Protein AF-0000000076602174 (afdb_homodimer)

Structure (mmCIF, N/CA/C/O backbone):
data_AF-0000000076602174-model_v1
#
loop_
_entity.id
_entity.type
_entity.pdbx_description
1 polymer 'ABC transporter substrate-binding protein'
#
loop_
_atom_site.group_PDB
_atom_site.id
_atom_site.type_symbol
_atom_site.label_atom_id
_atom_site.label_alt_id
_atom_site.label_comp_id
_atom_site.label_asym_id
_atom_site.label_entity_id
_atom_site.label_seq_id
_atom_site.pdbx_PDB_ins_code
_atom_site.Cartn_x
_atom_site.Cartn_y
_atom_site.Cartn_z
_atom_site.occupancy
_atom_site.B_iso_or_equiv
_atom_site.auth_seq_id
_atom_site.auth_comp_id
_atom_site.auth_asym_id
_atom_site.auth_atom_id
_atom_site.pdbx_PDB_model_num
ATOM 1 N N . MET A 1 1 ? -8.43 -45.125 10.539 1 57.28 1 MET A N 1
ATOM 2 C CA . MET A 1 1 ? -8.453 -44.719 9.133 1 57.28 1 MET A CA 1
ATOM 3 C C . MET A 1 1 ? -8.391 -45.969 8.219 1 57.28 1 MET A C 1
ATOM 5 O O . MET A 1 1 ? -9.133 -46.031 7.242 1 57.28 1 MET A O 1
ATOM 9 N N . ASN A 1 2 ? -7.684 -46.906 8.844 1 71.06 2 ASN A N 1
ATOM 10 C CA . ASN A 1 2 ? -7.586 -48.125 8.094 1 71.06 2 ASN A CA 1
ATOM 11 C C . ASN A 1 2 ? -8.93 -48.875 8.031 1 71.06 2 ASN A C 1
ATOM 13 O O . ASN A 1 2 ? -9.305 -49.406 6.988 1 71.06 2 ASN A O 1
ATOM 17 N N . THR A 1 3 ? -9.672 -48.594 9.141 1 83.94 3 THR A N 1
ATOM 18 C CA . THR A 1 3 ? -10.961 -49.281 9.234 1 83.94 3 THR A CA 1
ATOM 19 C C . THR A 1 3 ? -11.945 -48.719 8.211 1 83.94 3 THR A C 1
ATOM 21 O O . THR A 1 3 ? -12.672 -49.469 7.57 1 83.94 3 THR A O 1
ATOM 24 N N . LEU A 1 4 ? -11.945 -47.375 8.047 1 85.62 4 LEU A N 1
ATOM 25 C CA . LEU A 1 4 ? -12.836 -46.75 7.074 1 85.62 4 LEU A CA 1
ATOM 26 C C . LEU A 1 4 ? -12.477 -47.188 5.652 1 85.62 4 LEU A C 1
ATOM 28 O O . LEU A 1 4 ? -13.359 -47.5 4.855 1 85.62 4 LEU A O 1
ATOM 32 N N . ILE A 1 5 ? -11.227 -47.188 5.379 1 83 5 ILE A N 1
ATOM 33 C CA . ILE A 1 5 ? -10.742 -47.562 4.059 1 83 5 ILE A CA 1
ATOM 34 C C . ILE A 1 5 ? -11.172 -49 3.754 1 83 5 ILE A C 1
ATOM 36 O O . ILE A 1 5 ? -11.703 -49.281 2.676 1 83 5 ILE A O 1
ATOM 40 N N . GLN A 1 6 ? -10.984 -49.875 4.668 1 86.56 6 GLN A N 1
ATOM 41 C CA . GLN A 1 6 ? -11.344 -51.281 4.52 1 86.56 6 GLN A CA 1
ATOM 42 C C . GLN A 1 6 ? -12.844 -51.438 4.301 1 86.56 6 GLN A C 1
ATOM 44 O O . GLN A 1 6 ? -13.273 -52.25 3.48 1 86.56 6 GLN A O 1
ATOM 49 N N . PHE A 1 7 ? -13.562 -50.688 5.004 1 90.69 7 PHE A N 1
ATOM 50 C CA . PHE A 1 7 ? -15.016 -50.75 4.852 1 90.69 7 PHE A CA 1
ATOM 51 C C . PHE A 1 7 ? -15.422 -50.344 3.441 1 90.69 7 PHE A C 1
ATOM 53 O O . PHE A 1 7 ? -16.219 -51.031 2.799 1 90.69 7 PHE A O 1
ATOM 60 N N . LEU A 1 8 ? -14.844 -49.156 3.035 1 86.94 8 LEU A N 1
ATOM 61 C CA . LEU A 1 8 ? -15.219 -48.625 1.728 1 86.94 8 LEU A CA 1
ATOM 62 C C . LEU A 1 8 ? -14.812 -49.594 0.616 1 86.94 8 LEU A C 1
ATOM 64 O O . LEU A 1 8 ? -15.539 -49.75 -0.368 1 86.94 8 LEU A O 1
ATOM 68 N N . ILE A 1 9 ? -13.703 -50.25 0.748 1 86.12 9 ILE A N 1
ATOM 69 C CA . ILE A 1 9 ? -13.25 -51.25 -0.203 1 86.12 9 ILE A CA 1
ATOM 70 C C . ILE A 1 9 ? -14.242 -52.406 -0.227 1 86.12 9 ILE A C 1
ATOM 72 O O . ILE A 1 9 ? -14.672 -52.844 -1.298 1 86.12 9 ILE A O 1
ATOM 76 N N . LEU A 1 10 ? -14.625 -52.844 0.903 1 90.12 10 LEU A N 1
ATOM 77 C CA . LEU A 1 10 ? -15.555 -53.969 1.003 1 90.12 10 LEU A CA 1
ATOM 78 C C . LEU A 1 10 ? -16.906 -53.594 0.418 1 90.12 10 LEU A C 1
ATOM 80 O O . LEU A 1 10 ? -17.484 -54.375 -0.364 1 90.12 10 LEU A O 1
ATOM 84 N N . ARG A 1 11 ? -17.359 -52.438 0.819 1 90.62 11 ARG A N 1
ATOM 85 C CA . ARG A 1 11 ? -18.672 -51.969 0.39 1 90.62 11 ARG A CA 1
ATOM 86 C C . ARG A 1 11 ? -18.719 -51.812 -1.125 1 90.62 11 ARG A C 1
ATOM 88 O O . ARG A 1 11 ? -19.781 -52 -1.738 1 90.62 11 ARG A O 1
ATOM 95 N N . SER A 1 12 ? -17.641 -51.438 -1.75 1 87.62 12 SER A N 1
ATOM 96 C CA . SER A 1 12 ? -17.594 -51.156 -3.186 1 87.62 12 SER A CA 1
ATOM 97 C C . SER A 1 12 ? -17.922 -52.406 -3.984 1 87.62 12 SER A C 1
ATOM 99 O O . SER A 1 12 ? -18.344 -52.344 -5.137 1 87.62 12 SER A O 1
ATOM 101 N N . LYS A 1 13 ? -17.75 -53.625 -3.432 1 87.5 13 LYS A N 1
ATOM 102 C CA . LYS A 1 13 ? -18.047 -54.875 -4.102 1 87.5 13 LYS A CA 1
ATOM 103 C C . LYS A 1 13 ? -19.562 -55.094 -4.25 1 87.5 13 LYS A C 1
ATOM 105 O O . LYS A 1 13 ? -20 -55.75 -5.176 1 87.5 13 LYS A O 1
ATOM 110 N N . TRP A 1 14 ? -20.281 -54.5 -3.355 1 88.5 14 TRP A N 1
ATOM 111 C CA . TRP A 1 14 ? -21.734 -54.625 -3.393 1 88.5 14 TRP A CA 1
ATOM 112 C C . TRP A 1 14 ? -22.406 -53.25 -3.451 1 88.5 14 TRP A C 1
ATOM 114 O O . TRP A 1 14 ? -23.391 -53 -2.74 1 88.5 14 TRP A O 1
ATOM 124 N N . ASN A 1 15 ? -21.859 -52.375 -4.207 1 80.44 15 ASN A N 1
ATOM 125 C CA . ASN A 1 15 ? -22.359 -51.031 -4.332 1 80.44 15 ASN A CA 1
ATOM 126 C C . ASN A 1 15 ? -23.812 -51 -4.828 1 80.44 15 ASN A C 1
ATOM 128 O O . ASN A 1 15 ? -24.547 -50.062 -4.547 1 80.44 15 ASN A O 1
ATOM 132 N N . ASN A 1 16 ? -24.219 -52.062 -5.48 1 81.69 16 ASN A N 1
ATOM 133 C CA . ASN A 1 16 ? -25.547 -52.125 -6.082 1 81.69 16 ASN A CA 1
ATOM 134 C C . ASN A 1 16 ? -26.594 -52.625 -5.09 1 81.69 16 ASN A C 1
ATOM 136 O O . ASN A 1 16 ? -27.797 -52.656 -5.391 1 81.69 16 ASN A O 1
ATOM 140 N N . ILE A 1 17 ? -26.188 -53.062 -3.951 1 87.94 17 ILE A N 1
ATOM 141 C CA . ILE A 1 17 ? -27.109 -53.594 -2.947 1 87.94 17 ILE A CA 1
ATOM 142 C C . ILE A 1 17 ? -27.422 -52.5 -1.921 1 87.94 17 ILE A C 1
ATOM 144 O O . ILE A 1 17 ? -26.516 -51.875 -1.395 1 87.94 17 ILE A O 1
ATOM 148 N N . GLU A 1 18 ? -28.656 -52.25 -1.719 1 88.56 18 GLU A N 1
ATOM 149 C CA . GLU A 1 18 ? -29.109 -51.25 -0.769 1 88.56 18 GLU A CA 1
ATOM 150 C C . GLU A 1 18 ? -28.719 -51.625 0.66 1 88.56 18 GLU A C 1
ATOM 152 O O . GLU A 1 18 ? -28.422 -52.781 0.943 1 88.56 18 GLU A O 1
ATOM 157 N N . GLU A 1 19 ? -28.75 -50.625 1.506 1 91.06 19 GLU A N 1
ATOM 158 C CA . GLU A 1 19 ? -28.453 -50.844 2.916 1 91.06 19 GLU A CA 1
ATOM 159 C C . GLU A 1 19 ? -29.5 -51.75 3.566 1 91.06 19 GLU A C 1
ATOM 161 O O . GLU A 1 19 ? -30.641 -51.844 3.082 1 91.06 19 GLU A O 1
ATOM 166 N N . ASN A 1 20 ? -29.156 -52.438 4.59 1 92.31 20 ASN A N 1
ATOM 167 C CA . ASN A 1 20 ? -30 -53.281 5.434 1 92.31 20 ASN A CA 1
ATOM 168 C C . ASN A 1 20 ? -30.484 -54.531 4.691 1 92.31 20 ASN A C 1
ATOM 170 O O . ASN A 1 20 ? -31.578 -55.031 4.977 1 92.31 20 ASN A O 1
ATOM 174 N N . GLN A 1 21 ? -29.797 -54.875 3.664 1 93.12 21 GLN A N 1
ATOM 175 C CA . GLN A 1 21 ? -30.062 -56.125 2.963 1 93.12 21 GLN A CA 1
ATOM 176 C C . GLN A 1 21 ? -28.953 -57.156 3.242 1 93.12 21 GLN A C 1
ATOM 178 O O . GLN A 1 21 ? -27.781 -56.875 3.039 1 93.12 21 GLN A O 1
ATOM 183 N N . PRO A 1 22 ? -29.344 -58.281 3.74 1 93.31 22 PRO A N 1
ATOM 184 C CA . PRO A 1 22 ? -28.328 -59.312 4.023 1 93.31 22 PRO A CA 1
ATOM 185 C C . PRO A 1 22 ? -27.688 -59.875 2.758 1 93.31 22 PRO A C 1
ATOM 187 O O . PRO A 1 22 ? -28.406 -60.156 1.778 1 93.31 22 PRO A O 1
ATOM 190 N N . ILE A 1 23 ? -26.469 -60 2.699 1 93.94 23 ILE A N 1
ATOM 191 C CA . ILE A 1 23 ? -25.719 -60.531 1.571 1 93.94 23 ILE A CA 1
ATOM 192 C C . ILE A 1 23 ? -24.938 -61.781 2.008 1 93.94 23 ILE A C 1
ATOM 194 O O . ILE A 1 23 ? -24.141 -61.719 2.957 1 93.94 23 ILE A O 1
ATOM 198 N N . PRO A 1 24 ? -25.25 -62.906 1.362 1 92.25 24 PRO A N 1
ATOM 199 C CA . PRO A 1 24 ? -24.453 -64.062 1.699 1 92.25 24 PRO A CA 1
ATOM 200 C C . PRO A 1 24 ? -22.984 -63.938 1.3 1 92.25 24 PRO A C 1
ATOM 202 O O . PRO A 1 24 ? -22.688 -63.531 0.177 1 92.25 24 PRO A O 1
ATOM 205 N N . VAL A 1 25 ? -22.078 -64.125 2.248 1 93.44 25 VAL A N 1
ATOM 206 C CA . VAL A 1 25 ? -20.656 -64 1.958 1 93.44 25 VAL A CA 1
ATOM 207 C C . VAL A 1 25 ? -19.844 -64.938 2.873 1 93.44 25 VAL A C 1
ATOM 209 O O . VAL A 1 25 ? -20.297 -65.25 3.961 1 93.44 25 VAL A O 1
ATOM 212 N N . THR A 1 26 ? -18.672 -65.375 2.4 1 90 26 THR A N 1
ATOM 213 C CA . THR A 1 26 ? -17.781 -66.188 3.229 1 90 26 THR A CA 1
ATOM 214 C C . THR A 1 26 ? -16.594 -65.375 3.715 1 90 26 THR A C 1
ATOM 216 O O . THR A 1 26 ? -16.266 -64.312 3.133 1 90 26 THR A O 1
ATOM 219 N N . LEU A 1 27 ? -15.938 -65.75 4.812 1 91.25 27 LEU A N 1
ATOM 220 C CA . LEU A 1 27 ? -14.75 -65.062 5.336 1 91.25 27 LEU A CA 1
ATOM 221 C C . LEU A 1 27 ? -13.625 -65.062 4.305 1 91.25 27 LEU A C 1
ATOM 223 O O . LEU A 1 27 ? -12.875 -64.125 4.203 1 91.25 27 LEU A O 1
ATOM 227 N N . THR A 1 28 ? -13.539 -66.125 3.482 1 90.81 28 THR A N 1
ATOM 228 C CA . THR A 1 28 ? -12.516 -66.25 2.445 1 90.81 28 THR A CA 1
ATOM 229 C C . THR A 1 28 ? -12.75 -65.188 1.357 1 90.81 28 THR A C 1
ATOM 231 O O . THR A 1 28 ? -11.797 -64.562 0.86 1 90.81 28 THR A O 1
ATOM 234 N N . GLU A 1 29 ? -13.953 -65 1.007 1 92.44 29 GLU A N 1
ATOM 235 C CA . GLU A 1 29 ? -14.297 -63.969 0.02 1 92.44 29 GLU A CA 1
ATOM 236 C C . GLU A 1 29 ? -13.922 -62.562 0.516 1 92.44 29 GLU A C 1
ATOM 238 O O . GLU A 1 29 ? -13.375 -61.75 -0.238 1 92.44 29 GLU A O 1
ATOM 243 N N . ILE A 1 30 ? -14.211 -62.281 1.695 1 93.25 30 ILE A N 1
ATOM 244 C CA . ILE A 1 30 ? -13.891 -60.969 2.273 1 93.25 30 ILE A CA 1
ATOM 245 C C . ILE A 1 30 ? -12.375 -60.781 2.342 1 93.25 30 ILE A C 1
ATOM 247 O O . ILE A 1 30 ? -11.867 -59.719 2.061 1 93.25 30 ILE A O 1
ATOM 251 N N . ALA A 1 31 ? -11.664 -61.844 2.729 1 92.62 31 ALA A N 1
ATOM 252 C CA . ALA A 1 31 ? -10.203 -61.812 2.793 1 92.62 31 ALA A CA 1
ATOM 253 C C . ALA A 1 31 ? -9.602 -61.5 1.429 1 92.62 31 ALA A C 1
ATOM 255 O O . ALA A 1 31 ? -8.633 -60.719 1.335 1 92.62 31 ALA A O 1
ATOM 256 N N . GLU A 1 32 ? -10.172 -62.031 0.425 1 91.75 32 GLU A N 1
ATOM 257 C CA . GLU A 1 32 ? -9.719 -61.75 -0.94 1 91.75 32 GLU A CA 1
ATOM 258 C C . GLU A 1 32 ? -9.984 -60.312 -1.343 1 91.75 32 GLU A C 1
ATOM 260 O O . GLU A 1 32 ? -9.141 -59.656 -1.968 1 91.75 32 GLU A O 1
ATOM 265 N N . ILE A 1 33 ? -11.109 -59.812 -0.973 1 89.62 33 ILE A N 1
ATOM 266 C CA . ILE A 1 33 ? -11.484 -58.438 -1.309 1 89.62 33 ILE A CA 1
ATOM 267 C C . ILE A 1 33 ? -10.555 -57.469 -0.599 1 89.62 33 ILE A C 1
ATOM 269 O O . ILE A 1 33 ? -10.094 -56.469 -1.197 1 89.62 33 ILE A O 1
ATOM 273 N N . LEU A 1 34 ? -10.258 -57.719 0.613 1 90.38 34 LEU A N 1
ATOM 274 C CA . LEU A 1 34 ? -9.469 -56.812 1.435 1 90.38 34 LEU A CA 1
ATOM 275 C C . LEU A 1 34 ? -7.984 -57.156 1.362 1 90.38 34 LEU A C 1
ATOM 277 O O . LEU A 1 34 ? -7.152 -56.469 1.97 1 90.38 34 LEU A O 1
ATOM 281 N N . ASN A 1 35 ? -7.668 -58.188 0.674 1 87.88 35 ASN A N 1
ATOM 282 C CA . ASN A 1 35 ? -6.297 -58.656 0.496 1 87.88 35 ASN A CA 1
ATOM 283 C C . ASN A 1 35 ? -5.594 -58.875 1.836 1 87.88 35 ASN A C 1
ATOM 285 O O . ASN A 1 35 ? -4.508 -58.312 2.055 1 87.88 35 ASN A O 1
ATOM 289 N N . CYS A 1 36 ? -6.289 -59.562 2.646 1 88.94 36 CYS A N 1
ATOM 290 C CA . CYS A 1 36 ? -5.707 -59.875 3.951 1 88.94 36 CYS A CA 1
ATOM 291 C C . CYS A 1 36 ? -6.023 -61.281 4.379 1 88.94 36 CYS A C 1
ATOM 293 O O . CYS A 1 36 ? -6.676 -62.031 3.643 1 88.94 36 CYS A O 1
ATOM 295 N N . SER A 1 37 ? -5.465 -61.781 5.551 1 89.88 37 SER A N 1
ATOM 296 C CA . SER A 1 37 ? -5.703 -63.125 6.055 1 89.88 37 SER A CA 1
ATOM 297 C C . SER A 1 37 ? -7.086 -63.25 6.68 1 89.88 37 SER A C 1
ATOM 299 O O . SER A 1 37 ? -7.684 -62.25 7.082 1 89.88 37 SER A O 1
ATOM 301 N N . VAL A 1 38 ? -7.594 -64.438 6.723 1 90.88 38 VAL A N 1
ATOM 302 C CA . VAL A 1 38 ? -8.898 -64.688 7.312 1 90.88 38 VAL A CA 1
ATOM 303 C C . VAL A 1 38 ? -8.898 -64.312 8.781 1 90.88 38 VAL A C 1
ATOM 305 O O . VAL A 1 38 ? -9.898 -63.812 9.297 1 90.88 38 VAL A O 1
ATOM 308 N N . ARG A 1 39 ? -7.754 -64.438 9.383 1 90.94 39 ARG A N 1
ATOM 309 C CA . ARG A 1 39 ? -7.625 -64.062 10.781 1 90.94 39 ARG A CA 1
ATOM 310 C C . ARG A 1 39 ? -7.848 -62.531 10.93 1 90.94 39 ARG A C 1
ATOM 312 O O . ARG A 1 39 ? -8.562 -62.094 11.836 1 90.94 39 ARG A O 1
ATOM 319 N N . ASN A 1 40 ? -7.297 -61.844 10.117 1 91.19 40 ASN A N 1
ATOM 320 C CA . ASN A 1 40 ? -7.414 -60.375 10.156 1 91.19 40 ASN A CA 1
ATOM 321 C C . ASN A 1 40 ? -8.828 -59.938 9.836 1 91.19 40 ASN A C 1
ATOM 323 O O . ASN A 1 40 ? -9.297 -58.906 10.352 1 91.19 40 ASN A O 1
ATOM 327 N N . VAL A 1 41 ? -9.445 -60.688 8.922 1 92.81 41 VAL A N 1
ATOM 328 C CA . VAL A 1 41 ? -10.812 -60.344 8.547 1 92.81 41 VAL A CA 1
ATOM 329 C C . VAL A 1 41 ? -11.703 -60.344 9.781 1 92.81 41 VAL A C 1
ATOM 331 O O . VAL A 1 41 ? -12.555 -59.469 9.945 1 92.81 41 VAL A O 1
ATOM 334 N N . LYS A 1 42 ? -11.516 -61.281 10.656 1 90.62 42 LYS A N 1
ATOM 335 C CA . LYS A 1 42 ? -12.328 -61.375 11.867 1 90.62 42 LYS A CA 1
ATOM 336 C C . LYS A 1 42 ? -12.172 -60.125 12.727 1 90.62 42 LYS A C 1
ATOM 338 O O . LYS A 1 42 ? -13.148 -59.594 13.266 1 90.62 42 LYS A O 1
ATOM 343 N N . TYR A 1 43 ? -10.969 -59.625 12.742 1 91.44 43 TYR A N 1
ATOM 344 C CA . TYR A 1 43 ? -10.711 -58.406 13.5 1 91.44 43 TYR A CA 1
ATOM 345 C C . TYR A 1 43 ? -11.375 -57.219 12.844 1 91.44 43 TYR A C 1
ATOM 347 O O . TYR A 1 43 ? -11.953 -56.375 13.523 1 91.44 43 TYR A O 1
ATOM 355 N N . ILE A 1 44 ? -11.289 -57.125 11.578 1 93 44 ILE A N 1
ATOM 356 C CA . ILE A 1 44 ? -11.852 -56.031 10.812 1 93 44 ILE A CA 1
ATOM 357 C C . ILE A 1 44 ? -13.367 -56 10.961 1 93 44 ILE A C 1
ATOM 359 O O . ILE A 1 44 ? -13.969 -54.938 11.195 1 93 44 ILE A O 1
ATOM 363 N N . LEU A 1 45 ? -14.008 -57.219 10.891 1 93 45 LEU A N 1
ATOM 364 C CA . LEU A 1 45 ? -15.461 -57.312 11.016 1 93 45 LEU A CA 1
ATOM 365 C C . LEU A 1 45 ? -15.914 -56.906 12.414 1 93 45 LEU A C 1
ATOM 367 O O . LEU A 1 45 ? -16.953 -56.281 12.57 1 93 45 LEU A O 1
ATOM 371 N N . LYS A 1 46 ? -15.141 -57.25 13.391 1 92.75 46 LYS A N 1
ATOM 372 C CA . LYS A 1 46 ? -15.461 -56.875 14.758 1 92.75 46 LYS A CA 1
ATOM 373 C C . LYS A 1 46 ? -15.5 -55.344 14.891 1 92.75 46 LYS A C 1
ATOM 375 O O . LYS A 1 46 ? -16.375 -54.812 15.578 1 92.75 46 LYS A O 1
ATOM 380 N N . SER A 1 47 ? -14.547 -54.719 14.273 1 92.44 47 SER A N 1
ATOM 381 C CA . SER A 1 47 ? -14.508 -53.281 14.289 1 92.44 47 SER A CA 1
ATOM 382 C C . SER A 1 47 ? -15.727 -52.656 13.594 1 92.44 47 SER A C 1
ATOM 384 O O . SER A 1 47 ? -16.312 -51.719 14.086 1 92.44 47 SER A O 1
ATOM 386 N N . PHE A 1 48 ? -16.125 -53.219 12.406 1 93.88 48 PHE A N 1
ATOM 387 C CA . PHE A 1 48 ? -17.281 -52.75 11.672 1 93.88 48 PHE A CA 1
ATOM 388 C C . PHE A 1 48 ? -18.547 -52.875 12.516 1 93.88 48 PHE A C 1
ATOM 390 O O . PHE A 1 48 ? -19.375 -51.969 12.539 1 93.88 48 PHE A O 1
ATOM 397 N N . ILE A 1 49 ? -18.594 -53.969 13.281 1 92.94 49 ILE A N 1
ATOM 398 C CA . ILE A 1 49 ? -19.75 -54.281 14.125 1 92.94 49 ILE A CA 1
ATOM 399 C C . ILE A 1 49 ? -19.797 -53.312 15.297 1 92.94 49 ILE A C 1
ATOM 401 O O . ILE A 1 49 ? -20.859 -52.75 15.609 1 92.94 49 ILE A O 1
ATOM 405 N N . SER A 1 50 ? -18.672 -53.094 15.852 1 92.94 50 SER A N 1
ATOM 406 C CA . SER A 1 50 ? -18.578 -52.219 17 1 92.94 50 SER A CA 1
ATOM 407 C C . SER A 1 50 ? -19 -50.781 16.625 1 92.94 50 SER A C 1
ATOM 409 O O . SER A 1 50 ? -19.547 -50.062 17.469 1 92.94 50 SER A O 1
ATOM 411 N N . ASN A 1 51 ? -18.781 -50.375 15.438 1 91.44 51 ASN A N 1
ATOM 412 C CA . ASN A 1 51 ? -19.141 -49.031 14.969 1 91.44 51 ASN A CA 1
ATOM 413 C C . ASN A 1 51 ? -20.562 -49 14.406 1 91.44 51 ASN A C 1
ATOM 415 O O . ASN A 1 51 ? -21.016 -47.969 13.914 1 91.44 51 ASN A O 1
ATOM 419 N N . ASP A 1 52 ? -21.203 -50.156 14.406 1 91.94 52 ASP A N 1
ATOM 420 C CA . ASP A 1 52 ? -22.562 -50.312 13.93 1 91.94 52 ASP A CA 1
ATOM 421 C C . ASP A 1 52 ? -22.656 -50.062 12.43 1 91.94 52 ASP A C 1
ATOM 423 O O . ASP A 1 52 ? -23.641 -49.5 11.945 1 91.94 52 ASP A O 1
ATOM 427 N N . TRP A 1 53 ? -21.609 -50.375 11.703 1 94.38 53 TRP A N 1
ATOM 428 C CA . TRP A 1 53 ? -21.594 -50.188 10.25 1 94.38 53 TRP A CA 1
ATOM 429 C C . TRP A 1 53 ? -22.234 -51.375 9.555 1 94.38 53 TRP A C 1
ATOM 431 O O . TRP A 1 53 ? -22.828 -51.25 8.477 1 94.38 53 TRP A O 1
ATOM 441 N N . ILE A 1 54 ? -22.078 -52.594 10.211 1 94.56 54 ILE A N 1
ATOM 442 C CA . ILE A 1 54 ? -22.594 -53.812 9.609 1 94.56 54 ILE A CA 1
ATOM 443 C C . ILE A 1 54 ? -23.234 -54.688 10.68 1 94.56 54 ILE A C 1
ATOM 445 O O . ILE A 1 54 ? -23.016 -54.469 11.875 1 94.56 54 ILE A O 1
ATOM 449 N N . ILE A 1 55 ? -24.062 -55.625 10.242 1 94.5 55 ILE A N 1
ATOM 450 C CA . ILE A 1 55 ? -24.5 -56.781 11.023 1 94.5 55 ILE A CA 1
ATOM 451 C C . ILE A 1 55 ? -23.922 -58.062 10.414 1 94.5 55 ILE A C 1
ATOM 453 O O . ILE A 1 55 ? -23.984 -58.25 9.195 1 94.5 55 ILE A O 1
ATOM 457 N N . TRP A 1 56 ? -23.234 -58.719 11.203 1 94.38 56 TRP A N 1
ATOM 458 C CA . TRP A 1 56 ? -22.641 -59.969 10.75 1 94.38 56 TRP A CA 1
ATOM 459 C C . TRP A 1 56 ? -23.297 -61.156 11.422 1 94.38 56 TRP A C 1
ATOM 461 O O . TRP A 1 56 ? -23.406 -61.219 12.648 1 94.38 56 TRP A O 1
ATOM 471 N N . ILE A 1 57 ? -23.781 -62.094 10.617 1 92.25 57 ILE A N 1
ATOM 472 C CA . ILE A 1 57 ? -24.359 -63.344 11.109 1 92.25 57 ILE A CA 1
ATOM 473 C C . ILE A 1 57 ? -23.531 -64.5 10.609 1 92.25 57 ILE A C 1
ATOM 475 O O . ILE A 1 57 ? -23.562 -64.875 9.422 1 92.25 57 ILE A O 1
ATOM 479 N N . PRO A 1 58 ? -22.797 -65.188 11.484 1 90.31 58 PRO A N 1
ATOM 480 C CA . PRO A 1 58 ? -21.953 -66.312 11.07 1 90.31 58 PRO A CA 1
ATOM 481 C C . PRO A 1 58 ? -22.781 -67.5 10.562 1 90.31 58 PRO A C 1
ATOM 483 O O . PRO A 1 58 ? -23.859 -67.75 11.086 1 90.31 58 PRO A O 1
ATOM 486 N N . GLY A 1 59 ? -22.469 -68 9.477 1 83.25 59 GLY A N 1
ATOM 487 C CA . GLY A 1 59 ? -23.109 -69.188 8.969 1 83.25 59 GLY A CA 1
ATOM 488 C C . GLY A 1 59 ? -22.844 -70.438 9.828 1 83.25 59 GLY A C 1
ATOM 489 O O . GLY A 1 59 ? -21.797 -70.562 10.461 1 83.25 59 GLY A O 1
ATOM 490 N N . MET A 1 60 ? -24.016 -71.188 10.086 1 76.81 60 MET A N 1
ATOM 491 C CA . MET A 1 60 ? -23.906 -72.375 10.906 1 76.81 60 MET A CA 1
ATOM 492 C C . MET A 1 60 ? -23.672 -73.625 10.039 1 76.81 60 MET A C 1
ATOM 494 O O . MET A 1 60 ? -24.547 -74 9.258 1 76.81 60 MET A O 1
ATOM 498 N N . GLY A 1 61 ? -22.547 -74.375 10.078 1 69.75 61 GLY A N 1
ATOM 499 C CA . GLY A 1 61 ? -22.281 -75.688 9.453 1 69.75 61 GLY A CA 1
ATOM 500 C C . GLY A 1 61 ? -21.812 -75.562 8.016 1 69.75 61 GLY A C 1
ATOM 501 O O . GLY A 1 61 ? -21.812 -74.438 7.445 1 69.75 61 GLY A O 1
ATOM 502 N N . ARG A 1 62 ? -21.375 -76.75 7.352 1 69.56 62 ARG A N 1
ATOM 503 C CA . ARG A 1 62 ? -20.938 -76.875 5.969 1 69.56 62 ARG A CA 1
ATOM 504 C C . ARG A 1 62 ? -22.062 -76.562 4.996 1 69.56 62 ARG A C 1
ATOM 506 O O . ARG A 1 62 ? -23.188 -77.062 5.164 1 69.56 62 ARG A O 1
ATOM 513 N N . GLY A 1 63 ? -22.047 -75.5 4.051 1 74.12 63 GLY A N 1
ATOM 514 C CA . GLY A 1 63 ? -23 -75.188 2.99 1 74.12 63 GLY A CA 1
ATOM 515 C C . GLY A 1 63 ? -23.828 -73.938 3.277 1 74.12 63 GLY A C 1
ATOM 516 O O . GLY A 1 63 ? -24.578 -73.5 2.41 1 74.12 63 GLY A O 1
ATOM 517 N N . ASN A 1 64 ? -23.828 -73.438 4.523 1 80.62 64 ASN A N 1
ATOM 518 C CA . ASN A 1 64 ? -24.594 -72.25 4.852 1 80.62 64 ASN A CA 1
ATOM 519 C C . ASN A 1 64 ? -23.672 -71 4.977 1 80.62 64 ASN A C 1
ATOM 521 O O . ASN A 1 64 ? -22.984 -70.875 5.984 1 80.62 64 ASN A O 1
ATOM 525 N N . PRO A 1 65 ? -23.641 -70.062 4.012 1 87.75 65 PRO A N 1
ATOM 526 C CA . PRO A 1 65 ? -22.734 -68.938 4.062 1 87.75 65 PRO A CA 1
ATOM 527 C C . PRO A 1 65 ? -23.125 -67.938 5.133 1 87.75 65 PRO A C 1
ATOM 529 O O . PRO A 1 65 ? -24.281 -67.875 5.566 1 87.75 65 PRO A O 1
ATOM 532 N N . SER A 1 66 ? -22.062 -67.25 5.719 1 92.25 66 SER A N 1
ATOM 533 C CA . SER A 1 66 ? -22.344 -66.125 6.578 1 92.25 66 SER A CA 1
ATOM 534 C C . SER A 1 66 ? -23.109 -65 5.828 1 92.25 66 SER A C 1
ATOM 536 O O . SER A 1 66 ? -23.219 -65.062 4.602 1 92.25 66 SER A O 1
ATOM 538 N N . LYS A 1 67 ? -23.75 -64.125 6.574 1 94.06 67 LYS A N 1
ATOM 539 C CA . LYS A 1 67 ? -24.469 -63.031 5.98 1 94.06 67 LYS A CA 1
ATOM 540 C C . LYS A 1 67 ? -23.953 -61.688 6.531 1 94.06 67 LYS A C 1
ATOM 542 O O . LYS A 1 67 ? -23.781 -61.531 7.742 1 94.06 67 LYS A O 1
ATOM 547 N N . ILE A 1 68 ? -23.609 -60.781 5.645 1 94.69 68 ILE A N 1
ATOM 548 C CA . ILE A 1 68 ? -23.219 -59.438 6.016 1 94.69 68 ILE A CA 1
ATOM 549 C C . ILE A 1 68 ? -24.312 -58.438 5.617 1 94.69 68 ILE A C 1
ATOM 551 O O . ILE A 1 68 ? -24.891 -58.562 4.527 1 94.69 68 ILE A O 1
ATOM 555 N N . THR A 1 69 ? -24.75 -57.594 6.516 1 94.81 69 THR A N 1
ATOM 556 C CA . THR A 1 69 ? -25.719 -56.531 6.258 1 94.81 69 THR A CA 1
ATOM 557 C C . THR A 1 69 ? -25.094 -55.156 6.535 1 94.81 69 THR A C 1
ATOM 559 O O . THR A 1 69 ? -24.734 -54.844 7.672 1 94.81 69 THR A O 1
ATOM 562 N N . PHE A 1 70 ? -24.969 -54.344 5.512 1 94.94 70 PHE A N 1
ATOM 563 C CA . PHE A 1 70 ? -24.484 -53 5.684 1 94.94 70 PHE A CA 1
ATOM 564 C C . PHE A 1 70 ? -25.594 -52.094 6.238 1 94.94 70 PHE A C 1
ATOM 566 O O . PHE A 1 70 ? -26.641 -51.938 5.625 1 94.94 70 PHE A O 1
ATOM 573 N N . ARG A 1 71 ? -25.359 -51.406 7.328 1 92.75 71 ARG A N 1
ATOM 574 C CA . ARG A 1 71 ? -26.391 -50.688 8.07 1 92.75 71 ARG A CA 1
ATOM 575 C C . ARG A 1 71 ? -26.406 -49.188 7.684 1 92.75 71 ARG A C 1
ATOM 577 O O . ARG A 1 71 ? -27.453 -48.531 7.762 1 92.75 71 ARG A O 1
ATOM 584 N N . GLN A 1 72 ? -25.328 -48.656 7.379 1 89.75 72 GLN A N 1
ATOM 585 C CA . GLN A 1 72 ? -25.188 -47.219 7.133 1 89.75 72 GLN A CA 1
ATOM 586 C C . GLN A 1 72 ? -24.703 -46.938 5.711 1 89.75 72 GLN A C 1
ATOM 588 O O . GLN A 1 72 ? -24.016 -47.781 5.117 1 89.75 72 GLN A O 1
ATOM 593 N N . SER A 1 73 ? -25.094 -45.844 5.191 1 86.62 73 SER A N 1
ATOM 594 C CA . SER A 1 73 ? -24.609 -45.469 3.875 1 86.62 73 SER A CA 1
ATOM 595 C C . SER A 1 73 ? -23.141 -45.031 3.938 1 86.62 73 SER A C 1
ATOM 597 O O . SER A 1 73 ? -22.672 -44.594 4.988 1 86.62 73 SER A O 1
ATOM 599 N N . ASN A 1 74 ? -22.438 -45.219 2.787 1 84.44 74 ASN A N 1
ATOM 600 C CA . ASN A 1 74 ? -21.062 -44.719 2.705 1 84.44 74 ASN A CA 1
ATOM 601 C C . ASN A 1 74 ? -20.969 -43.25 3.096 1 84.44 74 ASN A C 1
ATOM 603 O O . ASN A 1 74 ? -20.047 -42.844 3.805 1 84.44 74 ASN A O 1
ATOM 607 N N . ARG A 1 75 ? -21.938 -42.5 2.641 1 79 75 ARG A N 1
ATOM 608 C CA . ARG A 1 75 ? -21.953 -41.062 2.916 1 79 75 ARG A CA 1
ATOM 609 C C . ARG A 1 75 ? -21.969 -40.781 4.418 1 79 75 ARG A C 1
ATOM 611 O O . ARG A 1 75 ? -21.203 -39.969 4.91 1 79 75 ARG A O 1
ATOM 618 N N . ASP A 1 76 ? -22.859 -41.469 5.078 1 82.62 76 ASP A N 1
ATOM 619 C CA . ASP A 1 76 ? -22.984 -41.25 6.52 1 82.62 76 ASP A CA 1
ATOM 620 C C . ASP A 1 76 ? -21.703 -41.656 7.246 1 82.62 76 ASP A C 1
ATOM 622 O O . ASP A 1 76 ? -21.266 -40.938 8.156 1 82.62 76 ASP A O 1
ATOM 626 N N . ILE A 1 77 ? -21.172 -42.719 6.836 1 84.75 77 ILE A N 1
ATOM 627 C CA . ILE A 1 77 ? -19.953 -43.219 7.473 1 84.75 77 ILE A CA 1
ATOM 628 C C . ILE A 1 77 ? -18.812 -42.25 7.207 1 84.75 77 ILE A C 1
ATOM 630 O O . ILE A 1 77 ? -18.062 -41.875 8.125 1 84.75 77 ILE A O 1
ATOM 634 N N . ILE A 1 78 ? -18.703 -41.812 5.965 1 79.44 78 ILE A N 1
ATOM 635 C CA . ILE A 1 78 ? -17.656 -40.906 5.574 1 79.44 78 ILE A CA 1
ATOM 636 C C . ILE A 1 78 ? -17.797 -39.594 6.355 1 79.44 78 ILE A C 1
ATOM 638 O O . ILE A 1 78 ? -16.812 -39.062 6.902 1 79.44 78 ILE A O 1
ATOM 642 N N . GLU A 1 79 ? -18.953 -39.125 6.43 1 75.56 79 GLU A N 1
ATOM 643 C CA . GLU A 1 79 ? -19.203 -37.875 7.145 1 75.56 79 GLU A CA 1
ATOM 644 C C . GLU A 1 79 ? -18.75 -37.969 8.602 1 75.56 79 GLU A C 1
ATOM 646 O O . GLU A 1 79 ? -18.094 -37.062 9.109 1 75.56 79 GLU A O 1
ATOM 651 N N . GLU A 1 80 ? -19.172 -39 9.242 1 77.5 80 GLU A N 1
ATOM 652 C CA . GLU A 1 80 ? -18.828 -39.188 10.648 1 77.5 80 GLU A CA 1
ATOM 653 C C . GLU A 1 80 ? -17.328 -39.344 10.836 1 77.5 80 GLU A C 1
ATOM 655 O O . GLU A 1 80 ? -16.734 -38.75 11.742 1 77.5 80 GLU A O 1
ATOM 660 N N . GLU A 1 81 ? -16.75 -40.125 10.016 1 77.81 81 GLU A N 1
ATOM 661 C CA . GLU A 1 81 ? -15.328 -40.406 10.156 1 77.81 81 GLU A CA 1
ATOM 662 C C . GLU A 1 81 ? -14.484 -39.219 9.781 1 77.81 81 GLU A C 1
ATOM 664 O O . GLU A 1 81 ? -13.461 -38.938 10.414 1 77.81 81 GLU A O 1
ATOM 669 N N . VAL A 1 82 ? -14.914 -38.531 8.711 1 72.81 82 VAL A N 1
ATOM 670 C CA . VAL A 1 82 ? -14.18 -37.344 8.273 1 72.81 82 VAL A CA 1
ATOM 671 C C . VAL A 1 82 ? -14.227 -36.281 9.359 1 72.81 82 VAL A C 1
ATOM 673 O O . VAL A 1 82 ? -13.234 -35.594 9.617 1 72.81 82 VAL A O 1
ATOM 676 N N . LYS A 1 83 ? -15.344 -36.125 9.93 1 70.12 83 LYS A N 1
ATOM 677 C CA . LYS A 1 83 ? -15.477 -35.188 11.047 1 70.12 83 LYS A CA 1
ATOM 678 C C . LYS A 1 83 ? -14.469 -35.5 12.148 1 70.12 83 LYS A C 1
ATOM 680 O O . LYS A 1 83 ? -13.844 -34.625 12.711 1 70.12 83 LYS A O 1
ATOM 685 N N . LYS A 1 84 ? -14.352 -36.75 12.453 1 73 84 LYS A N 1
ATOM 686 C CA . LYS A 1 84 ? -13.406 -37.188 13.477 1 73 84 LYS A CA 1
ATOM 687 C C . LYS A 1 84 ? -11.969 -36.875 13.062 1 73 84 LYS A C 1
ATOM 689 O O . LYS A 1 84 ? -11.18 -36.406 13.875 1 73 84 LYS A O 1
ATOM 694 N N . ILE A 1 85 ? -11.695 -37.125 11.828 1 71.81 85 ILE A N 1
ATOM 695 C CA . ILE A 1 85 ? -10.352 -36.938 11.289 1 71.81 85 ILE A CA 1
ATOM 696 C C . ILE A 1 85 ? -10.008 -35.438 11.305 1 71.81 85 ILE A C 1
ATOM 698 O O . ILE A 1 85 ? -8.891 -35.062 11.664 1 71.81 85 ILE A O 1
ATOM 702 N N . MET A 1 86 ? -10.875 -34.625 10.875 1 66 86 MET A N 1
ATOM 703 C CA . MET A 1 86 ? -10.664 -33.188 10.82 1 66 86 MET A CA 1
ATOM 704 C C . MET A 1 86 ? -10.438 -32.625 12.211 1 66 86 MET A C 1
ATOM 706 O O . MET A 1 86 ? -9.625 -31.703 12.383 1 66 86 MET A O 1
ATOM 710 N N . LYS A 1 87 ? -11.195 -33.125 13.117 1 64.62 87 LYS A N 1
ATOM 711 C CA . LYS A 1 87 ? -11.039 -32.688 14.5 1 64.62 87 LYS A CA 1
ATOM 712 C C . LYS A 1 87 ? -9.633 -33 15.023 1 64.62 87 LYS A C 1
ATOM 714 O O . LYS A 1 87 ? -9.094 -32.25 15.844 1 64.62 87 LYS A O 1
ATOM 719 N N . GLU A 1 88 ? -9.086 -34.031 14.469 1 64.5 88 GLU A N 1
ATOM 720 C CA . GLU A 1 88 ? -7.762 -34.469 14.914 1 64.5 88 GLU A CA 1
ATOM 721 C C . GLU A 1 88 ? -6.664 -33.844 14.062 1 64.5 88 GLU A C 1
ATOM 723 O O . GLU A 1 88 ? -5.484 -34.156 14.219 1 64.5 88 GLU A O 1
ATOM 728 N N . ASN A 1 89 ? -7.02 -32.938 13.141 1 57.41 89 ASN A N 1
ATOM 729 C CA . ASN A 1 89 ? -6.125 -32.219 12.242 1 57.41 89 ASN A CA 1
ATOM 730 C C . ASN A 1 89 ? -5.281 -33.188 11.406 1 57.41 89 ASN A C 1
ATOM 732 O O . ASN A 1 89 ? -4.086 -32.969 11.219 1 57.41 89 ASN A O 1
ATOM 736 N N . LYS A 1 90 ? -5.789 -34.375 11.117 1 63.62 90 LYS A N 1
ATOM 737 C CA . LYS A 1 90 ? -5.078 -35.406 10.336 1 63.62 90 LYS A CA 1
ATOM 738 C C . LYS A 1 90 ? -5.574 -35.438 8.891 1 63.62 90 LYS A C 1
ATOM 740 O O . LYS A 1 90 ? -5.992 -36.469 8.398 1 63.62 90 LYS A O 1
ATOM 745 N N . ALA A 1 91 ? -5.602 -34.281 8.336 1 60.78 91 ALA A N 1
ATOM 746 C CA . ALA A 1 91 ? -6.113 -34.156 6.977 1 60.78 91 ALA A CA 1
ATOM 747 C C . ALA A 1 91 ? -5.434 -35.125 6.02 1 60.78 91 ALA A C 1
ATOM 749 O O . ALA A 1 91 ? -6.027 -35.531 5.027 1 60.78 91 ALA A O 1
ATOM 750 N N . GLU A 1 92 ? -4.289 -35.625 6.453 1 62.16 92 GLU A N 1
ATOM 751 C CA . GLU A 1 92 ? -3.533 -36.531 5.605 1 62.16 92 GLU A CA 1
ATOM 752 C C . GLU A 1 92 ? -4.293 -37.844 5.395 1 62.16 92 GLU A C 1
ATOM 754 O O . GLU A 1 92 ? -4.199 -38.469 4.328 1 62.16 92 GLU A O 1
ATOM 759 N N . LYS A 1 93 ? -4.996 -38.156 6.363 1 67.62 93 LYS A N 1
ATOM 760 C CA . LYS A 1 93 ? -5.754 -39.406 6.301 1 67.62 93 LYS A CA 1
ATOM 761 C C . LYS A 1 93 ? -6.887 -39.312 5.281 1 67.62 93 LYS A C 1
ATOM 763 O O . LYS A 1 93 ? -7.234 -40.281 4.637 1 67.62 93 LYS A O 1
ATOM 768 N N . LEU A 1 94 ? -7.414 -38.062 5.184 1 69.44 94 LEU A N 1
ATOM 769 C CA . LEU A 1 94 ? -8.508 -37.875 4.234 1 69.44 94 LEU A CA 1
ATOM 770 C C . LEU A 1 94 ? -8 -37.969 2.797 1 69.44 94 LEU A C 1
ATOM 772 O O . LEU A 1 94 ? -8.734 -38.406 1.906 1 69.44 94 LEU A O 1
ATOM 776 N N . MET A 1 95 ? -6.777 -37.719 2.729 1 64.88 95 MET A N 1
ATOM 777 C CA . MET A 1 95 ? -6.172 -37.781 1.4 1 64.88 95 MET A CA 1
ATOM 778 C C . MET A 1 95 ? -6.113 -39.25 0.92 1 64.88 95 MET A C 1
ATOM 780 O O . MET A 1 95 ? -6.367 -39.5 -0.254 1 64.88 95 MET A O 1
ATOM 784 N N . VAL A 1 96 ? -5.82 -40.031 1.819 1 65.5 96 VAL A N 1
ATOM 785 C CA . VAL A 1 96 ? -5.766 -41.469 1.497 1 65.5 96 VAL A CA 1
ATOM 786 C C . VAL A 1 96 ? -7.137 -41.938 1.03 1 65.5 96 VAL A C 1
ATOM 788 O O . VAL A 1 96 ? -7.242 -42.719 0.071 1 65.5 96 VAL A O 1
ATOM 791 N N . LEU A 1 97 ? -8.047 -41.375 1.694 1 72.69 97 LEU A N 1
ATOM 792 C CA . LEU A 1 97 ? -9.414 -41.781 1.343 1 72.69 97 LEU A CA 1
ATOM 793 C C . LEU A 1 97 ? -9.773 -41.281 -0.051 1 72.69 97 LEU A C 1
ATOM 795 O O . LEU A 1 97 ? -10.406 -42 -0.828 1 72.69 97 LEU A O 1
ATOM 799 N N . LEU A 1 98 ? -9.32 -40.125 -0.348 1 71.44 98 LEU A N 1
ATOM 800 C CA . LEU A 1 98 ? -9.656 -39.5 -1.619 1 71.44 98 LEU A CA 1
ATOM 801 C C . LEU A 1 98 ? -9.016 -40.25 -2.783 1 71.44 98 LEU A C 1
ATOM 803 O O . LEU A 1 98 ? -9.539 -40.219 -3.902 1 71.44 98 LEU A O 1
ATOM 807 N N . GLN A 1 99 ? -7.992 -40.938 -2.498 1 65.5 99 GLN A N 1
ATOM 808 C CA . GLN A 1 99 ? -7.254 -41.625 -3.543 1 65.5 99 GLN A CA 1
ATOM 809 C C . GLN A 1 99 ? -7.781 -43.062 -3.729 1 65.5 99 GLN A C 1
ATOM 811 O O . GLN A 1 99 ? -7.348 -43.781 -4.633 1 65.5 99 GLN A O 1
ATOM 816 N N . LEU A 1 100 ? -8.68 -43.375 -2.934 1 71.12 100 LEU A N 1
ATOM 817 C CA . LEU A 1 100 ? -9.234 -44.719 -3.016 1 71.12 100 LEU A CA 1
ATOM 818 C C . LEU A 1 100 ? -10.016 -44.906 -4.312 1 71.12 100 LEU A C 1
ATOM 820 O O . LEU A 1 100 ? -10.961 -44.156 -4.59 1 71.12 100 LEU A O 1
ATOM 824 N N . GLU A 1 101 ? -9.57 -45.75 -5.156 1 68.56 101 GLU A N 1
ATOM 825 C CA . GLU A 1 101 ? -10.203 -46 -6.441 1 68.56 101 GLU A CA 1
ATOM 826 C C . GLU A 1 101 ? -11.641 -46.5 -6.258 1 68.56 101 GLU A C 1
ATOM 828 O O . GLU A 1 101 ? -12.5 -46.219 -7.105 1 68.56 101 GLU A O 1
ATOM 833 N N . GLU A 1 102 ? -11.859 -47.062 -5.094 1 73.44 102 GLU A N 1
ATOM 834 C CA . GLU A 1 102 ? -13.156 -47.656 -4.812 1 73.44 102 GLU A CA 1
ATOM 835 C C . GLU A 1 102 ? -14.188 -46.594 -4.449 1 73.44 102 GLU A C 1
ATOM 837 O O . GLU A 1 102 ? -15.391 -46.875 -4.445 1 73.44 102 GLU A O 1
ATOM 842 N N . LEU A 1 103 ? -13.641 -45.469 -4.188 1 75.56 103 LEU A N 1
ATOM 843 C CA . LEU A 1 103 ? -14.555 -44.406 -3.828 1 75.56 103 LEU A CA 1
ATOM 844 C C . LEU A 1 103 ? -15.344 -43.906 -5.047 1 75.56 103 LEU A C 1
ATOM 846 O O . LEU A 1 103 ? -14.758 -43.656 -6.098 1 75.56 103 LEU A O 1
ATOM 850 N N . GLN A 1 104 ? -16.641 -43.938 -4.84 1 72.38 104 GLN A N 1
ATOM 851 C CA . GLN A 1 104 ? -17.484 -43.406 -5.914 1 72.38 104 GLN A CA 1
ATOM 852 C C . GLN A 1 104 ? -17.297 -41.906 -6.086 1 72.38 104 GLN A C 1
ATOM 854 O O . GLN A 1 104 ? -16.875 -41.219 -5.156 1 72.38 104 GLN A O 1
ATOM 859 N N . GLU A 1 105 ? -17.578 -41.531 -7.258 1 70.12 105 GLU A N 1
ATOM 860 C CA . GLU A 1 105 ? -17.391 -40.125 -7.594 1 70.12 105 GLU A CA 1
ATOM 861 C C . GLU A 1 105 ? -18.156 -39.219 -6.645 1 70.12 105 GLU A C 1
ATOM 863 O O . GLU A 1 105 ? -17.656 -38.156 -6.215 1 70.12 105 GLU A O 1
ATOM 868 N N . LYS A 1 106 ? -19.422 -39.656 -6.328 1 70.81 106 LYS A N 1
ATOM 869 C CA . LYS A 1 106 ? -20.25 -38.875 -5.434 1 70.81 106 LYS A CA 1
ATOM 870 C C . LYS A 1 106 ? -19.625 -38.75 -4.047 1 70.81 106 LYS A C 1
ATOM 872 O O . LYS A 1 106 ? -19.672 -37.719 -3.406 1 70.81 106 LYS A O 1
ATOM 877 N N . GLU A 1 107 ? -19.031 -39.844 -3.615 1 73.19 107 GLU A N 1
ATOM 878 C CA . GLU A 1 107 ? -18.375 -39.875 -2.314 1 73.19 107 GLU A CA 1
ATOM 879 C C . GLU A 1 107 ? -17.094 -39.031 -2.32 1 73.19 107 GLU A C 1
ATOM 881 O O . GLU A 1 107 ? -16.797 -38.344 -1.347 1 73.19 107 GLU A O 1
ATOM 886 N N . ARG A 1 108 ? -16.438 -39.125 -3.398 1 71.44 108 ARG A N 1
ATOM 887 C CA . ARG A 1 108 ? -15.211 -38.344 -3.549 1 71.44 108 ARG A CA 1
ATOM 888 C C . ARG A 1 108 ? -15.508 -36.844 -3.504 1 71.44 108 ARG A C 1
ATOM 890 O O . ARG A 1 108 ? -14.789 -36.094 -2.852 1 71.44 108 ARG A O 1
ATOM 897 N N . LYS A 1 109 ? -16.5 -36.594 -4.188 1 68.62 109 LYS A N 1
ATOM 898 C CA . LYS A 1 109 ? -16.922 -35.188 -4.191 1 68.62 109 LYS A CA 1
ATOM 899 C C . LYS A 1 109 ? -17.297 -34.75 -2.789 1 68.62 109 LYS A C 1
ATOM 901 O O . LYS A 1 109 ? -16.938 -33.625 -2.379 1 68.62 109 LYS A O 1
ATOM 906 N N . TYR A 1 110 ? -18.062 -35.562 -2.139 1 68.19 110 TYR A N 1
ATOM 907 C CA . TYR A 1 110 ? -18.484 -35.219 -0.78 1 68.19 110 TYR A CA 1
ATOM 908 C C . TYR A 1 110 ? -17.281 -35.031 0.137 1 68.19 110 TYR A C 1
ATOM 910 O O . TYR A 1 110 ? -17.234 -34.094 0.932 1 68.19 110 TYR A O 1
ATOM 918 N N . LEU A 1 111 ? -16.359 -35.875 -0.007 1 69.88 111 LEU A N 1
ATOM 919 C CA . LEU A 1 111 ? -15.141 -35.812 0.793 1 69.88 111 LEU A CA 1
ATOM 920 C C . LEU A 1 111 ? -14.359 -34.562 0.498 1 69.88 111 LEU A C 1
ATOM 922 O O . LEU A 1 111 ? -13.844 -33.906 1.415 1 69.88 111 LEU A O 1
ATOM 926 N N . LEU A 1 112 ? -14.305 -34.281 -0.701 1 68.31 112 LEU A N 1
ATOM 927 C CA . LEU A 1 112 ? -13.617 -33.062 -1.118 1 68.31 112 LEU A CA 1
ATOM 928 C C . LEU A 1 112 ? -14.297 -31.844 -0.535 1 68.31 112 LEU A C 1
ATOM 930 O O . LEU A 1 112 ? -13.617 -30.906 -0.094 1 68.31 112 LEU A O 1
ATOM 934 N N . ASP A 1 113 ? -15.523 -31.906 -0.474 1 66 113 ASP A N 1
ATOM 935 C CA . ASP A 1 113 ? -16.297 -30.797 0.075 1 66 113 ASP A CA 1
ATOM 936 C C . ASP A 1 113 ? -16 -30.609 1.563 1 66 113 ASP A C 1
ATOM 938 O O . ASP A 1 113 ? -15.898 -29.484 2.043 1 66 113 ASP A O 1
ATOM 942 N N . ILE A 1 114 ? -15.945 -31.656 2.229 1 64.38 114 ILE A N 1
ATOM 943 C CA . ILE A 1 114 ? -15.664 -31.594 3.66 1 64.38 114 ILE A CA 1
ATOM 944 C C . ILE A 1 114 ? -14.258 -31.062 3.887 1 64.38 114 ILE A C 1
ATOM 946 O O . ILE A 1 114 ? -14.039 -30.234 4.773 1 64.38 114 ILE A O 1
ATOM 950 N N . LEU A 1 115 ? -13.367 -31.578 3.127 1 63 115 LEU A N 1
ATOM 951 C CA . LEU A 1 115 ? -11.961 -31.219 3.252 1 63 115 LEU A CA 1
ATOM 952 C C . LEU A 1 115 ? -11.766 -29.719 3.014 1 63 115 LEU A C 1
ATOM 954 O O . LEU A 1 115 ? -10.969 -29.078 3.703 1 63 115 LEU A O 1
ATOM 958 N N . LEU A 1 116 ? -12.383 -29.344 2.088 1 60.41 116 LEU A N 1
ATOM 959 C CA . LEU A 1 116 ? -12.125 -28 1.606 1 60.41 116 LEU A CA 1
ATOM 960 C C . LEU A 1 116 ? -12.898 -26.969 2.438 1 60.41 116 LEU A C 1
ATOM 962 O O . LEU A 1 116 ? -12.484 -25.812 2.533 1 60.41 116 LEU A O 1
ATOM 966 N N . TYR A 1 117 ? -13.969 -27.359 3.055 1 55.41 117 TYR A N 1
ATOM 967 C CA . TYR A 1 117 ? -14.852 -26.266 3.441 1 55.41 117 TYR A CA 1
ATOM 968 C C . TYR A 1 117 ? -15.219 -26.344 4.918 1 55.41 117 TYR A C 1
ATOM 970 O O . TYR A 1 117 ? -15.594 -25.344 5.531 1 55.41 117 TYR A O 1
ATOM 978 N N . ARG A 1 118 ? -15.43 -27.344 5.637 1 51.28 118 ARG A N 1
ATOM 979 C CA . ARG A 1 118 ? -16.266 -27.438 6.832 1 51.28 118 ARG A CA 1
ATOM 980 C C . ARG A 1 118 ? -15.484 -27.031 8.078 1 51.28 118 ARG A C 1
ATOM 982 O O . ARG A 1 118 ? -15.945 -27.25 9.203 1 51.28 118 ARG A O 1
ATOM 989 N N . GLU A 1 119 ? -14.375 -26.406 8 1 48.94 119 GLU A N 1
ATOM 990 C CA . GLU A 1 119 ? -14.055 -26.234 9.414 1 48.94 119 GLU A CA 1
ATOM 991 C C . GLU A 1 119 ? -14.875 -25.094 10.031 1 48.94 119 GLU A C 1
ATOM 993 O O . GLU A 1 119 ? -14.453 -23.938 10.016 1 48.94 119 GLU A O 1
ATOM 998 N N . LYS A 1 120 ? -16.203 -25.094 9.906 1 44.72 120 LYS A N 1
ATOM 999 C CA . LYS A 1 120 ? -16.875 -24.094 10.734 1 44.72 120 LYS A CA 1
ATOM 1000 C C . LYS A 1 120 ? -16.469 -24.234 12.195 1 44.72 120 LYS A C 1
ATOM 1002 O O . LYS A 1 120 ? -16.906 -25.141 12.898 1 44.72 120 LYS A O 1
ATOM 1007 N N . ASN A 1 121 ? -15.25 -24 12.547 1 41.59 121 ASN A N 1
ATOM 1008 C CA . ASN A 1 121 ? -15.102 -24 14 1 41.59 121 ASN A CA 1
ATOM 1009 C C . ASN A 1 121 ? -15.859 -22.844 14.633 1 41.59 121 ASN A C 1
ATOM 1011 O O . ASN A 1 121 ? -15.695 -21.688 14.219 1 41.59 121 ASN A O 1
ATOM 1015 N N . ASN A 1 122 ? -17.062 -23.031 15.094 1 40.59 122 ASN A N 1
ATOM 1016 C CA . ASN A 1 122 ? -17.859 -22.141 15.93 1 40.59 122 ASN A CA 1
ATOM 1017 C C . ASN A 1 122 ? -16.984 -21.297 16.844 1 40.59 122 ASN A C 1
ATOM 1019 O O . ASN A 1 122 ? -17.484 -20.625 17.75 1 40.59 122 ASN A O 1
ATOM 1023 N N . ASP A 1 123 ? -15.789 -21.547 17.125 1 40.94 123 ASP A N 1
ATOM 1024 C CA . ASP A 1 123 ? -15.141 -20.844 18.219 1 40.94 123 ASP A CA 1
ATOM 1025 C C . ASP A 1 123 ? -14.797 -19.406 17.828 1 40.94 123 ASP A C 1
ATOM 1027 O O . ASP A 1 123 ? -14.375 -19.156 16.688 1 40.94 123 ASP A O 1
ATOM 1031 N N . THR A 1 124 ? -15.312 -18.359 18.516 1 42.53 124 THR A N 1
ATOM 1032 C CA . THR A 1 124 ? -15.18 -16.906 18.609 1 42.53 124 THR A CA 1
ATOM 1033 C C . THR A 1 124 ? -13.828 -16.453 18.047 1 42.53 124 THR A C 1
ATOM 1035 O O . THR A 1 124 ? -13.695 -15.32 17.578 1 42.53 124 THR A O 1
ATOM 1038 N N . TYR A 1 125 ? -12.688 -17.016 18.5 1 47.91 125 TYR A N 1
ATOM 1039 C CA . TYR A 1 125 ? -11.312 -16.609 18.203 1 47.91 125 TYR A CA 1
ATOM 1040 C C . TYR A 1 125 ? -10.75 -17.422 17.047 1 47.91 125 TYR A C 1
ATOM 1042 O O . TYR A 1 125 ? -9.539 -17.672 16.984 1 47.91 125 TYR A O 1
ATOM 1050 N N . SER A 1 126 ? -11.578 -17.922 16.156 1 57.88 126 SER A N 1
ATOM 1051 C CA . SER A 1 126 ? -11.289 -19.062 15.289 1 57.88 126 SER A CA 1
ATOM 1052 C C . SER A 1 126 ? -10.375 -18.656 14.141 1 57.88 126 SER A C 1
ATOM 1054 O O . SER A 1 126 ? -10.492 -17.547 13.609 1 57.88 126 SER A O 1
ATOM 1056 N N . LYS A 1 127 ? -9.211 -19.172 14.055 1 78.75 127 LYS A N 1
ATOM 1057 C CA . LYS A 1 127 ? -8.211 -19.125 12.992 1 78.75 127 LYS A CA 1
ATOM 1058 C C . LYS A 1 127 ? -8.859 -19.281 11.617 1 78.75 127 LYS A C 1
ATOM 1060 O O . LYS A 1 127 ? -9.648 -20.188 11.398 1 78.75 127 LYS A O 1
ATOM 1065 N N . ASP A 1 128 ? -8.844 -18.188 10.867 1 86.19 128 ASP A N 1
ATOM 1066 C CA . ASP A 1 128 ? -9.305 -18.25 9.484 1 86.19 128 ASP A CA 1
ATOM 1067 C C . ASP A 1 128 ? -8.406 -19.141 8.641 1 86.19 128 ASP A C 1
ATOM 1069 O O . ASP A 1 128 ? -7.219 -18.844 8.469 1 86.19 128 ASP A O 1
ATOM 1073 N N . THR A 1 129 ? -8.938 -20.25 8.172 1 86.44 129 THR A N 1
ATOM 1074 C CA . THR A 1 129 ? -8.172 -21.203 7.375 1 86.44 129 THR A CA 1
ATOM 1075 C C . THR A 1 129 ? -8.812 -21.391 6.004 1 86.44 129 THR A C 1
ATOM 1077 O O . THR A 1 129 ? -10.031 -21.516 5.898 1 86.44 129 THR A O 1
ATOM 1080 N N . LEU A 1 130 ? -8.055 -21.344 4.996 1 86.69 130 LEU A N 1
ATOM 1081 C CA . LEU A 1 130 ? -8.5 -21.641 3.641 1 86.69 130 LEU A CA 1
ATOM 1082 C C . LEU A 1 130 ? -7.922 -22.953 3.152 1 86.69 130 LEU A C 1
ATOM 1084 O O . LEU A 1 130 ? -6.707 -23.172 3.211 1 86.69 130 LEU A O 1
ATOM 1088 N N . HIS A 1 131 ? -8.734 -23.875 2.729 1 82.69 131 HIS A N 1
ATOM 1089 C CA . HIS A 1 131 ? -8.336 -25.172 2.168 1 82.69 131 HIS A CA 1
ATOM 1090 C C . HIS A 1 131 ? -8.438 -25.156 0.646 1 82.69 131 HIS A C 1
ATOM 1092 O O . HIS A 1 131 ? -9.484 -24.828 0.091 1 82.69 131 HIS A O 1
ATOM 1098 N N . LEU A 1 132 ? -7.316 -25.484 0.041 1 83.44 132 LEU A N 1
ATOM 1099 C CA . LEU A 1 132 ? -7.293 -25.516 -1.417 1 83.44 132 LEU A CA 1
ATOM 1100 C C . LEU A 1 132 ? -6.742 -26.844 -1.917 1 83.44 132 LEU A C 1
ATOM 1102 O O . LEU A 1 132 ? -5.625 -27.234 -1.566 1 83.44 132 LEU A O 1
ATOM 1106 N N . PRO A 1 133 ? -7.465 -27.547 -2.75 1 79.38 133 PRO A N 1
ATOM 1107 C CA . PRO A 1 133 ? -6.938 -28.766 -3.346 1 79.38 133 PRO A CA 1
ATOM 1108 C C . PRO A 1 133 ? -5.988 -28.5 -4.512 1 79.38 133 PRO A C 1
ATOM 1110 O O . PRO A 1 133 ? -6.211 -27.562 -5.289 1 79.38 133 PRO A O 1
ATOM 1113 N N . VAL A 1 134 ? -4.938 -29.312 -4.555 1 81.69 134 VAL A N 1
ATOM 1114 C CA . VAL A 1 134 ? -4.016 -29.266 -5.684 1 81.69 134 VAL A CA 1
ATOM 1115 C C . VAL A 1 134 ? -3.822 -30.656 -6.258 1 81.69 134 VAL A C 1
ATOM 1117 O O . VAL A 1 134 ? -3.879 -31.656 -5.527 1 81.69 134 VAL A O 1
ATOM 1120 N N . TYR A 1 135 ? -3.566 -30.719 -7.547 1 76.44 135 TYR A N 1
ATOM 1121 C CA . TYR A 1 135 ? -3.619 -32.031 -8.211 1 76.44 135 TYR A CA 1
ATOM 1122 C C . TYR A 1 135 ? -2.24 -32.656 -8.25 1 76.44 135 TYR A C 1
ATOM 1124 O O . TYR A 1 135 ? -2.102 -33.812 -8.664 1 76.44 135 TYR A O 1
ATOM 1132 N N . ARG A 1 136 ? -1.191 -31.984 -7.941 1 78.44 136 ARG A N 1
ATOM 1133 C CA . ARG A 1 136 ? 0.143 -32.562 -8 1 78.44 136 ARG A CA 1
ATOM 1134 C C . ARG A 1 136 ? 0.966 -32.188 -6.777 1 78.44 136 ARG A C 1
ATOM 1136 O O . ARG A 1 136 ? 0.701 -31.156 -6.145 1 78.44 136 ARG A O 1
ATOM 1143 N N . GLN A 1 137 ? 1.952 -32.969 -6.57 1 83.69 137 GLN A N 1
ATOM 1144 C CA . GLN A 1 137 ? 2.865 -32.719 -5.461 1 83.69 137 GLN A CA 1
ATOM 1145 C C . GLN A 1 137 ? 3.688 -31.469 -5.699 1 83.69 137 GLN A C 1
ATOM 1147 O O . GLN A 1 137 ? 4.059 -31.172 -6.836 1 83.69 137 GLN A O 1
ATOM 1152 N N . ILE A 1 138 ? 3.922 -30.781 -4.578 1 87.69 138 ILE A N 1
ATOM 1153 C CA . ILE A 1 138 ? 4.789 -29.609 -4.578 1 87.69 138 ILE A CA 1
ATOM 1154 C C . ILE A 1 138 ? 6.184 -30 -4.09 1 87.69 138 ILE A C 1
ATOM 1156 O O . ILE A 1 138 ? 6.352 -30.406 -2.936 1 87.69 138 ILE A O 1
ATOM 1160 N N . HIS A 1 139 ? 7.164 -29.938 -4.922 1 81.38 139 HIS A N 1
ATOM 1161 C CA . HIS A 1 139 ? 8.438 -30.578 -4.621 1 81.38 139 HIS A CA 1
ATOM 1162 C C . HIS A 1 139 ? 9.414 -29.594 -3.982 1 81.38 139 HIS A C 1
ATOM 1164 O O . HIS A 1 139 ? 10.078 -29.922 -2.996 1 81.38 139 HIS A O 1
ATOM 1170 N N . GLN A 1 140 ? 9.688 -28.5 -4.594 1 85.56 140 GLN A N 1
ATOM 1171 C CA . GLN A 1 140 ? 10.727 -27.594 -4.133 1 85.56 140 GLN A CA 1
ATOM 1172 C C . GLN A 1 140 ? 10.195 -26.172 -3.982 1 85.56 140 GLN A C 1
ATOM 1174 O O . GLN A 1 140 ? 9.383 -25.719 -4.793 1 85.56 140 GLN A O 1
ATOM 1179 N N . LEU A 1 141 ? 10.695 -25.594 -2.828 1 92.44 141 LEU A N 1
ATOM 1180 C CA . LEU A 1 141 ? 10.242 -24.234 -2.59 1 92.44 141 LEU A CA 1
ATOM 1181 C C . LEU A 1 141 ? 11.422 -23.297 -2.369 1 92.44 141 LEU A C 1
ATOM 1183 O O . LEU A 1 141 ? 11.336 -22.344 -1.579 1 92.44 141 LEU A O 1
ATOM 1187 N N . SER A 1 142 ? 12.562 -23.609 -2.994 1 90.62 142 SER A N 1
ATOM 1188 C CA . SER A 1 142 ? 13.695 -22.688 -3.049 1 90.62 142 SER A CA 1
ATOM 1189 C C . SER A 1 142 ? 13.586 -21.75 -4.238 1 90.62 142 SER A C 1
ATOM 1191 O O . SER A 1 142 ? 13.445 -22.188 -5.383 1 90.62 142 SER A O 1
ATOM 1193 N N . PRO A 1 143 ? 13.703 -20.516 -3.994 1 92.06 143 PRO A N 1
ATOM 1194 C CA . PRO A 1 143 ? 13.477 -19.531 -5.07 1 92.06 143 PRO A CA 1
ATOM 1195 C C . PRO A 1 143 ? 14.344 -19.797 -6.297 1 92.06 143 PRO A C 1
ATOM 1197 O O . PRO A 1 143 ? 13.898 -19.609 -7.43 1 92.06 143 PRO A O 1
ATOM 1200 N N . SER A 1 144 ? 15.562 -20.281 -6.141 1 88.69 144 SER A N 1
ATOM 1201 C CA . SER A 1 144 ? 16.516 -20.406 -7.242 1 88.69 144 SER A CA 1
ATOM 1202 C C . SER A 1 144 ? 16.281 -21.688 -8.023 1 88.69 144 SER A C 1
ATOM 1204 O O . SER A 1 144 ? 16.938 -21.938 -9.039 1 88.69 144 SER A O 1
ATOM 1206 N N . LEU A 1 145 ? 15.281 -22.484 -7.617 1 86.06 145 LEU A N 1
ATOM 1207 C CA . LEU A 1 145 ? 15.141 -23.797 -8.242 1 86.06 145 LEU A CA 1
ATOM 1208 C C . LEU A 1 145 ? 13.742 -23.969 -8.836 1 86.06 145 LEU A C 1
ATOM 1210 O O . LEU A 1 145 ? 13.5 -24.906 -9.586 1 86.06 145 LEU A O 1
ATOM 1214 N N . VAL A 1 146 ? 12.898 -23.062 -8.516 1 85.12 146 VAL A N 1
ATOM 1215 C CA . VAL A 1 146 ? 11.5 -23.266 -8.883 1 85.12 146 VAL A CA 1
ATOM 1216 C C . VAL A 1 146 ? 11.234 -22.672 -10.266 1 85.12 146 VAL A C 1
ATOM 1218 O O . VAL A 1 146 ? 11.734 -21.609 -10.602 1 85.12 146 VAL A O 1
ATOM 1221 N N . THR A 1 147 ? 10.398 -23.469 -11.008 1 82.62 147 THR A N 1
ATOM 1222 C CA . THR A 1 147 ? 10.07 -23 -12.352 1 82.62 147 THR A CA 1
ATOM 1223 C C . THR A 1 147 ? 8.594 -23.203 -12.656 1 82.62 147 THR A C 1
ATOM 1225 O O . THR A 1 147 ? 8.086 -22.688 -13.656 1 82.62 147 THR A O 1
ATOM 1228 N N . ARG A 1 148 ? 7.895 -23.906 -11.836 1 87.12 148 ARG A N 1
ATOM 1229 C CA . ARG A 1 148 ? 6.496 -24.203 -12.133 1 87.12 148 ARG A CA 1
ATOM 1230 C C . ARG A 1 148 ? 5.566 -23.219 -11.43 1 87.12 148 ARG A C 1
ATOM 1232 O O . ARG A 1 148 ? 5.902 -22.688 -10.367 1 87.12 148 ARG A O 1
ATOM 1239 N N . ARG A 1 149 ? 4.422 -23.078 -11.914 1 89 149 ARG A N 1
ATOM 1240 C CA . ARG A 1 149 ? 3.498 -22 -11.562 1 89 149 ARG A CA 1
ATOM 1241 C C . ARG A 1 149 ? 3.115 -22.062 -10.086 1 89 149 ARG A C 1
ATOM 1243 O O . ARG A 1 149 ? 3.115 -21.047 -9.391 1 89 149 ARG A O 1
ATOM 1250 N N . THR A 1 150 ? 2.732 -23.219 -9.602 1 91.12 150 THR A N 1
ATOM 1251 C CA . THR A 1 150 ? 2.285 -23.359 -8.219 1 91.12 150 THR A CA 1
ATOM 1252 C C . THR A 1 150 ? 3.408 -23 -7.25 1 91.12 150 THR A C 1
ATOM 1254 O O . THR A 1 150 ? 3.193 -22.25 -6.289 1 91.12 150 THR A O 1
ATOM 1257 N N . GLU A 1 151 ? 4.602 -23.578 -7.57 1 93.56 151 GLU A N 1
ATOM 1258 C CA . GLU A 1 151 ? 5.746 -23.266 -6.719 1 93.56 151 GLU A CA 1
ATOM 1259 C C . GLU A 1 151 ? 6.098 -21.781 -6.777 1 93.56 151 GLU A C 1
ATOM 1261 O O . GLU A 1 151 ? 6.426 -21.188 -5.754 1 93.56 151 GLU A O 1
ATOM 1266 N N . LEU A 1 152 ? 6.031 -21.219 -7.93 1 93.31 152 LEU A N 1
ATOM 1267 C CA . LEU A 1 152 ? 6.332 -19.797 -8.086 1 93.31 152 LEU A CA 1
ATOM 1268 C C . LEU A 1 152 ? 5.34 -18.938 -7.297 1 93.31 152 LEU A C 1
ATOM 1270 O O . LEU A 1 152 ? 5.727 -17.953 -6.672 1 93.31 152 LEU A O 1
ATOM 1274 N N . HIS A 1 153 ? 4.09 -19.328 -7.309 1 94.06 153 HIS A N 1
ATOM 1275 C CA . HIS A 1 153 ? 3.064 -18.672 -6.512 1 94.06 153 HIS A CA 1
ATOM 1276 C C . HIS A 1 153 ? 3.4 -18.719 -5.023 1 94.06 153 HIS A C 1
ATOM 1278 O O . HIS A 1 153 ? 3.299 -17.719 -4.324 1 94.06 153 HIS A O 1
ATOM 1284 N N . LEU A 1 154 ? 3.801 -19.859 -4.594 1 96.25 154 LEU A N 1
ATOM 1285 C CA . LEU A 1 154 ? 4.121 -20.031 -3.184 1 96.25 154 LEU A CA 1
ATOM 1286 C C . LEU A 1 154 ? 5.352 -19.203 -2.799 1 96.25 154 LEU A C 1
ATOM 1288 O O . LEU A 1 154 ? 5.398 -18.625 -1.714 1 96.25 154 LEU A O 1
ATOM 1292 N N . ILE A 1 155 ? 6.32 -19.188 -3.689 1 95.38 155 ILE A N 1
ATOM 1293 C CA . ILE A 1 155 ? 7.535 -18.422 -3.443 1 95.38 155 ILE A CA 1
ATOM 1294 C C . ILE A 1 155 ? 7.184 -16.953 -3.195 1 95.38 155 ILE A C 1
ATOM 1296 O O . ILE A 1 155 ? 7.754 -16.312 -2.312 1 95.38 155 ILE A O 1
ATOM 1300 N N . ARG A 1 156 ? 6.242 -16.438 -3.846 1 93.56 156 ARG A N 1
ATOM 1301 C CA . ARG A 1 156 ? 5.824 -15.039 -3.729 1 93.56 156 ARG A CA 1
ATOM 13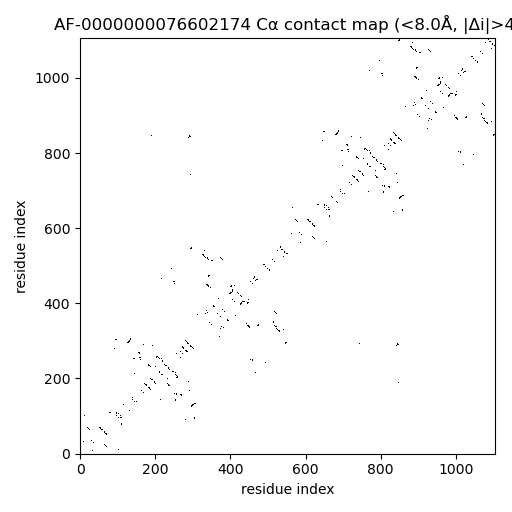02 C C . ARG A 1 156 ? 5.246 -14.758 -2.346 1 93.56 156 ARG A C 1
ATOM 1304 O O . ARG A 1 156 ? 5.215 -13.602 -1.905 1 93.56 156 ARG A O 1
ATOM 1311 N N . HIS A 1 157 ? 4.738 -15.727 -1.704 1 96.06 157 HIS A N 1
ATOM 1312 C CA . HIS A 1 157 ? 4.129 -15.547 -0.391 1 96.06 157 HIS A CA 1
ATOM 1313 C C . HIS A 1 157 ? 5.109 -15.898 0.724 1 96.06 157 HIS A C 1
ATOM 1315 O O . HIS A 1 157 ? 4.949 -15.445 1.861 1 96.06 157 HIS A O 1
ATOM 1321 N N . LEU A 1 158 ? 6.133 -16.703 0.35 1 96.81 158 LEU A N 1
ATOM 1322 C CA . LEU A 1 158 ? 7.105 -17.156 1.341 1 96.81 158 LEU A CA 1
ATOM 1323 C C . LEU A 1 158 ? 8.273 -16.172 1.434 1 96.81 158 LEU A C 1
ATOM 1325 O O . LEU A 1 158 ? 8.891 -16.047 2.492 1 96.81 158 LEU A O 1
ATOM 1329 N N . TYR A 1 159 ? 8.609 -15.586 0.323 1 96.12 159 TYR A N 1
ATOM 1330 C CA . TYR A 1 159 ? 9.781 -14.727 0.242 1 96.12 159 TYR A CA 1
ATOM 1331 C C . TYR A 1 159 ? 9.406 -13.344 -0.29 1 96.12 159 TYR A C 1
ATOM 1333 O O . TYR A 1 159 ? 8.266 -13.109 -0.684 1 96.12 159 TYR A O 1
ATOM 1341 N N . SER A 1 160 ? 10.328 -12.414 -0.177 1 96.44 160 SER A N 1
ATOM 1342 C CA . SER A 1 160 ? 10.227 -11.094 -0.779 1 96.44 160 SER A CA 1
ATOM 1343 C C . SER A 1 160 ? 11.453 -10.773 -1.631 1 96.44 160 SER A C 1
ATOM 1345 O O . SER A 1 160 ? 12.547 -11.266 -1.354 1 96.44 160 SER A O 1
ATOM 1347 N N . THR A 1 161 ? 11.211 -10.023 -2.625 1 96.81 161 THR A N 1
ATOM 1348 C CA . THR A 1 161 ? 12.297 -9.586 -3.498 1 96.81 161 THR A CA 1
ATOM 1349 C C . THR A 1 161 ? 12.766 -8.18 -3.123 1 96.81 161 THR A C 1
ATOM 1351 O O . THR A 1 161 ? 12.148 -7.52 -2.287 1 96.81 161 THR A O 1
ATOM 1354 N N . LEU A 1 162 ? 13.906 -7.832 -3.684 1 96.81 162 LEU A N 1
ATOM 1355 C CA . LEU A 1 162 ? 14.422 -6.488 -3.436 1 96.81 162 LEU A CA 1
ATOM 1356 C C . LEU A 1 162 ? 13.422 -5.43 -3.896 1 96.81 162 LEU A C 1
ATOM 1358 O O . LEU A 1 162 ? 13.07 -4.527 -3.135 1 96.81 162 LEU A O 1
ATOM 1362 N N . ILE A 1 163 ? 12.969 -5.641 -5.109 1 94.5 163 ILE A N 1
ATOM 1363 C CA . ILE A 1 163 ? 11.922 -4.789 -5.668 1 94.5 163 ILE A CA 1
ATOM 1364 C C . ILE A 1 163 ? 10.617 -5.578 -5.77 1 94.5 163 ILE A C 1
ATOM 1366 O O . ILE A 1 163 ? 10.602 -6.691 -6.297 1 94.5 163 ILE A O 1
ATOM 1370 N N . GLY A 1 164 ? 9.57 -4.988 -5.164 1 88.94 164 GLY A N 1
ATOM 1371 C CA . GLY A 1 164 ? 8.281 -5.656 -5.223 1 88.94 164 GLY A CA 1
ATOM 1372 C C . GLY A 1 164 ? 7.574 -5.477 -6.555 1 88.94 164 GLY A C 1
ATOM 1373 O O . GLY A 1 164 ? 7.922 -4.582 -7.332 1 88.94 164 GLY A O 1
ATOM 1374 N N . ILE A 1 165 ? 6.574 -6.391 -6.855 1 75.75 165 ILE A N 1
ATOM 1375 C CA . ILE A 1 165 ? 5.789 -6.301 -8.078 1 75.75 165 ILE A CA 1
ATOM 1376 C C . ILE A 1 165 ? 5.051 -4.965 -8.125 1 75.75 165 ILE A C 1
ATOM 1378 O O . ILE A 1 165 ? 4.977 -4.324 -9.18 1 75.75 165 ILE A O 1
ATOM 1382 N N . ASP A 1 166 ? 4.395 -4.551 -7.02 1 68.56 166 ASP A N 1
ATOM 1383 C CA . ASP A 1 166 ? 3.781 -3.23 -6.949 1 68.56 166 ASP A CA 1
ATOM 1384 C C . ASP A 1 166 ? 4.715 -2.227 -6.273 1 68.56 166 ASP A C 1
ATOM 1386 O O . ASP A 1 166 ? 4.254 -1.259 -5.664 1 68.56 166 ASP A O 1
ATOM 1390 N N . SER A 1 167 ? 6.027 -2.281 -6.508 1 57.88 167 SER A N 1
ATOM 1391 C CA . SER A 1 167 ? 7.137 -1.449 -6.055 1 57.88 167 SER A CA 1
ATOM 1392 C C . SER A 1 167 ? 7.102 -1.257 -4.543 1 57.88 167 SER A C 1
ATOM 1394 O O . SER A 1 167 ? 8.141 -1.344 -3.879 1 57.88 167 SER A O 1
ATOM 1396 N N . GLU A 1 168 ? 5.891 -1.133 -4.008 1 65.75 168 GLU A N 1
ATOM 1397 C CA . GLU A 1 168 ? 5.859 -0.75 -2.6 1 65.75 168 GLU A CA 1
ATOM 1398 C C . GLU A 1 168 ? 6.055 -1.962 -1.692 1 65.75 168 GLU A C 1
ATOM 1400 O O . GLU A 1 168 ? 6.379 -1.815 -0.513 1 65.75 168 GLU A O 1
ATOM 1405 N N . ARG A 1 169 ? 6.152 -3.088 -2.172 1 78 169 ARG A N 1
ATOM 1406 C CA . ARG A 1 169 ? 6.129 -4.258 -1.299 1 78 169 ARG A CA 1
ATOM 1407 C C . ARG A 1 169 ? 7.492 -4.938 -1.257 1 78 169 ARG A C 1
ATOM 1409 O O . ARG A 1 169 ? 7.66 -5.965 -0.596 1 78 169 ARG A O 1
ATOM 1416 N N . GLY A 1 170 ? 8.375 -4.418 -1.788 1 94 170 GLY A N 1
ATOM 1417 C CA . GLY A 1 170 ? 9.695 -5.027 -1.794 1 94 170 GLY A CA 1
ATOM 1418 C C . GLY A 1 170 ? 10.539 -4.641 -0.59 1 94 170 GLY A C 1
ATOM 1419 O O . GLY A 1 170 ? 10.109 -3.84 0.243 1 94 170 GLY A O 1
ATOM 1420 N N . ILE A 1 171 ? 11.633 -5.258 -0.454 1 96.69 171 ILE A N 1
ATOM 1421 C CA . ILE A 1 171 ? 12.562 -5.035 0.65 1 96.69 171 ILE A CA 1
ATOM 1422 C C . ILE A 1 171 ? 13.18 -3.645 0.537 1 96.69 171 ILE A C 1
ATOM 1424 O O . ILE A 1 171 ? 13.438 -2.988 1.549 1 96.69 171 ILE A O 1
ATOM 1428 N N . ALA A 1 172 ? 13.398 -3.234 -0.691 1 96.06 172 ALA A N 1
ATOM 1429 C CA . ALA A 1 172 ? 13.891 -1.875 -0.907 1 96.06 172 ALA A CA 1
ATOM 1430 C C . ALA A 1 172 ? 12.742 -0.866 -0.864 1 96.06 172 ALA A C 1
ATOM 1432 O O . ALA A 1 172 ? 11.727 -1.044 -1.536 1 96.06 172 ALA A O 1
ATOM 1433 N N . GLU A 1 173 ? 12.867 0.121 -0.132 1 93.12 173 GLU A N 1
ATOM 1434 C CA . GLU A 1 173 ? 11.82 1.138 -0.054 1 93.12 173 GLU A CA 1
ATOM 1435 C C . GLU A 1 173 ? 12.133 2.324 -0.961 1 93.12 173 GLU A C 1
ATOM 1437 O O . GLU A 1 173 ? 11.25 3.123 -1.275 1 93.12 173 GLU A O 1
ATOM 1442 N N . HIS A 1 174 ? 13.422 2.461 -1.302 1 93.38 174 HIS A N 1
ATOM 1443 C CA . HIS A 1 174 ? 13.867 3.541 -2.176 1 93.38 174 HIS A CA 1
ATOM 1444 C C . HIS A 1 174 ? 15.148 3.168 -2.91 1 93.38 174 HIS A C 1
ATOM 1446 O O . HIS A 1 174 ? 15.961 2.395 -2.396 1 93.38 174 HIS A O 1
ATOM 1452 N N . TRP A 1 175 ? 15.297 3.711 -4.129 1 94.25 175 TRP A N 1
ATOM 1453 C CA . TRP A 1 175 ? 16.547 3.51 -4.844 1 94.25 175 TRP A CA 1
ATOM 1454 C C . TRP A 1 175 ? 16.844 4.68 -5.777 1 94.25 175 TRP A C 1
ATOM 1456 O O . TRP A 1 175 ? 15.914 5.336 -6.266 1 94.25 175 TRP A O 1
ATOM 1466 N N . ARG A 1 176 ? 18.078 4.98 -5.895 1 94 176 ARG A N 1
ATOM 1467 C CA . ARG A 1 176 ? 18.594 5.992 -6.82 1 94 176 ARG A CA 1
ATOM 1468 C C . ARG A 1 176 ? 19.344 5.344 -7.977 1 94 176 ARG A C 1
ATOM 1470 O O . ARG A 1 176 ? 20.109 4.398 -7.773 1 94 176 ARG A O 1
ATOM 1477 N N . ILE A 1 177 ? 19 5.852 -9.156 1 94.88 177 ILE A N 1
ATOM 1478 C CA . ILE A 1 177 ? 19.641 5.34 -10.367 1 94.88 177 ILE A CA 1
ATOM 1479 C C . ILE A 1 177 ? 20.484 6.434 -11 1 94.88 177 ILE A C 1
ATOM 1481 O O . ILE A 1 177 ? 20.031 7.562 -11.195 1 94.88 177 ILE A O 1
ATOM 1485 N N . GLU A 1 178 ? 21.672 6.137 -11.25 1 94.12 178 GLU A N 1
ATOM 1486 C CA . GLU A 1 178 ? 22.516 7.086 -11.984 1 94.12 178 GLU A CA 1
ATOM 1487 C C . GLU A 1 178 ? 22.062 7.215 -13.438 1 94.12 178 GLU A C 1
ATOM 1489 O O . GLU A 1 178 ? 21.391 6.324 -13.961 1 94.12 178 GLU A O 1
ATOM 1494 N N . SER A 1 179 ? 22.438 8.258 -14.148 1 90.19 179 SER A N 1
ATOM 1495 C CA . SER A 1 179 ? 21.906 8.633 -15.461 1 90.19 179 SER A CA 1
ATOM 1496 C C . SER A 1 179 ? 22.266 7.582 -16.516 1 90.19 179 SER A C 1
ATOM 1498 O O . SER A 1 179 ? 21.531 7.402 -17.484 1 90.19 179 SER A O 1
ATOM 1500 N N . ASP A 1 180 ? 23.328 6.902 -16.297 1 91.62 180 ASP A N 1
ATOM 1501 C CA . ASP A 1 180 ? 23.734 5.938 -17.297 1 91.62 180 ASP A CA 1
ATOM 1502 C C . ASP A 1 180 ? 23.172 4.551 -17 1 91.62 180 ASP A C 1
ATOM 1504 O O . ASP A 1 180 ? 23.453 3.594 -17.734 1 91.62 180 ASP A O 1
ATOM 1508 N N . TYR A 1 181 ? 22.344 4.375 -15.883 1 94.88 181 TYR A N 1
ATOM 1509 C CA . TYR A 1 181 ? 21.656 3.137 -15.531 1 94.88 181 TYR A CA 1
ATOM 1510 C C . TYR A 1 181 ? 22.656 2 -15.328 1 94.88 181 TYR A C 1
ATOM 1512 O O . TYR A 1 181 ? 22.406 0.862 -15.727 1 94.88 181 TYR A O 1
ATOM 1520 N N . LYS A 1 182 ? 23.859 2.246 -14.789 1 96.62 182 LYS A N 1
ATOM 1521 C CA . LYS A 1 182 ? 24.891 1.26 -14.469 1 96.62 182 LYS A CA 1
ATOM 1522 C C . LYS A 1 182 ? 25.047 1.095 -12.961 1 96.62 182 LYS A C 1
ATOM 1524 O O . LYS A 1 182 ? 25.641 0.125 -12.492 1 96.62 182 LYS A O 1
ATOM 1529 N N . ARG A 1 183 ? 24.547 2.1 -12.328 1 97.44 183 ARG A N 1
ATOM 1530 C CA . ARG A 1 183 ? 24.734 2.094 -10.883 1 97.44 183 ARG A CA 1
ATOM 1531 C C . ARG A 1 183 ? 23.422 2.316 -10.156 1 97.44 183 ARG A C 1
ATOM 1533 O O . ARG A 1 183 ? 22.719 3.291 -10.422 1 97.44 183 ARG A O 1
ATOM 1540 N N . PHE A 1 184 ? 23.094 1.446 -9.211 1 97.56 184 PHE A N 1
ATOM 1541 C CA . PHE A 1 184 ? 21.844 1.47 -8.445 1 97.56 184 PHE A CA 1
ATOM 1542 C C . PHE A 1 184 ? 22.141 1.481 -6.949 1 97.56 184 PHE A C 1
ATOM 1544 O O . PHE A 1 184 ? 22.828 0.599 -6.438 1 97.56 184 PHE A O 1
ATOM 1551 N N . THR A 1 185 ? 21.688 2.502 -6.242 1 96.56 185 THR A N 1
ATOM 1552 C CA . THR A 1 185 ? 21.797 2.566 -4.789 1 96.56 185 THR A CA 1
ATOM 1553 C C . THR A 1 185 ? 20.438 2.287 -4.133 1 96.56 185 THR A C 1
ATOM 1555 O O . THR A 1 185 ? 19.484 3.033 -4.332 1 96.56 185 THR A O 1
ATOM 1558 N N . PHE A 1 186 ? 20.422 1.222 -3.346 1 96.44 186 PHE A N 1
ATOM 1559 C CA . PHE A 1 186 ? 19.172 0.802 -2.732 1 96.44 186 PHE A CA 1
ATOM 1560 C C . PHE A 1 186 ? 19.172 1.109 -1.239 1 96.44 186 PHE A C 1
ATOM 1562 O O . PHE A 1 186 ? 20.188 0.934 -0.563 1 96.44 186 PHE A O 1
ATOM 1569 N N . VAL A 1 187 ? 18.078 1.634 -0.772 1 95.12 187 VAL A N 1
ATOM 1570 C CA . VAL A 1 187 ? 17.797 1.767 0.654 1 95.12 187 VAL A CA 1
ATOM 1571 C C . VAL A 1 187 ? 16.781 0.715 1.083 1 95.12 187 VAL A C 1
ATOM 1573 O O . VAL A 1 187 ? 15.648 0.694 0.582 1 95.12 187 VAL A O 1
ATOM 1576 N N . LEU A 1 188 ? 17.219 -0.142 2.01 1 96.25 188 LEU A N 1
ATOM 1577 C CA . LEU A 1 188 ? 16.359 -1.231 2.467 1 96.25 188 LEU A CA 1
ATOM 1578 C C . LEU A 1 188 ? 15.477 -0.779 3.623 1 96.25 188 LEU A C 1
ATOM 1580 O O . LEU A 1 188 ? 15.859 0.104 4.395 1 96.25 188 LEU A O 1
ATOM 1584 N N . ARG A 1 189 ? 14.289 -1.357 3.666 1 95.06 189 ARG A N 1
ATOM 1585 C CA . ARG A 1 189 ? 13.422 -1.146 4.82 1 95.06 189 ARG A CA 1
ATOM 1586 C C . ARG A 1 189 ? 14.109 -1.592 6.109 1 95.06 189 ARG A C 1
ATOM 1588 O O . ARG A 1 189 ? 14.781 -2.627 6.137 1 95.06 189 ARG A O 1
ATOM 1595 N N . LYS A 1 190 ? 13.891 -0.847 7.129 1 93.19 190 LYS A N 1
ATOM 1596 C CA . LYS A 1 190 ? 14.445 -1.201 8.43 1 93.19 190 LYS A CA 1
ATOM 1597 C C . LYS A 1 190 ? 13.547 -2.199 9.164 1 93.19 190 LYS A C 1
ATOM 1599 O O . LYS A 1 190 ? 12.328 -2.141 9.039 1 93.19 190 LYS A O 1
ATOM 1604 N N . GLY A 1 191 ? 14.172 -3.146 9.867 1 93.62 191 GLY A N 1
ATOM 1605 C CA . GLY A 1 191 ? 13.445 -4.027 10.773 1 93.62 191 GLY A CA 1
ATOM 1606 C C . GLY A 1 191 ? 12.766 -5.18 10.055 1 93.62 191 GLY A C 1
ATOM 1607 O O . GLY A 1 191 ? 11.859 -5.812 10.602 1 93.62 191 GLY A O 1
ATOM 1608 N N . VAL A 1 192 ? 13.109 -5.43 8.812 1 96.44 192 VAL A N 1
ATOM 1609 C CA . VAL A 1 192 ? 12.555 -6.574 8.102 1 96.44 192 VAL A CA 1
ATOM 1610 C C . VAL A 1 192 ? 13.047 -7.871 8.75 1 96.44 192 VAL A C 1
ATOM 1612 O O . VAL A 1 192 ? 14.25 -8.07 8.93 1 96.44 192 VAL A O 1
ATOM 1615 N N . LYS A 1 193 ? 12.094 -8.734 9.125 1 97.06 193 LYS A N 1
ATOM 1616 C CA . LYS A 1 193 ? 12.445 -9.984 9.797 1 97.06 193 LYS A CA 1
ATOM 1617 C C . LYS A 1 193 ? 12.258 -11.18 8.867 1 97.06 193 LYS A C 1
ATOM 1619 O O . LYS A 1 193 ? 11.32 -11.219 8.07 1 97.06 193 LYS A O 1
ATOM 1624 N N . PHE A 1 194 ? 13.195 -12.141 8.984 1 96.94 194 PHE A N 1
ATOM 1625 C CA . PHE A 1 194 ? 12.969 -13.469 8.422 1 96.94 194 PHE A CA 1
ATOM 1626 C C . PHE A 1 194 ? 11.984 -14.258 9.281 1 96.94 194 PHE A C 1
ATOM 1628 O O . PHE A 1 194 ? 11.695 -13.875 10.414 1 96.94 194 PHE A O 1
ATOM 1635 N N . HIS A 1 195 ? 11.484 -15.328 8.742 1 96.62 195 HIS A N 1
ATOM 1636 C CA . HIS A 1 195 ? 10.484 -16.141 9.438 1 96.62 195 HIS A CA 1
ATOM 1637 C C . HIS A 1 195 ? 11.047 -16.703 10.742 1 96.62 195 HIS A C 1
ATOM 1639 O O . HIS A 1 195 ? 10.289 -17.125 11.617 1 96.62 195 HIS A O 1
ATOM 1645 N N . ASP A 1 196 ? 12.352 -16.719 10.953 1 94.12 196 ASP A N 1
ATOM 1646 C CA . ASP A 1 196 ? 12.953 -17.141 12.211 1 94.12 196 ASP A CA 1
ATOM 1647 C C . ASP A 1 196 ? 13.219 -15.953 13.133 1 94.12 196 ASP A C 1
ATOM 1649 O O . ASP A 1 196 ? 13.922 -16.078 14.133 1 94.12 196 ASP A O 1
ATOM 1653 N N . ASP A 1 197 ? 12.867 -14.734 12.711 1 94.62 197 ASP A N 1
ATOM 1654 C CA . ASP A 1 197 ? 12.867 -13.492 13.477 1 94.62 197 ASP A CA 1
ATOM 1655 C C . ASP A 1 197 ? 14.234 -12.828 13.445 1 94.62 197 ASP A C 1
ATOM 1657 O O . ASP A 1 197 ? 14.438 -11.781 14.07 1 94.62 197 ASP A O 1
ATOM 1661 N N . SER A 1 198 ? 15.164 -13.438 12.719 1 95 198 SER A N 1
ATOM 1662 C CA . SER A 1 198 ? 16.406 -12.695 12.484 1 95 198 SER A CA 1
ATOM 1663 C C . SER A 1 198 ? 16.156 -11.508 11.562 1 95 198 SER A C 1
ATOM 1665 O O . SER A 1 198 ? 15.211 -11.5 10.781 1 95 198 SER A O 1
ATOM 1667 N N . THR A 1 199 ? 17.016 -10.508 11.68 1 95.75 199 THR A N 1
ATOM 1668 C CA . THR A 1 199 ? 16.828 -9.273 10.93 1 95.75 199 THR A CA 1
ATOM 1669 C C . THR A 1 199 ? 17.578 -9.328 9.594 1 95.75 199 THR A C 1
ATOM 1671 O O . THR A 1 199 ? 18.734 -9.734 9.539 1 95.75 199 THR A O 1
ATOM 1674 N N . LEU A 1 200 ? 16.891 -9.016 8.547 1 96.75 200 LEU A N 1
ATOM 1675 C CA . LEU A 1 200 ? 17.469 -8.961 7.215 1 96.75 200 LEU A CA 1
ATOM 1676 C C . LEU A 1 200 ? 18.453 -7.797 7.086 1 96.75 200 LEU A C 1
ATOM 1678 O O . LEU A 1 200 ? 18.156 -6.691 7.555 1 96.75 200 LEU A O 1
ATOM 1682 N N . THR A 1 201 ? 19.578 -7.961 6.473 1 96.44 201 THR A N 1
ATOM 1683 C CA . THR A 1 201 ? 20.562 -6.922 6.188 1 96.44 201 THR A CA 1
ATOM 1684 C C . THR A 1 201 ? 20.922 -6.918 4.711 1 96.44 201 THR A C 1
ATOM 1686 O O . THR A 1 201 ? 20.516 -7.809 3.961 1 96.44 201 THR A O 1
ATOM 1689 N N . ALA A 1 202 ? 21.734 -5.926 4.371 1 97 202 ALA A N 1
ATOM 1690 C CA . ALA A 1 202 ? 22.203 -5.805 2.992 1 97 202 ALA A CA 1
ATOM 1691 C C . ALA A 1 202 ? 23.031 -7.023 2.588 1 97 202 ALA A C 1
ATOM 1693 O O . ALA A 1 202 ? 23.047 -7.402 1.414 1 97 202 ALA A O 1
ATOM 1694 N N . GLU A 1 203 ? 23.609 -7.68 3.506 1 97.12 203 GLU A N 1
ATOM 1695 C CA . GLU A 1 203 ? 24.406 -8.875 3.217 1 97.12 203 GLU A CA 1
ATOM 1696 C C . GLU A 1 203 ? 23.516 -10.008 2.691 1 97.12 203 GLU A C 1
ATOM 1698 O O . GLU A 1 203 ? 23.953 -10.789 1.839 1 97.12 203 GLU A O 1
ATOM 1703 N N . ASP A 1 204 ? 22.359 -10.164 3.223 1 97 204 ASP A N 1
ATOM 1704 C CA . ASP A 1 204 ? 21.422 -11.188 2.742 1 97 204 ASP A CA 1
ATOM 1705 C C . ASP A 1 204 ? 21.062 -10.945 1.28 1 97 204 ASP A C 1
ATOM 1707 O O . ASP A 1 204 ? 20.906 -11.898 0.511 1 97 204 ASP A O 1
ATOM 1711 N N . VAL A 1 205 ? 20.922 -9.664 0.941 1 97.75 205 VAL A N 1
ATOM 1712 C CA . VAL A 1 205 ? 20.609 -9.305 -0.438 1 97.75 205 VAL A CA 1
ATOM 1713 C C . VAL A 1 205 ? 21.766 -9.688 -1.348 1 97.75 205 VAL A C 1
ATOM 1715 O O . VAL A 1 205 ? 21.578 -10.352 -2.365 1 97.75 205 VAL A O 1
ATOM 1718 N N . ARG A 1 206 ? 22.953 -9.266 -0.973 1 97.81 206 ARG A N 1
ATOM 1719 C CA . ARG A 1 206 ? 24.141 -9.594 -1.748 1 97.81 206 ARG A CA 1
ATOM 1720 C C . ARG A 1 206 ? 24.297 -11.102 -1.923 1 97.81 206 ARG A C 1
ATOM 1722 O O . ARG A 1 206 ? 24.5 -11.586 -3.037 1 97.81 206 ARG A O 1
ATOM 1729 N N . TYR A 1 207 ? 24.156 -11.828 -0.857 1 95.69 207 TYR A N 1
ATOM 1730 C CA . TYR A 1 207 ? 24.281 -13.281 -0.88 1 95.69 207 TYR A CA 1
ATOM 1731 C C . TYR A 1 207 ? 23.266 -13.898 -1.834 1 95.69 207 TYR A C 1
ATOM 1733 O O . TYR A 1 207 ? 23.609 -14.75 -2.66 1 95.69 207 TYR A O 1
ATOM 1741 N N . SER A 1 208 ? 22.031 -13.5 -1.707 1 95.75 208 SER A N 1
ATOM 1742 C CA . SER A 1 208 ? 20.938 -14.062 -2.502 1 95.75 208 SER A CA 1
ATOM 1743 C C . SER A 1 208 ? 21.172 -13.844 -3.992 1 95.75 208 SER A C 1
ATOM 1745 O O . SER A 1 208 ? 20.969 -14.75 -4.801 1 95.75 208 SER A O 1
ATOM 1747 N N . LEU A 1 209 ? 21.609 -12.664 -4.359 1 96.81 209 LEU A N 1
ATOM 1748 C CA . LEU A 1 209 ? 21.828 -12.352 -5.766 1 96.81 209 LEU A CA 1
ATOM 1749 C C . LEU A 1 209 ? 23.031 -13.109 -6.305 1 96.81 209 LEU A C 1
ATOM 1751 O O . LEU A 1 209 ? 22.984 -13.68 -7.398 1 96.81 209 LEU A O 1
ATOM 1755 N N . LEU A 1 210 ? 24.062 -13.203 -5.594 1 95 210 LEU A N 1
ATOM 1756 C CA . LEU A 1 210 ? 25.281 -13.859 -6.059 1 95 210 LEU A CA 1
ATOM 1757 C C . LEU A 1 210 ? 25.062 -15.367 -6.164 1 95 210 LEU A C 1
ATOM 1759 O O . LEU A 1 210 ? 25.688 -16.031 -6.996 1 95 210 LEU A O 1
ATOM 1763 N N . LYS A 1 211 ? 24.234 -15.891 -5.387 1 92.81 211 LYS A N 1
ATOM 1764 C CA . LYS A 1 211 ? 23.922 -17.312 -5.43 1 92.81 211 LYS A CA 1
ATOM 1765 C C . LYS A 1 211 ? 23.328 -17.719 -6.777 1 92.81 211 LYS A C 1
ATOM 1767 O O . LYS A 1 211 ? 23.422 -18.875 -7.188 1 92.81 211 LYS A O 1
ATOM 1772 N N . LEU A 1 212 ? 22.734 -16.812 -7.402 1 95.38 212 LEU A N 1
ATOM 1773 C CA . LEU A 1 212 ? 22.062 -17.094 -8.664 1 95.38 212 LEU A CA 1
ATOM 1774 C C . LEU A 1 212 ? 23.078 -17.422 -9.758 1 95.38 212 LEU A C 1
ATOM 1776 O O . LEU A 1 212 ? 22.719 -18 -10.789 1 95.38 212 LEU A O 1
ATOM 1780 N N . LYS A 1 213 ? 24.328 -17.047 -9.648 1 94.19 213 LYS A N 1
ATOM 1781 C CA . LYS A 1 213 ? 25.359 -17.219 -10.664 1 94.19 213 LYS A CA 1
ATOM 1782 C C . LYS A 1 213 ? 25.5 -18.688 -11.062 1 94.19 213 LYS A C 1
ATOM 1784 O O . LYS A 1 213 ? 25.844 -19 -12.203 1 94.19 213 LYS A O 1
ATOM 1789 N N . ASN A 1 214 ? 25.109 -19.562 -10.211 1 88.94 214 ASN A N 1
ATOM 1790 C CA . ASN A 1 214 ? 25.297 -20.984 -10.461 1 88.94 214 ASN A CA 1
ATOM 1791 C C . ASN A 1 214 ? 23.969 -21.688 -10.688 1 88.94 214 ASN A C 1
ATOM 1793 O O . ASN A 1 214 ? 23.844 -22.891 -10.461 1 88.94 214 ASN A O 1
ATOM 1797 N N . THR A 1 215 ? 23.031 -20.984 -11.039 1 93.06 215 THR A N 1
ATOM 1798 C CA . THR A 1 215 ? 21.703 -21.562 -11.25 1 93.06 215 THR A CA 1
ATOM 1799 C C . THR A 1 215 ? 21.25 -21.344 -12.688 1 93.06 215 THR A C 1
ATOM 1801 O O . THR A 1 215 ? 21.969 -20.766 -13.5 1 93.06 215 THR A O 1
ATOM 1804 N N . ASN A 1 216 ? 20.047 -21.828 -12.992 1 92.25 216 ASN A N 1
ATOM 1805 C CA . ASN A 1 216 ? 19.469 -21.656 -14.312 1 92.25 216 ASN A CA 1
ATOM 1806 C C . ASN A 1 216 ? 19.094 -20.203 -14.578 1 92.25 216 ASN A C 1
ATOM 1808 O O . ASN A 1 216 ? 18.828 -19.828 -15.719 1 92.25 216 ASN A O 1
ATOM 1812 N N . PHE A 1 217 ? 19.172 -19.375 -13.531 1 94.69 217 PHE A N 1
ATOM 1813 C CA . PHE A 1 217 ? 18.766 -17.984 -13.625 1 94.69 217 PHE A CA 1
ATOM 1814 C C . PHE A 1 217 ? 19.969 -17.047 -13.609 1 94.69 217 PHE A C 1
ATOM 1816 O O . PHE A 1 217 ? 19.859 -15.875 -13.266 1 94.69 217 PHE A O 1
ATOM 1823 N N . SER A 1 218 ? 21.141 -17.531 -13.969 1 96.06 218 SER A N 1
ATOM 1824 C CA . SER A 1 218 ? 22.375 -16.781 -13.859 1 96.06 218 SER A CA 1
ATOM 1825 C C . SER A 1 218 ? 22.312 -15.5 -14.688 1 96.06 218 SER A C 1
ATOM 1827 O O . SER A 1 218 ? 22.953 -14.5 -14.344 1 96.06 218 SER A O 1
ATOM 1829 N N . TRP A 1 2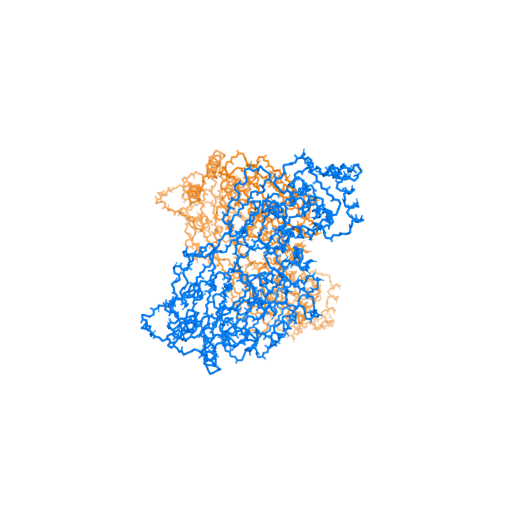19 ? 21.516 -15.484 -15.734 1 94.88 219 TRP A N 1
ATOM 1830 C CA . TRP A 1 219 ? 21.422 -14.336 -16.625 1 94.88 219 TRP A CA 1
ATOM 1831 C C . TRP A 1 219 ? 20.969 -13.086 -15.883 1 94.88 219 TRP A C 1
ATOM 1833 O O . TRP A 1 219 ? 21.312 -11.969 -16.266 1 94.88 219 TRP A O 1
ATOM 1843 N N . VAL A 1 220 ? 20.219 -13.195 -14.797 1 95.81 220 VAL A N 1
ATOM 1844 C CA . VAL A 1 220 ? 19.688 -12.086 -14.008 1 95.81 220 VAL A CA 1
ATOM 1845 C C . VAL A 1 220 ? 20.828 -11.305 -13.375 1 95.81 220 VAL A C 1
ATOM 1847 O O . VAL A 1 220 ? 20.734 -10.094 -13.188 1 95.81 220 VAL A O 1
ATOM 1850 N N . VAL A 1 221 ? 21.953 -12.008 -13.109 1 96.94 221 VAL A N 1
ATOM 1851 C CA . VAL A 1 221 ? 23.016 -11.375 -12.344 1 96.94 221 VAL A CA 1
ATOM 1852 C C . VAL A 1 221 ? 24.297 -11.312 -13.18 1 96.94 221 VAL A C 1
ATOM 1854 O O . VAL A 1 221 ? 25.328 -10.805 -12.719 1 96.94 221 VAL A O 1
ATOM 1857 N N . ASP A 1 222 ? 24.266 -11.812 -14.367 1 95 222 ASP A N 1
ATOM 1858 C CA . ASP A 1 222 ? 25.453 -11.852 -15.219 1 95 222 ASP A CA 1
ATOM 1859 C C . ASP A 1 222 ? 26 -10.453 -15.469 1 95 222 ASP A C 1
ATOM 1861 O O . ASP A 1 222 ? 27.203 -10.266 -15.633 1 95 222 ASP A O 1
ATOM 1865 N N . GLU A 1 223 ? 25.109 -9.484 -15.453 1 94.69 223 GLU A N 1
ATOM 1866 C CA . GLU A 1 223 ? 25.516 -8.117 -15.758 1 94.69 223 GLU A CA 1
ATOM 1867 C C . GLU A 1 223 ? 26.094 -7.422 -14.531 1 94.69 223 GLU A C 1
ATOM 1869 O O . GLU A 1 223 ? 26.625 -6.316 -14.625 1 94.69 223 GLU A O 1
ATOM 1874 N N . ILE A 1 224 ? 26.047 -7.984 -13.352 1 98 224 ILE A N 1
ATOM 1875 C CA . ILE A 1 224 ? 26.469 -7.336 -12.117 1 98 224 ILE A CA 1
ATOM 1876 C C . ILE A 1 224 ? 27.984 -7.379 -12 1 98 224 ILE A C 1
ATOM 1878 O O . ILE A 1 224 ? 28.578 -8.461 -11.961 1 98 224 ILE A O 1
ATOM 1882 N N . LYS A 1 225 ? 28.547 -6.223 -11.984 1 98.06 225 LYS A N 1
ATOM 1883 C CA . LYS A 1 225 ? 29.984 -6.074 -11.797 1 98.06 225 LYS A CA 1
ATOM 1884 C C . LYS A 1 225 ? 30.359 -6.207 -10.32 1 98.06 225 LYS A C 1
ATOM 1886 O O . LYS A 1 225 ? 31.312 -6.918 -9.977 1 98.06 225 LYS A O 1
ATOM 1891 N N . SER A 1 226 ? 29.578 -5.52 -9.469 1 98.19 226 SER A N 1
ATOM 1892 C CA . SER A 1 226 ? 29.875 -5.57 -8.031 1 98.19 226 SER A CA 1
ATOM 1893 C C . SER A 1 226 ? 28.641 -5.191 -7.215 1 98.19 226 SER A C 1
ATOM 1895 O O . SER A 1 226 ? 27.719 -4.535 -7.723 1 98.19 226 SER A O 1
ATOM 1897 N N . ILE A 1 227 ? 28.609 -5.691 -6.016 1 98.38 227 ILE A N 1
ATOM 1898 C CA . ILE A 1 227 ? 27.625 -5.309 -4.996 1 98.38 227 ILE A CA 1
ATOM 1899 C C . ILE A 1 227 ? 28.359 -4.82 -3.746 1 98.38 227 ILE A C 1
ATOM 1901 O O . ILE A 1 227 ? 29.031 -5.602 -3.068 1 98.38 227 ILE A O 1
ATOM 1905 N N . GLU A 1 228 ? 28.219 -3.561 -3.48 1 97.94 228 GLU A N 1
ATOM 1906 C CA . GLU A 1 228 ? 28.891 -2.955 -2.334 1 97.94 228 GLU A CA 1
ATOM 1907 C C . GLU A 1 228 ? 27.906 -2.658 -1.209 1 97.94 228 GLU A C 1
ATOM 1909 O O . GLU A 1 228 ? 26.875 -2.027 -1.435 1 97.94 228 GLU A O 1
ATOM 1914 N N . ILE A 1 229 ? 28.219 -3.109 -0.026 1 96.62 229 ILE A N 1
ATOM 1915 C CA . ILE A 1 229 ? 27.406 -2.832 1.152 1 96.62 229 ILE A CA 1
ATOM 1916 C C . ILE A 1 229 ? 27.906 -1.562 1.837 1 96.62 229 ILE A C 1
ATOM 1918 O O . ILE A 1 229 ? 29.047 -1.499 2.287 1 96.62 229 ILE A O 1
ATOM 1922 N N . LEU A 1 230 ? 27.109 -0.594 1.877 1 92.62 230 LEU A N 1
ATOM 1923 C CA . LEU A 1 230 ? 27.469 0.66 2.531 1 92.62 230 LEU A CA 1
ATOM 1924 C C . LEU A 1 230 ? 27.078 0.635 4.004 1 92.62 230 LEU A C 1
ATOM 1926 O O . LEU A 1 230 ? 27.781 1.183 4.852 1 92.62 230 LEU A O 1
ATOM 1930 N N . HIS A 1 231 ? 25.859 0.081 4.215 1 88.94 231 HIS A N 1
ATOM 1931 C CA . HIS A 1 231 ? 25.219 -0.064 5.516 1 88.94 231 HIS A CA 1
ATOM 1932 C C . HIS A 1 231 ? 24.328 -1.302 5.559 1 88.94 231 HIS A C 1
ATOM 1934 O O . HIS A 1 231 ? 24.062 -1.917 4.523 1 88.94 231 HIS A O 1
ATOM 1940 N N . ASP A 1 232 ? 23.922 -1.679 6.809 1 92.31 232 ASP A N 1
ATOM 1941 C CA . ASP A 1 232 ? 23.047 -2.832 6.949 1 92.31 232 ASP A CA 1
ATOM 1942 C C . ASP A 1 232 ? 21.781 -2.66 6.113 1 92.31 232 ASP A C 1
ATOM 1944 O O . ASP A 1 232 ? 21.156 -3.645 5.707 1 92.31 232 ASP A O 1
ATOM 1948 N N . THR A 1 233 ? 21.406 -1.415 5.84 1 93.62 233 THR A N 1
ATOM 1949 C CA . THR A 1 233 ? 20.172 -1.18 5.109 1 93.62 233 THR A CA 1
ATOM 1950 C C . THR A 1 233 ? 20.438 -0.399 3.826 1 93.62 233 THR A C 1
ATOM 1952 O O . THR A 1 233 ? 19.547 0.268 3.299 1 93.62 233 THR A O 1
ATOM 1955 N N . LYS A 1 234 ? 21.672 -0.402 3.338 1 94.12 234 LYS A N 1
ATOM 1956 C CA . LYS A 1 234 ? 22.016 0.316 2.113 1 94.12 234 LYS A CA 1
ATOM 1957 C C . LYS A 1 234 ? 23.047 -0.446 1.305 1 94.12 234 LYS A C 1
ATOM 1959 O O . LYS A 1 234 ? 24.047 -0.913 1.855 1 94.12 234 LYS A O 1
ATOM 1964 N N . LEU A 1 235 ? 22.828 -0.594 0.052 1 97.12 235 LEU A N 1
ATOM 1965 C CA . LEU A 1 235 ? 23.797 -1.257 -0.809 1 97.12 235 LEU A CA 1
ATOM 1966 C C . LEU A 1 235 ? 23.797 -0.646 -2.207 1 97.12 235 LEU A C 1
ATOM 1968 O O . LEU A 1 235 ? 22.844 0.034 -2.588 1 97.12 235 LEU A O 1
ATOM 1972 N N . VAL A 1 236 ? 24.891 -0.814 -2.93 1 97.75 236 VAL A N 1
ATOM 1973 C CA . VAL A 1 236 ? 25.062 -0.322 -4.293 1 97.75 236 VAL A CA 1
ATOM 1974 C C . VAL A 1 236 ? 25.344 -1.492 -5.234 1 97.75 236 VAL A C 1
ATOM 1976 O O . VAL A 1 236 ? 26.203 -2.334 -4.953 1 97.75 236 VAL A O 1
ATOM 1979 N N . ILE A 1 237 ? 24.594 -1.627 -6.273 1 98.44 237 ILE A N 1
ATOM 1980 C CA . ILE A 1 237 ? 24.859 -2.596 -7.332 1 98.44 237 ILE A CA 1
ATOM 1981 C C . ILE A 1 237 ? 25.406 -1.878 -8.562 1 98.44 237 ILE A C 1
ATOM 1983 O O . ILE A 1 237 ? 24.766 -0.952 -9.078 1 98.44 237 ILE A O 1
ATOM 1987 N N . GLN A 1 238 ? 26.547 -2.279 -8.961 1 98.5 238 GLN A N 1
ATOM 1988 C CA . GLN A 1 238 ? 27.188 -1.748 -10.156 1 98.5 238 GLN A CA 1
ATOM 1989 C C . GLN A 1 238 ? 27.156 -2.764 -11.297 1 98.5 238 GLN A C 1
ATOM 1991 O O . GLN A 1 238 ? 27.5 -3.932 -11.102 1 98.5 238 GLN A O 1
ATOM 1996 N N . LEU A 1 239 ? 26.703 -2.35 -12.477 1 98.25 239 LEU A N 1
ATOM 1997 C CA . LEU A 1 239 ? 26.641 -3.215 -13.648 1 98.25 239 LEU A CA 1
ATOM 1998 C C . LEU A 1 239 ? 27.812 -2.955 -14.586 1 98.25 239 LEU A C 1
ATOM 2000 O O . LEU A 1 239 ? 28.453 -1.9 -14.516 1 98.25 239 LEU A O 1
ATOM 2004 N N . PHE A 1 240 ? 28.141 -3.91 -15.5 1 97.31 240 PHE A N 1
ATOM 2005 C CA . PHE A 1 240 ? 29.172 -3.779 -16.516 1 97.31 240 PHE A CA 1
ATOM 2006 C C . PHE A 1 240 ? 28.766 -2.799 -17.594 1 97.31 240 PHE A C 1
ATOM 2008 O O . PHE A 1 240 ? 29.594 -2.105 -18.172 1 97.31 240 PHE A O 1
ATOM 2015 N N . ARG A 1 241 ? 27.469 -2.732 -17.859 1 96.5 241 ARG A N 1
ATOM 2016 C CA . ARG A 1 241 ? 26.891 -1.884 -18.906 1 96.5 241 ARG A CA 1
ATOM 2017 C C . ARG A 1 241 ? 25.484 -1.425 -18.531 1 96.5 241 ARG A C 1
ATOM 2019 O O . ARG A 1 241 ? 24.906 -1.924 -17.578 1 96.5 241 ARG A O 1
ATOM 2026 N N . SER A 1 242 ? 25 -0.432 -19.328 1 97.12 242 SER A N 1
ATOM 2027 C CA . SER A 1 242 ? 23.656 0.086 -19.078 1 97.12 242 SER A CA 1
ATOM 2028 C C . SER A 1 242 ? 22.609 -1.003 -19.266 1 97.12 242 SER A C 1
ATOM 2030 O O . SER A 1 242 ? 22.672 -1.785 -20.203 1 97.12 242 SER A O 1
ATOM 2032 N N . ASN A 1 243 ? 21.719 -1.158 -18.328 1 97.19 243 ASN A N 1
ATOM 2033 C CA . ASN A 1 243 ? 20.594 -2.086 -18.406 1 97.19 243 ASN A CA 1
ATOM 2034 C C . ASN A 1 243 ? 19.312 -1.442 -17.891 1 97.19 243 ASN A C 1
ATOM 2036 O O . ASN A 1 243 ? 19.078 -1.375 -16.688 1 97.19 243 ASN A O 1
ATOM 2040 N N . TYR A 1 244 ? 18.438 -1.08 -18.797 1 96.62 244 TYR A N 1
ATOM 2041 C CA . TYR A 1 244 ? 17.203 -0.362 -18.469 1 96.62 244 TYR A CA 1
ATOM 2042 C C . TYR A 1 244 ? 16.125 -1.324 -18 1 96.62 244 TYR A C 1
ATOM 2044 O O . TYR A 1 244 ? 15.078 -0.897 -17.5 1 96.62 244 TYR A O 1
ATOM 2052 N N . SER A 1 245 ? 16.406 -2.682 -18 1 95.38 245 SER A N 1
ATOM 2053 C CA . SER A 1 245 ? 15.445 -3.693 -17.562 1 95.38 245 SER A CA 1
ATOM 2054 C C . SER A 1 245 ? 15.844 -4.281 -16.219 1 95.38 245 SER A C 1
ATOM 2056 O O . SER A 1 245 ? 15.133 -5.125 -15.664 1 95.38 245 SER A O 1
ATOM 2058 N N . PHE A 1 246 ? 16.922 -3.795 -15.633 1 96.38 246 PHE A N 1
ATOM 2059 C CA . PHE A 1 246 ? 17.531 -4.449 -14.477 1 96.38 246 PHE A CA 1
ATOM 2060 C C . PHE A 1 246 ? 16.578 -4.473 -13.305 1 96.38 246 PHE A C 1
ATOM 2062 O O . PHE A 1 246 ? 16.422 -5.5 -12.633 1 96.38 246 PHE A O 1
ATOM 2069 N N . LEU A 1 247 ? 15.875 -3.352 -13.031 1 94.38 247 LEU A N 1
ATOM 2070 C CA . LEU A 1 247 ? 14.953 -3.275 -11.906 1 94.38 247 LEU A CA 1
ATOM 2071 C C . LEU A 1 247 ? 13.836 -4.309 -12.047 1 94.38 247 LEU A C 1
ATOM 2073 O O . LEU A 1 247 ? 13.43 -4.93 -11.062 1 94.38 247 LEU A O 1
ATOM 2077 N N . SER A 1 248 ? 13.352 -4.465 -13.266 1 93.31 248 SER A N 1
ATOM 2078 C CA . SER A 1 248 ? 12.289 -5.441 -13.484 1 93.31 248 SER A CA 1
ATOM 2079 C C . SER A 1 248 ? 12.781 -6.863 -13.227 1 93.31 248 SER A C 1
ATOM 2081 O O . SER A 1 248 ? 12.016 -7.711 -12.758 1 93.31 248 SER A O 1
ATOM 2083 N N . TRP A 1 249 ? 14.055 -7.152 -13.508 1 95.31 249 TRP A N 1
ATOM 2084 C CA . TRP A 1 249 ? 14.633 -8.469 -13.258 1 95.31 249 TRP A CA 1
ATOM 2085 C C . TRP A 1 249 ? 14.656 -8.773 -11.766 1 95.31 249 TRP A C 1
ATOM 2087 O O . TRP A 1 249 ? 14.492 -9.922 -11.359 1 95.31 249 TRP A O 1
ATOM 2097 N N . LEU A 1 250 ? 14.781 -7.723 -10.984 1 95.56 250 LEU A N 1
ATOM 2098 C CA . LEU A 1 250 ? 14.891 -7.891 -9.539 1 95.56 250 LEU A CA 1
ATOM 2099 C C . LEU A 1 250 ? 13.531 -8.18 -8.914 1 95.56 250 LEU A C 1
ATOM 2101 O O . LEU A 1 250 ? 13.43 -8.398 -7.707 1 95.56 250 LEU A O 1
ATOM 2105 N N . THR A 1 251 ? 12.461 -8.203 -9.688 1 94.44 251 THR A N 1
ATOM 2106 C CA . THR A 1 251 ? 11.125 -8.555 -9.203 1 94.44 251 THR A CA 1
ATOM 2107 C C . THR A 1 251 ? 10.844 -10.039 -9.406 1 94.44 251 THR A C 1
ATOM 2109 O O . THR A 1 251 ? 9.852 -10.562 -8.898 1 94.44 251 THR A O 1
ATOM 2112 N N . LEU A 1 252 ? 11.703 -10.719 -10.117 1 94.25 252 LEU A N 1
ATOM 2113 C CA . LEU A 1 252 ? 11.5 -12.133 -10.422 1 94.25 252 LEU A CA 1
ATOM 2114 C C . LEU A 1 252 ? 11.578 -12.977 -9.156 1 94.25 252 LEU A C 1
ATOM 2116 O O . LEU A 1 252 ? 12.422 -12.734 -8.289 1 94.25 252 LEU A O 1
ATOM 2120 N N . PRO A 1 253 ? 10.781 -14.023 -9.047 1 93.62 253 PRO A N 1
ATOM 2121 C CA . PRO A 1 253 ? 10.781 -14.875 -7.855 1 93.62 253 PRO A CA 1
ATOM 2122 C C . PRO A 1 253 ? 12.156 -15.469 -7.555 1 93.62 253 PRO A C 1
ATOM 2124 O O . PRO A 1 253 ? 12.508 -15.648 -6.387 1 93.62 253 PRO A O 1
ATOM 2127 N N . CYS A 1 254 ? 12.938 -15.766 -8.586 1 94.56 254 CYS A N 1
ATOM 2128 C CA . CYS A 1 254 ? 14.25 -16.375 -8.367 1 94.56 254 CYS A CA 1
ATOM 2129 C C . CYS A 1 254 ? 15.18 -15.414 -7.633 1 94.56 254 CYS A C 1
ATOM 2131 O O . CYS A 1 254 ? 16.203 -15.828 -7.082 1 94.56 254 CYS A O 1
ATOM 2133 N N . THR A 1 255 ? 14.828 -14.117 -7.59 1 95.88 255 THR A N 1
ATOM 2134 C CA . THR A 1 255 ? 15.664 -13.125 -6.93 1 95.88 255 THR A CA 1
ATOM 2135 C C . THR A 1 255 ? 15.195 -12.891 -5.496 1 95.88 255 THR A C 1
ATOM 2137 O O . THR A 1 255 ? 15.625 -11.938 -4.844 1 95.88 255 THR A O 1
ATOM 2140 N N . SER A 1 256 ? 14.305 -13.734 -4.996 1 96.19 256 SER A N 1
ATOM 2141 C CA . SER A 1 256 ? 13.852 -13.633 -3.613 1 96.19 256 SER A CA 1
ATOM 2142 C C . SER A 1 256 ? 15.023 -13.648 -2.639 1 96.19 256 SER A C 1
ATOM 2144 O O . SER A 1 256 ? 15.992 -14.383 -2.844 1 96.19 256 SER A O 1
ATOM 2146 N N . ILE A 1 257 ? 14.938 -12.891 -1.593 1 96.75 257 ILE A N 1
ATOM 2147 C CA . ILE A 1 257 ? 16.031 -12.75 -0.644 1 96.75 257 ILE A CA 1
ATOM 2148 C C . ILE A 1 257 ? 15.961 -13.859 0.401 1 96.75 257 ILE A C 1
ATOM 2150 O O . ILE A 1 257 ? 14.922 -14.055 1.033 1 96.75 257 ILE A O 1
ATOM 2154 N N . ILE A 1 258 ? 17.016 -14.586 0.511 1 95.06 258 ILE A N 1
ATOM 2155 C CA . ILE A 1 258 ? 17.156 -15.641 1.514 1 95.06 258 ILE A CA 1
ATOM 2156 C C . ILE A 1 258 ? 18.203 -15.234 2.537 1 95.06 258 ILE A C 1
ATOM 2158 O O . ILE A 1 258 ? 19.047 -14.367 2.268 1 95.06 258 ILE A O 1
ATOM 2162 N N . ALA A 1 259 ? 18.125 -15.836 3.66 1 93.75 259 ALA A N 1
ATOM 2163 C CA . ALA A 1 259 ? 19.094 -15.539 4.715 1 93.75 259 ALA A CA 1
ATOM 2164 C C . ALA A 1 259 ? 20.484 -16.094 4.371 1 93.75 259 ALA A C 1
ATOM 2166 O O . ALA A 1 259 ? 20.594 -17.25 3.959 1 93.75 259 ALA A O 1
ATOM 2167 N N . ALA A 1 260 ? 21.453 -15.336 4.5 1 90.19 260 ALA A N 1
ATOM 2168 C CA . ALA A 1 260 ? 22.812 -15.727 4.156 1 90.19 260 ALA A CA 1
ATOM 2169 C C . ALA A 1 260 ? 23.297 -16.875 5.039 1 90.19 260 ALA A C 1
ATOM 2171 O O . ALA A 1 260 ? 24.094 -17.703 4.605 1 90.19 260 ALA A O 1
ATOM 2172 N N . ASN A 1 261 ? 22.812 -16.984 6.246 1 79.75 261 ASN A N 1
ATOM 2173 C CA . ASN A 1 261 ? 23.297 -17.984 7.191 1 79.75 261 ASN A CA 1
ATOM 2174 C C . ASN A 1 261 ? 22.562 -19.297 7.055 1 79.75 261 ASN A C 1
ATOM 2176 O O . ASN A 1 261 ? 22.906 -20.281 7.711 1 79.75 261 ASN A O 1
ATOM 2180 N N . TYR A 1 262 ? 21.391 -19.375 6.34 1 64.75 262 TYR A N 1
ATOM 2181 C CA . TYR A 1 262 ? 20.609 -20.594 6.344 1 64.75 262 TYR A CA 1
ATOM 2182 C C . TYR A 1 262 ? 20.422 -21.141 4.93 1 64.75 262 TYR A C 1
ATOM 2184 O O . TYR A 1 262 ? 19.812 -20.484 4.082 1 64.75 262 TYR A O 1
ATOM 2192 N N . THR A 1 263 ? 21.125 -22.219 4.637 1 62.91 263 THR A N 1
ATOM 2193 C CA . THR A 1 263 ? 21.047 -22.625 3.244 1 62.91 263 THR A CA 1
ATOM 2194 C C . THR A 1 263 ? 19.922 -23.641 3.053 1 62.91 263 THR A C 1
ATOM 2196 O O . THR A 1 263 ? 19.281 -23.688 1.996 1 62.91 263 THR A O 1
ATOM 2199 N N . ASP A 1 264 ? 19.547 -24.422 4.113 1 65.94 264 ASP A N 1
ATOM 2200 C CA . ASP A 1 264 ? 18.719 -25.562 3.727 1 65.94 264 ASP A CA 1
ATOM 2201 C C . ASP A 1 264 ? 17.281 -25.406 4.25 1 65.94 264 ASP A C 1
ATOM 2203 O O . ASP A 1 264 ? 16.484 -26.344 4.191 1 65.94 264 ASP A O 1
ATOM 2207 N N . ARG A 1 265 ? 16.984 -24.234 4.773 1 80.5 265 ARG A N 1
ATOM 2208 C CA . ARG A 1 265 ? 15.648 -24.062 5.312 1 80.5 265 ARG A CA 1
ATOM 2209 C C . ARG A 1 265 ? 14.844 -23.078 4.465 1 80.5 265 ARG A C 1
ATOM 2211 O O . ARG A 1 265 ? 15.406 -22.156 3.863 1 80.5 265 ARG A O 1
ATOM 2218 N N . ILE A 1 266 ? 13.578 -23.375 4.398 1 91.25 266 ILE A N 1
ATOM 2219 C CA . ILE A 1 266 ? 12.664 -22.469 3.711 1 91.25 266 ILE A CA 1
ATOM 2220 C C . ILE A 1 266 ? 12.266 -21.328 4.652 1 91.25 266 ILE A C 1
ATOM 2222 O O . ILE A 1 266 ? 11.242 -21.422 5.336 1 91.25 266 ILE A O 1
ATOM 2226 N N . ILE A 1 267 ? 13.156 -20.391 4.781 1 94.06 267 ILE A N 1
ATOM 2227 C CA . ILE A 1 267 ? 12.961 -19.219 5.625 1 94.06 267 ILE A CA 1
ATOM 2228 C C . ILE A 1 267 ? 13.016 -17.953 4.773 1 94.06 267 ILE A C 1
ATOM 2230 O O . ILE A 1 267 ? 14.07 -17.609 4.23 1 94.06 267 ILE A O 1
ATOM 2234 N N . GLY A 1 268 ? 11.945 -17.344 4.598 1 96.31 268 GLY A N 1
ATOM 2235 C CA . GLY A 1 268 ? 11.852 -16.109 3.834 1 96.31 268 GLY A CA 1
ATOM 2236 C C . GLY A 1 268 ? 11.367 -14.938 4.66 1 96.31 268 GLY A C 1
ATOM 2237 O O . GLY A 1 268 ? 11.508 -14.93 5.883 1 96.31 268 GLY A O 1
ATOM 2238 N N . THR A 1 269 ? 11.016 -13.898 3.99 1 97.06 269 THR A N 1
ATOM 2239 C CA . THR A 1 269 ? 10.516 -12.68 4.621 1 97.06 269 THR A CA 1
ATOM 2240 C C . THR A 1 269 ? 9.094 -12.383 4.164 1 97.06 269 THR A C 1
ATOM 2242 O O . THR A 1 269 ? 8.617 -11.25 4.301 1 97.06 269 THR A O 1
ATOM 2245 N N . GLY A 1 270 ? 8.438 -13.328 3.541 1 96.56 270 GLY A N 1
ATOM 2246 C CA . GLY A 1 270 ? 7.109 -13.109 2.994 1 96.56 270 GLY A CA 1
ATOM 2247 C C . GLY A 1 270 ? 6.023 -13.086 4.055 1 96.56 270 GLY A C 1
ATOM 2248 O O . GLY A 1 270 ? 6.305 -13.258 5.242 1 96.56 270 GLY A O 1
ATOM 2249 N N . PRO A 1 271 ? 4.828 -12.789 3.674 1 96.94 271 PRO A N 1
ATOM 2250 C CA . PRO A 1 271 ? 3.699 -12.656 4.602 1 96.94 271 PRO A CA 1
ATOM 2251 C C . PRO A 1 271 ? 3.311 -13.984 5.25 1 96.94 271 PRO A C 1
ATOM 2253 O O . PRO A 1 271 ? 2.639 -14 6.285 1 96.94 271 PRO A O 1
ATOM 2256 N N . TYR A 1 272 ? 3.67 -15.109 4.621 1 97.88 272 TYR A N 1
ATOM 2257 C CA . TYR A 1 272 ? 3.424 -16.438 5.176 1 97.88 272 TYR A CA 1
ATOM 2258 C C . TYR A 1 272 ? 4.73 -17.188 5.387 1 97.88 272 TYR A C 1
ATOM 2260 O O . TYR A 1 272 ? 5.719 -16.938 4.688 1 97.88 272 TYR A O 1
ATOM 2268 N N . TYR A 1 273 ? 4.773 -18.031 6.348 1 97.44 273 TYR A N 1
ATOM 2269 C CA . TYR A 1 273 ? 5.883 -18.969 6.492 1 97.44 273 TYR A CA 1
ATOM 2270 C C . TYR A 1 273 ? 5.406 -20.406 6.352 1 97.44 273 TYR A C 1
ATOM 2272 O O . TYR A 1 273 ? 4.215 -20.688 6.512 1 97.44 273 TYR A O 1
ATOM 2280 N N . LEU A 1 274 ? 6.297 -21.297 5.965 1 96.25 274 LEU A N 1
ATOM 2281 C CA . LEU A 1 274 ? 6 -22.719 5.742 1 96.25 274 LEU A CA 1
ATOM 2282 C C . LEU A 1 274 ? 5.941 -23.469 7.062 1 96.25 274 LEU A C 1
ATOM 2284 O O . LEU A 1 274 ? 6.957 -23.609 7.746 1 96.25 274 LEU A O 1
ATOM 2288 N N . SER A 1 275 ? 4.77 -23.906 7.387 1 94.44 275 SER A N 1
ATOM 2289 C CA . SER A 1 275 ? 4.598 -24.641 8.633 1 94.44 275 SER A CA 1
ATOM 2290 C C . SER A 1 275 ? 4.75 -26.156 8.422 1 94.44 275 SER A C 1
ATOM 2292 O O . SER A 1 275 ? 5.301 -26.859 9.266 1 94.44 275 SER A O 1
ATOM 2294 N N . LYS A 1 276 ? 4.25 -26.625 7.293 1 91.06 276 LYS A N 1
ATOM 2295 C CA . LYS A 1 276 ? 4.305 -28.031 6.953 1 91.06 276 LYS A CA 1
ATOM 2296 C C . LYS A 1 276 ? 4.457 -28.234 5.445 1 91.06 276 LYS A C 1
ATOM 2298 O O . LYS A 1 276 ? 3.855 -27.5 4.656 1 91.06 276 LYS A O 1
ATOM 2303 N N . HIS A 1 277 ? 5.273 -29.172 5.055 1 91.75 277 HIS A N 1
ATOM 2304 C CA . HIS A 1 277 ? 5.496 -29.516 3.656 1 91.75 277 HIS A CA 1
ATOM 2305 C C . HIS A 1 277 ? 5.852 -30.984 3.506 1 91.75 277 HIS A C 1
ATOM 2307 O O . HIS A 1 277 ? 6.965 -31.406 3.84 1 91.75 277 HIS A O 1
ATOM 2313 N N . ASN A 1 278 ? 4.918 -31.75 3.059 1 87.75 278 ASN A N 1
ATOM 2314 C CA . ASN A 1 278 ? 5.176 -33.156 2.746 1 87.75 278 ASN A CA 1
ATOM 2315 C C . ASN A 1 278 ? 4.457 -33.594 1.474 1 87.75 278 ASN A C 1
ATOM 2317 O O . ASN A 1 278 ? 4.008 -32.75 0.692 1 87.75 278 ASN A O 1
ATOM 2321 N N . GLU A 1 279 ? 4.422 -34.812 1.213 1 82.88 279 GLU A N 1
ATOM 2322 C CA . GLU A 1 279 ? 3.916 -35.344 -0.056 1 82.88 279 GLU A CA 1
ATOM 2323 C C . GLU A 1 279 ? 2.412 -35.125 -0.18 1 82.88 279 GLU A C 1
ATOM 2325 O O . GLU A 1 279 ? 1.866 -35.125 -1.285 1 82.88 279 GLU A O 1
ATOM 2330 N N . SER A 1 280 ? 1.751 -34.812 0.923 1 76.31 280 SER A N 1
ATOM 2331 C CA . SER A 1 280 ? 0.293 -34.812 0.872 1 76.31 280 SER A CA 1
ATOM 2332 C C . SER A 1 280 ? -0.269 -33.406 1.173 1 76.31 280 SER A C 1
ATOM 2334 O O . SER A 1 280 ? -1.438 -33.125 0.895 1 76.31 280 SER A O 1
ATOM 2336 N N . ILE A 1 281 ? 0.577 -32.594 1.826 1 83.25 281 ILE A N 1
ATOM 2337 C CA . ILE A 1 281 ? -0.016 -31.328 2.271 1 83.25 281 ILE A CA 1
ATOM 2338 C C . ILE A 1 281 ? 1.067 -30.25 2.383 1 83.25 281 ILE A C 1
ATOM 2340 O O . ILE A 1 281 ? 2.221 -30.562 2.697 1 83.25 281 ILE A O 1
ATOM 2344 N N . VAL A 1 282 ? 0.755 -29.047 2.029 1 91.19 282 VAL A N 1
ATOM 2345 C CA . VAL A 1 282 ? 1.545 -27.844 2.291 1 91.19 282 VAL A CA 1
ATOM 2346 C C . VAL A 1 282 ? 0.732 -26.875 3.131 1 91.19 282 VAL A C 1
ATOM 2348 O O . VAL A 1 282 ? -0.404 -26.531 2.783 1 91.19 282 VAL A O 1
ATOM 2351 N N . ILE A 1 283 ? 1.237 -26.453 4.273 1 92.69 283 ILE A N 1
ATOM 2352 C CA . ILE A 1 283 ? 0.533 -25.516 5.145 1 92.69 283 ILE A CA 1
ATOM 2353 C C . ILE A 1 283 ? 1.33 -24.219 5.266 1 92.69 283 ILE A C 1
ATOM 2355 O O . ILE A 1 283 ? 2.502 -24.234 5.652 1 92.69 283 ILE A O 1
ATOM 2359 N N . LEU A 1 284 ? 0.748 -23.156 4.91 1 96.62 284 LEU A N 1
ATOM 2360 C CA . LEU A 1 284 ? 1.275 -21.812 5.109 1 96.62 284 LEU A CA 1
ATOM 2361 C C . LEU A 1 284 ? 0.575 -21.109 6.273 1 96.62 284 LEU A C 1
ATOM 2363 O O . LEU A 1 284 ? -0.65 -21.188 6.391 1 96.62 284 LEU A O 1
ATOM 2367 N N . LYS A 1 285 ? 1.315 -20.469 7.094 1 97.19 285 LYS A N 1
ATOM 2368 C CA . LYS A 1 285 ? 0.759 -19.703 8.203 1 97.19 285 LYS A CA 1
ATOM 2369 C C . LYS A 1 285 ? 1.148 -18.234 8.102 1 97.19 285 LYS A C 1
ATOM 2371 O O . LYS A 1 285 ? 2.275 -17.906 7.727 1 97.19 285 LYS A O 1
ATOM 2376 N N . ALA A 1 286 ? 0.204 -17.375 8.461 1 97.44 286 ALA A N 1
ATOM 2377 C CA . ALA A 1 286 ? 0.463 -15.938 8.422 1 97.44 286 ALA A CA 1
ATOM 2378 C C . ALA A 1 286 ? 1.611 -15.562 9.352 1 97.44 286 ALA A C 1
ATOM 2380 O O . ALA A 1 286 ? 1.684 -16.047 10.484 1 97.44 286 ALA A O 1
ATOM 2381 N N . PHE A 1 287 ? 2.512 -14.75 8.883 1 97.44 287 PHE A N 1
ATOM 2382 C CA . PHE A 1 287 ? 3.67 -14.312 9.648 1 97.44 287 PHE A CA 1
ATOM 2383 C C . PHE A 1 287 ? 3.35 -13.039 10.43 1 97.44 287 PHE A C 1
ATOM 2385 O O . PHE A 1 287 ? 3.227 -11.961 9.844 1 97.44 287 PHE A O 1
ATOM 2392 N N . SER A 1 288 ? 3.305 -13.078 11.68 1 95.5 288 SER A N 1
ATOM 2393 C CA . SER A 1 288 ? 2.869 -11.961 12.516 1 95.5 288 SER A CA 1
ATOM 2394 C C . SER A 1 288 ? 3.854 -10.797 12.453 1 95.5 288 SER A C 1
ATOM 2396 O O . SER A 1 288 ? 3.461 -9.641 12.578 1 95.5 288 SER A O 1
ATOM 2398 N N . ASN A 1 289 ? 5.105 -11.094 12.227 1 95.5 289 ASN A N 1
ATOM 2399 C CA . ASN A 1 289 ? 6.133 -10.055 12.195 1 95.5 289 ASN A CA 1
ATOM 2400 C C . ASN A 1 289 ? 6.477 -9.648 10.766 1 95.5 289 ASN A C 1
ATOM 2402 O O . ASN A 1 289 ? 7.582 -9.172 10.5 1 95.5 289 ASN A O 1
ATOM 2406 N N . TYR A 1 290 ? 5.57 -9.984 9.859 1 96.06 290 TYR A N 1
ATOM 2407 C CA . TYR A 1 290 ? 5.75 -9.539 8.477 1 96.06 290 TYR A CA 1
ATOM 2408 C C . TYR A 1 290 ? 5.977 -8.039 8.414 1 96.06 290 TYR A C 1
ATOM 2410 O O . TYR A 1 290 ? 5.34 -7.273 9.141 1 96.06 290 TYR A O 1
ATOM 2418 N N . PHE A 1 291 ? 6.84 -7.578 7.57 1 95.56 291 PHE A N 1
ATOM 2419 C CA . PHE A 1 291 ? 7.215 -6.172 7.562 1 95.56 291 PHE A CA 1
ATOM 2420 C C . PHE A 1 291 ? 6.129 -5.324 6.91 1 95.56 291 PHE A C 1
ATOM 2422 O O . PHE A 1 291 ? 6.145 -4.098 7.016 1 95.56 291 PHE A O 1
ATOM 2429 N N . GLY A 1 292 ? 5.199 -5.879 6.191 1 93.5 292 GLY A N 1
ATOM 2430 C CA . GLY A 1 292 ? 4.035 -5.203 5.645 1 93.5 292 GLY A CA 1
ATOM 2431 C C . GLY A 1 292 ? 2.756 -5.512 6.406 1 93.5 292 GLY A C 1
ATOM 2432 O O . GLY A 1 292 ? 2.793 -5.785 7.605 1 93.5 292 GLY A O 1
ATOM 2433 N N . TYR A 1 293 ? 1.617 -5.379 5.77 1 93.19 293 TYR A N 1
ATOM 2434 C CA . TYR A 1 293 ? 0.341 -5.707 6.395 1 93.19 293 TYR A CA 1
ATOM 2435 C C . TYR A 1 293 ? 0.176 -7.215 6.547 1 93.19 293 TYR A C 1
ATOM 2437 O O . TYR A 1 293 ? 0.199 -7.949 5.555 1 93.19 293 TYR A O 1
ATOM 2445 N N . ARG A 1 294 ? 0.033 -7.684 7.703 1 94.44 294 ARG A N 1
ATOM 2446 C CA . ARG A 1 294 ? -0.173 -9.102 7.973 1 94.44 294 ARG A CA 1
ATOM 2447 C C . ARG A 1 294 ? -1.422 -9.617 7.266 1 94.44 294 ARG A C 1
ATOM 2449 O O . ARG A 1 294 ? -2.473 -8.977 7.305 1 94.44 294 ARG A O 1
ATOM 2456 N N . PRO A 1 295 ? -1.312 -10.781 6.625 1 94.75 295 PRO A N 1
ATOM 2457 C CA . PRO A 1 295 ? -2.52 -11.344 6.012 1 94.75 295 PRO A CA 1
ATOM 2458 C C . PRO A 1 295 ? -3.621 -11.617 7.031 1 94.75 295 PRO A C 1
ATOM 2460 O O . PRO A 1 295 ? -3.336 -12.039 8.156 1 94.75 295 PRO A O 1
ATOM 2463 N N . SER A 1 296 ? -4.84 -11.438 6.57 1 92.12 296 SER A N 1
ATOM 2464 C CA . SER A 1 296 ? -5.992 -11.703 7.422 1 92.12 296 SER A CA 1
ATOM 2465 C C . SER A 1 296 ? -6.23 -13.203 7.582 1 92.12 296 SER A C 1
ATOM 2467 O O . SER A 1 296 ? -6.625 -13.664 8.656 1 92.12 296 SER A O 1
ATOM 2469 N N . THR A 1 297 ? -6.078 -13.945 6.508 1 93.19 297 THR A N 1
ATOM 2470 C CA . THR A 1 297 ? -6.211 -15.398 6.566 1 93.19 297 THR A CA 1
ATOM 2471 C C . THR A 1 297 ? -5.035 -16.016 7.316 1 93.19 297 THR A C 1
ATOM 2473 O O . THR A 1 297 ? -3.885 -15.883 6.895 1 93.19 297 THR A O 1
ATOM 2476 N N . ASP A 1 298 ? -5.312 -16.766 8.359 1 94.38 298 ASP A N 1
ATOM 2477 C CA . ASP A 1 298 ? -4.277 -17.234 9.273 1 94.38 298 ASP A CA 1
ATOM 2478 C C . ASP A 1 298 ? -3.516 -18.422 8.68 1 94.38 298 ASP A C 1
ATOM 2480 O O . ASP A 1 298 ? -2.314 -18.578 8.914 1 94.38 298 ASP A O 1
ATOM 2484 N N . GLU A 1 299 ? -4.266 -19.234 7.988 1 93.19 299 GLU A N 1
ATOM 2485 C CA . GLU A 1 299 ? -3.652 -20.469 7.492 1 93.19 299 GLU A CA 1
ATOM 2486 C C . GLU A 1 299 ? -4.195 -20.844 6.113 1 93.19 299 GLU A C 1
ATOM 2488 O O . GLU A 1 299 ? -5.395 -20.719 5.859 1 93.19 299 GLU A O 1
ATOM 2493 N N . ILE A 1 300 ? -3.318 -21.219 5.254 1 93.12 300 ILE A N 1
ATOM 2494 C CA . ILE A 1 300 ? -3.658 -21.781 3.951 1 93.12 300 ILE A CA 1
ATOM 2495 C C . ILE A 1 300 ? -3.184 -23.234 3.875 1 93.12 300 ILE A C 1
ATOM 2497 O O . ILE A 1 300 ? -2.006 -23.516 4.105 1 93.12 300 ILE A O 1
ATOM 2501 N N . LYS A 1 301 ? -4.035 -24.094 3.555 1 87.75 301 LYS A N 1
ATOM 2502 C CA . LYS A 1 301 ? -3.709 -25.516 3.418 1 87.75 301 LYS A CA 1
ATOM 2503 C C . LYS A 1 301 ? -3.912 -25.984 1.982 1 87.75 301 LYS A C 1
ATOM 2505 O O . LYS A 1 301 ? -5.031 -25.953 1.464 1 87.75 301 LYS A O 1
ATOM 2510 N N . LEU A 1 302 ? -2.832 -26.328 1.358 1 89 302 LEU A N 1
ATOM 2511 C CA . LEU A 1 302 ? -2.891 -26.969 0.051 1 89 302 LEU A CA 1
ATOM 2512 C C . LEU A 1 302 ? -2.869 -28.484 0.19 1 89 302 LEU A C 1
ATOM 2514 O O . LEU A 1 302 ? -1.861 -29.062 0.609 1 89 302 LEU A O 1
ATOM 2518 N N . ILE A 1 303 ? -3.93 -29.094 -0.171 1 80.88 303 ILE A N 1
ATOM 2519 C CA . ILE A 1 303 ? -4.082 -30.531 -0.04 1 80.88 303 ILE A CA 1
ATOM 2520 C C . ILE A 1 303 ? -3.91 -31.188 -1.405 1 80.88 303 ILE A C 1
ATOM 2522 O O . ILE A 1 303 ? -4.617 -30.859 -2.359 1 80.88 303 ILE A O 1
ATOM 2526 N N . ILE A 1 304 ? -2.932 -32.094 -1.508 1 79.12 304 ILE A N 1
ATOM 2527 C CA . ILE A 1 304 ? -2.633 -32.75 -2.775 1 79.12 304 ILE A CA 1
ATOM 2528 C C . ILE A 1 304 ? -3.648 -33.844 -3.029 1 79.12 304 ILE A C 1
ATOM 2530 O O . ILE A 1 304 ? -3.701 -34.844 -2.285 1 79.12 304 ILE A O 1
ATOM 2534 N N . VAL A 1 305 ? -4.438 -33.531 -4.047 1 71.94 305 VAL A N 1
ATOM 2535 C CA . VAL A 1 305 ? -5.465 -34.5 -4.465 1 71.94 305 VAL A CA 1
ATOM 2536 C C . VAL A 1 305 ? -5.32 -34.781 -5.957 1 71.94 305 VAL A C 1
ATOM 2538 O O . VAL A 1 305 ? -6.012 -34.188 -6.785 1 71.94 305 VAL A O 1
ATOM 2541 N N . PRO A 1 306 ? -4.543 -35.719 -6.367 1 66.88 306 PRO A N 1
ATOM 2542 C CA . PRO A 1 306 ? -4.211 -35.969 -7.773 1 66.88 306 PRO A CA 1
ATOM 2543 C C . PRO A 1 306 ? -5.449 -36.188 -8.641 1 66.88 306 PRO A C 1
ATOM 2545 O O . PRO A 1 306 ? -5.449 -35.875 -9.82 1 66.88 306 PRO A O 1
ATOM 2548 N N . VAL A 1 307 ? -6.555 -36.719 -8.008 1 61.62 307 VAL A N 1
ATOM 2549 C CA . VAL A 1 307 ? -7.715 -37.125 -8.797 1 61.62 307 VAL A CA 1
ATOM 2550 C C . VAL A 1 307 ? -8.539 -35.906 -9.172 1 61.62 307 VAL A C 1
ATOM 2552 O O . VAL A 1 307 ? -9.375 -35.938 -10.078 1 61.62 307 VAL A O 1
ATOM 2555 N N . ILE A 1 308 ? -8.211 -34.688 -8.547 1 61.84 308 ILE A N 1
ATOM 2556 C CA . ILE A 1 308 ? -9.086 -33.531 -8.648 1 61.84 308 ILE A CA 1
ATOM 2557 C C . ILE A 1 308 ? -8.992 -32.938 -10.047 1 61.84 308 ILE A C 1
ATOM 2559 O O . ILE A 1 308 ? -9.938 -32.281 -10.516 1 61.84 308 ILE A O 1
ATOM 2563 N N . TYR A 1 309 ? -7.949 -33.094 -10.719 1 57.28 309 TYR A N 1
ATOM 2564 C CA . TYR A 1 309 ? -7.832 -32.469 -12.023 1 57.28 309 TYR A CA 1
ATOM 2565 C C . TYR A 1 309 ? -9 -32.844 -12.93 1 57.28 309 TYR A C 1
ATOM 2567 O O . TYR A 1 309 ? -9.57 -32 -13.617 1 57.28 309 TYR A O 1
ATOM 2575 N N . LYS A 1 310 ? -9.312 -34.062 -12.875 1 54.19 310 LYS A N 1
ATOM 2576 C CA . LYS A 1 310 ? -10.398 -34.562 -13.703 1 54.19 310 LYS A CA 1
ATOM 2577 C C . LYS A 1 310 ? -11.742 -34 -13.234 1 54.19 310 LYS A C 1
ATOM 2579 O O . LYS A 1 310 ? -12.625 -33.75 -14.055 1 54.19 310 LYS A O 1
ATOM 2584 N N . GLN A 1 311 ? -11.859 -33.75 -11.961 1 51.28 311 GLN A N 1
ATOM 2585 C CA . GLN A 1 311 ? -13.141 -33.344 -11.391 1 51.28 311 GLN A CA 1
ATOM 2586 C C . GLN A 1 311 ? -13.375 -31.844 -11.555 1 51.28 311 GLN A C 1
ATOM 2588 O O . GLN A 1 311 ? -14.516 -31.406 -11.719 1 51.28 311 GLN A O 1
ATOM 2593 N N . TYR A 1 312 ? -12.375 -30.984 -11.297 1 51.88 312 TYR A N 1
ATOM 2594 C CA . TYR A 1 312 ? -12.531 -29.531 -11.367 1 51.88 312 TYR A CA 1
ATOM 2595 C C . TYR A 1 312 ? -12.992 -29.094 -12.75 1 51.88 312 TYR A C 1
ATOM 2597 O O . TYR A 1 312 ? -13.766 -28.141 -12.883 1 51.88 312 TYR A O 1
ATOM 2605 N N . PHE A 1 313 ? -12.477 -29.688 -13.781 1 44.69 313 PHE A N 1
ATOM 2606 C CA . PHE A 1 313 ? -12.805 -29.188 -15.117 1 44.69 313 PHE A CA 1
ATOM 2607 C C . PHE A 1 313 ? -14.008 -29.938 -15.688 1 44.69 313 PHE A C 1
ATOM 2609 O O . PHE A 1 313 ? -14.547 -29.547 -16.719 1 44.69 313 PHE A O 1
ATOM 2616 N N . ASP A 1 314 ? -14.352 -30.922 -14.953 1 41.97 314 ASP A N 1
ATOM 2617 C CA . ASP A 1 314 ? -15.578 -31.516 -15.453 1 41.97 314 ASP A CA 1
ATOM 2618 C C . ASP A 1 314 ? -16.797 -30.719 -15 1 41.97 314 ASP A C 1
ATOM 2620 O O . ASP A 1 314 ? -16.922 -30.359 -13.828 1 41.97 314 ASP A O 1
ATOM 2624 N N . GLY A 1 315 ? -17.062 -29.594 -15.602 1 41.25 315 GLY A N 1
ATOM 2625 C CA . GLY A 1 315 ? -18.234 -28.75 -15.633 1 41.25 315 GLY A CA 1
ATOM 2626 C C . GLY A 1 315 ? -19.375 -29.266 -14.766 1 41.25 315 GLY A C 1
ATOM 2627 O O . GLY A 1 315 ? -20.5 -28.781 -14.852 1 41.25 315 GLY A O 1
ATOM 2628 N N . GLN A 1 316 ? -19.281 -30.344 -14.273 1 38.38 316 GLN A N 1
ATOM 2629 C CA . GLN A 1 316 ? -20.531 -30.812 -13.695 1 38.38 316 GLN A CA 1
ATOM 2630 C C . GLN A 1 316 ? -20.844 -30.094 -12.391 1 38.38 316 GLN A C 1
ATOM 2632 O O . GLN A 1 316 ? -20.062 -30.156 -11.438 1 38.38 316 GLN A O 1
ATOM 2637 N N . GLU A 1 317 ? -21.438 -28.938 -12.586 1 40.62 317 GLU A N 1
ATOM 2638 C CA . GLU A 1 317 ? -22.141 -28.297 -11.484 1 40.62 317 GLU A CA 1
ATOM 2639 C C . GLU A 1 317 ? -22.797 -29.328 -10.562 1 40.62 317 GLU A C 1
ATOM 2641 O O . GLU A 1 317 ? -23.641 -30.109 -10.992 1 40.62 317 GLU A O 1
ATOM 2646 N N . VAL A 1 318 ? -22.109 -29.906 -9.719 1 36.97 318 VAL A N 1
ATOM 2647 C CA . VAL A 1 318 ? -22.969 -30.594 -8.766 1 36.97 318 VAL A CA 1
ATOM 2648 C C . VAL A 1 318 ? -24 -29.625 -8.188 1 36.97 318 VAL A C 1
ATOM 2650 O O . VAL A 1 318 ? -23.641 -28.688 -7.48 1 36.97 318 VAL A O 1
ATOM 2653 N N . GLN A 1 319 ? -25.109 -29.359 -8.844 1 35.78 319 GLN A N 1
ATOM 2654 C CA . GLN A 1 319 ? -26.297 -28.797 -8.234 1 35.78 319 GLN A CA 1
ATOM 2655 C C . GLN A 1 319 ? -26.609 -29.453 -6.898 1 35.78 319 GLN A C 1
ATOM 2657 O O . GLN A 1 319 ? -27.25 -30.5 -6.852 1 35.78 319 GLN A O 1
ATOM 2662 N N . ASN A 1 320 ? -25.672 -29.578 -6.07 1 35.12 320 ASN A N 1
ATOM 2663 C CA . ASN A 1 320 ? -26.156 -30.141 -4.82 1 35.12 320 ASN A CA 1
ATOM 2664 C C . ASN A 1 320 ? -27.141 -29.203 -4.125 1 35.12 320 ASN A C 1
ATOM 2666 O O . ASN A 1 320 ? -26.812 -28.047 -3.861 1 35.12 320 ASN A O 1
ATOM 2670 N N . ASN A 1 321 ? -28.406 -29.438 -4.223 1 35.5 321 ASN A N 1
ATOM 2671 C CA . ASN A 1 321 ? -29.578 -28.938 -3.502 1 35.5 321 ASN A CA 1
ATOM 2672 C C . ASN A 1 321 ? -29.344 -28.969 -1.992 1 35.5 321 ASN A C 1
ATOM 2674 O O . ASN A 1 321 ? -30.297 -28.781 -1.219 1 35.5 321 ASN A O 1
ATOM 2678 N N . ASN A 1 322 ? -28.359 -29.703 -1.507 1 37.41 322 ASN A N 1
ATOM 2679 C CA . ASN A 1 322 ? -28.406 -29.828 -0.054 1 37.41 322 ASN A CA 1
ATOM 2680 C C . ASN A 1 322 ? -27.844 -28.594 0.635 1 37.41 322 ASN A C 1
ATOM 2682 O O . ASN A 1 322 ? -26.812 -28.047 0.208 1 37.41 322 ASN A O 1
ATOM 2686 N N . SER A 1 323 ? -28.531 -28.016 1.59 1 41.53 323 SER A N 1
ATOM 2687 C CA . SER A 1 323 ? -28.484 -26.844 2.463 1 41.53 323 SER A CA 1
ATOM 2688 C C . SER A 1 323 ? -27.109 -26.688 3.09 1 41.53 323 SER A C 1
ATOM 2690 O O . SER A 1 323 ? -26.75 -25.609 3.561 1 41.53 323 SER A O 1
ATOM 2692 N N . ASP A 1 324 ? -26.328 -27.828 3.34 1 41.22 324 ASP A N 1
ATOM 2693 C CA . ASP A 1 324 ? -25.141 -27.734 4.195 1 41.22 324 ASP A CA 1
ATOM 2694 C C . ASP A 1 324 ? -23.875 -27.5 3.365 1 41.22 324 ASP A C 1
ATOM 2696 O O . ASP A 1 324 ? -22.766 -27.578 3.889 1 41.22 324 ASP A O 1
ATOM 2700 N N . VAL A 1 325 ? -23.938 -27.5 2.084 1 47.06 325 VAL A N 1
ATOM 2701 C CA . VAL A 1 325 ? -22.75 -27.344 1.234 1 47.06 325 VAL A CA 1
ATOM 2702 C C . VAL A 1 325 ? -22.359 -25.875 1.155 1 47.06 325 VAL A C 1
ATOM 2704 O O . VAL A 1 325 ? -23.203 -25.016 0.899 1 47.06 325 VAL A O 1
ATOM 2707 N N . ILE A 1 326 ? -21.188 -25.531 1.656 1 56.03 326 ILE A N 1
ATOM 2708 C CA . ILE A 1 326 ? -20.656 -24.172 1.58 1 56.03 326 ILE A CA 1
ATOM 2709 C C . ILE A 1 326 ? -20.75 -23.656 0.145 1 56.03 326 ILE A C 1
ATOM 2711 O O . ILE A 1 326 ? -20.297 -24.312 -0.79 1 56.03 326 ILE A O 1
ATOM 2715 N N . GLU A 1 327 ? -21.516 -22.719 -0.027 1 67.56 327 GLU A N 1
ATOM 2716 C CA . GLU A 1 327 ? -21.641 -22.031 -1.308 1 67.56 327 GLU A CA 1
ATOM 2717 C C . GLU A 1 327 ? -20.281 -21.516 -1.779 1 67.56 327 GLU A C 1
ATOM 2719 O O . GLU A 1 327 ? -19.484 -21.016 -0.977 1 67.56 327 GLU A O 1
ATOM 2724 N N . LYS A 1 328 ? -19.859 -21.969 -2.982 1 78.62 328 LYS A N 1
ATOM 2725 C CA . LYS A 1 328 ? -18.594 -21.516 -3.564 1 78.62 328 LYS A CA 1
ATOM 2726 C C . LYS A 1 328 ? -18.828 -20.453 -4.633 1 78.62 328 LYS 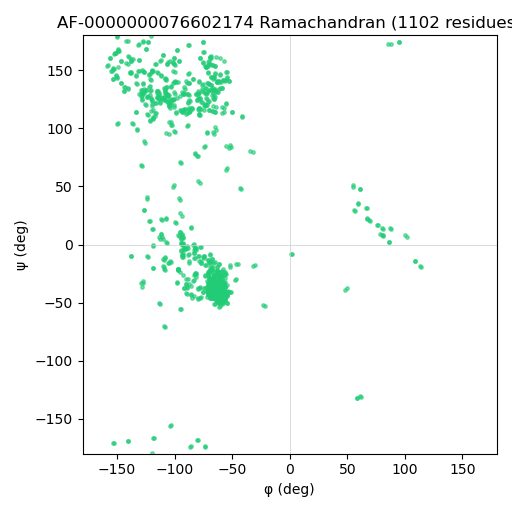A C 1
ATOM 2728 O O . LYS A 1 328 ? -19.922 -20.359 -5.191 1 78.62 328 LYS A O 1
ATOM 2733 N N . GLN A 1 329 ? -17.828 -19.688 -4.621 1 86.12 329 GLN A N 1
ATOM 2734 C CA . GLN A 1 329 ? -17.75 -18.719 -5.719 1 86.12 329 GLN A CA 1
ATOM 2735 C C . GLN A 1 329 ? -16.547 -19 -6.609 1 86.12 329 GLN A C 1
ATOM 2737 O O . GLN A 1 329 ? -15.562 -19.594 -6.164 1 86.12 329 GLN A O 1
ATOM 2742 N N . VAL A 1 330 ? -16.703 -18.688 -7.898 1 86.75 330 VAL A N 1
ATOM 2743 C CA . VAL A 1 330 ? -15.664 -18.953 -8.883 1 86.75 330 VAL A CA 1
ATOM 2744 C C . VAL A 1 330 ? -14.992 -17.656 -9.305 1 86.75 330 VAL A C 1
ATOM 2746 O O . VAL A 1 330 ? -15.672 -16.656 -9.586 1 86.75 330 VAL A O 1
ATOM 2749 N N . VAL A 1 331 ? -13.727 -17.703 -9.211 1 90.38 331 VAL A N 1
ATOM 2750 C CA . VAL A 1 331 ? -12.914 -16.625 -9.781 1 90.38 331 VAL A CA 1
ATOM 2751 C C . VAL A 1 331 ? -12.094 -17.172 -10.953 1 90.38 331 VAL A C 1
ATOM 2753 O O . VAL A 1 331 ? -11.484 -18.234 -10.852 1 90.38 331 VAL A O 1
ATOM 2756 N N . SER A 1 332 ? -12.141 -16.469 -12.086 1 91.5 332 SER A N 1
ATOM 2757 C CA . SER A 1 332 ? -11.422 -16.984 -13.25 1 91.5 332 SER A CA 1
ATOM 2758 C C . SER A 1 332 ? -10.773 -15.852 -14.047 1 91.5 332 SER A C 1
ATOM 2760 O O . SER A 1 332 ? -11.141 -14.68 -13.875 1 91.5 332 SER A O 1
ATOM 2762 N N . GLN A 1 333 ? -9.797 -16.203 -14.734 1 92.62 333 GLN A N 1
ATOM 2763 C CA . GLN A 1 333 ? -9.133 -15.297 -15.656 1 92.62 333 GLN A CA 1
ATOM 2764 C C . GLN A 1 333 ? -8.453 -16.062 -16.781 1 92.62 333 GLN A C 1
ATOM 2766 O O . GLN A 1 333 ? -8.07 -17.219 -16.609 1 92.62 333 GLN A O 1
ATOM 2771 N N . ILE A 1 334 ? -8.344 -15.438 -17.891 1 92.62 334 ILE A N 1
ATOM 2772 C CA . ILE A 1 334 ? -7.609 -16.031 -19 1 92.62 334 ILE A CA 1
ATOM 2773 C C . ILE A 1 334 ? -6.109 -15.867 -18.797 1 92.62 334 ILE A C 1
ATOM 2775 O O . ILE A 1 334 ? -5.641 -14.773 -18.469 1 92.62 334 ILE A O 1
ATOM 2779 N N . ASP A 1 335 ? -5.402 -16.906 -18.938 1 91.62 335 ASP A N 1
ATOM 2780 C CA . ASP A 1 335 ? -3.955 -16.875 -18.781 1 91.62 335 ASP A CA 1
ATOM 2781 C C . ASP A 1 335 ? -3.305 -15.914 -19.766 1 91.62 335 ASP A C 1
ATOM 2783 O O . ASP A 1 335 ? -3.697 -15.859 -20.938 1 91.62 335 ASP A O 1
ATOM 2787 N N . VAL A 1 336 ? -2.34 -15.227 -19.266 1 91.56 336 VAL A N 1
ATOM 2788 C CA . VAL A 1 336 ? -1.565 -14.359 -20.141 1 91.56 336 VAL A CA 1
ATOM 2789 C C . VAL A 1 336 ? -0.673 -15.203 -21.062 1 91.56 336 VAL A C 1
ATOM 2791 O O . VAL A 1 336 ? -0.412 -14.828 -22.203 1 91.56 336 VAL A O 1
ATOM 2794 N N . GLY A 1 337 ? -0.16 -16.297 -20.516 1 94 337 GLY A N 1
ATOM 2795 C CA . GLY A 1 337 ? 0.626 -17.234 -21.297 1 94 337 GLY A CA 1
ATOM 2796 C C . GLY A 1 337 ? -0.223 -18.188 -22.125 1 94 337 GLY A C 1
ATOM 2797 O O . GLY A 1 337 ? -1.385 -17.891 -22.406 1 94 337 GLY A O 1
ATOM 2798 N N . CYS A 1 338 ? 0.396 -19.25 -22.688 1 95.12 338 CYS A N 1
ATOM 2799 C CA . CYS A 1 338 ? -0.35 -20.156 -23.547 1 95.12 338 CYS A CA 1
ATOM 2800 C C . CYS A 1 338 ? 0.312 -21.531 -23.594 1 95.12 338 CYS A C 1
ATOM 2802 O O . CYS A 1 338 ? 1.427 -21.703 -23.094 1 95.12 338 CYS A O 1
ATOM 2804 N N . LYS A 1 339 ? -0.494 -22.438 -24 1 96.31 339 LYS A N 1
ATOM 2805 C CA . LYS A 1 339 ? 0.053 -23.719 -24.453 1 96.31 339 LYS A CA 1
ATOM 2806 C C . LYS A 1 339 ? 0.758 -23.562 -25.797 1 96.31 339 LYS A C 1
ATOM 2808 O O . LYS A 1 339 ? 0.273 -22.844 -26.672 1 96.31 339 LYS A O 1
ATOM 2813 N N . TYR A 1 340 ? 1.924 -24.234 -25.922 1 97.06 340 TYR A N 1
ATOM 2814 C CA . TYR A 1 340 ? 2.65 -24.078 -27.188 1 97.06 340 TYR A CA 1
ATOM 2815 C C . TYR A 1 340 ? 3.48 -25.328 -27.484 1 97.06 340 TYR A C 1
ATOM 2817 O O . TYR A 1 340 ? 3.662 -26.172 -26.609 1 97.06 340 TYR A O 1
ATOM 2825 N N . ILE A 1 341 ? 3.906 -25.438 -28.703 1 97.75 341 ILE A N 1
ATOM 2826 C CA . ILE A 1 341 ? 4.871 -26.469 -29.062 1 97.75 341 ILE A CA 1
ATOM 2827 C C . ILE A 1 341 ? 6.145 -25.812 -29.594 1 97.75 341 ILE A C 1
ATOM 2829 O O . ILE A 1 341 ? 6.102 -24.719 -30.156 1 97.75 341 ILE A O 1
ATOM 2833 N N . LEU A 1 342 ? 7.211 -26.469 -29.375 1 97.31 342 LEU A N 1
ATOM 2834 C CA . LEU A 1 342 ? 8.516 -26.125 -29.938 1 97.31 342 LEU A CA 1
ATOM 2835 C C . LEU A 1 342 ? 9.008 -27.203 -30.875 1 97.31 342 LEU A C 1
ATOM 2837 O O . LEU A 1 342 ? 8.906 -28.406 -30.562 1 97.31 342 LEU A O 1
ATOM 2841 N N . LEU A 1 343 ? 9.453 -26.781 -32.031 1 97.56 343 LEU A N 1
ATOM 2842 C CA . LEU A 1 343 ? 9.977 -27.734 -33 1 97.56 343 LEU A CA 1
ATOM 2843 C C . LEU A 1 343 ? 11.492 -27.609 -33.125 1 97.56 343 LEU A C 1
ATOM 2845 O O . LEU A 1 343 ? 12.016 -26.516 -33.281 1 97.56 343 LEU A O 1
ATOM 2849 N N . HIS A 1 344 ? 12.133 -28.766 -33.062 1 95.5 344 HIS A N 1
ATOM 2850 C CA . HIS A 1 344 ? 13.586 -28.844 -33.031 1 95.5 344 HIS A CA 1
ATOM 2851 C C . HIS A 1 344 ? 14.188 -28.516 -34.375 1 95.5 344 HIS A C 1
ATOM 2853 O O . HIS A 1 344 ? 13.867 -29.156 -35.375 1 95.5 344 HIS A O 1
ATOM 2859 N N . THR A 1 345 ? 15.133 -27.641 -34.406 1 94.38 345 THR A N 1
ATOM 2860 C CA . THR A 1 345 ? 15.648 -27.141 -35.688 1 94.38 345 THR A CA 1
ATOM 2861 C C . THR A 1 345 ? 16.672 -28.094 -36.281 1 94.38 345 THR A C 1
ATOM 2863 O O . THR A 1 345 ? 16.938 -28.078 -37.469 1 94.38 345 THR A O 1
ATOM 2866 N N . ALA A 1 346 ? 17.328 -28.875 -35.438 1 91.31 346 ALA A N 1
ATOM 2867 C CA . ALA A 1 346 ? 18.312 -29.828 -35.969 1 91.31 346 ALA A CA 1
ATOM 2868 C C . ALA A 1 346 ? 17.641 -31.078 -36.469 1 91.31 346 ALA A C 1
ATOM 2870 O O . ALA A 1 346 ? 18.141 -31.734 -37.406 1 91.31 346 ALA A O 1
ATOM 2871 N N . ALA A 1 347 ? 16.484 -31.406 -35.969 1 91.25 347 ALA A N 1
ATOM 2872 C CA . ALA A 1 347 ? 15.781 -32.625 -36.312 1 91.25 347 ALA A CA 1
ATOM 2873 C C . ALA A 1 347 ? 14.859 -32.438 -37.5 1 91.25 347 ALA A C 1
ATOM 2875 O O . ALA A 1 347 ? 14.578 -33.375 -38.25 1 91.25 347 ALA A O 1
ATOM 2876 N N . LEU A 1 348 ? 14.359 -31.234 -37.656 1 95.06 348 LEU A N 1
ATOM 2877 C CA . LEU A 1 348 ? 13.398 -30.922 -38.688 1 95.06 348 LEU A CA 1
ATOM 2878 C C . LEU A 1 348 ? 13.852 -29.719 -39.5 1 95.06 348 LEU A C 1
ATOM 2880 O O . LEU A 1 348 ? 14.266 -28.703 -38.938 1 95.06 348 LEU A O 1
ATOM 2884 N N . SER A 1 349 ? 13.781 -29.844 -40.844 1 94.5 349 SER A N 1
ATOM 2885 C CA . SER A 1 349 ? 14.039 -28.688 -41.688 1 94.5 349 SER A CA 1
ATOM 2886 C C . SER A 1 349 ? 12.938 -27.641 -41.531 1 94.5 349 SER A C 1
ATOM 2888 O O . SER A 1 349 ? 11.859 -27.938 -41 1 94.5 349 SER A O 1
ATOM 2890 N N . LYS A 1 350 ? 13.234 -26.438 -41.906 1 94.19 350 LYS A N 1
ATOM 2891 C CA . LYS A 1 350 ? 12.242 -25.375 -41.812 1 94.19 350 LYS A CA 1
ATOM 2892 C C . LYS A 1 350 ? 10.977 -25.75 -42.594 1 94.19 350 LYS A C 1
ATOM 2894 O O . LYS A 1 350 ? 9.859 -25.5 -42.125 1 94.19 350 LYS A O 1
ATOM 2899 N N . GLU A 1 351 ? 11.117 -26.359 -43.75 1 94.38 351 GLU A N 1
ATOM 2900 C CA . GLU A 1 351 ? 9.984 -26.766 -44.562 1 94.38 351 GLU A CA 1
ATOM 2901 C C . GLU A 1 351 ? 9.141 -27.828 -43.875 1 94.38 351 GLU A C 1
ATOM 2903 O O . GLU A 1 351 ? 7.91 -27.781 -43.938 1 94.38 351 GLU A O 1
ATOM 2908 N N . GLU A 1 352 ? 9.836 -28.734 -43.25 1 96.06 352 GLU A N 1
ATOM 2909 C CA . GLU A 1 352 ? 9.125 -29.766 -42.5 1 96.06 352 GLU A CA 1
ATOM 2910 C C . GLU A 1 352 ? 8.344 -29.188 -41.344 1 96.06 352 GLU A C 1
ATOM 2912 O O . GLU A 1 352 ? 7.199 -29.562 -41.094 1 96.06 352 GLU A O 1
ATOM 2917 N N . ARG A 1 353 ? 8.977 -28.266 -40.594 1 96.25 353 ARG A N 1
ATOM 2918 C CA . ARG A 1 353 ? 8.312 -27.625 -39.469 1 96.25 353 ARG A CA 1
ATOM 2919 C C . ARG A 1 353 ? 7.066 -26.875 -39.906 1 96.25 353 ARG A C 1
ATOM 2921 O O . ARG A 1 353 ? 5.988 -27.062 -39.344 1 96.25 353 ARG A O 1
ATOM 2928 N N . LEU A 1 354 ? 7.199 -26.094 -40.938 1 94.19 354 LEU A N 1
ATOM 2929 C CA . LEU A 1 354 ? 6.082 -25.281 -41.438 1 94.19 354 LEU A CA 1
ATOM 2930 C C . LEU A 1 354 ? 4.961 -26.188 -41.938 1 94.19 354 LEU A C 1
ATOM 2932 O O . LEU A 1 354 ? 3.781 -25.859 -41.781 1 94.19 354 LEU A O 1
ATOM 2936 N N . SER A 1 355 ? 5.332 -27.312 -42.562 1 95.19 355 SER A N 1
ATOM 2937 C CA . SER A 1 355 ? 4.336 -28.25 -43.031 1 95.19 355 SER A CA 1
ATOM 2938 C C . SER A 1 355 ? 3.564 -28.891 -41.906 1 95.19 355 SER A C 1
ATOM 2940 O O . SER A 1 355 ? 2.348 -29.078 -41.969 1 95.19 355 SER A O 1
ATOM 2942 N N . LEU A 1 356 ? 4.293 -29.281 -40.906 1 95.88 356 LEU A N 1
ATOM 2943 C CA . LEU A 1 356 ? 3.635 -29.844 -39.719 1 95.88 356 LEU A CA 1
ATOM 2944 C C . LEU A 1 356 ? 2.668 -28.828 -39.094 1 95.88 356 LEU A C 1
ATOM 2946 O O . LEU A 1 356 ? 1.555 -29.188 -38.719 1 95.88 356 LEU A O 1
ATOM 2950 N N . ILE A 1 357 ? 3.064 -27.562 -39 1 95.12 357 ILE A N 1
ATOM 2951 C CA . ILE A 1 357 ? 2.283 -26.484 -38.406 1 95.12 357 ILE A CA 1
ATOM 2952 C C . ILE A 1 357 ? 1.004 -26.266 -39.188 1 95.12 357 ILE A C 1
ATOM 2954 O O . ILE A 1 357 ? -0.064 -26.031 -38.625 1 95.12 357 ILE A O 1
ATOM 2958 N N . GLN A 1 358 ? 1.094 -26.344 -40.438 1 93.12 358 GLN A N 1
ATOM 2959 C CA . GLN A 1 358 ? -0.037 -26.125 -41.312 1 93.12 358 GLN A CA 1
ATOM 2960 C C . GLN A 1 358 ? -1.146 -27.141 -41.062 1 93.12 358 GLN A C 1
ATOM 2962 O O . GLN A 1 358 ? -2.32 -26.859 -41.312 1 93.12 358 GLN A O 1
ATOM 2967 N N . LYS A 1 359 ? -0.774 -28.297 -40.594 1 94.44 359 LYS A N 1
ATOM 2968 C CA . LYS A 1 359 ? -1.744 -29.375 -40.375 1 94.44 359 LYS A CA 1
ATOM 2969 C C . LYS A 1 359 ? -2.486 -29.203 -39.062 1 94.44 359 LYS A C 1
ATOM 2971 O O . LYS A 1 359 ? -3.424 -29.938 -38.781 1 94.44 359 LYS A O 1
ATOM 2976 N N . ILE A 1 360 ? -2.121 -28.234 -38.281 1 94.81 360 ILE A N 1
ATOM 2977 C CA . ILE A 1 360 ? -2.729 -28.031 -36.969 1 94.81 360 ILE A CA 1
ATOM 2978 C C . ILE A 1 360 ? -3.85 -27 -37.094 1 94.81 360 ILE A C 1
ATOM 2980 O O . ILE A 1 360 ? -3.594 -25.812 -37.375 1 94.81 360 ILE A O 1
ATOM 2984 N N . ASN A 1 361 ? -5.094 -27.375 -36.844 1 95.25 361 ASN A N 1
ATOM 2985 C CA . ASN A 1 361 ? -6.242 -26.484 -36.75 1 95.25 361 ASN A CA 1
ATOM 2986 C C . ASN A 1 361 ? -6.609 -26.172 -35.312 1 95.25 361 ASN A C 1
ATOM 2988 O O . ASN A 1 361 ? -7.422 -26.891 -34.719 1 95.25 361 ASN A O 1
ATOM 2992 N N . ILE A 1 362 ? -6.145 -25.094 -34.875 1 95.75 362 ILE A N 1
ATOM 2993 C CA . ILE A 1 362 ? -6.219 -24.781 -33.438 1 95.75 362 ILE A CA 1
ATOM 2994 C C . ILE A 1 362 ? -7.672 -24.531 -33.031 1 95.75 362 ILE A C 1
ATOM 2996 O O . ILE A 1 362 ? -8.133 -25.047 -32.031 1 95.75 362 ILE A O 1
ATOM 3000 N N . PRO A 1 363 ? -8.461 -23.719 -33.812 1 96.38 363 PRO A N 1
ATOM 3001 C CA . PRO A 1 363 ? -9.875 -23.578 -33.469 1 96.38 363 PRO A CA 1
ATOM 3002 C C . PRO A 1 363 ? -10.594 -24.906 -33.344 1 96.38 363 PRO A C 1
ATOM 3004 O O . PRO A 1 363 ? -11.406 -25.094 -32.438 1 96.38 363 PRO A O 1
ATOM 3007 N N . GLN A 1 364 ? -10.32 -25.797 -34.188 1 96.69 364 GLN A N 1
ATOM 3008 C CA . GLN A 1 364 ? -10.922 -27.125 -34.125 1 96.69 364 GLN A CA 1
ATOM 3009 C C . GLN A 1 364 ? -10.453 -27.891 -32.875 1 96.69 364 GLN A C 1
ATOM 3011 O O . GLN A 1 364 ? -11.219 -28.641 -32.281 1 96.69 364 GLN A O 1
ATOM 3016 N N . MET A 1 365 ? -9.203 -27.766 -32.594 1 96.69 365 MET A N 1
ATOM 3017 C CA . MET A 1 365 ? -8.656 -28.391 -31.375 1 96.69 365 MET A CA 1
ATOM 3018 C C . MET A 1 365 ? -9.438 -27.938 -30.141 1 96.69 365 MET A C 1
ATOM 3020 O O . MET A 1 365 ? -9.859 -28.766 -29.344 1 96.69 365 MET A O 1
ATOM 3024 N N . ILE A 1 366 ? -9.617 -26.609 -29.984 1 96.44 366 ILE A N 1
ATOM 3025 C CA . ILE A 1 366 ? -10.32 -26.047 -28.844 1 96.44 366 ILE A CA 1
ATOM 3026 C C . ILE A 1 366 ? -11.766 -26.547 -28.812 1 96.44 366 ILE A C 1
ATOM 3028 O O . ILE A 1 366 ? -12.273 -26.953 -27.766 1 96.44 366 ILE A O 1
ATOM 3032 N N . ALA A 1 367 ? -12.414 -26.594 -29.969 1 95.69 367 ALA A N 1
ATOM 3033 C CA . ALA A 1 367 ? -13.805 -27.031 -30.078 1 95.69 367 ALA A CA 1
ATOM 3034 C C . ALA A 1 367 ? -13.945 -28.516 -29.734 1 95.69 367 ALA A C 1
ATOM 3036 O O . ALA A 1 367 ? -14.953 -28.922 -29.156 1 95.69 367 ALA A O 1
ATOM 3037 N N . SER A 1 368 ? -12.992 -29.297 -30.109 1 95.19 368 SER A N 1
ATOM 3038 C CA . SER A 1 368 ? -13.047 -30.75 -29.922 1 95.19 368 SER A CA 1
ATOM 3039 C C . SER A 1 368 ? -12.727 -31.125 -28.484 1 95.19 368 SER A C 1
ATOM 3041 O O . SER A 1 368 ? -13.383 -32 -27.906 1 95.19 368 SER A O 1
ATOM 3043 N N . LEU A 1 369 ? -11.688 -30.516 -27.969 1 93.62 369 LEU A N 1
ATOM 3044 C CA . LEU A 1 369 ? -11.211 -30.922 -26.656 1 93.62 369 LEU A CA 1
ATOM 3045 C C . LEU A 1 369 ? -11.961 -30.188 -25.547 1 93.62 369 LEU A C 1
ATOM 3047 O O . LEU A 1 369 ? -12.18 -30.734 -24.469 1 93.62 369 LEU A O 1
ATOM 3051 N N . LYS A 1 370 ? -12.367 -28.859 -25.719 1 91.5 370 LYS A N 1
ATOM 3052 C CA . LYS A 1 370 ? -13.164 -28.031 -24.812 1 91.5 370 LYS A CA 1
ATOM 3053 C C . LYS A 1 370 ? -12.469 -27.859 -23.469 1 91.5 370 LYS A C 1
ATOM 3055 O O . LYS A 1 370 ? -11.328 -27.406 -23.406 1 91.5 370 LYS A O 1
ATOM 3060 N N . GLU A 1 371 ? -13.195 -28.094 -22.312 1 87.31 371 GLU A N 1
ATOM 3061 C CA . GLU A 1 371 ? -12.664 -27.891 -20.969 1 87.31 371 GLU A CA 1
ATOM 3062 C C . GLU A 1 371 ? -12.203 -26.453 -20.766 1 87.31 371 GLU A C 1
ATOM 3064 O O . GLU A 1 371 ? -12.945 -25.5 -21.047 1 87.31 371 GLU A O 1
ATOM 3069 N N . ASN A 1 372 ? -11.016 -26.188 -20.234 1 88.25 372 ASN A N 1
ATOM 3070 C CA . ASN A 1 372 ? -10.633 -24.828 -19.891 1 88.25 372 ASN A CA 1
ATOM 3071 C C . ASN A 1 372 ? -9.859 -24.156 -21.031 1 88.25 372 ASN A C 1
ATOM 3073 O O . ASN A 1 372 ? -9.266 -23.094 -20.844 1 88.25 372 ASN A O 1
ATOM 3077 N N . ARG A 1 373 ? -9.828 -24.891 -22.219 1 94.12 373 ARG A N 1
ATOM 3078 C CA . ARG A 1 373 ? -9.242 -24.281 -23.406 1 94.12 373 ARG A CA 1
ATOM 3079 C C . ARG A 1 373 ? -10.125 -23.156 -23.938 1 94.12 373 ARG A C 1
ATOM 3081 O O . ARG A 1 373 ? -11.258 -23.406 -24.359 1 94.12 373 ARG A O 1
ATOM 3088 N N . GLN A 1 374 ? -9.656 -21.906 -23.938 1 91.88 374 GLN A N 1
ATOM 3089 C CA . GLN A 1 374 ? -10.586 -20.797 -24.078 1 91.88 374 GLN A CA 1
ATOM 3090 C C . GLN A 1 374 ? -10.367 -20.062 -25.391 1 91.88 374 GLN A C 1
ATOM 3092 O O . GLN A 1 374 ? -11.328 -19.766 -26.109 1 91.88 374 GLN A O 1
ATOM 3097 N N . GLU A 1 375 ? -9.102 -19.703 -25.672 1 94.19 375 GLU A N 1
ATOM 3098 C CA . GLU A 1 375 ? -8.867 -18.828 -26.812 1 94.19 375 GLU A CA 1
ATOM 3099 C C . GLU A 1 375 ? -7.652 -19.281 -27.609 1 94.19 375 GLU A C 1
ATOM 3101 O O . GLU A 1 375 ? -6.672 -19.781 -27.047 1 94.19 375 GLU A O 1
ATOM 3106 N N . VAL A 1 376 ? -7.762 -19.031 -28.938 1 95.56 376 VAL A N 1
ATOM 3107 C CA . VAL A 1 376 ? -6.625 -19.281 -29.812 1 95.56 376 VAL A CA 1
ATOM 3108 C C . VAL A 1 376 ? -5.484 -18.328 -29.469 1 95.56 376 VAL A C 1
ATOM 3110 O O . VAL A 1 376 ? -5.707 -17.125 -29.266 1 95.56 376 VAL A O 1
ATOM 3113 N N . ALA A 1 377 ? -4.316 -18.875 -29.359 1 95.44 377 ALA A N 1
ATOM 3114 C CA . ALA A 1 377 ? -3.131 -18.062 -29.109 1 95.44 377 ALA A CA 1
ATOM 3115 C C . ALA A 1 377 ? -2.312 -17.891 -30.391 1 95.44 377 ALA A C 1
ATOM 3117 O O . ALA A 1 377 ? -1.936 -18.891 -31.031 1 95.44 377 ALA A O 1
ATOM 3118 N N . THR A 1 378 ? -2.061 -16.641 -30.766 1 93.38 378 THR A N 1
ATOM 3119 C CA . THR A 1 378 ? -1.216 -16.391 -31.938 1 93.38 378 THR A CA 1
ATOM 3120 C C . THR A 1 378 ? 0.183 -15.961 -31.5 1 93.38 378 THR A C 1
ATOM 3122 O O . THR A 1 378 ? 1.11 -15.938 -32.312 1 93.38 378 THR A O 1
ATOM 3125 N N . THR A 1 379 ? 0.253 -15.609 -30.266 1 94.94 379 THR A N 1
ATOM 3126 C CA . THR A 1 379 ? 1.525 -15.234 -29.656 1 94.94 379 THR A CA 1
ATOM 3127 C C . THR A 1 379 ? 1.726 -15.961 -28.328 1 94.94 379 THR A C 1
ATOM 3129 O O . THR A 1 379 ? 0.769 -16.484 -27.75 1 94.94 379 THR A O 1
ATOM 3132 N N . LEU A 1 380 ? 2.953 -16.031 -27.953 1 95.38 380 LEU A N 1
ATOM 3133 C CA . LEU A 1 380 ? 3.301 -16.719 -26.719 1 95.38 380 LEU A CA 1
ATOM 3134 C C . LEU A 1 380 ? 2.621 -16.062 -25.516 1 95.38 380 LEU A C 1
ATOM 3136 O O . LEU A 1 380 ? 2.176 -16.75 -24.594 1 95.38 380 LEU A O 1
ATOM 3140 N N . LEU A 1 381 ? 2.613 -14.727 -25.484 1 94.62 381 LEU A N 1
ATOM 3141 C CA . LEU A 1 381 ? 1.998 -13.945 -24.422 1 94.62 381 LEU A CA 1
ATOM 3142 C C . LEU A 1 381 ? 0.941 -13 -24.984 1 94.62 381 LEU A C 1
ATOM 3144 O O . LEU A 1 381 ? 1.128 -12.422 -26.062 1 94.62 381 LEU A O 1
ATOM 3148 N N . ARG A 1 382 ? -0.099 -12.828 -24.094 1 89 382 ARG A N 1
ATOM 3149 C CA . ARG A 1 382 ? -1.1 -11.828 -24.453 1 89 382 ARG A CA 1
ATOM 3150 C C . ARG A 1 382 ? -0.506 -10.422 -24.422 1 89 382 ARG A C 1
ATOM 3152 O O . ARG A 1 382 ? 0.204 -10.055 -23.484 1 89 382 ARG A O 1
ATOM 3159 N N . GLY A 1 383 ? -0.677 -9.672 -25.453 1 82.69 383 GLY A N 1
ATOM 3160 C CA . GLY A 1 383 ? -0.142 -8.32 -25.469 1 82.69 383 GLY A CA 1
ATOM 3161 C C . GLY A 1 383 ? 0.969 -8.117 -26.484 1 82.69 383 GLY A C 1
ATOM 3162 O O . GLY A 1 383 ? 1.339 -6.984 -26.797 1 82.69 383 GLY A O 1
ATOM 3163 N N . ILE A 1 384 ? 1.546 -9.297 -26.906 1 88.25 384 ILE A N 1
ATOM 3164 C CA . ILE A 1 384 ? 2.535 -9.164 -27.969 1 88.25 384 ILE A CA 1
ATOM 3165 C C . ILE A 1 384 ? 1.828 -8.938 -29.297 1 88.25 384 ILE A C 1
ATOM 3167 O O . ILE A 1 384 ? 0.835 -9.602 -29.609 1 88.25 384 ILE A O 1
ATOM 3171 N N . ASN A 1 385 ? 2.297 -8.008 -30 1 77.56 385 ASN A N 1
ATOM 3172 C CA . ASN A 1 385 ? 1.755 -7.766 -31.328 1 77.56 385 ASN A CA 1
ATOM 3173 C C . ASN A 1 385 ? 2.465 -8.602 -32.375 1 77.56 385 ASN A C 1
ATOM 3175 O O . ASN A 1 385 ? 3.697 -8.633 -32.438 1 77.56 385 ASN A O 1
ATOM 3179 N N . HIS A 1 386 ? 1.691 -9.492 -33 1 77.94 386 HIS A N 1
ATOM 3180 C CA . HIS A 1 386 ? 2.256 -10.281 -34.094 1 77.94 386 HIS A CA 1
ATOM 3181 C C . HIS A 1 386 ? 1.319 -10.305 -35.281 1 77.94 386 HIS A C 1
ATOM 3183 O O . HIS A 1 386 ? 0.13 -10.594 -35.156 1 77.94 386 HIS A O 1
ATOM 3189 N N . SER A 1 387 ? 1.777 -9.688 -36.375 1 66.31 387 SER A N 1
ATOM 3190 C CA . SER A 1 387 ? 1.026 -9.797 -37.625 1 66.31 387 SER A CA 1
ATOM 3191 C C . SER A 1 387 ? 1.465 -11.016 -38.438 1 66.31 387 SER A C 1
ATOM 3193 O O . SER A 1 387 ? 2.641 -11.148 -38.781 1 66.31 387 SER A O 1
ATOM 3195 N N . LEU A 1 388 ? 0.662 -12.078 -38.375 1 61.56 388 LEU A N 1
ATOM 3196 C CA . LEU A 1 388 ? 0.988 -13.266 -39.156 1 61.56 388 LEU A CA 1
ATOM 3197 C C . LEU A 1 388 ? 1.098 -12.938 -40.625 1 61.56 388 LEU A C 1
ATOM 3199 O O . LEU A 1 388 ? 0.249 -12.234 -41.188 1 61.56 388 LEU A O 1
ATOM 3203 N N . THR A 1 389 ? 2.316 -13.078 -41.156 1 59.66 389 THR A N 1
ATOM 3204 C CA . THR A 1 389 ? 2.475 -12.938 -42.594 1 59.66 389 THR A CA 1
ATOM 3205 C C . THR A 1 389 ? 1.939 -14.172 -43.312 1 59.66 389 THR A C 1
ATOM 3207 O O . THR A 1 389 ? 2.025 -15.289 -42.812 1 59.66 389 THR A O 1
ATOM 3210 N N . ASP A 1 390 ? 1.144 -13.992 -44.312 1 60.59 390 ASP A N 1
ATOM 3211 C CA . ASP A 1 390 ? 0.686 -15.062 -45.219 1 60.59 390 ASP A CA 1
ATOM 3212 C C . ASP A 1 390 ? 1.864 -15.859 -45.75 1 60.59 390 ASP A C 1
ATOM 3214 O O . ASP A 1 390 ? 2.689 -15.32 -46.5 1 60.59 390 ASP A O 1
ATOM 3218 N N . GLN A 1 391 ? 2.338 -16.797 -45.062 1 62.84 391 GLN A N 1
ATOM 3219 C CA . GLN A 1 391 ? 3.455 -17.578 -45.562 1 62.84 391 GLN A CA 1
ATOM 3220 C C . GLN A 1 391 ? 2.961 -18.781 -46.375 1 62.84 391 GLN A C 1
ATOM 3222 O O . GLN A 1 391 ? 1.943 -19.391 -46.031 1 62.84 391 GLN A O 1
ATOM 3227 N N . ALA A 1 392 ? 3.477 -18.953 -47.531 1 67.19 392 ALA A N 1
ATOM 3228 C CA . ALA A 1 392 ? 3.262 -20.156 -48.312 1 67.19 392 ALA A CA 1
ATOM 3229 C C . ALA A 1 392 ? 3.744 -21.406 -47.562 1 67.19 392 ALA A C 1
ATOM 3231 O O . ALA A 1 392 ? 4.809 -21.375 -46.938 1 67.19 392 ALA A O 1
ATOM 3232 N N . PHE A 1 393 ? 2.859 -22.375 -47.25 1 71.88 393 PHE A N 1
ATOM 3233 C CA . PHE A 1 393 ? 3.246 -23.594 -46.562 1 71.88 393 PHE A CA 1
ATOM 3234 C C . PHE A 1 393 ? 3.695 -24.656 -47.562 1 71.88 393 PHE A C 1
ATOM 3236 O O . PHE A 1 393 ? 2.951 -25.016 -48.469 1 71.88 393 PHE A O 1
ATOM 3243 N N . PRO A 1 394 ? 5.004 -24.984 -47.344 1 78.44 394 PRO A N 1
ATOM 3244 C CA . PRO A 1 394 ? 5.445 -26.094 -48.188 1 78.44 394 PRO A CA 1
ATOM 3245 C C . PRO A 1 394 ? 4.723 -27.406 -47.875 1 78.44 394 PRO A C 1
ATOM 3247 O O . PRO A 1 394 ? 4.18 -27.547 -46.75 1 78.44 394 PRO A O 1
ATOM 3250 N N . ASN A 1 395 ? 4.516 -28.219 -48.812 1 84.94 395 ASN A N 1
ATOM 3251 C CA . ASN A 1 395 ? 4 -29.562 -48.562 1 84.94 395 ASN A CA 1
ATOM 3252 C C . ASN A 1 395 ? 5.129 -30.578 -48.469 1 84.94 395 ASN A C 1
ATOM 3254 O O . ASN A 1 395 ? 5.312 -31.406 -49.375 1 84.94 395 ASN A O 1
ATOM 3258 N N . CYS A 1 396 ? 5.934 -30.531 -47.344 1 93.19 396 CYS A N 1
ATOM 3259 C CA . CYS A 1 396 ? 7.098 -31.375 -47.062 1 93.19 396 CYS A CA 1
ATOM 3260 C C . CYS A 1 396 ? 6.992 -32 -45.688 1 93.19 396 CYS A C 1
ATOM 3262 O O . CYS A 1 396 ? 7.828 -31.75 -44.812 1 93.19 396 CYS A O 1
ATOM 3264 N N . LEU A 1 397 ? 6.035 -32.906 -45.562 1 95.69 397 LEU A N 1
ATOM 3265 C CA . LEU A 1 397 ? 5.84 -33.562 -44.281 1 95.69 397 LEU A CA 1
ATOM 3266 C C . LEU A 1 397 ? 6.918 -34.625 -44.031 1 95.69 397 LEU A C 1
ATOM 3268 O O . LEU A 1 397 ? 7.305 -35.344 -44.969 1 95.69 397 LEU A O 1
ATOM 3272 N N . PRO A 1 398 ? 7.445 -34.719 -42.875 1 96.31 398 PRO A N 1
ATOM 3273 C CA . PRO A 1 398 ? 8.375 -35.781 -42.562 1 96.31 398 PRO A CA 1
ATOM 3274 C C . PRO A 1 398 ? 7.684 -37.156 -42.469 1 96.31 398 PRO A C 1
ATOM 3276 O O . PRO A 1 398 ? 6.469 -37.219 -42.281 1 96.31 398 PRO A O 1
ATOM 3279 N N . SER A 1 399 ? 8.461 -38.188 -42.656 1 95.88 399 SER A N 1
ATOM 3280 C CA . SER A 1 399 ? 7.906 -39.531 -42.594 1 95.88 399 SER A CA 1
ATOM 3281 C C . SER A 1 399 ? 7.543 -39.906 -41.156 1 95.88 399 SER A C 1
ATOM 3283 O O . SER A 1 399 ? 6.543 -40.562 -40.906 1 95.88 399 SER A O 1
ATOM 3285 N N . THR A 1 400 ? 8.406 -39.5 -40.25 1 96.88 400 THR A N 1
ATOM 3286 C CA . THR A 1 400 ? 8.188 -39.75 -38.844 1 96.88 400 THR A CA 1
ATOM 3287 C C . THR A 1 400 ? 8.445 -38.5 -38 1 96.88 400 THR A C 1
ATOM 3289 O O . THR A 1 400 ? 9.289 -37.656 -38.375 1 96.88 400 THR A O 1
ATOM 3292 N N . VAL A 1 401 ? 7.699 -38.344 -36.969 1 97.5 401 VAL A N 1
ATOM 3293 C CA . VAL A 1 401 ? 7.914 -37.219 -36.062 1 97.5 401 VAL A CA 1
ATOM 3294 C C . VAL A 1 401 ? 7.703 -37.719 -34.625 1 97.5 401 VAL A C 1
ATOM 3296 O O . VAL A 1 401 ? 6.797 -38.5 -34.344 1 97.5 401 VAL A O 1
ATOM 3299 N N . SER A 1 402 ? 8.602 -37.375 -33.688 1 97.62 402 SER A N 1
ATOM 3300 C CA . SER A 1 402 ? 8.438 -37.656 -32.25 1 97.62 402 SER A CA 1
ATOM 3301 C C . SER A 1 402 ? 7.938 -36.406 -31.516 1 97.62 402 SER A C 1
ATOM 3303 O O . SER A 1 402 ? 8.32 -35.281 -31.828 1 97.62 402 SER A O 1
ATOM 3305 N N . ILE A 1 403 ? 7.023 -36.625 -30.578 1 97.69 403 ILE A N 1
ATOM 3306 C CA . ILE A 1 403 ? 6.508 -35.531 -29.734 1 97.69 403 ILE A CA 1
ATOM 3307 C C . ILE A 1 403 ? 6.5 -35.969 -28.281 1 97.69 403 ILE A C 1
ATOM 3309 O O . ILE A 1 403 ? 6.211 -37.156 -27.969 1 97.69 403 ILE A O 1
ATOM 3313 N N . ARG A 1 404 ? 6.887 -35.094 -27.375 1 96 404 ARG A N 1
ATOM 3314 C CA . ARG A 1 404 ? 6.855 -35.406 -25.938 1 96 404 ARG A CA 1
ATOM 3315 C C . ARG A 1 404 ? 6.191 -34.312 -25.141 1 96 404 ARG A C 1
ATOM 3317 O O . ARG A 1 404 ? 6.246 -33.125 -25.547 1 96 404 ARG A O 1
ATOM 3324 N N . THR A 1 405 ? 5.559 -34.594 -24.078 1 96.56 405 THR A N 1
ATOM 3325 C CA . THR A 1 405 ? 4.984 -33.719 -23.094 1 96.56 405 THR A CA 1
ATOM 3326 C C . THR A 1 405 ? 4.984 -34.344 -21.703 1 96.56 405 THR A C 1
ATOM 3328 O O . THR A 1 405 ? 5.594 -35.406 -21.5 1 96.56 405 THR A O 1
ATOM 3331 N N . TYR A 1 406 ? 4.531 -33.656 -20.719 1 91.88 406 TYR A N 1
ATOM 3332 C CA . TYR A 1 406 ? 4.551 -34.188 -19.359 1 91.88 406 TYR A CA 1
ATOM 3333 C C . TYR A 1 406 ? 3.139 -34.5 -18.875 1 91.88 406 TYR A C 1
ATOM 3335 O O . TYR A 1 406 ? 2.16 -33.969 -19.438 1 91.88 406 TYR A O 1
ATOM 3343 N N . LYS A 1 407 ? 3.088 -35.281 -17.844 1 85.81 407 LYS A N 1
ATOM 3344 C CA . LYS A 1 407 ? 1.822 -35.75 -17.297 1 85.81 407 LYS A CA 1
ATOM 3345 C C . LYS A 1 407 ? 1.061 -34.594 -16.625 1 85.81 407 LYS A C 1
ATOM 3347 O O . LYS A 1 407 ? 1.653 -33.781 -15.914 1 85.81 407 LYS A O 1
ATOM 3352 N N . GLY A 1 408 ? -0.24 -34.594 -16.875 1 79.94 408 GLY A N 1
ATOM 3353 C CA . GLY A 1 408 ? -1.097 -33.625 -16.219 1 79.94 408 GLY A CA 1
ATOM 3354 C C . GLY A 1 408 ? -1.343 -32.375 -17.047 1 79.94 408 GLY A C 1
ATOM 3355 O O . GLY A 1 408 ? -0.972 -32.344 -18.234 1 79.94 408 GLY A O 1
ATOM 3356 N N . ALA A 1 409 ? -2.166 -31.547 -16.594 1 81.56 409 ALA A N 1
ATOM 3357 C CA . ALA A 1 409 ? -2.451 -30.234 -17.188 1 81.56 409 ALA A CA 1
ATOM 3358 C C . ALA A 1 409 ? -3.133 -30.375 -18.547 1 81.56 409 ALA A C 1
ATOM 3360 O O . ALA A 1 409 ? -2.93 -29.547 -19.438 1 81.56 409 ALA A O 1
ATOM 3361 N N . GLY A 1 410 ? -3.738 -31.484 -18.75 1 86.06 410 GLY A N 1
ATOM 3362 C CA . GLY A 1 410 ? -4.441 -31.703 -20 1 86.06 410 GLY A CA 1
ATOM 3363 C C . GLY A 1 410 ? -3.521 -32.062 -21.141 1 86.06 410 GLY A C 1
ATOM 3364 O O . GLY A 1 410 ? -3.969 -32.219 -22.281 1 86.06 410 GLY A O 1
ATOM 3365 N N . ASN A 1 411 ? -2.277 -32.312 -20.859 1 92.94 411 ASN A N 1
ATOM 3366 C CA . ASN A 1 411 ? -1.277 -32.531 -21.906 1 92.94 411 ASN A CA 1
ATOM 3367 C C . ASN A 1 411 ? -1.534 -33.812 -22.656 1 92.94 411 ASN A C 1
ATOM 3369 O O . ASN A 1 411 ? -1.245 -33.906 -23.859 1 92.94 411 ASN A O 1
ATOM 3373 N N . GLU A 1 412 ? -2.117 -34.781 -21.969 1 92.81 412 GLU A N 1
ATOM 3374 C CA . GLU A 1 412 ? -2.418 -36.062 -22.609 1 92.81 412 GLU A CA 1
ATOM 3375 C C . GLU A 1 412 ? -3.379 -35.875 -23.781 1 92.81 412 GLU A C 1
ATOM 3377 O O . GLU A 1 412 ? -3.129 -36.375 -24.891 1 92.81 412 GLU A O 1
ATOM 3382 N N . LYS A 1 413 ? -4.391 -35.125 -23.5 1 93.94 413 LYS A N 1
ATOM 3383 C CA . LYS A 1 413 ? -5.387 -34.875 -24.547 1 93.94 413 LYS A CA 1
ATOM 3384 C C . LYS A 1 413 ? -4.824 -34 -25.656 1 93.94 413 LYS A C 1
ATOM 3386 O O . LYS A 1 413 ? -5.109 -34.219 -26.828 1 93.94 413 LYS A O 1
ATOM 3391 N N . ASP A 1 414 ? -4.078 -33.031 -25.281 1 96.69 414 ASP A N 1
ATOM 3392 C CA . ASP A 1 414 ? -3.482 -32.125 -26.266 1 96.69 414 ASP A CA 1
ATOM 3393 C C . ASP A 1 414 ? -2.559 -32.906 -27.219 1 96.69 414 ASP A C 1
ATOM 3395 O O . ASP A 1 414 ? -2.66 -32.75 -28.438 1 96.69 414 ASP A O 1
ATOM 3399 N N . MET A 1 415 ? -1.666 -33.625 -26.641 1 97.81 415 MET A N 1
ATOM 3400 C CA . MET A 1 415 ? -0.733 -34.375 -27.453 1 97.81 415 MET A CA 1
ATOM 3401 C C . MET A 1 415 ? -1.475 -35.406 -28.328 1 97.81 415 MET A C 1
ATOM 3403 O O . MET A 1 415 ? -1.135 -35.594 -29.5 1 97.81 415 MET A O 1
ATOM 3407 N N . GLY A 1 416 ? -2.465 -36.094 -27.734 1 97.44 416 GLY A N 1
ATOM 3408 C CA . GLY A 1 416 ? -3.262 -37.031 -28.516 1 97.44 416 GLY A CA 1
ATOM 3409 C C . GLY A 1 416 ? -3.895 -36.406 -29.75 1 97.44 416 GLY A C 1
ATOM 3410 O O . GLY A 1 416 ? -3.891 -37 -30.812 1 97.44 416 GLY A O 1
ATOM 3411 N N . TRP A 1 417 ? -4.426 -35.25 -29.578 1 97.75 417 TRP A N 1
ATOM 3412 C CA . TRP A 1 417 ? -5.059 -34.562 -30.688 1 97.75 417 TRP A CA 1
ATOM 3413 C C . TRP A 1 417 ? -4.043 -34.219 -31.781 1 97.75 417 TRP A C 1
ATOM 3415 O O . TRP A 1 417 ? -4.312 -34.406 -32.969 1 97.75 417 TRP A O 1
ATOM 3425 N N . LEU A 1 418 ? -2.887 -33.719 -31.469 1 98.06 418 LEU A N 1
ATOM 3426 C CA . LEU A 1 418 ? -1.835 -33.375 -32.406 1 98.06 418 LEU A CA 1
ATOM 3427 C C . LEU A 1 418 ? -1.366 -34.625 -33.188 1 98.06 418 LEU A C 1
ATOM 3429 O O . LEU A 1 418 ? -1.185 -34.562 -34.406 1 98.06 418 LEU A O 1
ATOM 3433 N N . CYS A 1 419 ? -1.154 -35.688 -32.406 1 97.88 419 CYS A N 1
ATOM 3434 C CA . CYS A 1 419 ? -0.737 -36.969 -33.031 1 97.88 419 CYS A CA 1
ATOM 3435 C C . CYS A 1 419 ? -1.747 -37.406 -34.094 1 97.88 419 CYS A C 1
ATOM 3437 O O . CYS A 1 419 ? -1.37 -37.781 -35.188 1 97.88 419 CYS A O 1
ATOM 3439 N N . LYS A 1 420 ? -2.973 -37.344 -33.719 1 97.31 420 LYS A N 1
ATOM 3440 C CA . LYS A 1 420 ? -4.031 -37.75 -34.625 1 97.31 420 LYS A CA 1
ATOM 3441 C C . LYS A 1 420 ? -4.023 -36.906 -35.875 1 97.31 420 LYS A C 1
ATOM 3443 O O . LYS A 1 420 ? -4.176 -37.438 -37 1 97.31 420 LYS A O 1
ATOM 3448 N N . GLN A 1 421 ? -3.898 -35.656 -35.781 1 96.06 421 GLN A N 1
ATOM 3449 C CA . GLN A 1 421 ? -3.871 -34.75 -36.906 1 96.06 421 GLN A CA 1
ATOM 3450 C C . GLN A 1 421 ? -2.727 -35.094 -37.875 1 96.06 421 GLN A C 1
ATOM 3452 O O . GLN A 1 421 ? -2.908 -35.125 -39.094 1 96.06 421 GLN A O 1
ATOM 3457 N N . TRP A 1 422 ? -1.537 -35.312 -37.344 1 97.38 422 TRP A N 1
ATOM 3458 C CA . TRP A 1 422 ? -0.365 -35.625 -38.156 1 97.38 422 TRP A CA 1
ATOM 3459 C C . TRP A 1 422 ? -0.465 -37 -38.75 1 97.38 422 TRP A C 1
ATOM 3461 O O . TRP A 1 422 ? -0.092 -37.219 -39.906 1 97.38 422 TRP A O 1
ATOM 3471 N N . GLU A 1 423 ? -1.035 -37.938 -38.031 1 97.56 423 GLU A N 1
ATOM 3472 C CA . GLU A 1 423 ? -1.218 -39.281 -38.562 1 97.56 423 GLU A CA 1
ATOM 3473 C C . GLU A 1 423 ? -2.205 -39.281 -39.719 1 97.56 423 GLU A C 1
ATOM 3475 O O . GLU A 1 423 ? -1.998 -40 -40.688 1 97.56 423 GLU A O 1
ATOM 3480 N N . GLU A 1 424 ? -3.211 -38.562 -39.562 1 96.06 424 GLU A N 1
ATOM 3481 C CA . GLU A 1 424 ? -4.203 -38.438 -40.625 1 96.06 424 GLU A CA 1
ATOM 3482 C C . GLU A 1 424 ? -3.592 -37.844 -41.906 1 96.06 424 GLU A C 1
ATOM 3484 O O . GLU A 1 424 ? -4.105 -38.062 -43 1 96.06 424 GLU A O 1
ATOM 3489 N N . SER A 1 425 ? -2.547 -37.156 -41.719 1 94.5 425 SER A N 1
ATOM 3490 C CA . SER A 1 425 ? -1.867 -36.531 -42.875 1 94.5 425 SER A CA 1
ATOM 3491 C C . SER A 1 425 ? -0.762 -37.438 -43.406 1 94.5 425 SER A C 1
ATOM 3493 O O . SER A 1 425 ? 0.017 -37.031 -44.281 1 94.5 425 SER A O 1
ATOM 3495 N N . GLY A 1 426 ? -0.57 -38.625 -42.781 1 94.81 426 GLY A N 1
ATOM 3496 C CA . GLY A 1 426 ? 0.366 -39.594 -43.312 1 94.81 426 GLY A CA 1
ATOM 3497 C C . GLY A 1 426 ? 1.69 -39.625 -42.562 1 94.81 426 GLY A C 1
ATOM 3498 O O . GLY A 1 426 ? 2.654 -40.219 -43.031 1 94.81 426 GLY A O 1
ATOM 3499 N N . VAL A 1 427 ? 1.814 -38.938 -41.531 1 97.12 427 VAL A N 1
ATOM 3500 C CA . VAL A 1 427 ? 3.041 -38.906 -40.75 1 97.12 427 VAL A CA 1
ATOM 3501 C C . VAL A 1 427 ? 2.982 -39.938 -39.625 1 97.12 427 VAL A C 1
ATOM 3503 O O . VAL A 1 427 ? 1.972 -40.062 -38.938 1 97.12 427 VAL A O 1
ATOM 3506 N N . ARG A 1 428 ? 4.004 -40.75 -39.469 1 97.56 428 ARG A N 1
ATOM 3507 C CA . ARG A 1 428 ? 4.105 -41.625 -38.312 1 97.56 428 ARG A CA 1
ATOM 3508 C C . ARG A 1 428 ? 4.547 -40.875 -37.062 1 97.56 428 ARG A C 1
ATOM 3510 O O . ARG A 1 428 ? 5.617 -40.25 -37.062 1 97.56 428 ARG A O 1
ATOM 3517 N N . VAL A 1 429 ? 3.746 -40.938 -36.031 1 97.88 429 VAL A N 1
ATOM 3518 C CA . VAL A 1 429 ? 4.023 -40.094 -34.875 1 97.88 429 VAL A CA 1
ATOM 3519 C C . VAL A 1 429 ? 4.367 -40.969 -33.688 1 97.88 429 VAL A C 1
ATOM 3521 O O . VAL A 1 429 ? 3.676 -41.938 -33.406 1 97.88 429 VAL A O 1
ATOM 3524 N N . ASN A 1 430 ? 5.398 -40.719 -32.969 1 97.06 430 ASN A N 1
ATOM 3525 C CA . ASN A 1 430 ? 5.797 -41.344 -31.703 1 97.06 430 ASN A CA 1
ATOM 3526 C C . ASN A 1 430 ? 5.59 -40.406 -30.531 1 97.06 430 ASN A C 1
ATOM 3528 O O . ASN A 1 430 ? 6.445 -39.531 -30.25 1 97.06 430 ASN A O 1
ATOM 3532 N N . GLY A 1 431 ? 4.465 -40.562 -29.875 1 96.75 431 GLY A N 1
ATOM 3533 C CA . GLY A 1 431 ? 4.152 -39.719 -28.719 1 96.75 431 GLY A CA 1
ATOM 3534 C C . GLY A 1 431 ? 4.609 -40.312 -27.406 1 96.75 431 GLY A C 1
ATOM 3535 O O . GLY A 1 431 ? 4.438 -41.5 -27.156 1 96.75 431 GLY A O 1
ATOM 3536 N N . THR A 1 432 ? 5.242 -39.469 -26.531 1 96.5 432 THR A N 1
ATOM 3537 C CA . THR A 1 432 ? 5.727 -39.938 -25.25 1 96.5 432 THR A CA 1
ATOM 3538 C C . THR A 1 432 ? 5.258 -39 -24.125 1 96.5 432 THR A C 1
ATOM 3540 O O . THR A 1 432 ? 5.359 -37.781 -24.234 1 96.5 432 THR A O 1
ATOM 3543 N N . LEU A 1 433 ? 4.707 -39.594 -23.141 1 95.12 433 LEU A N 1
ATOM 3544 C CA . LEU A 1 433 ? 4.336 -38.906 -21.906 1 95.12 433 LEU A CA 1
ATOM 3545 C C . LEU A 1 433 ? 5.367 -39.156 -20.812 1 95.12 433 LEU A C 1
ATOM 3547 O O . LEU A 1 433 ? 5.699 -40.312 -20.516 1 95.12 433 LEU A O 1
ATOM 3551 N N . VAL A 1 434 ? 5.902 -38.062 -20.25 1 94.25 434 VAL A N 1
ATOM 3552 C CA . VAL A 1 434 ? 6.965 -38.219 -19.266 1 94.25 434 VAL A CA 1
ATOM 3553 C C . VAL A 1 434 ? 6.656 -37.375 -18.031 1 94.25 434 VAL A C 1
ATOM 3555 O O . VAL A 1 434 ? 5.664 -36.625 -18 1 94.25 434 VAL A O 1
ATOM 3558 N N . ASP A 1 435 ? 7.484 -37.562 -16.969 1 89.06 435 ASP A N 1
ATOM 3559 C CA . ASP A 1 435 ? 7.461 -36.625 -15.844 1 89.06 435 ASP A CA 1
ATOM 3560 C C . ASP A 1 435 ? 8.078 -35.281 -16.234 1 89.06 435 ASP A C 1
ATOM 3562 O O . ASP A 1 435 ? 8.961 -35.219 -17.094 1 89.06 435 ASP A O 1
ATOM 3566 N N . TYR A 1 436 ? 7.637 -34.312 -15.555 1 87.31 436 TYR A N 1
ATOM 3567 C CA . TYR A 1 436 ? 8.07 -32.969 -15.914 1 87.31 436 TYR A CA 1
ATOM 3568 C C . TYR A 1 436 ? 9.594 -32.844 -15.906 1 87.31 436 TYR A C 1
ATOM 3570 O O . TYR A 1 436 ? 10.18 -32.188 -16.766 1 87.31 436 TYR A O 1
ATOM 3578 N N . SER A 1 437 ? 10.266 -33.5 -15 1 84.06 437 SER A N 1
ATOM 3579 C CA . SER A 1 437 ? 11.711 -33.406 -14.859 1 84.06 437 SER A CA 1
ATOM 3580 C C . SER A 1 437 ? 12.43 -34.031 -16.047 1 84.06 437 SER A C 1
ATOM 3582 O O . SER A 1 437 ? 13.609 -33.781 -16.281 1 84.06 437 SER A O 1
ATOM 3584 N N . GLN A 1 438 ? 11.672 -34.75 -16.844 1 88.38 438 GLN A N 1
ATOM 3585 C CA . GLN A 1 438 ? 12.258 -35.469 -17.969 1 88.38 438 GLN A CA 1
ATOM 3586 C C . GLN A 1 438 ? 11.797 -34.875 -19.297 1 88.38 438 GLN A C 1
ATOM 3588 O O . GLN A 1 438 ? 12.062 -35.438 -20.359 1 88.38 438 GLN A O 1
ATOM 3593 N N . LEU A 1 439 ? 11.117 -33.875 -19.219 1 89.75 439 LEU A N 1
ATOM 3594 C CA . LEU A 1 439 ? 10.461 -33.344 -20.406 1 89.75 439 LEU A CA 1
ATOM 3595 C C . LEU A 1 439 ? 11.492 -32.938 -21.469 1 89.75 439 LEU A C 1
ATOM 3597 O O . LEU A 1 439 ? 11.305 -33.219 -22.656 1 89.75 439 LEU A O 1
ATOM 3601 N N . TYR A 1 440 ? 12.602 -32.375 -21.062 1 86.44 440 TYR A N 1
ATOM 3602 C CA . TYR A 1 440 ? 13.562 -31.812 -22 1 86.44 440 TYR A CA 1
ATOM 3603 C C . TYR A 1 440 ? 14.758 -32.75 -22.172 1 86.44 440 TYR A C 1
ATOM 3605 O O . TYR A 1 440 ? 15.664 -32.781 -21.344 1 86.44 440 TYR A O 1
ATOM 3613 N N . ASP A 1 441 ? 14.797 -33.469 -23.266 1 83.75 441 ASP A N 1
ATOM 3614 C CA . ASP A 1 441 ? 15.828 -34.5 -23.5 1 83.75 441 ASP A CA 1
ATOM 3615 C C . ASP A 1 441 ? 16.781 -34.062 -24.594 1 83.75 441 ASP A C 1
ATOM 3617 O O . ASP A 1 441 ? 17.828 -34.688 -24.812 1 83.75 441 ASP A O 1
ATOM 3621 N N . GLY A 1 442 ? 16.5 -33.062 -25.328 1 83.81 442 GLY A N 1
ATOM 3622 C CA . GLY A 1 442 ? 17.375 -32.531 -26.359 1 83.81 442 GLY A CA 1
ATOM 3623 C C . GLY A 1 442 ? 17.328 -33.312 -27.656 1 83.81 442 GLY A C 1
ATOM 3624 O O . GLY A 1 442 ? 18 -33 -28.625 1 83.81 442 GLY A O 1
ATOM 3625 N N . LYS A 1 443 ? 16.406 -34.281 -27.797 1 87.75 443 LYS A N 1
ATOM 3626 C CA . LYS A 1 443 ? 16.391 -35.156 -28.938 1 87.75 443 LYS A CA 1
ATOM 3627 C C . LYS A 1 443 ? 15.031 -35.188 -29.625 1 87.75 443 LYS A C 1
ATOM 3629 O O . LYS A 1 443 ? 14.945 -35.312 -30.844 1 87.75 443 LYS A O 1
ATOM 3634 N N . THR A 1 444 ? 14.047 -35.031 -28.922 1 92.81 444 THR A N 1
ATOM 3635 C CA . THR A 1 444 ? 12.688 -35.125 -29.438 1 92.81 444 THR A CA 1
ATOM 3636 C C . THR A 1 444 ? 12.406 -34 -30.438 1 92.81 444 THR A C 1
ATOM 3638 O O . THR A 1 444 ? 12.82 -32.875 -30.219 1 92.81 444 THR A O 1
ATOM 3641 N N . ASP A 1 445 ? 11.648 -34.344 -31.469 1 96.44 445 ASP A N 1
ATOM 3642 C CA . ASP A 1 445 ? 11.391 -33.406 -32.562 1 96.44 445 ASP A CA 1
ATOM 3643 C C . ASP A 1 445 ? 10.5 -32.25 -32.094 1 96.44 445 ASP A C 1
ATOM 3645 O O . ASP A 1 445 ? 10.719 -31.109 -32.469 1 96.44 445 ASP A O 1
ATOM 3649 N N . VAL A 1 446 ? 9.469 -32.625 -31.359 1 97.38 446 VAL A N 1
ATOM 3650 C CA . VAL A 1 446 ? 8.477 -31.625 -30.938 1 97.38 446 VAL A CA 1
ATOM 3651 C C . VAL A 1 446 ? 8.25 -31.734 -29.438 1 97.38 446 VAL A C 1
ATOM 3653 O O . VAL A 1 446 ? 8.086 -32.844 -28.906 1 97.38 446 VAL A O 1
ATOM 3656 N N . ILE A 1 447 ? 8.273 -30.609 -28.781 1 96.94 447 ILE A N 1
ATOM 3657 C CA . ILE A 1 447 ? 7.965 -30.547 -27.359 1 96.94 447 ILE A CA 1
ATOM 3658 C C . ILE A 1 447 ? 6.672 -29.766 -27.141 1 96.94 447 ILE A C 1
ATOM 3660 O O . ILE A 1 447 ? 6.512 -28.656 -27.672 1 96.94 447 ILE A O 1
ATOM 3664 N N . LEU A 1 448 ? 5.695 -30.375 -26.453 1 97.62 448 LEU A N 1
ATOM 3665 C CA . LEU A 1 448 ? 4.453 -29.703 -26.062 1 97.62 448 LEU A CA 1
ATOM 3666 C C . LEU A 1 448 ? 4.504 -29.281 -24.609 1 97.62 448 LEU A C 1
ATOM 3668 O O . LEU A 1 448 ? 4.711 -30.094 -23.719 1 97.62 448 LEU A O 1
ATOM 3672 N N . THR A 1 449 ? 4.391 -28 -24.328 1 95.31 449 THR A N 1
ATOM 3673 C CA . THR A 1 449 ? 4.465 -27.453 -22.984 1 95.31 449 THR A CA 1
ATOM 3674 C C . THR A 1 449 ? 3.689 -26.156 -22.875 1 95.31 449 THR A C 1
ATOM 3676 O O . THR A 1 449 ? 2.807 -25.875 -23.688 1 95.31 449 THR A O 1
ATOM 3679 N N . GLU A 1 450 ? 3.84 -25.469 -21.75 1 93.69 450 GLU A N 1
ATOM 3680 C CA . GLU A 1 450 ? 3.104 -24.234 -21.516 1 93.69 450 GLU A CA 1
ATOM 3681 C C . GLU A 1 450 ? 4 -23.172 -20.875 1 93.69 450 GLU A C 1
ATOM 3683 O O . GLU A 1 450 ? 5.082 -23.484 -20.375 1 93.69 450 GLU A O 1
ATOM 3688 N N . ILE A 1 451 ? 3.592 -21.938 -21.031 1 92.38 451 ILE A N 1
ATOM 3689 C CA . ILE A 1 451 ? 4.254 -20.812 -20.359 1 92.38 451 ILE A CA 1
ATOM 3690 C C . ILE A 1 451 ? 3.236 -20.016 -19.562 1 92.38 451 ILE A C 1
ATOM 3692 O O . ILE A 1 451 ? 2.1 -19.828 -20 1 92.38 451 ILE A O 1
ATOM 3696 N N . SER A 1 452 ? 3.664 -19.75 -18.344 1 84.38 452 SER A N 1
ATOM 3697 C CA . SER A 1 452 ? 2.855 -18.859 -17.516 1 84.38 452 SER A CA 1
ATOM 3698 C C . SER A 1 452 ? 3.434 -17.438 -17.5 1 84.38 452 SER A C 1
ATOM 3700 O O . SER A 1 452 ? 4.652 -17.266 -17.5 1 84.38 452 SER A O 1
ATOM 3702 N N . GLY A 1 453 ? 2.555 -16.547 -17.547 1 78.69 453 GLY A N 1
ATOM 3703 C CA . GLY A 1 453 ? 3.023 -15.172 -17.484 1 78.69 453 GLY A CA 1
ATOM 3704 C C . GLY A 1 453 ? 3.498 -14.773 -16.094 1 78.69 453 GLY A C 1
ATOM 3705 O O . GLY A 1 453 ? 2.922 -15.188 -15.094 1 78.69 453 GLY A O 1
ATOM 3706 N N . GLU A 1 454 ? 4.586 -14.141 -16.047 1 77.44 454 GLU A N 1
ATOM 3707 C CA . GLU A 1 454 ? 4.965 -13.398 -14.836 1 77.44 454 GLU A CA 1
ATOM 3708 C C . GLU A 1 454 ? 4.145 -12.125 -14.695 1 77.44 454 GLU A C 1
ATOM 3710 O O . GLU A 1 454 ? 3.141 -11.945 -15.391 1 77.44 454 GLU A O 1
ATOM 3715 N N . ASP A 1 455 ? 4.516 -11.359 -13.727 1 78.75 455 ASP A N 1
ATOM 3716 C CA . ASP A 1 455 ? 3.791 -10.109 -13.508 1 78.75 455 ASP A CA 1
ATOM 3717 C C . ASP A 1 455 ? 4.086 -9.102 -14.625 1 78.75 455 ASP A C 1
ATOM 3719 O O . ASP A 1 455 ? 3.254 -8.25 -14.93 1 78.75 455 ASP A O 1
ATOM 3723 N N . SER A 1 456 ? 5.223 -9.312 -15.25 1 86.75 456 SER A N 1
ATOM 3724 C CA . SER A 1 456 ? 5.598 -8.461 -16.375 1 86.75 456 SER A CA 1
ATOM 3725 C C . SER A 1 456 ? 5.805 -9.281 -17.641 1 86.75 456 SER A C 1
ATOM 3727 O O . SER A 1 456 ? 6.438 -10.336 -17.609 1 86.75 456 SER A O 1
ATOM 3729 N N . LEU A 1 457 ? 5.262 -8.75 -18.75 1 90.12 457 LEU A N 1
ATOM 3730 C CA . LEU A 1 457 ? 5.461 -9.406 -20.047 1 90.12 457 LEU A CA 1
ATOM 3731 C C . LEU A 1 457 ? 6.941 -9.43 -20.422 1 90.12 457 LEU A C 1
ATOM 3733 O O . LEU A 1 457 ? 7.445 -10.438 -20.906 1 90.12 457 LEU A O 1
ATOM 3737 N N . GLU A 1 458 ? 7.543 -8.367 -20.109 1 91.56 458 GLU A N 1
ATOM 3738 C CA . GLU A 1 458 ? 8.961 -8.25 -20.453 1 91.56 458 GLU A CA 1
ATOM 3739 C C . GLU A 1 458 ? 9.797 -9.289 -19.719 1 91.56 458 GLU A C 1
ATOM 3741 O O . GLU A 1 458 ? 10.578 -10.008 -20.328 1 91.56 458 GLU A O 1
ATOM 3746 N N . THR A 1 459 ? 9.578 -9.375 -18.406 1 91.62 459 THR A N 1
ATOM 3747 C CA . THR A 1 459 ? 10.359 -10.32 -17.609 1 91.62 459 THR A CA 1
ATOM 3748 C C . THR A 1 459 ? 10.023 -11.758 -18 1 91.62 459 THR A C 1
ATOM 3750 O O . THR A 1 459 ? 10.891 -12.633 -17.969 1 91.62 459 THR A O 1
ATOM 3753 N N . THR A 1 460 ? 8.805 -11.984 -18.391 1 93.06 460 THR A N 1
ATOM 3754 C CA . THR A 1 460 ? 8.414 -13.312 -18.844 1 93.06 460 THR A CA 1
ATOM 3755 C C . THR A 1 460 ? 9.195 -13.703 -20.109 1 93.06 460 THR A C 1
ATOM 3757 O O . THR A 1 460 ? 9.727 -14.805 -20.188 1 93.06 460 THR A O 1
ATOM 3760 N N . LEU A 1 461 ? 9.32 -12.789 -21.062 1 94.06 461 LEU A N 1
ATOM 3761 C CA . LEU A 1 461 ? 10.023 -13.07 -22.297 1 94.06 461 LEU A CA 1
ATOM 3762 C C . LEU A 1 461 ? 11.516 -13.25 -22.062 1 94.06 461 LEU A C 1
ATOM 3764 O O . LEU A 1 461 ? 12.148 -14.133 -22.641 1 94.06 461 LEU A O 1
ATOM 3768 N N . PHE A 1 462 ? 12.078 -12.414 -21.188 1 94.19 462 PHE A N 1
ATOM 3769 C CA . PHE A 1 462 ? 13.484 -12.586 -20.844 1 94.19 462 PHE A CA 1
ATOM 3770 C C . PHE A 1 462 ? 13.734 -13.969 -20.266 1 94.19 462 PHE A C 1
ATOM 3772 O O . PHE A 1 462 ? 14.68 -14.656 -20.656 1 94.19 462 PHE A O 1
ATOM 3779 N N . SER A 1 463 ? 12.883 -14.352 -19.359 1 93 463 SER A N 1
ATOM 3780 C CA . SER A 1 463 ? 13.023 -15.664 -18.734 1 93 463 SER A CA 1
ATOM 3781 C C . SER A 1 463 ? 12.891 -16.781 -19.766 1 93 463 SER A C 1
ATOM 3783 O O . SER A 1 463 ? 13.672 -17.734 -19.75 1 93 463 SER A O 1
ATOM 3785 N N . PHE A 1 464 ? 11.961 -16.625 -20.672 1 94.12 464 PHE A N 1
ATOM 3786 C CA . PHE A 1 464 ? 11.727 -17.609 -21.719 1 94.12 464 PHE A CA 1
ATOM 3787 C C . PHE A 1 464 ? 12.945 -17.75 -22.609 1 94.12 464 PHE A C 1
ATOM 3789 O O . PHE A 1 464 ? 13.305 -18.844 -23.031 1 94.12 464 PHE A O 1
ATOM 3796 N N . ILE A 1 465 ? 13.625 -16.688 -22.859 1 94.06 465 ILE A N 1
ATOM 3797 C CA . ILE A 1 465 ? 14.711 -16.656 -23.828 1 94.06 465 ILE A CA 1
ATOM 3798 C C . ILE A 1 465 ? 16.031 -17.016 -23.156 1 94.06 465 ILE A C 1
ATOM 3800 O O . ILE A 1 465 ? 16.844 -17.75 -23.719 1 94.06 465 ILE A O 1
ATOM 3804 N N . LEU A 1 466 ? 16.172 -16.562 -21.891 1 93.56 466 LEU A N 1
ATOM 3805 C CA . LEU A 1 466 ? 17.531 -16.531 -21.375 1 93.56 466 LEU A CA 1
ATOM 3806 C C . LEU A 1 466 ? 17.734 -17.609 -20.312 1 93.56 466 LEU A C 1
ATOM 3808 O O . LEU A 1 466 ? 18.875 -17.969 -20 1 93.56 466 LEU A O 1
ATOM 3812 N N . ASN A 1 467 ? 16.703 -18.109 -19.703 1 93.31 467 ASN A N 1
ATOM 3813 C CA . ASN A 1 467 ? 16.891 -19.156 -18.703 1 93.31 467 ASN A CA 1
ATOM 3814 C C . ASN A 1 467 ? 17.656 -20.359 -19.297 1 93.31 467 ASN A C 1
ATOM 3816 O O . ASN A 1 467 ? 17.375 -20.781 -20.406 1 93.31 467 ASN A O 1
ATOM 3820 N N . LYS A 1 468 ? 18.516 -20.906 -18.5 1 90.25 468 LYS A N 1
ATOM 3821 C CA . LYS A 1 468 ? 19.312 -22.031 -18.984 1 90.25 468 LYS A CA 1
ATOM 3822 C C . LYS A 1 468 ? 18.469 -23.281 -19.141 1 90.25 468 LYS A C 1
ATOM 3824 O O . LYS A 1 468 ? 18.797 -24.156 -19.953 1 90.25 468 LYS A O 1
ATOM 3829 N N . ASP A 1 469 ? 17.406 -23.328 -18.406 1 86.5 469 ASP A N 1
ATOM 3830 C CA . ASP A 1 469 ? 16.547 -24.5 -18.484 1 86.5 469 ASP A CA 1
ATOM 3831 C C . ASP A 1 469 ? 15.375 -24.266 -19.453 1 86.5 469 ASP A C 1
ATOM 3833 O O . ASP A 1 469 ? 14.453 -25.078 -19.516 1 86.5 469 ASP A O 1
ATOM 3837 N N . SER A 1 470 ? 15.398 -23.188 -20.141 1 89.62 470 SER A N 1
ATOM 3838 C CA . SER A 1 470 ? 14.383 -22.938 -21.172 1 89.62 470 SER A CA 1
ATOM 3839 C C . SER A 1 470 ? 14.43 -24 -22.266 1 89.62 470 SER A C 1
ATOM 3841 O O . SER A 1 470 ? 15.516 -24.422 -22.672 1 89.62 470 SER A O 1
ATOM 3843 N N . PRO A 1 471 ? 13.25 -24.391 -22.688 1 88.81 471 PRO A N 1
ATOM 3844 C CA . PRO A 1 471 ? 13.242 -25.375 -23.797 1 88.81 471 PRO A CA 1
ATOM 3845 C C . PRO A 1 471 ? 13.867 -24.812 -25.078 1 88.81 471 PRO A C 1
ATOM 3847 O O . PRO A 1 471 ? 14.289 -25.594 -25.938 1 88.81 471 PRO A O 1
ATOM 3850 N N . LEU A 1 472 ? 13.969 -23.562 -25.219 1 91.5 472 LEU A N 1
ATOM 3851 C CA . LEU A 1 472 ? 14.57 -22.953 -26.406 1 91.5 472 LEU A CA 1
ATOM 3852 C C . LEU A 1 472 ? 16.031 -23.359 -26.547 1 91.5 472 LEU A C 1
ATOM 3854 O O . LEU A 1 472 ? 16.547 -23.453 -27.656 1 91.5 472 LEU A O 1
ATOM 3858 N N . GLN A 1 473 ? 16.656 -23.562 -25.406 1 91.25 473 GLN A N 1
ATOM 3859 C CA . GLN A 1 473 ? 18.062 -23.938 -25.406 1 91.25 473 GLN A CA 1
ATOM 3860 C C . GLN A 1 473 ? 18.281 -25.281 -26.078 1 91.25 473 GLN A C 1
ATOM 3862 O O . GLN A 1 473 ? 19.375 -25.578 -26.562 1 91.25 473 GLN A O 1
ATOM 3867 N N . LEU A 1 474 ? 17.266 -26.047 -26.125 1 89.69 474 LEU A N 1
ATOM 3868 C CA . LEU A 1 474 ? 17.391 -27.406 -26.609 1 89.69 474 LEU A CA 1
ATOM 3869 C C . LEU A 1 474 ? 16.984 -27.5 -28.078 1 89.69 474 LEU A C 1
ATOM 3871 O O . LEU A 1 474 ? 17.422 -28.422 -28.797 1 89.69 474 LEU A O 1
ATOM 3875 N N . VAL A 1 475 ? 16.219 -26.578 -28.562 1 94.06 475 VAL A N 1
ATOM 3876 C CA . VAL A 1 475 ? 15.648 -26.75 -29.906 1 94.06 475 VAL A CA 1
ATOM 3877 C C . VAL A 1 475 ? 16.375 -25.859 -30.891 1 94.06 475 VAL A C 1
ATOM 3879 O O . VAL A 1 475 ? 16.266 -26.047 -32.125 1 94.06 475 VAL A O 1
ATOM 3882 N N . LEU A 1 476 ? 17.109 -24.906 -30.438 1 95.06 476 LEU A N 1
ATOM 3883 C CA . LEU A 1 476 ? 17.828 -24 -31.312 1 95.06 476 LEU A CA 1
ATOM 3884 C C . LEU A 1 476 ? 19.297 -24.391 -31.422 1 95.06 476 LEU A C 1
ATOM 3886 O O . LEU A 1 476 ? 19.859 -24.984 -30.484 1 95.06 476 LEU A O 1
ATOM 3890 N N . SER A 1 477 ? 19.922 -23.984 -32.531 1 93.19 477 SER A N 1
ATOM 3891 C CA . SER A 1 477 ? 21.359 -24.188 -32.688 1 93.19 477 SER A CA 1
ATOM 3892 C C . SER A 1 477 ? 22.141 -23.219 -31.797 1 93.19 477 SER A C 1
ATOM 3894 O O . SER A 1 477 ? 21.656 -22.141 -31.469 1 93.19 477 SER A O 1
ATOM 3896 N N . PRO A 1 478 ? 23.344 -23.641 -31.438 1 93.19 478 PRO A N 1
ATOM 3897 C CA . PRO A 1 478 ? 24.188 -22.734 -30.656 1 93.19 478 PRO A CA 1
ATOM 3898 C C . PRO A 1 478 ? 24.422 -21.391 -31.344 1 93.19 478 PRO A C 1
ATOM 3900 O O . PRO A 1 478 ? 24.469 -20.359 -30.672 1 93.19 478 PRO A O 1
ATOM 3903 N N . LYS A 1 479 ? 24.547 -21.469 -32.594 1 95.88 479 LYS A N 1
ATOM 3904 C CA . LYS A 1 479 ? 24.75 -20.234 -33.375 1 95.88 479 LYS A CA 1
ATOM 3905 C C . LYS A 1 479 ? 23.547 -19.312 -33.25 1 95.88 479 LYS A C 1
ATOM 3907 O O . LYS A 1 479 ? 23.688 -18.109 -33 1 95.88 479 LYS A O 1
ATOM 3912 N N . ARG A 1 480 ? 22.359 -19.844 -33.438 1 95.69 480 ARG A N 1
ATOM 3913 C CA . ARG A 1 480 ? 21.156 -19.047 -33.344 1 95.69 480 ARG A CA 1
ATOM 3914 C C . ARG A 1 480 ? 20.938 -18.5 -31.938 1 95.69 480 ARG A C 1
ATOM 3916 O O . ARG A 1 480 ? 20.516 -17.359 -31.766 1 95.69 480 ARG A O 1
ATOM 3923 N N . LEU A 1 481 ? 21.281 -19.312 -30.984 1 95.69 481 LEU A N 1
ATOM 3924 C CA . LEU A 1 481 ? 21.188 -18.875 -29.594 1 95.69 481 LEU A CA 1
ATOM 3925 C C . LEU A 1 481 ? 22.109 -17.703 -29.312 1 95.69 481 LEU A C 1
ATOM 3927 O O . LEU A 1 481 ? 21.734 -16.75 -28.625 1 95.69 481 LEU A O 1
ATOM 3931 N N . LYS A 1 482 ? 23.297 -17.781 -29.812 1 96.19 482 LYS A N 1
ATOM 3932 C CA . LYS A 1 482 ? 24.25 -16.688 -29.641 1 96.19 482 LYS A CA 1
ATOM 3933 C C . LYS A 1 482 ? 23.719 -15.398 -30.281 1 96.19 482 LYS A C 1
ATOM 3935 O O . LYS A 1 482 ? 23.859 -14.32 -29.703 1 96.19 482 LYS A O 1
ATOM 3940 N N . GLU A 1 483 ? 23.125 -15.539 -31.422 1 96.75 483 GLU A N 1
ATOM 3941 C CA . GLU A 1 483 ? 22.531 -14.391 -32.094 1 96.75 483 GLU A CA 1
ATOM 3942 C C . GLU A 1 483 ? 21.438 -13.742 -31.25 1 96.75 483 GLU A C 1
ATOM 3944 O O . GLU A 1 483 ? 21.391 -12.516 -31.125 1 96.75 483 GLU A O 1
ATOM 3949 N N . ILE A 1 484 ? 20.641 -14.562 -30.734 1 96.5 484 ILE A N 1
ATOM 3950 C CA . ILE A 1 484 ? 19.531 -14.078 -29.906 1 96.5 484 ILE A CA 1
ATOM 3951 C C . ILE A 1 484 ? 20.078 -13.375 -28.672 1 96.5 484 ILE A C 1
ATOM 3953 O O . ILE A 1 484 ? 19.594 -12.305 -28.297 1 96.5 484 ILE A O 1
ATOM 3957 N N . ARG A 1 485 ? 21.062 -13.898 -28.062 1 95 485 ARG A N 1
ATOM 3958 C CA . ARG A 1 485 ? 21.672 -13.297 -26.875 1 95 485 ARG A CA 1
ATOM 3959 C C . ARG A 1 485 ? 22.25 -11.93 -27.203 1 95 485 ARG A C 1
ATOM 3961 O O . ARG A 1 485 ? 22.172 -11.008 -26.375 1 95 485 ARG A O 1
ATOM 3968 N N . GLU A 1 486 ? 22.828 -11.852 -28.328 1 96.12 486 GLU A N 1
ATOM 3969 C CA . GLU A 1 486 ? 23.375 -10.57 -28.75 1 96.12 486 GLU A CA 1
ATOM 3970 C C . GLU A 1 486 ? 22.281 -9.531 -28.938 1 96.12 486 GLU A C 1
ATOM 3972 O O . GLU A 1 486 ? 22.438 -8.375 -28.531 1 96.12 486 GLU A O 1
ATOM 3977 N N . ILE A 1 487 ? 21.25 -9.969 -29.531 1 96.62 487 ILE A N 1
ATOM 3978 C CA . ILE A 1 487 ? 20.109 -9.078 -29.719 1 96.62 487 ILE A CA 1
ATOM 3979 C C . ILE A 1 487 ? 19.594 -8.609 -28.375 1 96.62 487 ILE A C 1
ATOM 3981 O O . ILE A 1 487 ? 19.375 -7.41 -28.156 1 96.62 487 ILE A O 1
ATOM 3985 N N . VAL A 1 488 ? 19.438 -9.516 -27.438 1 95.69 488 VAL A N 1
ATOM 3986 C CA . VAL A 1 488 ? 18.938 -9.203 -26.109 1 95.69 488 VAL A CA 1
ATOM 3987 C C . VAL A 1 488 ? 19.891 -8.258 -25.391 1 95.69 488 VAL A C 1
ATOM 3989 O O . VAL A 1 488 ? 19.469 -7.324 -24.703 1 95.69 488 VAL A O 1
ATOM 3992 N N . GLY A 1 489 ? 21.188 -8.484 -25.562 1 95.62 489 GLY A N 1
ATOM 3993 C CA . GLY A 1 489 ? 22.188 -7.602 -25 1 95.62 489 GLY A CA 1
ATOM 3994 C C . GLY A 1 489 ? 22.047 -6.16 -25.453 1 95.62 489 GLY A C 1
ATOM 3995 O O . GLY A 1 489 ? 22.281 -5.23 -24.672 1 95.62 489 GLY A O 1
ATOM 3996 N N . ASN A 1 490 ? 21.609 -6.004 -26.641 1 96.75 490 ASN A N 1
ATOM 3997 C CA . ASN A 1 490 ? 21.375 -4.668 -27.188 1 96.75 490 ASN A CA 1
ATOM 3998 C C . ASN A 1 490 ? 20.047 -4.098 -26.703 1 96.75 490 ASN A C 1
ATOM 4000 O O . ASN A 1 490 ? 19.953 -2.9 -26.422 1 96.75 490 ASN A O 1
ATOM 4004 N N . VAL A 1 491 ? 19.078 -4.902 -26.594 1 96.81 491 VAL A N 1
ATOM 4005 C CA . VAL A 1 491 ? 17.734 -4.504 -26.234 1 96.81 491 VAL A CA 1
ATOM 4006 C C . VAL A 1 491 ? 17.734 -3.891 -24.828 1 96.81 491 VAL A C 1
ATOM 4008 O O . VAL A 1 491 ? 17.094 -2.857 -24.594 1 96.81 491 VAL A O 1
ATOM 4011 N N . ILE A 1 492 ? 18.469 -4.41 -23.875 1 96.81 492 ILE A N 1
ATOM 4012 C CA . ILE A 1 492 ? 18.422 -3.967 -22.5 1 96.81 492 ILE A CA 1
ATOM 4013 C C . ILE A 1 492 ? 19.047 -2.584 -22.375 1 96.81 492 ILE A C 1
ATOM 4015 O O . ILE A 1 492 ? 18.906 -1.919 -21.344 1 96.81 492 ILE A O 1
ATOM 4019 N N . GLN A 1 493 ? 19.766 -2.119 -23.406 1 97 493 GLN A N 1
ATOM 4020 C CA . GLN A 1 493 ? 20.438 -0.825 -23.391 1 97 493 GLN A CA 1
ATOM 4021 C C . GLN A 1 493 ? 19.562 0.258 -24.016 1 97 493 GLN A C 1
ATOM 4023 O O . GLN A 1 493 ? 19.953 1.421 -24.094 1 97 493 GLN A O 1
ATOM 4028 N N . ILE A 1 494 ? 18.344 -0.117 -24.359 1 96.69 494 ILE A N 1
ATOM 4029 C CA . ILE A 1 494 ? 17.406 0.846 -24.938 1 96.69 494 ILE A CA 1
ATOM 4030 C C . ILE A 1 494 ? 16.641 1.532 -23.812 1 96.69 494 ILE A C 1
ATOM 4032 O O . ILE A 1 494 ? 15.914 0.876 -23.062 1 96.69 494 ILE A O 1
ATOM 4036 N N . ASN A 1 495 ? 16.688 2.805 -23.719 1 94.75 495 ASN A N 1
ATOM 4037 C CA . ASN A 1 495 ? 16.062 3.58 -22.641 1 94.75 495 ASN A CA 1
ATOM 4038 C C . ASN A 1 495 ? 14.547 3.65 -22.797 1 94.75 495 ASN A C 1
ATOM 4040 O O . ASN A 1 495 ? 13.812 3.52 -21.828 1 94.75 495 ASN A O 1
ATOM 4044 N N . ASP A 1 496 ? 14.109 3.75 -24.031 1 95.44 496 ASP A N 1
ATOM 4045 C CA . ASP A 1 496 ? 12.672 3.852 -24.297 1 95.44 496 ASP A CA 1
ATOM 4046 C C . ASP A 1 496 ? 11.977 2.51 -24.078 1 95.44 496 ASP A C 1
ATOM 4048 O O . ASP A 1 496 ? 12.273 1.53 -24.766 1 95.44 496 ASP A O 1
ATOM 4052 N N . GLN A 1 497 ? 11.094 2.471 -23.203 1 93.31 497 GLN A N 1
ATOM 4053 C CA . GLN A 1 497 ? 10.438 1.229 -22.797 1 93.31 497 GLN A CA 1
ATOM 4054 C C . GLN A 1 497 ? 9.656 0.611 -23.953 1 93.31 497 GLN A C 1
ATOM 4056 O O . GLN A 1 497 ? 9.688 -0.605 -24.141 1 93.31 497 GLN A O 1
ATOM 4061 N N . GLU A 1 498 ? 8.914 1.421 -24.672 1 93.56 498 GLU A N 1
ATOM 4062 C CA . GLU A 1 498 ? 8.117 0.921 -25.797 1 93.56 498 GLU A CA 1
ATOM 4063 C C . GLU A 1 498 ? 9.008 0.336 -26.875 1 93.56 498 GLU A C 1
ATOM 4065 O O . GLU A 1 498 ? 8.711 -0.729 -27.422 1 93.56 498 GLU A O 1
ATOM 4070 N N . LYS A 1 499 ? 10.078 1.015 -27.188 1 95.75 499 LYS A N 1
ATOM 4071 C CA . LYS A 1 499 ? 11.023 0.525 -28.188 1 95.75 499 LYS A CA 1
ATOM 4072 C C . LYS A 1 499 ? 11.703 -0.761 -27.719 1 95.75 499 LYS A C 1
ATOM 4074 O O . LYS A 1 499 ? 11.914 -1.678 -28.516 1 95.75 499 LYS A O 1
ATOM 4079 N N . ARG A 1 500 ? 12.062 -0.818 -26.453 1 95.06 500 ARG A N 1
ATOM 4080 C CA . ARG A 1 500 ? 12.664 -2.018 -25.875 1 95.06 500 ARG A CA 1
ATOM 4081 C C . ARG A 1 500 ? 11.734 -3.219 -26.031 1 95.06 500 ARG A C 1
ATOM 4083 O O . ARG A 1 500 ? 12.164 -4.297 -26.453 1 95.06 500 ARG A O 1
ATOM 4090 N N . TRP A 1 501 ? 10.5 -3.004 -25.75 1 94.25 501 TRP A N 1
ATOM 4091 C CA . TRP A 1 501 ? 9.5 -4.055 -25.859 1 94.25 501 TRP A CA 1
ATOM 4092 C C . TRP A 1 501 ? 9.32 -4.488 -27.312 1 94.25 501 TRP A C 1
ATOM 4094 O O . TRP A 1 501 ? 9.227 -5.684 -27.609 1 94.25 501 TRP A O 1
ATOM 4104 N N . GLU A 1 502 ? 9.328 -3.557 -28.188 1 93.75 502 GLU A N 1
ATOM 4105 C CA . GLU A 1 502 ? 9.188 -3.854 -29.609 1 93.75 502 GLU A CA 1
ATOM 4106 C C . GLU A 1 502 ? 10.344 -4.711 -30.109 1 93.75 502 GLU A C 1
ATOM 4108 O O . GLU A 1 502 ? 10.125 -5.707 -30.812 1 93.75 502 GLU A O 1
ATOM 4113 N N . GLU A 1 503 ? 11.516 -4.367 -29.797 1 94.69 503 GLU A N 1
ATOM 4114 C CA . GLU A 1 503 ? 12.695 -5.109 -30.234 1 94.69 503 GLU A CA 1
ATOM 4115 C C . GLU A 1 503 ? 12.727 -6.512 -29.641 1 94.69 503 GLU A C 1
ATOM 4117 O O . GLU A 1 503 ? 13.094 -7.473 -30.312 1 94.69 503 GLU A O 1
ATOM 4122 N N . LEU A 1 504 ? 12.375 -6.566 -28.422 1 94.5 504 LEU A N 1
ATOM 4123 C CA . LEU A 1 504 ? 12.312 -7.875 -27.781 1 94.5 504 LEU A CA 1
ATOM 4124 C C . LEU A 1 504 ? 11.25 -8.75 -28.422 1 94.5 504 LEU A C 1
ATOM 4126 O O . LEU A 1 504 ? 11.461 -9.945 -28.641 1 94.5 504 LEU A O 1
ATOM 4130 N N . SER A 1 505 ? 10.148 -8.188 -28.75 1 94.19 505 SER A N 1
ATOM 4131 C CA . SER A 1 505 ? 9.039 -8.898 -29.375 1 94.19 505 SER A CA 1
ATOM 4132 C C . SER A 1 505 ? 9.438 -9.43 -30.75 1 94.19 505 SER A C 1
ATOM 4134 O O . SER A 1 505 ? 8.93 -10.453 -31.203 1 94.19 505 SER A O 1
ATOM 4136 N N . HIS A 1 506 ? 10.359 -8.781 -31.406 1 93.94 506 HIS A N 1
ATOM 4137 C CA . HIS A 1 506 ? 10.836 -9.242 -32.719 1 93.94 506 HIS A CA 1
ATOM 4138 C C . HIS A 1 506 ? 11.516 -10.602 -32.594 1 93.94 506 HIS A C 1
ATOM 4140 O O . HIS A 1 506 ? 11.422 -11.422 -33.5 1 93.94 506 HIS A O 1
ATOM 4146 N N . VAL A 1 507 ? 12.195 -10.773 -31.5 1 94.25 507 VAL A N 1
ATOM 4147 C CA . VAL A 1 507 ? 12.828 -12.078 -31.281 1 94.25 507 VAL A CA 1
ATOM 4148 C C . VAL A 1 507 ? 11.758 -13.164 -31.234 1 94.25 507 VAL A C 1
ATOM 4150 O O . VAL A 1 507 ? 11.891 -14.203 -31.875 1 94.25 507 VAL A O 1
ATOM 4153 N N . HIS A 1 508 ? 10.727 -12.875 -30.484 1 95.12 508 HIS A N 1
ATOM 4154 C CA . HIS A 1 508 ? 9.57 -13.758 -30.375 1 95.12 508 HIS A CA 1
ATOM 4155 C C . HIS A 1 508 ? 8.945 -14.008 -31.75 1 95.12 508 HIS A C 1
ATOM 4157 O O . HIS A 1 508 ? 8.719 -15.164 -32.125 1 95.12 508 HIS A O 1
ATOM 4163 N N . ASN A 1 509 ? 8.742 -13.008 -32.469 1 94.81 509 ASN A N 1
ATOM 4164 C CA . ASN A 1 509 ? 8.094 -13.109 -33.781 1 94.81 509 ASN A CA 1
ATOM 4165 C C . ASN A 1 509 ? 8.945 -13.906 -34.75 1 94.81 509 ASN A C 1
ATOM 4167 O O . ASN A 1 509 ? 8.422 -14.672 -35.562 1 94.81 509 ASN A O 1
ATOM 4171 N N . ASP A 1 510 ? 10.203 -13.703 -34.688 1 94.31 510 ASP A N 1
ATOM 4172 C CA . ASP A 1 510 ? 11.125 -14.438 -35.562 1 94.31 510 ASP A CA 1
ATOM 4173 C C . ASP A 1 510 ? 11.031 -15.945 -35.312 1 94.31 510 ASP A C 1
ATOM 4175 O O . ASP A 1 510 ? 11.07 -16.734 -36.25 1 94.31 510 ASP A O 1
ATOM 4179 N N . LEU A 1 511 ? 10.945 -16.281 -34.094 1 95.69 511 LEU A N 1
ATOM 4180 C CA . LEU A 1 511 ? 10.867 -17.688 -33.719 1 95.69 511 LEU A CA 1
ATOM 4181 C C . LEU A 1 511 ? 9.586 -18.312 -34.281 1 95.69 511 LEU A C 1
ATOM 4183 O O . LEU A 1 511 ? 9.586 -19.484 -34.656 1 95.69 511 LEU A O 1
ATOM 4187 N N . ILE A 1 512 ? 8.531 -17.594 -34.281 1 95.06 512 ILE A N 1
ATOM 4188 C CA . ILE A 1 512 ? 7.273 -18.062 -34.875 1 95.06 512 ILE A CA 1
ATOM 4189 C C . ILE A 1 512 ? 7.426 -18.219 -36.375 1 95.06 512 ILE A C 1
ATOM 4191 O O . ILE A 1 512 ? 7.059 -19.25 -36.938 1 95.06 512 ILE A O 1
ATOM 4195 N N . GLU A 1 513 ? 8.023 -17.266 -37 1 92.44 513 GLU A N 1
ATOM 4196 C CA . GLU A 1 513 ? 8.203 -17.281 -38.469 1 92.44 513 GLU A CA 1
ATOM 4197 C C . GLU A 1 513 ? 9.125 -18.406 -38.906 1 92.44 513 GLU A C 1
ATOM 4199 O O . GLU A 1 513 ? 8.953 -18.984 -39.969 1 92.44 513 GLU A O 1
ATOM 4204 N N . GLU A 1 514 ? 10.039 -18.688 -38.031 1 92.69 514 GLU A N 1
ATOM 4205 C CA . GLU A 1 514 ? 10.992 -19.75 -38.281 1 92.69 514 GLU A CA 1
ATOM 4206 C C . GLU A 1 514 ? 10.344 -21.125 -38.125 1 92.69 514 GLU A C 1
ATOM 4208 O O . GLU A 1 514 ? 10.93 -22.141 -38.469 1 92.69 514 GLU A O 1
ATOM 4213 N N . GLY A 1 515 ? 9.133 -21.156 -37.562 1 93.94 515 GLY A N 1
ATOM 4214 C CA . GLY A 1 515 ? 8.445 -22.406 -37.281 1 93.94 515 GLY A CA 1
ATOM 4215 C C . GLY A 1 515 ? 8.992 -23.141 -36.062 1 93.94 515 GLY A C 1
ATOM 4216 O O . GLY A 1 515 ? 8.883 -24.359 -35.969 1 93.94 515 GLY A O 1
ATOM 4217 N N . VAL A 1 516 ? 9.703 -22.469 -35.281 1 96.38 516 VAL A N 1
ATOM 4218 C CA . VAL A 1 516 ? 10.289 -23.062 -34.094 1 96.38 516 VAL A CA 1
ATOM 4219 C C . VAL A 1 516 ? 9.289 -23.016 -32.938 1 96.38 516 VAL A C 1
ATOM 4221 O O . VAL A 1 516 ? 9.148 -23.984 -32.188 1 96.38 516 VAL A O 1
ATOM 4224 N N . LEU A 1 517 ? 8.586 -21.891 -32.781 1 96.94 517 LEU A N 1
ATOM 4225 C CA . LEU A 1 517 ? 7.621 -21.625 -31.719 1 96.94 517 LEU A CA 1
ATOM 4226 C C . LEU A 1 517 ? 6.207 -21.547 -32.281 1 96.94 517 LEU A C 1
ATOM 4228 O O . LEU A 1 517 ? 5.945 -20.75 -33.188 1 96.94 517 LEU A O 1
ATOM 4232 N N . VAL A 1 518 ? 5.316 -22.344 -31.688 1 96.62 518 VAL A N 1
ATOM 4233 C CA . VAL A 1 518 ? 3.939 -22.344 -32.156 1 96.62 518 VAL A CA 1
ATOM 4234 C C . VAL A 1 518 ? 2.977 -22.234 -30.984 1 96.62 518 VAL A C 1
ATOM 4236 O O . VAL A 1 518 ? 2.605 -23.25 -30.391 1 96.62 518 VAL A O 1
ATOM 4239 N N . PRO A 1 519 ? 2.486 -21.031 -30.719 1 96.75 519 PRO A N 1
ATOM 4240 C CA . PRO A 1 519 ? 1.412 -20.922 -29.734 1 96.75 519 PRO A CA 1
ATOM 4241 C C . PRO A 1 519 ? 0.139 -21.656 -30.156 1 96.75 519 PRO A C 1
ATOM 4243 O O . PRO A 1 519 ? -0.214 -21.641 -31.344 1 96.75 519 PRO A O 1
ATOM 4246 N N . LEU A 1 520 ? -0.483 -22.266 -29.266 1 97.25 520 LEU A N 1
ATOM 4247 C CA . LEU A 1 520 ? -1.682 -23.031 -29.594 1 97.25 520 LEU A CA 1
ATOM 4248 C C . LEU A 1 520 ? -2.93 -22.344 -29.047 1 97.25 520 LEU A C 1
ATOM 4250 O O . LEU A 1 520 ? -3.703 -21.766 -29.797 1 97.25 520 LEU A O 1
ATOM 4254 N N . PHE A 1 521 ? -3.094 -22.344 -27.734 1 96.81 521 PHE A N 1
ATOM 4255 C CA . PHE A 1 521 ? -4.289 -21.75 -27.141 1 96.81 521 PHE A CA 1
ATOM 4256 C C . PHE A 1 521 ? -3.998 -21.25 -25.734 1 96.81 521 PHE A C 1
ATOM 4258 O O . PHE A 1 521 ? -2.957 -21.562 -25.156 1 96.81 521 PHE A O 1
ATOM 4265 N N . ARG A 1 522 ? -4.875 -20.406 -25.188 1 95.19 522 ARG A N 1
ATOM 4266 C CA . ARG A 1 522 ? -4.832 -19.922 -23.812 1 95.19 522 ARG A CA 1
ATOM 4267 C C . ARG A 1 522 ? -5.945 -20.547 -22.984 1 95.19 522 ARG A C 1
ATOM 4269 O O . ARG A 1 522 ? -7.066 -20.719 -23.469 1 95.19 522 ARG A O 1
ATOM 4276 N N . TRP A 1 523 ? -5.555 -20.781 -21.797 1 90.81 523 TRP A N 1
ATOM 4277 C CA . TRP A 1 523 ? -6.523 -21.453 -20.922 1 90.81 523 TRP A CA 1
ATOM 4278 C C . TRP A 1 523 ? -7.188 -20.469 -19.984 1 90.81 523 TRP A C 1
ATOM 4280 O O . TRP A 1 523 ? -6.621 -19.406 -19.672 1 90.81 523 TRP A O 1
ATOM 4290 N N . ASN A 1 524 ? -8.375 -20.859 -19.531 1 90.94 524 ASN A N 1
ATOM 4291 C CA . ASN A 1 524 ? -9.062 -20.172 -18.453 1 90.94 524 ASN A CA 1
ATOM 4292 C C . ASN A 1 524 ? -8.641 -20.719 -17.078 1 90.94 524 ASN A C 1
ATOM 4294 O O . ASN A 1 524 ? -8.836 -21.906 -16.797 1 90.94 524 ASN A O 1
ATOM 4298 N N . GLN A 1 525 ? -7.984 -19.922 -16.297 1 88.81 525 GLN A N 1
ATOM 4299 C CA . GLN A 1 525 ? -7.625 -20.281 -14.938 1 88.81 525 GLN A CA 1
ATOM 4300 C C . GLN A 1 525 ? -8.812 -20.125 -13.992 1 88.81 525 GLN A C 1
ATOM 4302 O O . GLN A 1 525 ? -9.438 -19.062 -13.953 1 88.81 525 GLN A O 1
ATOM 4307 N N . ILE A 1 526 ? -9.133 -21.141 -13.289 1 86.25 526 ILE A N 1
ATOM 4308 C CA . ILE A 1 526 ? -10.336 -21.156 -12.461 1 86.25 526 ILE A CA 1
ATOM 4309 C C . ILE A 1 526 ? -9.969 -21.578 -11.039 1 86.25 526 ILE A C 1
ATOM 4311 O O . ILE A 1 526 ? -9.258 -22.562 -10.836 1 86.25 526 ILE A O 1
ATOM 4315 N N . VAL A 1 527 ? -10.414 -20.812 -10.102 1 85.94 527 VAL A N 1
ATOM 4316 C CA . VAL A 1 527 ? -10.273 -21.156 -8.695 1 85.94 527 VAL A CA 1
ATOM 4317 C C . VAL A 1 527 ? -11.633 -21.078 -8 1 85.94 527 VAL A C 1
ATOM 4319 O O . VAL A 1 527 ? -12.367 -20.094 -8.164 1 85.94 527 VAL A O 1
ATOM 4322 N N . LYS A 1 528 ? -11.945 -22.078 -7.301 1 82.25 528 LYS A N 1
ATOM 4323 C CA . LYS A 1 528 ? -13.164 -22.094 -6.492 1 82.25 528 LYS A CA 1
ATOM 4324 C C . LYS A 1 528 ? -12.859 -21.812 -5.027 1 82.25 528 LYS A C 1
ATOM 4326 O O . LYS A 1 528 ? -11.945 -22.406 -4.453 1 82.25 528 LYS A O 1
ATOM 4331 N N . VAL A 1 529 ? -13.562 -20.938 -4.457 1 83.94 529 VAL A N 1
ATOM 4332 C CA . VAL A 1 529 ? -13.305 -20.516 -3.084 1 83.94 529 VAL A CA 1
ATOM 4333 C C . VAL A 1 529 ? -14.633 -20.344 -2.344 1 83.94 529 VAL A C 1
ATOM 4335 O O . VAL A 1 529 ? -15.641 -19.969 -2.945 1 83.94 529 VAL A O 1
ATOM 4338 N N . PRO A 1 530 ? -14.648 -20.625 -1.024 1 80.88 530 PRO A N 1
ATOM 4339 C CA . PRO A 1 530 ? -15.875 -20.391 -0.25 1 80.88 530 PRO A CA 1
ATOM 4340 C C . PRO A 1 530 ? -16.391 -18.953 -0.374 1 80.88 530 PRO A C 1
ATOM 4342 O O . PRO A 1 530 ? -15.586 -18.016 -0.429 1 80.88 530 PRO A O 1
ATOM 4345 N N . THR A 1 531 ? -17.719 -18.75 -0.308 1 86.19 531 THR A N 1
ATOM 4346 C CA . THR A 1 531 ? -18.359 -17.453 -0.512 1 86.19 531 THR A CA 1
ATOM 4347 C C . THR A 1 531 ? -18.047 -16.516 0.65 1 86.19 531 THR A C 1
ATOM 4349 O O . THR A 1 531 ? -18.234 -15.297 0.54 1 86.19 531 THR A O 1
ATOM 4352 N N . SER A 1 532 ? -17.562 -17.062 1.74 1 85.38 532 SER A N 1
ATOM 4353 C CA . SER A 1 532 ? -17.25 -16.234 2.904 1 85.38 532 SER A CA 1
ATOM 4354 C C . SER A 1 532 ? -15.992 -15.414 2.674 1 85.38 532 SER A C 1
ATOM 4356 O O . SER A 1 532 ? -15.719 -14.461 3.414 1 85.38 532 SER A O 1
ATOM 4358 N N . PHE A 1 533 ? -15.242 -15.828 1.698 1 89.06 533 PHE A N 1
ATOM 4359 C CA . PHE A 1 533 ? -14.016 -15.094 1.43 1 89.06 533 PHE A CA 1
ATOM 4360 C C . PHE A 1 533 ? -14.273 -13.938 0.469 1 89.06 533 PHE A C 1
ATOM 4362 O O . PHE A 1 533 ? -15.047 -14.07 -0.478 1 89.06 533 PHE A O 1
ATOM 4369 N N . ALA A 1 534 ? -13.602 -12.844 0.833 1 91.75 534 ALA A N 1
ATOM 4370 C CA . ALA A 1 534 ? -13.719 -11.641 0.015 1 91.75 534 ALA A CA 1
ATOM 4371 C C . ALA A 1 534 ? -12.344 -11.172 -0.462 1 91.75 534 ALA A C 1
ATOM 4373 O O . ALA A 1 534 ? -11.32 -11.766 -0.115 1 91.75 534 ALA A O 1
ATOM 4374 N N . LYS A 1 535 ? -12.328 -10.094 -1.363 1 91.56 535 LYS A N 1
ATOM 4375 C CA . LYS A 1 535 ? -11.133 -9.531 -1.979 1 91.56 535 LYS A CA 1
ATOM 4376 C C . LYS A 1 535 ? -10.414 -10.578 -2.834 1 91.56 535 LYS A C 1
ATOM 4378 O O . LYS A 1 535 ? -9.203 -10.773 -2.697 1 91.56 535 LYS A O 1
ATOM 4383 N N . LEU A 1 536 ? -11.258 -11.195 -3.619 1 92.25 536 LEU A N 1
ATOM 4384 C CA . LEU A 1 536 ? -10.75 -12.266 -4.469 1 92.25 536 LEU A CA 1
ATOM 4385 C C . LEU A 1 536 ? -10.086 -11.695 -5.719 1 92.25 536 LEU A C 1
ATOM 4387 O O . LEU A 1 536 ? -10.641 -10.812 -6.371 1 92.25 536 LEU A O 1
ATOM 4391 N N . SER A 1 537 ? -8.891 -12.07 -5.891 1 91.56 537 SER A N 1
ATOM 4392 C CA . SER A 1 537 ? -8.172 -11.75 -7.117 1 91.56 537 SER A CA 1
ATOM 4393 C C . SER A 1 537 ? -7.137 -12.828 -7.445 1 91.56 537 SER A C 1
ATOM 4395 O O . SER A 1 537 ? -6.543 -13.422 -6.543 1 91.56 537 SER A O 1
ATOM 4397 N N . LEU A 1 538 ? -7.02 -13.055 -8.703 1 92.62 538 LEU A N 1
ATOM 4398 C CA . LEU A 1 538 ? -6.004 -14.008 -9.141 1 92.62 538 LEU A CA 1
ATOM 4399 C C . LEU A 1 538 ? -4.73 -13.297 -9.578 1 92.62 538 LEU A C 1
ATOM 4401 O O . LEU A 1 538 ? -4.797 -12.234 -10.203 1 92.62 538 LEU A O 1
ATOM 4405 N N . ASN A 1 539 ? -3.617 -13.828 -9.242 1 90.94 539 ASN A N 1
ATOM 4406 C CA . ASN A 1 539 ? -2.352 -13.297 -9.734 1 90.94 539 ASN A CA 1
ATOM 4407 C C . ASN A 1 539 ? -1.983 -13.898 -11.086 1 90.94 539 ASN A C 1
ATOM 4409 O O . ASN A 1 539 ? -2.781 -14.617 -11.688 1 90.94 539 ASN A O 1
ATOM 4413 N N . SER A 1 540 ? -0.798 -13.57 -11.555 1 87.94 540 SER A N 1
ATOM 4414 C CA . SER A 1 540 ? -0.389 -13.953 -12.898 1 87.94 540 SER A CA 1
ATOM 4415 C C . SER A 1 540 ? -0.22 -15.469 -13.016 1 87.94 540 SER A C 1
ATOM 4417 O O . SER A 1 540 ? -0.273 -16.016 -14.117 1 87.94 540 SER A O 1
ATOM 4419 N N . TYR A 1 541 ? -0.062 -16.172 -11.938 1 90.12 541 TYR A N 1
ATOM 4420 C CA . TYR A 1 541 ? 0.111 -17.625 -11.938 1 90.12 541 TYR A CA 1
ATOM 4421 C C . TYR A 1 541 ? -1.234 -18.328 -11.844 1 90.12 541 TYR A C 1
ATOM 4423 O O . TYR A 1 541 ? -1.293 -19.562 -11.82 1 90.12 541 TYR A O 1
ATOM 4431 N N . GLY A 1 542 ? -2.332 -17.547 -11.711 1 90.75 542 GLY A N 1
ATOM 4432 C CA . GLY A 1 542 ? -3.67 -18.109 -11.672 1 90.75 542 GLY A CA 1
ATOM 4433 C C . GLY A 1 542 ? -4.105 -18.516 -10.281 1 90.75 542 GLY A C 1
ATOM 4434 O O . GLY A 1 542 ? -5.043 -19.312 -10.117 1 90.75 542 GLY A O 1
ATOM 4435 N N . TRP A 1 543 ? -3.402 -18.078 -9.32 1 92.38 543 TRP A N 1
ATOM 4436 C CA . TRP A 1 543 ? -3.729 -18.375 -7.93 1 92.38 543 TRP A CA 1
ATOM 4437 C C . TRP A 1 543 ? -4.301 -17.156 -7.223 1 92.38 543 TRP A C 1
ATOM 4439 O O . TRP A 1 543 ? -4.012 -16.016 -7.605 1 92.38 543 TRP A O 1
ATOM 4449 N N . LEU A 1 544 ? -5.055 -17.484 -6.215 1 93.69 544 LEU A N 1
ATOM 4450 C CA . LEU A 1 544 ? -5.539 -16.406 -5.352 1 93.69 544 LEU A CA 1
ATOM 4451 C C . LEU A 1 544 ? -4.379 -15.703 -4.66 1 93.69 544 LEU A C 1
ATOM 4453 O O . LEU A 1 544 ? -3.42 -16.359 -4.23 1 93.69 544 LEU A O 1
ATOM 4457 N N . ASN A 1 545 ? -4.504 -14.391 -4.59 1 93.75 545 ASN A N 1
ATOM 4458 C CA . ASN A 1 545 ? -3.553 -13.68 -3.742 1 93.75 545 ASN A CA 1
ATOM 4459 C C . ASN A 1 545 ? -3.83 -13.93 -2.262 1 93.75 545 ASN A C 1
ATOM 4461 O O . ASN A 1 545 ? -4.648 -13.234 -1.655 1 93.75 545 ASN A O 1
ATOM 4465 N N . PHE A 1 546 ? -3.135 -14.852 -1.715 1 95.38 546 PHE A N 1
ATOM 4466 C CA . PHE A 1 546 ? -3.418 -15.328 -0.367 1 95.38 546 PHE A CA 1
ATOM 4467 C C . PHE A 1 546 ? -3.354 -14.188 0.639 1 95.38 546 PHE A C 1
ATOM 4469 O O . PHE A 1 546 ? -4.129 -14.148 1.596 1 95.38 546 PHE A O 1
ATOM 4476 N N . SER A 1 547 ? -2.455 -13.281 0.394 1 93.12 547 SER A N 1
ATOM 4477 C CA . SER A 1 547 ? -2.182 -12.25 1.382 1 93.12 547 SER A CA 1
ATOM 4478 C C . SER A 1 547 ? -3.299 -11.211 1.415 1 93.12 547 SER A C 1
ATOM 4480 O O . SER A 1 547 ? -3.377 -10.406 2.346 1 93.12 547 SER A O 1
ATOM 4482 N N . GLU A 1 548 ? -4.207 -11.211 0.503 1 92 548 GLU A N 1
ATOM 4483 C CA . GLU A 1 548 ? -5.25 -10.195 0.419 1 92 548 GLU A CA 1
ATOM 4484 C C . GLU A 1 548 ? -6.609 -10.758 0.815 1 92 548 GLU A C 1
ATOM 4486 O O . GLU A 1 548 ? -7.559 -10.008 1.061 1 92 548 GLU A O 1
ATOM 4491 N N . LEU A 1 549 ? -6.707 -12.062 0.955 1 93.25 549 LEU A N 1
ATOM 4492 C CA . LEU A 1 549 ? -7.973 -12.734 1.227 1 93.25 549 LEU A CA 1
ATOM 4493 C C . LEU A 1 549 ? -8.484 -12.383 2.619 1 93.25 549 LEU A C 1
ATOM 4495 O O . LEU A 1 549 ? -7.711 -12.32 3.576 1 93.25 549 LEU A O 1
ATOM 4499 N N . VAL A 1 550 ? -9.719 -12.062 2.619 1 92.44 550 VAL A N 1
ATOM 4500 C CA . VAL A 1 550 ? -10.359 -11.734 3.891 1 92.44 550 VAL A CA 1
ATOM 4501 C C . VAL A 1 550 ? -11.578 -12.633 4.098 1 92.44 550 VAL A C 1
ATOM 4503 O O . VAL A 1 550 ? -12.398 -12.789 3.193 1 92.44 550 VAL A O 1
ATOM 4506 N N . ASN A 1 551 ? -11.695 -13.297 5.18 1 88.56 551 ASN A N 1
ATOM 4507 C CA . ASN A 1 551 ? -12.891 -14.062 5.543 1 88.56 551 ASN A CA 1
ATOM 4508 C C . ASN A 1 551 ? -13.93 -13.18 6.23 1 88.56 551 ASN A C 1
ATOM 4510 O O . ASN A 1 551 ? -13.672 -12.633 7.309 1 88.56 551 ASN A O 1
ATOM 4514 N N . GLU A 1 552 ? -15.062 -13.023 5.664 1 85.06 552 GLU A N 1
ATOM 4515 C CA . GLU A 1 552 ? -16.094 -12.117 6.164 1 85.06 552 GLU A CA 1
ATOM 4516 C C . GLU A 1 552 ? -16.922 -12.781 7.273 1 85.06 552 GLU A C 1
ATOM 4518 O O . GLU A 1 552 ? -17.75 -12.125 7.91 1 85.06 552 GLU A O 1
ATOM 4523 N N . MET A 1 553 ? -16.766 -14.062 7.445 1 74.62 553 MET A N 1
ATOM 4524 C CA . MET A 1 553 ? -17.562 -14.75 8.461 1 74.62 553 MET A CA 1
ATOM 4525 C C . MET A 1 553 ? -16.906 -14.641 9.836 1 74.62 553 MET A C 1
ATOM 4527 O O . MET A 1 553 ? -15.688 -14.539 9.938 1 74.62 553 MET A O 1
ATOM 4531 N N . MET B 1 1 ? 25.062 25.953 30.141 1 56.91 1 MET B N 1
ATOM 4532 C CA . MET B 1 1 ? 24.172 26.625 29.219 1 56.91 1 MET B CA 1
ATOM 4533 C C . MET B 1 1 ? 23.938 28.078 29.641 1 56.91 1 MET B C 1
ATOM 4535 O O . MET B 1 1 ? 23.984 28.984 28.797 1 56.91 1 MET B O 1
ATOM 4539 N N . ASN B 1 2 ? 24.031 28.125 30.969 1 70.62 2 ASN B N 1
ATOM 4540 C CA . ASN B 1 2 ? 23.891 29.469 31.516 1 70.62 2 ASN B CA 1
ATOM 4541 C C . ASN B 1 2 ? 25.094 30.344 31.172 1 70.62 2 ASN B C 1
ATOM 4543 O O . ASN B 1 2 ? 24.938 31.516 30.828 1 70.62 2 ASN B O 1
ATOM 4547 N N . THR B 1 3 ? 26.203 29.594 31.047 1 83.75 3 THR B N 1
ATOM 4548 C CA . THR B 1 3 ? 27.438 30.312 30.781 1 83.75 3 THR B CA 1
ATOM 4549 C C . THR B 1 3 ? 27.453 30.875 29.375 1 83.75 3 THR B C 1
ATOM 4551 O O . THR B 1 3 ? 27.859 32.031 29.156 1 83.75 3 THR B O 1
ATOM 4554 N N . LEU B 1 4 ? 26.984 30.062 28.391 1 85.44 4 LEU B N 1
ATOM 4555 C CA . LEU B 1 4 ? 26.922 30.531 27.016 1 85.44 4 LEU B CA 1
ATOM 4556 C C . LEU B 1 4 ? 25.969 31.688 26.859 1 85.44 4 LEU B C 1
ATOM 4558 O O . LEU B 1 4 ? 26.281 32.688 26.188 1 85.44 4 LEU B O 1
ATOM 4562 N N . ILE B 1 5 ? 24.844 31.578 27.484 1 82.62 5 ILE B N 1
ATOM 4563 C CA . ILE B 1 5 ? 23.828 32.625 27.422 1 82.62 5 ILE B CA 1
ATOM 4564 C C . ILE B 1 5 ? 24.406 33.906 27.984 1 82.62 5 ILE B C 1
ATOM 4566 O O . ILE B 1 5 ? 24.281 34.969 27.375 1 82.62 5 ILE B O 1
ATOM 4570 N N . GLN B 1 6 ? 25.031 33.844 29.094 1 86.31 6 GLN B N 1
ATOM 4571 C CA . GLN B 1 6 ? 25.625 35 29.766 1 86.31 6 GLN B CA 1
ATOM 4572 C C . GLN B 1 6 ? 26.703 35.625 28.891 1 86.31 6 GLN B C 1
ATOM 4574 O O . GLN B 1 6 ? 26.812 36.844 28.812 1 86.31 6 GLN B O 1
ATOM 4579 N N . PHE B 1 7 ? 27.438 34.812 28.281 1 90.62 7 PHE B N 1
ATOM 4580 C CA . PHE B 1 7 ? 28.484 35.312 27.391 1 90.62 7 PHE B CA 1
ATOM 4581 C C . PHE B 1 7 ? 27.875 36.125 26.25 1 90.62 7 PHE B C 1
ATOM 4583 O O . PHE B 1 7 ? 28.328 37.219 25.938 1 90.62 7 PHE B O 1
ATOM 4590 N N . LEU B 1 8 ? 26.859 35.438 25.625 1 86.62 8 LEU B N 1
ATOM 4591 C CA . LEU B 1 8 ? 26.25 36.062 24.453 1 86.62 8 LEU B CA 1
ATOM 4592 C C . LEU B 1 8 ? 25.578 37.375 24.828 1 86.62 8 LEU B C 1
ATOM 4594 O O . LEU B 1 8 ? 25.625 38.344 24.062 1 86.62 8 LEU B O 1
ATOM 4598 N N . ILE B 1 9 ? 24.984 37.469 25.969 1 85.88 9 ILE B N 1
ATOM 4599 C CA . ILE B 1 9 ? 24.391 38.688 26.484 1 85.88 9 ILE B CA 1
ATOM 4600 C C . ILE B 1 9 ? 25.484 39.75 26.656 1 85.88 9 ILE B C 1
ATOM 4602 O O . ILE B 1 9 ? 25.328 40.875 26.219 1 85.88 9 ILE B O 1
ATOM 4606 N N . LEU B 1 10 ? 26.547 39.375 27.25 1 89.88 10 LEU B N 1
ATOM 4607 C CA . LEU B 1 10 ? 27.656 40.312 27.5 1 89.88 10 LEU B CA 1
ATOM 4608 C C . LEU B 1 10 ? 28.25 40.781 26.188 1 89.88 10 LEU B C 1
ATOM 4610 O O . LEU B 1 10 ? 28.469 42 26.016 1 89.88 10 LEU B O 1
ATOM 4614 N N . ARG B 1 11 ? 28.469 39.812 25.328 1 90.44 11 ARG B N 1
ATOM 4615 C CA . ARG B 1 11 ? 29.094 40.125 24.047 1 90.44 11 ARG B CA 1
ATOM 4616 C C . ARG B 1 11 ? 28.234 41.062 23.219 1 90.44 11 ARG B C 1
ATOM 4618 O O . ARG B 1 11 ? 28.75 41.875 22.453 1 90.44 11 ARG B O 1
ATOM 4625 N N . SER B 1 12 ? 26.922 40.969 23.328 1 87.5 12 SER B N 1
ATOM 4626 C CA . SER B 1 12 ? 26 41.75 22.531 1 87.5 12 SER B CA 1
ATOM 4627 C C . SER B 1 12 ? 26.156 43.25 22.812 1 87.5 12 SER B C 1
ATOM 4629 O O . SER B 1 12 ? 25.812 44.094 21.984 1 87.5 12 SER B O 1
ATOM 4631 N N . LYS B 1 13 ? 26.688 43.656 23.969 1 87.38 13 LYS B N 1
ATOM 4632 C CA . LYS B 1 13 ? 26.906 45.031 24.328 1 87.38 13 LYS B CA 1
ATOM 4633 C C . LYS B 1 13 ? 28.031 45.656 23.516 1 87.38 13 LYS B C 1
ATOM 4635 O O . LYS B 1 13 ? 28.047 46.875 23.281 1 87.38 13 LYS B O 1
ATOM 4640 N N . TRP B 1 14 ? 28.938 44.844 23.078 1 88.19 14 TRP B N 1
ATOM 4641 C CA . TRP B 1 14 ? 30.078 45.312 22.297 1 88.19 14 TRP B CA 1
ATOM 4642 C C . TRP B 1 14 ? 30.156 44.594 20.953 1 88.19 14 TRP B C 1
ATOM 4644 O O . TRP B 1 14 ? 31.25 44.188 20.531 1 88.19 14 TRP B O 1
ATOM 4654 N N . ASN B 1 15 ? 29.031 44.375 20.359 1 80.38 15 ASN B N 1
ATOM 4655 C CA . ASN B 1 15 ? 28.953 43.656 19.078 1 80.38 15 ASN B CA 1
ATOM 4656 C C . ASN B 1 15 ? 29.781 44.344 18 1 80.38 15 ASN B C 1
ATOM 4658 O O . ASN B 1 15 ? 30.234 43.688 17.062 1 80.38 15 ASN B O 1
ATOM 4662 N N . ASN B 1 16 ? 30.062 45.625 18.188 1 81.69 16 ASN B N 1
ATOM 4663 C CA . ASN B 1 16 ? 30.766 46.406 17.172 1 81.69 16 ASN B CA 1
ATOM 4664 C C . ASN B 1 16 ? 32.281 46.312 17.344 1 81.69 16 ASN B C 1
ATOM 4666 O O . ASN B 1 16 ? 33.031 46.844 16.516 1 81.69 16 ASN B O 1
ATOM 4670 N N . ILE B 1 17 ? 32.719 45.75 18.406 1 87.81 17 ILE B N 1
ATOM 4671 C CA . ILE B 1 17 ? 34.156 45.625 18.672 1 87.81 17 ILE B CA 1
ATOM 4672 C C . ILE B 1 17 ? 34.656 44.281 18.219 1 87.81 17 ILE B C 1
ATOM 4674 O O . ILE B 1 17 ? 34.094 43.25 18.547 1 87.81 17 ILE B O 1
ATOM 4678 N N . GLU B 1 18 ? 35.688 44.281 17.422 1 88.5 18 GLU B N 1
ATOM 4679 C CA . GLU B 1 18 ? 36.25 43.031 16.922 1 88.5 18 GLU B CA 1
ATOM 4680 C C . GLU B 1 18 ? 36.906 42.219 18.047 1 88.5 18 GLU B C 1
ATOM 4682 O O . GLU B 1 18 ? 37.156 42.75 19.125 1 88.5 18 GLU B O 1
ATOM 4687 N N . GLU B 1 19 ? 37.094 40.969 17.75 1 91 19 GLU B N 1
ATOM 4688 C CA . GLU B 1 19 ? 37.75 40.094 18.719 1 91 19 GLU B CA 1
ATOM 4689 C C . GLU B 1 19 ? 39.188 40.5 18.984 1 91 19 GLU B C 1
ATOM 4691 O O . GLU B 1 19 ? 39.781 41.188 18.156 1 91 19 GLU B O 1
ATOM 4696 N N . ASN B 1 20 ? 39.688 40.188 20.125 1 92.19 20 ASN B N 1
ATOM 4697 C CA . ASN B 1 20 ? 41.062 40.406 20.562 1 92.19 20 ASN B CA 1
ATOM 4698 C C . ASN B 1 20 ? 41.375 41.875 20.766 1 92.19 20 ASN B C 1
ATOM 4700 O O . ASN B 1 20 ? 42.531 42.312 20.609 1 92.19 20 ASN B O 1
ATOM 4704 N N . GLN B 1 21 ? 40.375 42.656 20.938 1 93 21 GLN B N 1
ATOM 4705 C CA . GLN B 1 21 ? 40.531 44.062 21.312 1 93 21 GLN B CA 1
ATOM 4706 C C . GLN B 1 21 ? 40.156 44.281 22.766 1 93 21 GLN B C 1
ATOM 4708 O O . GLN B 1 21 ? 39.031 43.938 23.188 1 93 21 GLN B O 1
ATOM 4713 N N . PRO B 1 22 ? 41.031 44.812 23.547 1 93.31 22 PRO B N 1
ATOM 4714 C CA . PRO B 1 22 ? 40.719 45.062 24.953 1 93.31 22 PRO B CA 1
ATOM 4715 C C . PRO B 1 22 ? 39.688 46.188 25.125 1 93.31 22 PRO B C 1
ATOM 4717 O O . PRO B 1 22 ? 39.75 47.188 24.438 1 93.31 22 PRO B O 1
ATOM 4720 N N . ILE B 1 23 ? 38.75 45.969 25.906 1 93.88 23 ILE B N 1
ATOM 4721 C CA . ILE B 1 23 ? 37.688 46.938 26.203 1 93.88 23 ILE B CA 1
ATOM 4722 C C . ILE B 1 23 ? 37.688 47.281 27.688 1 93.88 23 ILE B C 1
ATOM 4724 O O . ILE B 1 23 ? 37.625 46.375 28.547 1 93.88 23 ILE B O 1
ATOM 4728 N N . PRO B 1 24 ? 37.875 48.594 27.969 1 92.25 24 PRO B N 1
ATOM 4729 C CA . PRO B 1 24 ? 37.812 48.969 29.391 1 92.25 24 PRO B CA 1
ATOM 4730 C C . PRO B 1 24 ? 36.406 48.75 29.969 1 92.25 24 PRO B C 1
ATOM 4732 O O . PRO B 1 24 ? 35.406 49.188 29.359 1 92.25 24 PRO B O 1
ATOM 4735 N N . VAL B 1 25 ? 36.312 48.031 31.062 1 93.38 25 VAL B N 1
ATOM 4736 C CA . VAL B 1 25 ? 35 47.781 31.672 1 93.38 25 VAL B CA 1
ATOM 4737 C C . VAL B 1 25 ? 35.156 47.562 33.188 1 93.38 25 VAL B C 1
ATOM 4739 O O . VAL B 1 25 ? 36.25 47.188 33.656 1 93.38 25 VAL B O 1
ATOM 4742 N N . THR B 1 26 ? 34.125 47.906 33.969 1 89.75 26 THR B N 1
ATOM 4743 C CA . THR B 1 26 ? 34.156 47.688 35.406 1 89.75 26 THR B CA 1
ATOM 4744 C C . THR B 1 26 ? 33.281 46.469 35.781 1 89.75 26 THR B C 1
ATOM 4746 O O . THR B 1 26 ? 32.406 46.094 35 1 89.75 26 THR B O 1
ATOM 4749 N N . LEU B 1 27 ? 33.5 45.844 36.906 1 91.12 27 LEU B N 1
ATOM 4750 C CA . LEU B 1 27 ? 32.688 44.719 37.406 1 91.12 27 LEU B CA 1
ATOM 4751 C C . LEU B 1 27 ? 31.25 45.156 37.594 1 91.12 27 LEU B C 1
ATOM 4753 O O . LEU B 1 27 ? 30.328 44.344 37.344 1 91.12 27 LEU B O 1
ATOM 4757 N N . THR B 1 28 ? 31.016 46.406 37.969 1 90.81 28 THR B N 1
ATOM 4758 C CA . THR B 1 28 ? 29.672 46.938 38.156 1 90.81 28 THR B CA 1
ATOM 4759 C C . THR B 1 28 ? 28.922 47.031 36.844 1 90.81 28 THR B C 1
ATOM 4761 O O . THR B 1 28 ? 27.734 46.719 36.75 1 90.81 28 THR B O 1
ATOM 4764 N N . GLU B 1 29 ? 29.594 47.438 35.844 1 92.38 29 GLU B N 1
ATOM 4765 C CA . GLU B 1 29 ? 29 47.5 34.5 1 92.38 29 GLU B CA 1
ATOM 4766 C C . GLU B 1 29 ? 28.594 46.094 34 1 92.38 29 GLU B C 1
ATOM 4768 O O . GLU B 1 29 ? 27.516 45.938 33.438 1 92.38 29 GLU B O 1
ATOM 4773 N N . ILE B 1 30 ? 29.406 45.156 34.188 1 93.19 30 ILE B N 1
ATOM 4774 C CA . ILE B 1 30 ? 29.109 43.781 33.75 1 93.19 30 ILE B CA 1
ATOM 4775 C C . ILE B 1 30 ? 27.922 43.25 34.562 1 93.19 30 ILE B C 1
ATOM 4777 O O . ILE B 1 30 ? 27.062 42.562 34 1 93.19 30 ILE B O 1
ATOM 4781 N N . ALA B 1 31 ? 27.922 43.531 35.844 1 92.56 31 ALA B N 1
ATOM 4782 C CA . ALA B 1 31 ? 26.812 43.094 36.719 1 92.56 31 ALA B CA 1
ATOM 4783 C C . ALA B 1 31 ? 25.484 43.656 36.219 1 92.56 31 ALA B C 1
ATOM 4785 O O . ALA B 1 31 ? 24.469 42.969 36.25 1 92.56 31 ALA B O 1
ATOM 4786 N N . GLU B 1 32 ? 25.5 44.844 35.781 1 91.56 32 GLU B N 1
ATOM 4787 C CA . GLU B 1 32 ? 24.297 45.5 35.25 1 91.56 32 GLU B CA 1
ATOM 4788 C C . GLU B 1 32 ? 23.859 44.844 33.969 1 91.56 32 GLU B C 1
ATOM 4790 O O . GLU B 1 32 ? 22.656 44.625 33.75 1 91.56 32 GLU B O 1
ATOM 4795 N N . ILE B 1 33 ? 24.781 44.531 33.125 1 89.44 33 ILE B N 1
ATOM 4796 C CA . ILE B 1 33 ? 24.484 43.906 31.844 1 89.44 33 ILE B CA 1
ATOM 4797 C C . ILE B 1 33 ? 23.875 42.531 32.062 1 89.44 33 ILE B C 1
ATOM 4799 O O . ILE B 1 33 ? 22.906 42.156 31.391 1 89.44 33 ILE B O 1
ATOM 4803 N N . LEU B 1 34 ? 24.422 41.781 32.969 1 90.25 34 LEU B N 1
ATOM 4804 C CA . LEU B 1 34 ? 24.016 40.406 33.188 1 90.25 34 LEU B CA 1
ATOM 4805 C C . LEU B 1 34 ? 22.938 40.312 34.25 1 90.25 34 LEU B C 1
ATOM 4807 O O . LEU B 1 34 ? 22.453 39.25 34.562 1 90.25 34 LEU B O 1
ATOM 4811 N N . ASN B 1 35 ? 22.609 41.438 34.844 1 87.69 35 ASN B N 1
ATOM 4812 C CA . ASN B 1 35 ? 21.594 41.531 35.875 1 87.69 35 ASN B CA 1
ATOM 4813 C C . ASN B 1 35 ? 21.875 40.562 37.031 1 87.69 35 ASN B C 1
ATOM 4815 O O . ASN B 1 35 ? 21 39.781 37.406 1 87.69 35 ASN B O 1
ATOM 4819 N N . CYS B 1 36 ? 23.062 40.688 37.469 1 88.69 36 CYS B N 1
ATOM 4820 C CA . CYS B 1 36 ? 23.438 39.844 38.594 1 88.69 36 CYS B CA 1
ATOM 4821 C C . CYS B 1 36 ? 24.344 40.594 39.562 1 88.69 36 CYS B C 1
ATOM 4823 O O . CYS B 1 36 ? 24.641 41.781 39.344 1 88.69 36 CYS B O 1
ATOM 4825 N N . SER B 1 37 ? 24.734 40 40.75 1 89.62 37 SER B N 1
ATOM 4826 C CA . SER B 1 37 ? 25.594 40.625 41.719 1 89.62 37 SER B CA 1
ATOM 4827 C C . SER B 1 37 ? 27.047 40.625 41.281 1 89.62 37 SER B C 1
ATOM 4829 O O . SER B 1 37 ? 27.438 39.812 40.438 1 89.62 37 SER B O 1
ATOM 4831 N N . VAL B 1 38 ? 27.797 41.531 41.812 1 90.69 38 VAL B N 1
ATOM 4832 C CA . VAL B 1 38 ? 29.219 41.656 41.5 1 90.69 38 VAL B CA 1
ATOM 4833 C C . VAL B 1 38 ? 29.938 40.375 41.906 1 90.69 38 VAL B C 1
ATOM 4835 O O . VAL B 1 38 ? 30.859 39.938 41.188 1 90.69 38 VAL B O 1
ATOM 4838 N N . ARG B 1 39 ? 29.453 39.75 42.938 1 90.75 39 ARG B N 1
ATOM 4839 C CA . ARG B 1 39 ? 30.031 38.5 43.375 1 90.75 39 ARG B CA 1
ATOM 4840 C C . ARG B 1 39 ? 29.859 37.406 42.312 1 90.75 39 ARG B C 1
ATOM 4842 O O . ARG B 1 39 ? 30.797 36.688 42 1 90.75 39 ARG B O 1
ATOM 4849 N N . ASN B 1 40 ? 28.766 37.344 41.781 1 90.81 40 ASN B N 1
ATOM 4850 C CA . ASN B 1 40 ? 28.453 36.375 40.75 1 90.81 40 ASN B CA 1
ATOM 4851 C C . ASN B 1 40 ? 29.234 36.625 39.469 1 90.81 40 ASN B C 1
ATOM 4853 O O . ASN B 1 40 ? 29.594 35.688 38.75 1 90.81 40 ASN B O 1
ATOM 4857 N N . VAL B 1 41 ? 29.406 37.938 39.219 1 92.69 41 VAL B N 1
ATOM 4858 C CA . VAL B 1 41 ? 30.141 38.312 38 1 92.69 41 VAL B CA 1
ATOM 4859 C C . VAL B 1 41 ? 31.531 37.656 38.031 1 92.69 41 VAL B C 1
ATOM 4861 O O . VAL B 1 41 ? 32.031 37.188 37.031 1 92.69 41 VAL B O 1
ATOM 4864 N N . LYS B 1 42 ? 32.156 37.656 39.156 1 90.38 42 LYS B N 1
ATOM 4865 C CA . LYS B 1 42 ? 33.5 37.094 39.281 1 90.38 42 LYS B CA 1
ATOM 4866 C C . LYS B 1 42 ? 33.5 35.594 38.938 1 90.38 42 LYS B C 1
ATOM 4868 O O . LYS B 1 42 ? 34.406 35.125 38.25 1 90.38 42 LYS B O 1
ATOM 4873 N N . TYR B 1 43 ? 32.438 34.969 39.312 1 91.31 43 TYR B N 1
ATOM 4874 C CA . TYR B 1 43 ? 32.344 33.562 39 1 91.31 43 TYR B CA 1
ATOM 4875 C C . TYR B 1 43 ? 32.125 33.344 37.5 1 91.31 43 TYR B C 1
ATOM 4877 O O . TYR B 1 43 ? 32.719 32.438 36.906 1 91.31 43 TYR B O 1
ATOM 4885 N N . ILE B 1 44 ? 31.312 34.125 36.938 1 92.88 44 ILE B N 1
ATOM 4886 C CA . ILE B 1 44 ? 30.984 34.031 35.5 1 92.88 44 ILE B CA 1
ATOM 4887 C C . ILE B 1 44 ? 32.219 34.312 34.688 1 92.88 44 ILE B C 1
ATOM 4889 O O . ILE B 1 44 ? 32.5 33.562 33.719 1 92.88 44 ILE B O 1
ATOM 4893 N N . LEU B 1 45 ? 33.031 35.344 35.062 1 92.94 45 LEU B N 1
ATOM 4894 C CA . LEU B 1 45 ? 34.219 35.688 34.344 1 92.94 45 LEU B CA 1
ATOM 4895 C C . LEU B 1 45 ? 35.25 34.562 34.438 1 92.94 45 LEU B C 1
ATOM 4897 O O . LEU B 1 45 ? 35.969 34.281 33.469 1 92.94 45 LEU B O 1
ATOM 4901 N N . LYS B 1 46 ? 35.312 33.938 35.562 1 92.62 46 LYS B N 1
ATOM 4902 C CA . LYS B 1 46 ? 36.219 32.812 35.719 1 92.62 46 LYS B CA 1
ATOM 4903 C C . LYS B 1 46 ? 35.906 31.688 34.75 1 92.62 46 LYS B C 1
ATOM 4905 O O . LYS B 1 46 ? 36.812 31.062 34.188 1 92.62 46 LYS B O 1
ATOM 4910 N N . SER B 1 47 ? 34.625 31.453 34.625 1 92.44 47 SER B N 1
ATOM 4911 C CA . SER B 1 47 ? 34.188 30.438 33.688 1 92.44 47 SER B CA 1
ATOM 4912 C C . SER B 1 47 ? 34.562 30.812 32.25 1 92.44 47 SER B C 1
ATOM 4914 O O . SER B 1 47 ? 35.031 29.969 31.469 1 92.44 47 SER B O 1
ATOM 4916 N N . PHE B 1 48 ? 34.344 32.094 31.844 1 93.75 48 PHE B N 1
ATOM 4917 C CA . PHE B 1 48 ? 34.688 32.594 30.516 1 93.75 48 PHE B CA 1
ATOM 4918 C C . PHE B 1 48 ? 36.188 32.406 30.25 1 93.75 48 PHE B C 1
ATOM 4920 O O . PHE B 1 48 ? 36.594 31.969 29.156 1 93.75 48 PHE B O 1
ATOM 4927 N N . ILE B 1 49 ? 36.969 32.625 31.281 1 92.81 49 ILE B N 1
ATOM 4928 C CA . ILE B 1 49 ? 38.438 32.562 31.188 1 92.81 49 ILE B CA 1
ATOM 4929 C C . ILE B 1 49 ? 38.844 31.094 31.031 1 92.81 49 ILE B C 1
ATOM 4931 O O . ILE B 1 49 ? 39.688 30.75 30.188 1 92.81 49 ILE B O 1
ATOM 4935 N N . SER B 1 50 ? 38.25 30.297 31.828 1 92.81 50 SER B N 1
ATOM 4936 C CA . SER B 1 50 ? 38.562 28.875 31.812 1 92.81 50 SER B CA 1
ATOM 4937 C C . SER B 1 50 ? 38.281 28.266 30.438 1 92.81 50 SER B C 1
ATOM 4939 O O . SER B 1 50 ? 38.969 27.344 30 1 92.81 50 SER B O 1
ATOM 4941 N N . ASN B 1 51 ? 37.312 28.75 29.75 1 91.38 51 ASN B N 1
ATOM 4942 C CA . ASN B 1 51 ? 36.906 28.25 28.422 1 91.38 51 ASN B CA 1
ATOM 4943 C C . ASN B 1 51 ? 37.688 28.953 27.312 1 91.38 51 ASN B C 1
ATOM 4945 O O . ASN B 1 51 ? 37.438 28.703 26.125 1 91.38 51 ASN B O 1
ATOM 4949 N N . ASP B 1 52 ? 38.5 29.891 27.703 1 91.75 52 ASP B N 1
ATOM 4950 C CA . ASP B 1 52 ? 39.344 30.672 26.797 1 91.75 52 ASP B CA 1
ATOM 4951 C C . ASP B 1 52 ? 38.469 31.562 25.891 1 91.75 52 ASP B C 1
ATOM 4953 O O . ASP B 1 52 ? 38.812 31.75 24.719 1 91.75 52 ASP B O 1
ATOM 4957 N N . TRP B 1 53 ? 37.344 32 26.391 1 94.25 53 TRP B N 1
ATOM 4958 C CA . TRP B 1 53 ? 36.438 32.875 25.625 1 94.25 53 TRP B CA 1
ATOM 4959 C C . TRP B 1 53 ? 36.875 34.344 25.719 1 94.25 53 TRP B C 1
ATOM 4961 O O . TRP B 1 53 ? 36.688 35.125 24.797 1 94.25 53 TRP B O 1
ATOM 4971 N N . ILE B 1 54 ? 37.5 34.656 26.922 1 94.5 54 ILE B N 1
ATOM 4972 C CA . ILE B 1 54 ? 37.906 36.031 27.156 1 94.5 54 ILE B CA 1
ATOM 4973 C C . ILE B 1 54 ? 39.25 36.062 27.859 1 94.5 54 ILE B C 1
ATOM 4975 O O . ILE B 1 54 ? 39.719 35.062 28.391 1 94.5 54 ILE B O 1
ATOM 4979 N N . ILE B 1 55 ? 39.906 37.219 27.812 1 94.38 55 ILE B N 1
ATOM 4980 C CA . ILE B 1 55 ? 41.031 37.594 28.688 1 94.38 55 ILE B CA 1
ATOM 4981 C C . ILE B 1 55 ? 40.594 38.75 29.609 1 94.38 55 ILE B C 1
ATOM 4983 O O . ILE B 1 55 ? 40 39.719 29.156 1 94.38 55 ILE B O 1
ATOM 4987 N N . TRP B 1 56 ? 40.719 38.469 30.812 1 94.19 56 TRP B N 1
ATOM 4988 C CA . TRP B 1 56 ? 40.375 39.5 31.797 1 94.19 56 TRP B CA 1
ATOM 4989 C C . TRP B 1 56 ? 41.594 40.031 32.5 1 94.19 56 TRP B C 1
ATOM 4991 O O . TRP B 1 56 ? 42.406 39.25 33.062 1 94.19 56 TRP B O 1
ATOM 5001 N N . ILE B 1 57 ? 41.781 41.312 32.5 1 92.12 57 ILE B N 1
ATOM 5002 C CA . ILE B 1 57 ? 42.875 41.969 33.219 1 92.12 57 ILE B CA 1
ATOM 5003 C C . ILE B 1 57 ? 42.312 42.906 34.25 1 92.12 57 ILE B C 1
ATOM 5005 O O . ILE B 1 57 ? 41.75 43.969 33.938 1 92.12 57 ILE B O 1
ATOM 5009 N N . PRO B 1 58 ? 42.406 42.594 35.531 1 90.12 58 PRO B N 1
ATOM 5010 C CA . PRO B 1 58 ? 41.844 43.438 36.594 1 90.12 58 PRO B CA 1
ATOM 5011 C C . PRO B 1 58 ? 42.531 44.812 36.656 1 90.12 58 PRO B C 1
ATOM 5013 O O . PRO B 1 58 ? 43.75 44.906 36.469 1 90.12 58 PRO B O 1
ATOM 5016 N N . GLY B 1 59 ? 41.844 45.812 36.719 1 83.12 59 GLY B N 1
ATOM 5017 C CA . GLY B 1 59 ? 42.375 47.156 36.906 1 83.12 59 GLY B CA 1
ATOM 5018 C C . GLY B 1 59 ? 43 47.312 38.281 1 83.12 59 GLY B C 1
ATOM 5019 O O . GLY B 1 59 ? 42.594 46.719 39.25 1 83.12 59 GLY B O 1
ATOM 5020 N N . MET B 1 60 ? 44.281 47.969 38.25 1 76.75 60 MET B N 1
ATOM 5021 C CA . MET B 1 60 ? 45 48.188 39.5 1 76.75 60 MET B CA 1
ATOM 5022 C C . MET B 1 60 ? 44.688 49.594 40.062 1 76.75 60 MET B C 1
ATOM 5024 O O . MET B 1 60 ? 45.031 50.594 39.438 1 76.75 60 MET B O 1
ATOM 5028 N N . GLY B 1 61 ? 44.031 49.781 41.25 1 69.88 61 GLY B N 1
ATOM 5029 C CA . GLY B 1 61 ? 43.875 51.031 41.969 1 69.88 61 GLY B CA 1
ATOM 5030 C C . GLY B 1 61 ? 42.656 51.812 41.531 1 69.88 61 GLY B C 1
ATOM 5031 O O . GLY B 1 61 ? 42.031 51.469 40.5 1 69.88 61 GLY B O 1
ATOM 5032 N N . ARG B 1 62 ? 42.281 52.969 42.25 1 69.38 62 ARG B N 1
ATOM 5033 C CA . ARG B 1 62 ? 41.188 53.875 41.969 1 69.38 62 ARG B CA 1
ATOM 5034 C C . ARG B 1 62 ? 41.438 54.625 40.656 1 69.38 62 ARG B C 1
ATOM 5036 O O . ARG B 1 62 ? 42.531 55.125 40.438 1 69.38 62 ARG B O 1
ATOM 5043 N N . GLY B 1 63 ? 40.562 54.531 39.531 1 74.12 63 GLY B N 1
ATOM 5044 C CA . GLY B 1 63 ? 40.625 55.281 38.281 1 74.12 63 GLY B CA 1
ATOM 5045 C C . GLY B 1 63 ? 41.062 54.469 37.094 1 74.12 63 GLY B C 1
ATOM 5046 O O . GLY B 1 63 ? 41.031 54.938 35.969 1 74.12 63 GLY B O 1
ATOM 5047 N N . ASN B 1 64 ? 41.625 53.25 37.312 1 80.5 64 ASN B N 1
ATOM 5048 C CA . ASN B 1 64 ? 42.031 52.406 36.219 1 80.5 64 ASN B CA 1
ATOM 5049 C C . ASN B 1 64 ? 41.062 51.25 36 1 80.5 64 ASN B C 1
ATOM 5051 O O . ASN B 1 64 ? 41.062 50.281 36.75 1 80.5 64 ASN B O 1
ATOM 5055 N N . PRO B 1 65 ? 40.219 51.281 34.969 1 87.5 65 PRO B N 1
ATOM 5056 C CA . PRO B 1 65 ? 39.219 50.219 34.75 1 87.5 65 PRO B CA 1
ATOM 5057 C C . PRO B 1 65 ? 39.812 48.906 34.312 1 87.5 65 PRO B C 1
ATOM 5059 O O . PRO B 1 65 ? 40.969 48.875 33.812 1 87.5 65 PRO B O 1
ATOM 5062 N N . SER B 1 66 ? 39.188 47.781 34.719 1 92.19 66 SER B N 1
ATOM 5063 C CA . SER B 1 66 ? 39.531 46.469 34.188 1 92.19 66 SER B CA 1
ATOM 5064 C C . SER B 1 66 ? 39.375 46.438 32.688 1 92.19 66 SER B C 1
ATOM 5066 O O . SER B 1 66 ? 38.781 47.312 32.094 1 92.19 66 SER B O 1
ATOM 5068 N N . LYS B 1 67 ? 40.062 45.5 32.062 1 94 67 LYS B N 1
ATOM 5069 C CA . LYS B 1 67 ? 39.938 45.312 30.609 1 94 67 LYS B CA 1
ATOM 5070 C C . LYS B 1 67 ? 39.469 43.875 30.266 1 94 67 LYS B C 1
ATOM 5072 O O . LYS B 1 67 ? 40 42.906 30.828 1 94 67 LYS B O 1
ATOM 5077 N N . ILE B 1 68 ? 38.438 43.781 29.453 1 94.62 68 ILE B N 1
ATOM 5078 C CA . ILE B 1 68 ? 37.969 42.5 28.938 1 94.62 68 ILE B CA 1
ATOM 5079 C C . ILE B 1 68 ? 38.312 42.375 27.453 1 94.62 68 ILE B C 1
ATOM 5081 O O . ILE B 1 68 ? 38.156 43.344 26.703 1 94.62 68 ILE B O 1
ATOM 5085 N N . THR B 1 69 ? 38.875 41.281 27.031 1 94.69 69 THR B N 1
ATOM 5086 C CA . THR B 1 69 ? 39.188 40.969 25.641 1 94.69 69 THR B CA 1
ATOM 5087 C C . THR B 1 69 ? 38.469 39.688 25.203 1 94.69 69 THR B C 1
ATOM 5089 O O . THR B 1 69 ? 38.75 38.625 25.734 1 94.69 69 THR B O 1
ATOM 5092 N N . PHE B 1 70 ? 37.562 39.812 24.266 1 94.81 70 PHE B N 1
ATOM 5093 C CA . PHE B 1 70 ? 36.875 38.656 23.719 1 94.81 70 PHE B CA 1
ATOM 5094 C C . PHE B 1 70 ? 37.781 37.938 22.719 1 94.81 70 PHE B C 1
ATOM 5096 O O . PHE B 1 70 ? 38.188 38.531 21.719 1 94.81 70 PHE B O 1
ATOM 5103 N N . ARG B 1 71 ? 38.031 36.656 22.875 1 92.62 71 ARG B N 1
ATOM 5104 C CA . ARG B 1 71 ? 39.031 35.906 22.125 1 92.62 71 ARG B CA 1
ATOM 5105 C C . ARG B 1 71 ? 38.406 35.156 20.953 1 92.62 71 ARG B C 1
ATOM 5107 O O . ARG B 1 71 ? 39.062 34.938 19.938 1 92.62 71 ARG B O 1
ATOM 5114 N N . GLN B 1 72 ? 37.25 34.719 21.094 1 89.56 72 GLN B N 1
ATOM 5115 C CA . GLN B 1 72 ? 36.594 33.875 20.094 1 89.56 72 GLN B CA 1
ATOM 5116 C C . GLN B 1 72 ? 35.312 34.562 19.562 1 89.56 72 GLN B C 1
ATOM 5118 O O . GLN B 1 72 ? 34.688 35.344 20.266 1 89.56 72 GLN B O 1
ATOM 5123 N N . SER B 1 73 ? 35.031 34.25 18.344 1 86.38 73 SER B N 1
ATOM 5124 C CA . SER B 1 73 ? 33.781 34.781 17.781 1 86.38 73 SER B CA 1
ATOM 5125 C C . SER B 1 73 ? 32.562 34.062 18.375 1 86.38 73 SER B C 1
ATOM 5127 O O . SER B 1 73 ? 32.656 32.938 18.844 1 86.38 73 SER B O 1
ATOM 5129 N N . ASN B 1 74 ? 31.406 34.812 18.406 1 84.38 74 ASN B N 1
ATOM 5130 C CA . ASN B 1 74 ? 30.156 34.188 18.828 1 84.38 74 ASN B CA 1
ATOM 5131 C C . ASN B 1 74 ? 29.891 32.906 18.078 1 84.38 74 ASN B C 1
ATOM 5133 O O . ASN B 1 74 ? 29.469 31.906 18.672 1 84.38 74 ASN B O 1
ATOM 5137 N N . ARG B 1 75 ? 30.172 32.938 16.797 1 78.81 75 ARG B N 1
ATOM 5138 C CA . ARG B 1 75 ? 29.922 31.766 15.945 1 78.81 75 ARG B CA 1
ATOM 5139 C C . ARG B 1 75 ? 30.703 30.562 16.438 1 78.81 75 ARG B C 1
ATOM 5141 O O . ARG B 1 75 ? 30.156 29.469 16.562 1 78.81 75 ARG B O 1
ATOM 5148 N N . ASP B 1 76 ? 31.969 30.781 16.672 1 82.56 76 ASP B N 1
ATOM 5149 C CA . ASP B 1 76 ? 32.844 29.688 17.109 1 82.56 76 ASP B CA 1
ATOM 5150 C C . ASP B 1 76 ? 32.375 29.125 18.453 1 82.56 76 ASP B C 1
ATOM 5152 O O . ASP B 1 76 ? 32.344 27.922 18.656 1 82.56 76 ASP B O 1
ATOM 5156 N N . ILE B 1 77 ? 32.031 30 19.281 1 84.75 77 ILE B N 1
ATOM 5157 C CA . ILE B 1 77 ? 31.594 29.609 20.625 1 84.75 77 ILE B CA 1
ATOM 5158 C C . ILE B 1 77 ? 30.281 28.844 20.531 1 84.75 77 ILE B C 1
ATOM 5160 O O . ILE B 1 77 ? 30.125 27.781 21.141 1 84.75 77 ILE B O 1
ATOM 5164 N N . ILE B 1 78 ? 29.375 29.391 19.75 1 79.25 78 ILE B N 1
ATOM 5165 C CA . ILE B 1 78 ? 28.062 28.75 19.578 1 79.25 78 ILE B CA 1
ATOM 5166 C C . ILE B 1 78 ? 28.25 27.359 18.969 1 79.25 78 ILE B C 1
ATOM 5168 O O . ILE B 1 78 ? 27.656 26.391 19.438 1 79.25 78 ILE B O 1
ATOM 5172 N N . GLU B 1 79 ? 29.047 27.281 18.016 1 75.25 79 GLU B N 1
ATOM 5173 C CA . GLU B 1 79 ? 29.281 26 17.359 1 75.25 79 GLU B CA 1
ATOM 5174 C C . GLU B 1 79 ? 29.797 24.953 18.344 1 75.25 79 GLU B C 1
ATOM 5176 O O . GLU B 1 79 ? 29.297 23.828 18.359 1 75.25 79 GLU B O 1
ATOM 5181 N N . GLU B 1 80 ? 30.781 25.312 19.047 1 77.19 80 GLU B N 1
ATOM 5182 C CA . GLU B 1 80 ? 31.375 24.375 20.016 1 77.19 80 GLU B CA 1
ATOM 5183 C C . GLU B 1 80 ? 30.359 23.984 21.094 1 77.19 80 GLU B C 1
ATOM 5185 O O . GLU B 1 80 ? 30.25 22.812 21.453 1 77.19 80 GLU B O 1
ATOM 5190 N N . GLU B 1 81 ? 29.688 24.953 21.578 1 77.5 81 GLU B N 1
ATOM 5191 C CA . GLU B 1 81 ? 28.75 24.703 22.672 1 77.5 81 GLU B CA 1
ATOM 5192 C C . GLU B 1 81 ? 27.531 23.922 22.203 1 77.5 81 GLU B C 1
ATOM 5194 O O . GLU B 1 81 ? 27.031 23.047 22.906 1 77.5 81 GLU B O 1
ATOM 5199 N N . VAL B 1 82 ? 27.062 24.312 21.031 1 72.38 82 VAL B N 1
ATOM 5200 C CA . VAL B 1 82 ? 25.891 23.641 20.469 1 72.38 82 VAL B CA 1
ATOM 5201 C C . VAL B 1 82 ? 26.234 22.172 20.219 1 72.38 82 VAL B C 1
ATOM 5203 O O . VAL B 1 82 ? 25.406 21.281 20.453 1 72.38 82 VAL B O 1
ATOM 5206 N N . LYS B 1 83 ? 27.375 21.953 19.703 1 69.88 83 LYS B N 1
ATOM 5207 C CA . LYS B 1 83 ? 27.828 20.578 19.5 1 69.88 83 LYS B CA 1
ATOM 5208 C C . LYS B 1 83 ? 27.781 19.781 20.812 1 69.88 83 LYS B C 1
ATOM 5210 O O . LYS B 1 83 ? 27.344 18.625 20.828 1 69.88 83 LYS B O 1
ATOM 5215 N N . LYS B 1 84 ? 28.234 20.391 21.859 1 72.88 84 LYS B N 1
ATOM 5216 C CA . LYS B 1 84 ? 28.203 19.75 23.172 1 72.88 84 LYS B CA 1
ATOM 5217 C C . LYS B 1 84 ? 26.781 19.469 23.625 1 72.88 84 LYS B C 1
ATOM 5219 O O . LYS B 1 84 ? 26.484 18.375 24.141 1 72.88 84 LYS B O 1
ATOM 5224 N N . ILE B 1 85 ? 25.938 20.422 23.375 1 71.81 85 ILE B N 1
ATOM 5225 C CA . ILE B 1 85 ? 24.547 20.328 23.797 1 71.81 85 ILE B CA 1
ATOM 5226 C C . ILE B 1 85 ? 23.844 19.219 23.016 1 71.81 85 ILE B C 1
ATOM 5228 O O . ILE B 1 85 ? 23.078 18.438 23.578 1 71.81 85 ILE B O 1
ATOM 5232 N N . MET B 1 86 ? 24.031 19.172 21.766 1 65.81 86 MET B N 1
ATOM 5233 C CA . MET B 1 86 ? 23.391 18.172 20.891 1 65.81 86 MET B CA 1
ATOM 5234 C C . MET B 1 86 ? 23.844 16.766 21.281 1 65.81 86 MET B C 1
ATOM 5236 O O . MET B 1 86 ? 23.047 15.828 21.234 1 65.81 86 MET B O 1
ATOM 5240 N N . LYS B 1 87 ? 25.094 16.672 21.578 1 64.62 87 LYS B N 1
ATOM 5241 C CA . LYS B 1 87 ? 25.625 15.383 22 1 64.62 87 LYS B CA 1
ATOM 5242 C C . LYS B 1 87 ? 24.922 14.891 23.266 1 64.62 87 LYS B C 1
ATOM 5244 O O . LYS B 1 87 ? 24.75 13.68 23.469 1 64.62 87 LYS B O 1
ATOM 5249 N N . GLU B 1 88 ? 24.5 15.844 24.062 1 64.75 88 GLU B N 1
ATOM 5250 C CA . GLU B 1 88 ? 23.875 15.492 25.328 1 64.75 88 GLU B CA 1
ATOM 5251 C C . GLU B 1 88 ? 22.359 15.391 25.172 1 64.75 88 GLU B C 1
ATOM 5253 O O . GLU B 1 88 ? 21.641 15.203 26.156 1 64.75 88 GLU B O 1
ATOM 5258 N N . ASN B 1 89 ? 21.844 15.5 23.953 1 57.59 89 ASN B N 1
ATOM 5259 C CA . ASN B 1 89 ? 20.422 15.422 23.594 1 57.59 89 ASN B CA 1
ATOM 5260 C C . ASN B 1 89 ? 19.594 16.438 24.375 1 57.59 89 ASN B C 1
ATOM 5262 O O . ASN B 1 89 ? 18.516 16.125 24.859 1 57.59 89 ASN B O 1
ATOM 5266 N N . LYS B 1 90 ? 20.188 17.578 24.75 1 63.78 90 LYS B N 1
ATOM 5267 C CA . LYS B 1 90 ? 19.5 18.625 25.5 1 63.78 90 LYS B CA 1
ATOM 5268 C C . LYS B 1 90 ? 19.062 19.766 24.578 1 63.78 90 LYS B C 1
ATOM 5270 O O . LYS B 1 90 ? 19.422 20.922 24.812 1 63.78 90 LYS B O 1
ATOM 5275 N N . ALA B 1 91 ? 18.406 19.391 23.562 1 60.75 91 ALA B N 1
ATOM 5276 C CA . ALA B 1 91 ? 17.969 20.344 22.547 1 60.75 91 ALA B CA 1
ATOM 5277 C C . ALA B 1 91 ? 17.219 21.5 23.188 1 60.75 91 ALA B C 1
ATOM 5279 O O . ALA B 1 91 ? 17.234 22.625 22.672 1 60.75 91 ALA B O 1
ATOM 5280 N N . GLU B 1 92 ? 16.75 21.281 24.406 1 62.19 92 GLU B N 1
ATOM 5281 C CA . GLU B 1 92 ? 15.977 22.312 25.094 1 62.19 92 GLU B CA 1
ATOM 5282 C C . GLU B 1 92 ? 16.844 23.531 25.391 1 62.19 92 GLU B C 1
ATOM 5284 O O . GLU B 1 92 ? 16.359 24.672 25.375 1 62.19 92 GLU B O 1
ATOM 5289 N N . LYS B 1 93 ? 18.016 23.219 25.578 1 67.56 93 LYS B N 1
ATOM 5290 C CA . LYS B 1 93 ? 18.953 24.297 25.922 1 67.56 93 LYS B CA 1
ATOM 5291 C C . LYS B 1 93 ? 19.203 25.188 24.719 1 67.56 93 LYS B C 1
ATOM 5293 O O . LYS B 1 93 ? 19.406 26.406 24.859 1 67.56 93 LYS B O 1
ATOM 5298 N N . LEU B 1 94 ? 19.188 24.547 23.547 1 69 94 LEU B N 1
ATOM 5299 C CA . LEU B 1 94 ? 19.406 25.312 22.328 1 69 94 LEU B CA 1
ATOM 5300 C C . LEU B 1 94 ? 18.234 26.25 22.047 1 69 94 LEU B C 1
ATOM 5302 O O . LEU B 1 94 ? 18.422 27.344 21.484 1 69 94 LEU B O 1
ATOM 5306 N N . MET B 1 95 ? 17.172 25.812 22.562 1 64.75 95 MET B N 1
ATOM 5307 C CA . MET B 1 95 ? 15.977 26.625 22.375 1 64.75 95 MET B CA 1
ATOM 5308 C C . MET B 1 95 ? 16.078 27.938 23.141 1 64.75 95 MET B C 1
ATOM 5310 O O . MET B 1 95 ? 15.695 28.984 22.656 1 64.75 95 MET B O 1
ATOM 5314 N N . VAL B 1 96 ? 16.625 27.797 24.266 1 65.5 96 VAL B N 1
ATOM 5315 C CA . VAL B 1 96 ? 16.812 28.969 25.109 1 65.5 96 VAL B CA 1
ATOM 5316 C C . VAL B 1 96 ? 17.734 29.969 24.391 1 65.5 96 VAL B C 1
ATOM 5318 O O . VAL B 1 96 ? 17.484 31.172 24.406 1 65.5 96 VAL B O 1
ATOM 5321 N N . LEU B 1 97 ? 18.656 29.344 23.781 1 72.62 97 LEU B N 1
ATOM 5322 C CA . LEU B 1 97 ? 19.609 30.188 23.078 1 72.62 97 LEU B CA 1
ATOM 5323 C C . LEU B 1 97 ? 18.953 30.891 21.891 1 72.62 97 LEU B C 1
ATOM 5325 O O . LEU B 1 97 ? 19.203 32.062 21.641 1 72.62 97 LEU B O 1
ATOM 5329 N N . LEU B 1 98 ? 18.094 30.188 21.266 1 71.38 98 LEU B N 1
ATOM 5330 C CA . LEU B 1 98 ? 17.453 30.703 20.062 1 71.38 98 LEU B CA 1
ATOM 5331 C C . LEU B 1 98 ? 16.5 31.844 20.406 1 71.38 98 LEU B C 1
ATOM 5333 O O . LEU B 1 98 ? 16.25 32.719 19.578 1 71.38 98 LEU B O 1
ATOM 5337 N N . GLN B 1 99 ? 16.078 31.875 21.609 1 65.25 99 GLN B N 1
ATOM 5338 C CA . GLN B 1 99 ? 15.109 32.875 22.031 1 65.25 99 GLN B CA 1
ATOM 5339 C C . GLN B 1 99 ? 15.82 34.125 22.578 1 65.25 99 GLN B C 1
ATOM 5341 O O . GLN B 1 99 ? 15.172 35.125 22.906 1 65.25 99 GLN B O 1
ATOM 5346 N N . LEU B 1 100 ? 17.062 34.031 22.641 1 71.06 100 LEU B N 1
ATOM 5347 C CA . LEU B 1 100 ? 17.828 35.156 23.172 1 71.06 100 LEU B CA 1
ATOM 5348 C C . LEU B 1 100 ? 17.734 36.344 22.25 1 71.06 100 LEU B C 1
ATOM 5350 O O . LEU B 1 100 ? 18.078 36.281 21.078 1 71.06 100 LEU B O 1
ATOM 5354 N N . GLU B 1 101 ? 17.141 37.375 22.688 1 68.06 101 GLU B N 1
ATOM 5355 C CA . GLU B 1 101 ? 16.969 38.625 21.906 1 68.06 101 GLU B CA 1
ATOM 5356 C C . GLU B 1 101 ? 18.328 39.188 21.469 1 68.06 101 GLU B C 1
ATOM 5358 O O . GLU B 1 101 ? 18.422 39.781 20.406 1 68.06 101 GLU B O 1
ATOM 5363 N N . GLU B 1 102 ? 19.312 38.844 22.266 1 73.25 102 GLU B N 1
ATOM 5364 C CA . GLU B 1 102 ? 20.656 39.375 22.031 1 73.25 102 GLU B CA 1
ATOM 5365 C C . GLU B 1 102 ? 21.344 38.656 20.875 1 73.25 102 GLU B C 1
ATOM 5367 O O . GLU B 1 102 ? 22.344 39.156 20.344 1 73.25 102 GLU B O 1
ATOM 5372 N N . LEU B 1 103 ? 20.734 37.562 20.562 1 75.12 103 LEU B N 1
ATOM 5373 C CA . LEU B 1 103 ? 21.328 36.812 19.453 1 75.12 103 LEU B CA 1
ATOM 5374 C C . LEU B 1 103 ? 21.094 37.531 18.125 1 75.12 103 LEU B C 1
ATOM 5376 O O . LEU B 1 103 ? 19.969 37.906 17.812 1 75.12 103 LEU B O 1
ATOM 5380 N N . GLN B 1 104 ? 22.219 37.75 17.469 1 72 104 GLN B N 1
ATOM 5381 C CA . GLN B 1 104 ? 22.094 38.344 16.156 1 72 104 GLN B CA 1
ATOM 5382 C C . GLN B 1 104 ? 21.422 37.375 15.164 1 72 104 GLN B C 1
ATOM 5384 O O . GLN B 1 104 ? 21.453 36.156 15.367 1 72 104 GLN B O 1
ATOM 5389 N N . GLU B 1 105 ? 20.844 37.969 14.219 1 69.94 105 GLU B N 1
ATOM 5390 C CA . GLU B 1 105 ? 20.109 37.188 13.234 1 69.94 105 GLU B CA 1
ATOM 5391 C C . GLU B 1 105 ? 21 36.125 12.594 1 69.94 105 GLU B C 1
ATOM 5393 O O . GLU B 1 105 ? 20.562 35 12.391 1 69.94 105 GLU B O 1
ATOM 5398 N N . LYS B 1 106 ? 22.281 36.562 12.312 1 70.88 106 LYS B N 1
ATOM 5399 C CA . LYS B 1 106 ? 23.203 35.625 11.688 1 70.88 106 LYS B CA 1
ATOM 5400 C C . LYS B 1 106 ? 23.5 34.438 12.617 1 70.88 106 LYS B C 1
ATOM 5402 O O . LYS B 1 106 ? 23.609 33.312 12.164 1 70.88 106 LYS B O 1
ATOM 5407 N N . GLU B 1 107 ? 23.594 34.719 13.883 1 72.94 107 GLU B N 1
ATOM 5408 C CA . GLU B 1 107 ? 23.859 33.688 14.875 1 72.94 107 GLU B CA 1
ATOM 5409 C C . GLU B 1 107 ? 22.641 32.781 15.055 1 72.94 107 GLU B C 1
ATOM 5411 O O . GLU B 1 107 ? 22.781 31.578 15.195 1 72.94 107 GLU B O 1
ATOM 5416 N N . ARG B 1 108 ? 21.531 33.406 15.023 1 71.19 108 ARG B N 1
ATOM 5417 C CA . ARG B 1 108 ? 20.281 32.656 15.148 1 71.19 108 ARG B CA 1
ATOM 5418 C C . ARG B 1 108 ? 20.125 31.688 13.984 1 71.19 108 ARG B C 1
ATOM 5420 O O . ARG B 1 108 ? 19.734 30.531 14.188 1 71.19 108 ARG B O 1
ATOM 5427 N N . LYS B 1 109 ? 20.391 32.25 12.93 1 68.38 109 LYS B N 1
ATOM 5428 C CA . LYS B 1 109 ? 20.328 31.406 11.742 1 68.38 109 LYS B CA 1
ATOM 5429 C C . LYS B 1 109 ? 21.297 30.234 11.836 1 68.38 109 LYS B C 1
ATOM 5431 O O . LYS B 1 109 ? 20.953 29.109 11.484 1 68.38 109 LYS B O 1
ATOM 5436 N N . TYR B 1 110 ? 22.5 30.547 12.219 1 68.12 110 TYR B N 1
ATOM 5437 C CA . TYR B 1 110 ? 23.516 29.516 12.359 1 68.12 110 TYR B CA 1
ATOM 5438 C C . TYR B 1 110 ? 23.078 28.453 13.359 1 68.12 110 TYR B C 1
ATOM 5440 O O . TYR B 1 110 ? 23.25 27.25 13.102 1 68.12 110 TYR B O 1
ATOM 5448 N N . LEU B 1 111 ? 22.516 28.875 14.406 1 69.75 111 LEU B N 1
ATOM 5449 C CA . LEU B 1 111 ? 22.031 27.969 15.438 1 69.75 111 LEU B CA 1
ATOM 5450 C C . LEU B 1 111 ? 20.922 27.078 14.898 1 69.75 111 LEU B C 1
ATOM 5452 O O . LEU B 1 111 ? 20.875 25.891 15.18 1 69.75 111 LEU B O 1
ATOM 5456 N N . LEU B 1 112 ? 20.109 27.703 14.211 1 68.12 112 LEU B N 1
ATOM 5457 C CA . LEU B 1 112 ? 19 26.969 13.602 1 68.12 112 LEU B CA 1
ATOM 5458 C C . LEU B 1 112 ? 19.531 25.906 12.633 1 68.12 112 LEU B C 1
ATOM 5460 O O . LEU B 1 112 ? 19 24.797 12.594 1 68.12 112 LEU B O 1
ATOM 5464 N N . ASP B 1 113 ? 20.531 26.25 11.992 1 65.44 113 ASP B N 1
ATOM 5465 C CA . ASP B 1 113 ? 21.141 25.328 11.039 1 65.44 113 ASP B CA 1
ATOM 5466 C C . ASP B 1 113 ? 21.734 24.109 11.758 1 65.44 113 ASP B C 1
ATOM 5468 O O . ASP B 1 113 ? 21.625 22.984 11.273 1 65.44 113 ASP B O 1
ATOM 5472 N N . ILE B 1 114 ? 22.375 24.375 12.797 1 64.38 114 ILE B N 1
ATOM 5473 C CA . ILE B 1 114 ? 22.984 23.281 13.562 1 64.38 114 ILE B CA 1
ATOM 5474 C C . ILE B 1 114 ? 21.891 22.375 14.117 1 64.38 114 ILE B C 1
ATOM 5476 O O . ILE B 1 114 ? 22 21.156 14.086 1 64.38 114 ILE B O 1
ATOM 5480 N N . LEU B 1 115 ? 20.891 23.031 14.656 1 62.78 115 LEU B N 1
ATOM 5481 C CA . LEU B 1 115 ? 19.781 22.312 15.273 1 62.78 115 LEU B CA 1
ATOM 5482 C C . LEU B 1 115 ? 19.094 21.391 14.273 1 62.78 115 LEU B C 1
ATOM 5484 O O . LEU B 1 115 ? 18.719 20.266 14.609 1 62.78 115 LEU B O 1
ATOM 5488 N N . LEU B 1 116 ? 18.922 21.922 13.234 1 60 116 LEU B N 1
ATOM 5489 C CA . LEU B 1 116 ? 18.094 21.25 12.242 1 60 116 LEU B CA 1
ATOM 5490 C C . LEU B 1 116 ? 18.906 20.188 11.484 1 60 116 LEU B C 1
ATOM 5492 O O . LEU B 1 116 ? 18.328 19.219 10.984 1 60 116 LEU B O 1
ATOM 5496 N N . TYR B 1 117 ? 20.219 20.312 11.406 1 54.97 117 TYR B N 1
ATOM 5497 C CA . TYR B 1 117 ? 20.859 19.547 10.336 1 54.97 117 TYR B CA 1
ATOM 5498 C C . TYR B 1 117 ? 22.016 18.719 10.875 1 54.97 117 TYR B C 1
ATOM 5500 O O . TYR B 1 117 ? 22.406 17.719 10.258 1 54.97 117 TYR B O 1
ATOM 5508 N N . ARG B 1 118 ? 22.797 18.969 11.789 1 51.25 118 ARG B N 1
ATOM 5509 C CA . ARG B 1 118 ? 24.156 18.469 11.938 1 51.25 118 ARG B CA 1
ATOM 5510 C C . ARG B 1 118 ? 24.156 17.109 12.641 1 51.25 118 ARG B C 1
ATOM 5512 O O . ARG B 1 118 ? 25.219 16.609 13.023 1 51.25 118 ARG B O 1
ATOM 5519 N N . GLU B 1 119 ? 23.094 16.453 12.766 1 48.94 119 GLU B N 1
ATOM 5520 C CA . GLU B 1 119 ? 23.609 15.281 13.469 1 48.94 119 GLU B CA 1
ATOM 5521 C C . GLU B 1 119 ? 24.281 14.312 12.5 1 48.94 119 GLU B C 1
ATOM 5523 O O . GLU B 1 119 ? 23.641 13.406 11.969 1 48.94 119 GLU B O 1
ATOM 5528 N N . LYS B 1 120 ? 25.281 14.727 11.664 1 44.94 120 LYS B N 1
ATOM 5529 C CA . LYS B 1 120 ? 26 13.664 10.977 1 44.94 120 LYS B CA 1
ATOM 5530 C C . LYS B 1 120 ? 26.578 12.656 11.969 1 44.94 120 LYS B C 1
ATOM 5532 O O . LYS B 1 120 ? 27.578 12.922 12.633 1 44.94 120 LYS B O 1
ATOM 5537 N N . ASN B 1 121 ? 25.797 11.953 12.695 1 42.03 121 ASN B N 1
ATOM 5538 C CA . ASN B 1 121 ? 26.531 10.938 13.445 1 42.03 121 ASN B CA 1
ATOM 5539 C C . ASN B 1 121 ? 27.125 9.891 12.516 1 42.03 121 ASN B C 1
ATOM 5541 O O . ASN B 1 121 ? 26.438 9.336 11.656 1 42.03 121 ASN B O 1
ATOM 5545 N N . ASN B 1 122 ? 28.375 10.008 12.148 1 40.81 122 ASN B N 1
ATOM 5546 C CA . ASN B 1 122 ? 29.219 9.039 11.461 1 40.81 122 ASN B CA 1
ATOM 5547 C C . ASN B 1 122 ? 28.844 7.605 11.828 1 40.81 122 ASN B C 1
ATOM 5549 O O . ASN B 1 122 ? 29.562 6.668 11.484 1 40.81 122 ASN B O 1
ATOM 5553 N N . ASP B 1 123 ? 28.188 7.289 12.828 1 41.09 123 ASP B N 1
ATOM 5554 C CA . ASP B 1 123 ? 28.125 5.887 13.242 1 41.09 123 ASP B CA 1
ATOM 5555 C C . ASP B 1 123 ? 27.219 5.082 12.305 1 41.09 123 ASP B C 1
ATOM 5557 O O . ASP B 1 123 ? 26.156 5.555 11.891 1 41.09 123 ASP B O 1
ATOM 5561 N N . THR B 1 124 ? 27.719 4.02 11.633 1 42.72 124 THR B N 1
ATOM 5562 C CA . THR B 1 124 ? 27.25 2.926 10.781 1 42.72 124 THR B CA 1
ATOM 5563 C C . THR B 1 124 ? 25.766 2.641 11.031 1 42.72 124 THR B C 1
ATOM 5565 O O . THR B 1 124 ? 25.062 2.145 10.148 1 42.72 124 THR B O 1
ATOM 5568 N N . TYR B 1 125 ? 25.328 2.428 12.289 1 47.78 125 TYR B N 1
ATOM 5569 C CA . TYR B 1 125 ? 24 2.016 12.703 1 47.78 125 TYR B CA 1
ATOM 5570 C C . TYR B 1 125 ? 23.125 3.223 13.047 1 47.78 125 TYR B C 1
ATOM 5572 O O . TYR B 1 125 ? 22.234 3.135 13.891 1 47.78 125 TYR B O 1
ATOM 5580 N N . SER B 1 126 ? 23.422 4.367 12.492 1 57.81 126 SER B N 1
ATOM 5581 C CA . SER B 1 126 ? 23.016 5.664 13.016 1 57.81 126 SER B CA 1
ATOM 5582 C C . SER B 1 126 ? 21.531 5.93 12.758 1 57.81 126 SER B C 1
ATOM 5584 O O . SER B 1 126 ? 21 5.574 11.695 1 57.81 126 SER B O 1
ATOM 5586 N N . LYS B 1 127 ? 20.734 6.043 13.75 1 78.62 127 LYS B N 1
ATOM 5587 C CA . LYS B 1 127 ? 19.344 6.473 13.828 1 78.62 127 LYS B CA 1
ATOM 5588 C C . LYS B 1 127 ? 19.094 7.676 12.922 1 78.62 127 LYS B C 1
ATOM 5590 O O . LYS B 1 127 ? 19.812 8.664 12.977 1 78.62 127 LYS B O 1
ATOM 5595 N N . ASP B 1 128 ? 18.344 7.426 11.859 1 85.69 128 ASP B N 1
ATOM 5596 C CA . ASP B 1 128 ? 17.906 8.531 11 1 85.69 128 ASP B CA 1
ATOM 5597 C C . ASP B 1 128 ? 16.969 9.469 11.742 1 85.69 128 ASP B C 1
ATOM 5599 O O . ASP B 1 128 ? 15.875 9.062 12.156 1 85.69 128 ASP B O 1
ATOM 5603 N N . THR B 1 129 ? 17.406 10.695 11.969 1 86.19 129 THR B N 1
ATOM 5604 C CA . THR B 1 129 ? 16.609 11.68 12.688 1 86.19 129 THR B CA 1
ATOM 5605 C C . THR B 1 129 ? 16.359 12.914 11.828 1 86.19 129 THR B C 1
ATOM 5607 O O . THR B 1 129 ? 17.266 13.398 11.141 1 86.19 129 THR B O 1
ATOM 5610 N N . LEU B 1 130 ? 15.172 13.352 11.766 1 86.38 130 LEU B N 1
ATOM 5611 C CA . LEU B 1 130 ? 14.805 14.594 11.094 1 86.38 130 LEU B CA 1
ATOM 5612 C C . LEU B 1 130 ? 14.43 15.672 12.102 1 86.38 130 LEU B C 1
ATOM 5614 O O . LEU B 1 130 ? 13.586 15.445 12.977 1 86.38 130 LEU B O 1
ATOM 5618 N N . HIS B 1 131 ? 15.047 16.812 12.062 1 82.38 131 HIS B N 1
ATOM 5619 C CA . HIS B 1 131 ? 14.766 17.953 12.914 1 82.38 131 HIS B CA 1
ATOM 5620 C C . HIS B 1 131 ? 13.953 19.016 12.156 1 82.38 131 HIS B C 1
ATOM 5622 O O . HIS B 1 131 ? 14.344 19.438 11.07 1 82.38 131 HIS B O 1
ATOM 5628 N N . LEU B 1 132 ? 12.828 19.344 12.758 1 83.19 132 LEU B N 1
ATOM 5629 C CA . LEU B 1 132 ? 11.969 20.344 12.133 1 83.19 132 LEU B CA 1
ATOM 5630 C C . LEU B 1 132 ? 11.609 21.438 13.125 1 83.19 132 LEU B C 1
ATOM 5632 O O . LEU B 1 132 ? 11.07 21.172 14.195 1 83.19 132 LEU B O 1
ATOM 5636 N N . PRO B 1 133 ? 11.875 22.672 12.797 1 79.19 133 PRO B N 1
ATOM 5637 C CA . PRO B 1 133 ? 11.453 23.781 13.656 1 79.19 133 PRO B CA 1
ATOM 5638 C C . PRO B 1 133 ? 9.977 24.125 13.5 1 79.19 133 PRO B C 1
ATOM 5640 O O . PRO B 1 133 ? 9.438 24.062 12.391 1 79.19 133 PRO B O 1
ATOM 5643 N N . VAL B 1 134 ? 9.352 24.422 14.648 1 81.44 134 VAL B N 1
ATOM 5644 C CA . VAL B 1 134 ? 7.977 24.891 14.633 1 81.44 134 VAL B CA 1
ATOM 5645 C C . VAL B 1 134 ? 7.867 26.188 15.43 1 81.44 134 VAL B C 1
ATOM 5647 O O . VAL B 1 134 ? 8.609 26.406 16.391 1 81.44 134 VAL B O 1
ATOM 5650 N N . TYR B 1 135 ? 6.945 27.031 15.031 1 76.12 135 TYR B N 1
ATOM 5651 C CA . TYR B 1 135 ? 6.945 28.391 15.578 1 76.12 135 TYR B CA 1
ATOM 5652 C C . TYR B 1 135 ? 6.035 28.484 16.797 1 76.12 135 TYR B C 1
ATOM 5654 O O . TYR B 1 135 ? 5.996 29.531 17.469 1 76.12 135 TYR B O 1
ATOM 5662 N N . ARG B 1 136 ? 5.246 27.516 17.094 1 78.31 136 ARG B N 1
ATOM 5663 C CA . ARG B 1 136 ? 4.344 27.594 18.234 1 78.31 136 ARG B CA 1
ATOM 5664 C C . ARG B 1 136 ? 4.324 26.266 19 1 78.31 136 ARG B C 1
ATOM 5666 O O . ARG B 1 136 ? 4.625 25.219 18.453 1 78.31 136 ARG B O 1
ATOM 5673 N N . GLN B 1 137 ? 3.889 26.422 20.219 1 83.81 137 GLN B N 1
ATOM 5674 C CA . GLN B 1 137 ? 3.77 25.266 21.078 1 83.81 137 GLN B CA 1
ATOM 5675 C C . GLN B 1 137 ? 2.66 24.328 20.594 1 83.81 137 GLN B C 1
ATOM 5677 O O . GLN B 1 137 ? 1.631 24.781 20.094 1 83.81 137 GLN B O 1
ATOM 5682 N N . ILE B 1 138 ? 2.961 23.047 20.781 1 87.75 138 ILE B N 1
ATOM 5683 C CA . ILE B 1 138 ? 1.98 22 20.484 1 87.75 138 ILE B CA 1
ATOM 5684 C C . ILE B 1 138 ? 1.302 21.562 21.781 1 87.75 138 ILE B C 1
ATOM 5686 O O . ILE B 1 138 ? 1.954 21.031 22.688 1 87.75 138 ILE B O 1
ATOM 5690 N N . HIS B 1 139 ? 0.036 21.797 21.938 1 81.31 139 HIS B N 1
ATOM 5691 C CA . HIS B 1 139 ? -0.597 21.703 23.25 1 81.31 139 HIS B CA 1
ATOM 5692 C C . HIS B 1 139 ? -1.235 20.328 23.438 1 81.31 139 HIS B C 1
ATOM 5694 O O . HIS B 1 139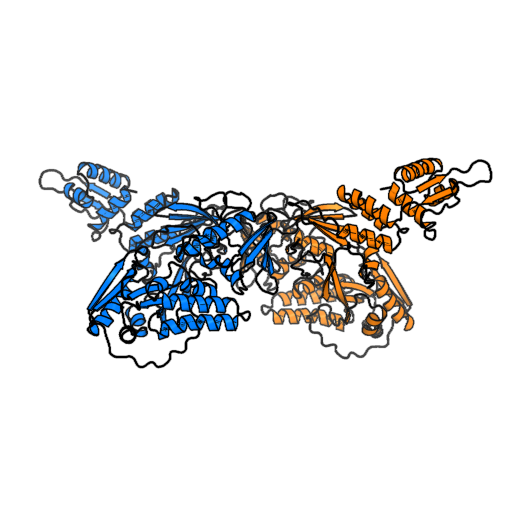 ? -1.077 19.703 24.484 1 81.31 139 HIS B O 1
ATOM 5700 N N . GLN B 1 140 ? -2.092 19.922 22.578 1 85.56 140 GLN B N 1
ATOM 5701 C CA . GLN B 1 140 ? -2.869 18.703 22.781 1 85.56 140 GLN B CA 1
ATOM 5702 C C . GLN B 1 140 ? -2.756 17.766 21.594 1 85.56 140 GLN B C 1
ATOM 5704 O O . GLN B 1 140 ? -2.73 18.219 20.438 1 85.56 140 GLN B O 1
ATOM 5709 N N . LEU B 1 141 ? -2.617 16.453 22.016 1 92.5 141 LEU B N 1
ATOM 5710 C CA . LEU B 1 141 ? -2.496 15.477 20.938 1 92.5 141 LEU B CA 1
ATOM 5711 C C . LEU B 1 141 ? -3.525 14.359 21.094 1 92.5 141 LEU B C 1
ATOM 5713 O O . LEU B 1 141 ? -3.252 13.203 20.766 1 92.5 141 LEU B O 1
ATOM 5717 N N . SER B 1 142 ? -4.668 14.703 21.688 1 90.69 142 SER B N 1
ATOM 5718 C CA . SER B 1 142 ? -5.812 13.797 21.703 1 90.69 142 SER B CA 1
ATOM 5719 C C . SER B 1 142 ? -6.68 13.984 20.469 1 90.69 142 SER B C 1
ATOM 5721 O O . SER B 1 142 ? -7.113 15.102 20.172 1 90.69 142 SER B O 1
ATOM 5723 N N . PRO B 1 143 ? -6.973 12.922 19.812 1 92.06 143 PRO B N 1
ATOM 5724 C CA . PRO B 1 143 ? -7.684 13.047 18.547 1 92.06 143 PRO B CA 1
ATOM 5725 C C . PRO B 1 143 ? -9 13.812 18.672 1 92.06 143 PRO B C 1
ATOM 5727 O O . PRO B 1 143 ? -9.367 14.57 17.766 1 92.06 143 PRO B O 1
ATOM 5730 N N . SER B 1 144 ? -9.703 13.727 19.781 1 88.69 144 SER B N 1
ATOM 5731 C CA . SER B 1 144 ? -11.031 14.297 19.922 1 88.69 144 SER B CA 1
ATOM 5732 C C . SER B 1 144 ? -10.961 15.773 20.281 1 88.69 144 SER B C 1
ATOM 5734 O O . SER B 1 144 ? -11.992 16.453 20.375 1 88.69 144 SER B O 1
ATOM 5736 N N . LEU B 1 145 ? -9.758 16.312 20.422 1 86 145 LEU B N 1
ATOM 5737 C CA . LEU B 1 145 ? -9.656 17.672 20.938 1 86 145 LEU B CA 1
ATOM 5738 C C . LEU B 1 145 ? -8.898 18.562 19.969 1 86 145 LEU B C 1
ATOM 5740 O O . LEU B 1 145 ? -8.891 19.797 20.125 1 86 145 LEU B O 1
ATOM 5744 N N . VAL B 1 146 ? -8.305 17.969 19.016 1 85.19 146 VAL B N 1
ATOM 5745 C CA . VAL B 1 146 ? -7.395 18.719 18.156 1 85.19 146 VAL B CA 1
ATOM 5746 C C . VAL B 1 146 ? -8.156 19.328 16.984 1 85.19 146 VAL B C 1
ATOM 5748 O O . VAL B 1 146 ? -9.031 18.672 16.406 1 85.19 146 VAL B O 1
ATOM 5751 N N . THR B 1 147 ? -7.738 20.594 16.703 1 82.69 147 THR B N 1
ATOM 5752 C CA . THR B 1 147 ? -8.398 21.25 15.578 1 82.69 147 THR B CA 1
ATOM 5753 C C . THR B 1 147 ? -7.391 22 14.711 1 82.69 147 THR B C 1
ATOM 5755 O O . THR B 1 147 ? -7.727 22.469 13.625 1 82.69 147 THR B O 1
ATOM 5758 N N . ARG B 1 148 ? -6.188 22.125 15.148 1 87.12 148 ARG B N 1
ATOM 5759 C CA . ARG B 1 148 ? -5.207 22.906 14.398 1 87.12 148 ARG B CA 1
ATOM 5760 C C . ARG B 1 148 ? -4.352 22 13.516 1 87.12 148 ARG B C 1
ATOM 5762 O O . ARG B 1 148 ? -4.137 20.828 13.836 1 87.12 148 ARG B O 1
ATOM 5769 N N . ARG B 1 149 ? -3.801 22.547 12.539 1 89 149 ARG B N 1
ATOM 5770 C CA . ARG B 1 149 ? -3.176 21.828 11.438 1 89 149 ARG B CA 1
ATOM 5771 C C . ARG B 1 149 ? -2.006 20.969 11.93 1 89 149 ARG B C 1
ATOM 5773 O O . ARG B 1 149 ? -1.879 19.812 11.562 1 89 149 ARG B O 1
ATOM 5780 N N . THR B 1 150 ? -1.118 21.547 12.711 1 91.06 150 THR B N 1
ATOM 5781 C CA . THR B 1 150 ? 0.067 20.828 13.164 1 91.06 150 THR B CA 1
ATOM 5782 C C . THR B 1 150 ? -0.322 19.625 14.016 1 91.06 150 THR B C 1
ATOM 5784 O O . THR B 1 150 ? 0.202 18.531 13.82 1 91.06 150 THR B O 1
ATOM 5787 N N . GLU B 1 151 ? -1.265 19.922 14.953 1 93.5 151 GLU B N 1
ATOM 5788 C CA . GLU B 1 151 ? -1.725 18.828 15.805 1 93.5 151 GLU B CA 1
ATOM 5789 C C . GLU B 1 151 ? -2.428 17.75 14.984 1 93.5 151 GLU B C 1
ATOM 5791 O O . GLU B 1 151 ? -2.248 16.547 15.227 1 93.5 151 GLU B O 1
ATOM 5796 N N . LEU B 1 152 ? -3.203 18.156 14.031 1 93.25 152 LEU B N 1
ATOM 5797 C CA . LEU B 1 152 ? -3.906 17.203 13.18 1 93.25 152 LEU B CA 1
ATOM 5798 C C . LEU B 1 152 ? -2.918 16.344 12.391 1 93.25 152 LEU B C 1
ATOM 5800 O O . LEU B 1 152 ? -3.117 15.141 12.227 1 93.25 152 LEU B O 1
ATOM 5804 N N . HIS B 1 153 ? -1.864 16.969 11.914 1 94.06 153 HIS B N 1
ATOM 5805 C CA . HIS B 1 153 ? -0.793 16.25 11.234 1 94.06 153 HIS B CA 1
ATOM 5806 C C . HIS B 1 153 ? -0.169 15.188 12.141 1 94.06 153 HIS B C 1
ATOM 5808 O O . HIS B 1 153 ? 0.047 14.055 11.719 1 94.06 153 HIS B O 1
ATOM 5814 N N . LEU B 1 154 ? 0.087 15.578 13.328 1 96.25 154 LEU B N 1
ATOM 5815 C CA . LEU B 1 154 ? 0.713 14.656 14.273 1 96.25 154 LEU B CA 1
ATOM 5816 C C . LEU B 1 154 ? -0.224 13.508 14.617 1 96.25 154 LEU B C 1
ATOM 5818 O O . LEU B 1 154 ? 0.215 12.359 14.742 1 96.25 154 LEU B O 1
ATOM 5822 N N . ILE B 1 155 ? -1.491 13.828 14.758 1 95.38 155 ILE B N 1
ATOM 5823 C CA . ILE B 1 155 ? -2.484 12.805 15.062 1 95.38 155 ILE B CA 1
ATOM 5824 C C . ILE B 1 155 ? -2.463 11.719 13.984 1 95.38 155 ILE B C 1
ATOM 5826 O O . ILE B 1 155 ? -2.555 10.531 14.289 1 95.38 155 ILE B O 1
ATOM 5830 N N . ARG B 1 156 ? -2.271 12.047 12.789 1 93.5 156 ARG B N 1
ATOM 5831 C CA . ARG B 1 156 ? -2.262 11.125 11.664 1 93.5 156 ARG B CA 1
ATOM 5832 C C . ARG B 1 156 ? -1.087 10.156 11.766 1 93.5 156 ARG B C 1
ATOM 5834 O O . ARG B 1 156 ? -1.114 9.07 11.172 1 93.5 156 ARG B O 1
ATOM 5841 N N . HIS B 1 157 ? -0.054 10.531 12.414 1 96.06 157 HIS B N 1
ATOM 5842 C CA . HIS B 1 157 ? 1.128 9.688 12.531 1 96.06 157 HIS B CA 1
ATOM 5843 C C . HIS B 1 157 ? 1.124 8.914 13.844 1 96.06 157 HIS B C 1
ATOM 5845 O O . HIS B 1 157 ? 1.788 7.883 13.969 1 96.06 157 HIS B O 1
ATOM 5851 N N . LEU B 1 158 ? 0.337 9.453 14.812 1 96.81 158 LEU B N 1
ATOM 5852 C CA . LEU B 1 158 ? 0.288 8.828 16.141 1 96.81 158 LEU B CA 1
ATOM 5853 C C . LEU B 1 158 ? -0.818 7.777 16.203 1 96.81 158 LEU B C 1
ATOM 5855 O O . LEU B 1 158 ? -0.711 6.805 16.953 1 96.81 158 LEU B O 1
ATOM 5859 N N . TYR B 1 159 ? -1.874 8.031 15.5 1 96.12 159 TYR B N 1
ATOM 5860 C CA . TYR B 1 159 ? -3.055 7.176 15.562 1 96.12 159 TYR B CA 1
ATOM 5861 C C . TYR B 1 159 ? -3.453 6.688 14.172 1 96.12 159 TYR B C 1
ATOM 5863 O O . TYR B 1 159 ? -2.863 7.098 13.172 1 96.12 159 TYR B O 1
ATOM 5871 N N . SER B 1 160 ? -4.344 5.723 14.125 1 96.44 160 SER B N 1
ATOM 5872 C CA . SER B 1 160 ? -4.977 5.242 12.898 1 96.44 160 SER B CA 1
ATOM 5873 C C . SER B 1 160 ? -6.496 5.266 13.016 1 96.44 160 SER B C 1
ATOM 5875 O O . SER B 1 160 ? -7.043 5.117 14.109 1 96.44 160 SER B O 1
ATOM 5877 N N . THR B 1 161 ? -7.102 5.492 11.922 1 96.75 161 THR B N 1
ATOM 5878 C CA . THR B 1 161 ? -8.555 5.48 11.867 1 96.75 161 THR B CA 1
ATOM 5879 C C . THR B 1 161 ? -9.07 4.137 11.359 1 96.75 161 THR B C 1
ATOM 5881 O O . THR B 1 161 ? -8.289 3.285 10.938 1 96.75 161 THR B O 1
ATOM 5884 N N . LEU B 1 162 ? -10.375 3.961 11.539 1 96.81 162 LEU B N 1
ATOM 5885 C CA . LEU B 1 162 ? -10.984 2.732 11.047 1 96.81 162 LEU B CA 1
ATOM 5886 C C . LEU B 1 162 ? -10.766 2.582 9.547 1 96.81 162 LEU B C 1
ATOM 5888 O O . LEU B 1 162 ? -10.305 1.537 9.078 1 96.81 162 LEU B O 1
ATOM 5892 N N . ILE B 1 163 ? -11.062 3.664 8.859 1 94.44 163 ILE B N 1
ATOM 5893 C CA . ILE B 1 163 ? -10.82 3.736 7.422 1 94.44 163 ILE B CA 1
ATOM 5894 C C . ILE B 1 163 ? -9.672 4.703 7.145 1 94.44 163 ILE B C 1
ATOM 5896 O O . ILE B 1 163 ? -9.664 5.832 7.641 1 94.44 163 ILE B O 1
ATOM 5900 N N . GLY B 1 164 ? -8.664 4.176 6.414 1 88.88 164 GLY B N 1
ATOM 5901 C CA . GLY B 1 164 ? -7.531 5.027 6.082 1 88.88 164 GLY B CA 1
ATOM 5902 C C . GLY B 1 164 ? -7.82 5.984 4.941 1 88.88 164 GLY B C 1
ATOM 5903 O O . GLY B 1 164 ? -8.781 5.801 4.195 1 88.88 164 GLY B O 1
ATOM 5904 N N . ILE B 1 165 ? -6.988 7.09 4.836 1 75.44 165 ILE B N 1
ATOM 5905 C CA . ILE B 1 165 ? -7.129 8.062 3.756 1 75.44 165 ILE B CA 1
ATOM 5906 C C . ILE B 1 165 ? -6.945 7.363 2.41 1 75.44 165 ILE B C 1
ATOM 5908 O O . ILE B 1 165 ? -7.672 7.645 1.453 1 75.44 165 ILE B O 1
ATOM 5912 N N . ASP B 1 166 ? -5.906 6.508 2.258 1 68.25 166 ASP B N 1
ATOM 5913 C CA . ASP B 1 166 ? -5.738 5.703 1.05 1 68.25 166 ASP B CA 1
ATOM 5914 C C . ASP B 1 166 ? -6.305 4.297 1.241 1 68.25 166 ASP B C 1
ATOM 5916 O O . ASP B 1 166 ? -5.836 3.344 0.619 1 68.25 166 ASP B O 1
ATOM 5920 N N . SER B 1 167 ? -7.461 4.125 1.909 1 58.31 167 SER B N 1
ATOM 5921 C CA . SER B 1 167 ? -8.266 2.943 2.215 1 58.31 167 SER B CA 1
ATOM 5922 C C . SER B 1 167 ? -7.402 1.815 2.768 1 58.31 167 SER B C 1
ATOM 5924 O O . SER B 1 167 ? -7.77 1.169 3.75 1 58.31 167 SER B O 1
ATOM 5926 N N . GLU B 1 168 ? -6.211 1.671 2.209 1 65.75 168 GLU B N 1
ATOM 5927 C CA . GLU B 1 168 ? -5.461 0.478 2.586 1 65.75 168 GLU B CA 1
ATOM 5928 C C . GLU B 1 168 ? -4.75 0.673 3.922 1 65.75 168 GLU B C 1
ATOM 5930 O O . GLU B 1 168 ? -4.332 -0.298 4.559 1 65.75 168 GLU B O 1
ATOM 5935 N N . ARG B 1 169 ? -4.805 1.744 4.504 1 77.81 169 ARG B N 1
ATOM 5936 C CA . ARG B 1 169 ? -3.979 2.004 5.676 1 77.81 169 ARG B CA 1
ATOM 5937 C C . ARG B 1 169 ? -4.828 2.074 6.941 1 77.81 169 ARG B C 1
ATOM 5939 O O . ARG B 1 169 ? -4.305 2.305 8.031 1 77.81 169 ARG B O 1
ATOM 5946 N N . GLY B 1 170 ? -5.945 1.841 6.883 1 93.81 170 GLY B N 1
ATOM 5947 C CA . GLY B 1 170 ? -6.809 1.896 8.055 1 93.81 170 GLY B CA 1
ATOM 5948 C C . GLY B 1 170 ? -6.848 0.593 8.828 1 93.81 170 GLY B C 1
ATOM 5949 O O . GLY B 1 170 ? -6.246 -0.399 8.414 1 93.81 170 GLY B O 1
ATOM 5950 N N . ILE B 1 171 ? -7.445 0.632 9.938 1 96.62 171 ILE B N 1
ATOM 5951 C CA . ILE B 1 171 ? -7.57 -0.515 10.836 1 96.62 171 ILE B CA 1
ATOM 5952 C C . ILE B 1 171 ? -8.484 -1.564 10.203 1 96.62 171 ILE B C 1
ATOM 5954 O O . ILE B 1 171 ? -8.266 -2.766 10.383 1 96.62 171 ILE B O 1
ATOM 5958 N N . ALA B 1 172 ? -9.477 -1.079 9.5 1 96 172 ALA B N 1
ATOM 5959 C CA . ALA B 1 172 ? -10.344 -2.002 8.773 1 96 172 ALA B CA 1
ATOM 5960 C C . ALA B 1 172 ? -9.711 -2.416 7.445 1 96 172 ALA B C 1
ATOM 5962 O O . ALA B 1 172 ? -9.266 -1.566 6.672 1 96 172 ALA B O 1
ATOM 5963 N N . GLU B 1 173 ? -9.648 -3.615 7.184 1 93.06 173 GLU B N 1
ATOM 5964 C CA . GLU B 1 173 ? -9.078 -4.086 5.926 1 93.06 173 GLU B CA 1
ATOM 5965 C C . GLU B 1 173 ? -10.172 -4.375 4.898 1 93.06 173 GLU B C 1
ATOM 5967 O O . GLU B 1 173 ? -9.891 -4.469 3.701 1 93.06 173 GLU B O 1
ATOM 5972 N N . HIS B 1 174 ? -11.391 -4.582 5.398 1 93.38 174 HIS B N 1
ATOM 5973 C CA . HIS B 1 174 ? -12.531 -4.859 4.531 1 93.38 174 HIS B CA 1
ATOM 5974 C C . HIS B 1 174 ? -13.844 -4.461 5.199 1 93.38 174 HIS B C 1
ATOM 5976 O O . HIS B 1 174 ? -13.953 -4.5 6.43 1 93.38 174 HIS B O 1
ATOM 5982 N N . TRP B 1 175 ? -14.812 -4.062 4.375 1 94.31 175 TRP B N 1
ATOM 5983 C CA . TRP B 1 175 ? -16.141 -3.785 4.918 1 94.31 175 TRP B CA 1
ATOM 5984 C C . TRP B 1 175 ? -17.219 -4.043 3.873 1 94.31 175 TRP B C 1
ATOM 5986 O O . TRP B 1 175 ? -16.969 -3.912 2.672 1 94.31 175 TRP B O 1
ATOM 5996 N N . ARG B 1 176 ? -18.312 -4.5 4.344 1 94 176 ARG B N 1
ATOM 5997 C CA . ARG B 1 176 ? -19.516 -4.711 3.537 1 94 176 ARG B C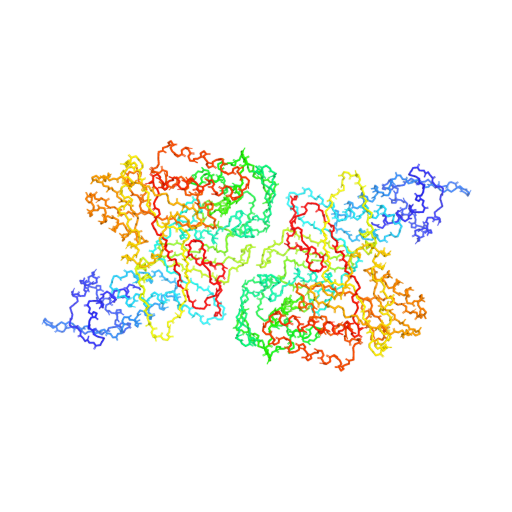A 1
ATOM 5998 C C . ARG B 1 176 ? -20.594 -3.691 3.887 1 94 176 ARG B C 1
ATOM 6000 O O . ARG B 1 176 ? -20.812 -3.387 5.062 1 94 176 ARG B O 1
ATOM 6007 N N . ILE B 1 177 ? -21.172 -3.156 2.809 1 94.88 177 ILE B N 1
ATOM 6008 C CA . ILE B 1 177 ? -22.219 -2.16 2.973 1 94.88 177 ILE B CA 1
ATOM 6009 C C . ILE B 1 177 ? -23.547 -2.715 2.441 1 94.88 177 ILE B C 1
ATOM 6011 O O . ILE B 1 177 ? -23.594 -3.234 1.324 1 94.88 177 ILE B O 1
ATOM 6015 N N . GLU B 1 178 ? -24.516 -2.662 3.219 1 94.12 178 GLU B N 1
ATOM 6016 C CA . GLU B 1 178 ? -25.844 -3.049 2.734 1 94.12 178 GLU B CA 1
ATOM 6017 C C . GLU B 1 178 ? -26.375 -2.037 1.726 1 94.12 178 GLU B C 1
ATOM 6019 O O . GLU B 1 178 ? -25.922 -0.889 1.692 1 94.12 178 GLU B O 1
ATOM 6024 N N . SER B 1 179 ? -27.359 -2.377 0.911 1 90.38 179 SER B N 1
ATOM 6025 C CA . SER B 1 179 ? -27.828 -1.606 -0.236 1 90.38 179 SER B CA 1
ATOM 6026 C C . SER B 1 179 ? -28.422 -0.273 0.2 1 90.38 179 SER B C 1
ATOM 6028 O O . SER B 1 179 ? -28.375 0.706 -0.548 1 90.38 179 SER B O 1
ATOM 6030 N N . ASP B 1 180 ? -28.922 -0.237 1.391 1 91.56 180 ASP B N 1
ATOM 6031 C CA . ASP B 1 180 ? -29.578 0.995 1.829 1 91.56 180 ASP B CA 1
ATOM 6032 C C . ASP B 1 180 ? -28.578 1.901 2.562 1 91.56 180 ASP B C 1
ATOM 6034 O O . ASP B 1 180 ? -28.953 2.971 3.049 1 91.56 180 ASP B O 1
ATOM 6038 N N . TYR B 1 181 ? -27.266 1.484 2.709 1 94.75 181 TYR B N 1
ATOM 6039 C CA . TYR B 1 181 ? -26.188 2.281 3.301 1 94.75 181 TYR B CA 1
ATOM 6040 C C . TYR B 1 181 ? -26.531 2.654 4.742 1 94.75 181 TYR B C 1
ATOM 6042 O O . TYR B 1 181 ? -26.25 3.773 5.18 1 94.75 181 TYR B O 1
ATOM 6050 N N . LYS B 1 182 ? -27.203 1.803 5.527 1 96.62 182 LYS B N 1
ATOM 6051 C CA . LYS B 1 182 ? -27.531 1.985 6.938 1 96.62 182 LYS B CA 1
ATOM 6052 C C . LYS B 1 182 ? -26.719 1.04 7.82 1 96.62 182 LYS B C 1
ATOM 6054 O O . LYS B 1 182 ? -26.641 1.229 9.039 1 96.62 182 LYS B O 1
ATOM 6059 N N . ARG B 1 183 ? -26.25 0.056 7.137 1 97.38 183 ARG B N 1
ATOM 6060 C CA . ARG B 1 183 ? -25.547 -0.966 7.906 1 97.38 183 ARG B CA 1
ATOM 6061 C C . ARG B 1 183 ? -24.172 -1.252 7.312 1 97.38 183 ARG B C 1
ATOM 6063 O O . ARG B 1 183 ? -24.062 -1.546 6.121 1 97.38 183 ARG B O 1
ATOM 6070 N N . PHE B 1 184 ? -23.141 -1.189 8.141 1 97.56 184 PHE B N 1
ATOM 6071 C CA . PHE B 1 184 ? -21.75 -1.388 7.746 1 97.56 184 PHE B CA 1
ATOM 6072 C C . PHE B 1 184 ? -21.094 -2.484 8.586 1 97.56 184 PHE B C 1
ATOM 6074 O O . PHE B 1 184 ? -21.094 -2.41 9.812 1 97.56 184 PHE B O 1
ATOM 6081 N N . THR B 1 185 ? -20.625 -3.539 7.949 1 96.56 185 THR B N 1
ATOM 6082 C CA . THR B 1 185 ? -19.875 -4.594 8.625 1 96.56 185 THR B CA 1
ATOM 6083 C C . THR B 1 185 ? -18.375 -4.48 8.328 1 96.56 185 THR B C 1
ATOM 6085 O O . THR B 1 185 ? -17.969 -4.605 7.176 1 96.56 185 THR B O 1
ATOM 6088 N N . PHE B 1 186 ? -17.625 -4.262 9.383 1 96.44 186 PHE B N 1
ATOM 6089 C CA . PHE B 1 186 ? -16.188 -4.047 9.219 1 96.44 186 PHE B CA 1
ATOM 6090 C C . PHE B 1 186 ? -15.398 -5.266 9.68 1 96.44 186 PHE B C 1
ATOM 6092 O O . PHE B 1 186 ? -15.734 -5.875 10.703 1 96.44 186 PHE B O 1
ATOM 6099 N N . VAL B 1 187 ? -14.422 -5.641 8.898 1 95.12 187 VAL B N 1
ATOM 6100 C CA . VAL B 1 187 ? -13.414 -6.617 9.297 1 95.12 187 VAL B CA 1
ATOM 6101 C C . VAL B 1 187 ? -12.102 -5.902 9.602 1 95.12 187 VAL B C 1
ATOM 6103 O O . VAL B 1 187 ? -11.523 -5.242 8.734 1 95.12 187 VAL B O 1
ATOM 6106 N N . LEU B 1 188 ? -11.656 -6.062 10.867 1 96.31 188 LEU B N 1
ATOM 6107 C CA . LEU B 1 188 ? -10.445 -5.387 11.305 1 96.31 188 LEU B CA 1
ATOM 6108 C C . LEU B 1 188 ? -9.211 -6.234 11.016 1 96.31 188 LEU B C 1
ATOM 6110 O O . LEU B 1 188 ? -9.289 -7.465 10.992 1 96.31 188 LEU B O 1
ATOM 6114 N N . ARG B 1 189 ? -8.125 -5.547 10.719 1 95.06 189 ARG B N 1
ATOM 6115 C CA . ARG B 1 189 ? -6.844 -6.234 10.594 1 95.06 189 ARG B CA 1
ATOM 6116 C C . ARG B 1 189 ? -6.496 -6.98 11.883 1 95.06 189 ARG B C 1
ATOM 6118 O O . ARG B 1 189 ? -6.707 -6.465 12.984 1 95.06 189 ARG B O 1
ATOM 6125 N N . LYS B 1 190 ? -5.938 -8.117 11.711 1 93.19 190 LYS B N 1
ATOM 6126 C CA . LYS B 1 190 ? -5.508 -8.906 12.867 1 93.19 190 LYS B CA 1
ATOM 6127 C C . LYS B 1 190 ? -4.125 -8.469 13.344 1 93.19 190 LYS B C 1
ATOM 6129 O O . LYS B 1 190 ? -3.273 -8.094 12.539 1 93.19 190 LYS B O 1
ATOM 6134 N N . GLY B 1 191 ? -3.938 -8.469 14.664 1 93.62 191 GLY B N 1
ATOM 6135 C CA . GLY B 1 191 ? -2.617 -8.273 15.242 1 93.62 191 GLY B CA 1
ATOM 6136 C C . GLY B 1 191 ? -2.201 -6.816 15.297 1 93.62 191 GLY B C 1
ATOM 6137 O O . GLY B 1 191 ? -1.019 -6.508 15.453 1 93.62 191 GLY B O 1
ATOM 6138 N N . VAL B 1 192 ? -3.127 -5.906 15.109 1 96.5 192 VAL B N 1
ATOM 6139 C CA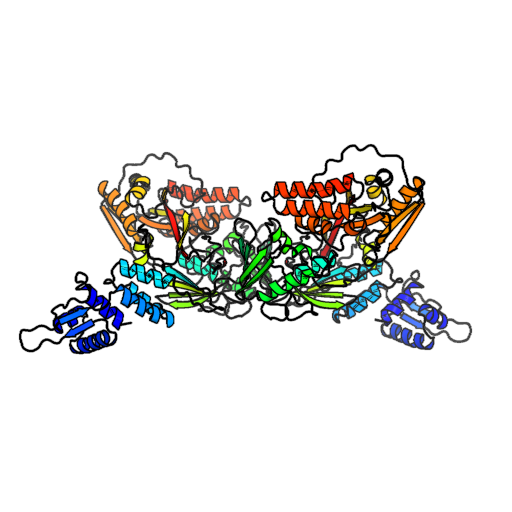 . VAL B 1 192 ? -2.805 -4.488 15.234 1 96.5 192 VAL B CA 1
ATOM 6140 C C . VAL B 1 192 ? -2.455 -4.168 16.688 1 96.5 192 VAL B C 1
ATOM 6142 O O . VAL B 1 192 ? -3.225 -4.473 17.609 1 96.5 192 VAL B O 1
ATOM 6145 N N . LYS B 1 193 ? -1.27 -3.564 16.891 1 97.12 193 LYS B N 1
ATOM 6146 C CA . LYS B 1 193 ? -0.811 -3.254 18.25 1 97.12 193 LYS B CA 1
ATOM 6147 C C . LYS B 1 193 ? -0.892 -1.757 18.516 1 97.12 193 LYS B C 1
ATOM 6149 O O . LYS B 1 193 ? -0.618 -0.94 17.641 1 97.12 193 LYS B O 1
ATOM 6154 N N . PHE B 1 194 ? -1.274 -1.429 19.766 1 96.94 194 PHE B N 1
ATOM 6155 C CA . PHE B 1 194 ? -1.069 -0.076 20.281 1 96.94 194 PHE B CA 1
ATOM 6156 C C . PHE B 1 194 ? 0.396 0.155 20.625 1 96.94 194 PHE B C 1
ATOM 6158 O O . PHE B 1 194 ? 1.177 -0.795 20.703 1 96.94 194 PHE B O 1
ATOM 6165 N N . HIS B 1 195 ? 0.754 1.391 20.812 1 96.69 195 HIS B N 1
ATOM 6166 C CA . HIS B 1 195 ? 2.139 1.749 21.094 1 96.69 195 HIS B CA 1
ATOM 6167 C C . HIS B 1 195 ? 2.623 1.105 22.391 1 96.69 195 HIS B C 1
ATOM 6169 O O . HIS B 1 195 ? 3.828 1.013 22.625 1 96.69 195 HIS B O 1
ATOM 6175 N N . ASP B 1 196 ? 1.763 0.625 23.25 1 94.19 196 ASP B N 1
ATOM 6176 C CA . ASP B 1 196 ? 2.152 -0.087 24.453 1 94.19 196 ASP B CA 1
ATOM 6177 C C . ASP B 1 196 ? 2.164 -1.597 24.234 1 94.19 196 ASP B C 1
ATOM 6179 O O . ASP B 1 196 ? 2.242 -2.373 25.188 1 94.19 196 ASP B O 1
ATOM 6183 N N . ASP B 1 197 ? 1.862 -2.066 23.016 1 94.62 197 ASP B N 1
ATOM 6184 C CA . ASP B 1 197 ? 1.974 -3.436 22.531 1 94.62 197 ASP B CA 1
ATOM 6185 C C . ASP B 1 197 ? 0.722 -4.242 22.859 1 94.62 197 ASP B C 1
ATOM 6187 O O . ASP B 1 197 ? 0.646 -5.434 22.562 1 94.62 197 ASP B O 1
ATOM 6191 N N . SER B 1 198 ? -0.246 -3.582 23.469 1 95 198 SER B N 1
ATOM 6192 C CA . SER B 1 198 ? -1.53 -4.266 23.594 1 95 198 SER B CA 1
ATOM 6193 C C . SER B 1 198 ? -2.207 -4.398 22.234 1 95 198 SER B C 1
ATOM 6195 O O . SER B 1 198 ? -1.936 -3.619 21.312 1 95 198 SER B O 1
ATOM 6197 N N . THR B 1 199 ? -3.072 -5.402 22.125 1 95.81 199 THR B N 1
ATOM 6198 C CA . THR B 1 199 ? -3.699 -5.695 20.828 1 95.81 199 THR B CA 1
ATOM 6199 C C . THR B 1 199 ? -5.031 -4.961 20.703 1 95.81 199 THR B C 1
ATOM 6201 O O . THR B 1 199 ? -5.844 -4.965 21.625 1 95.81 199 THR B O 1
ATOM 6204 N N . LEU B 1 200 ? -5.191 -4.277 19.609 1 96.88 200 LEU B N 1
ATOM 6205 C CA . LEU B 1 200 ? -6.434 -3.568 19.312 1 96.88 200 LEU B CA 1
ATOM 6206 C C . LEU B 1 200 ? -7.566 -4.551 19.047 1 96.88 200 LEU B C 1
ATOM 6208 O O . LEU B 1 200 ? -7.375 -5.547 18.344 1 96.88 200 LEU B O 1
ATOM 6212 N N . THR B 1 201 ? -8.75 -4.332 19.547 1 96.44 201 THR B N 1
ATOM 6213 C CA . THR B 1 201 ? -9.945 -5.117 19.281 1 96.44 201 THR B CA 1
ATOM 6214 C C . THR B 1 201 ? -11.094 -4.223 18.828 1 96.44 201 THR B C 1
ATOM 6216 O O . THR B 1 201 ? -10.984 -2.996 18.859 1 96.44 201 THR B O 1
ATOM 6219 N N . ALA B 1 202 ? -12.172 -4.898 18.453 1 97.06 202 ALA B N 1
ATOM 6220 C CA . ALA B 1 202 ? -13.367 -4.18 18.031 1 97.06 202 ALA B CA 1
ATOM 6221 C C . ALA B 1 202 ? -13.906 -3.295 19.156 1 97.06 202 ALA B C 1
ATOM 6223 O O . ALA B 1 202 ? -14.516 -2.254 18.891 1 97.06 202 ALA B O 1
ATOM 6224 N N . GLU B 1 203 ? -13.648 -3.623 20.344 1 97.19 203 GLU B N 1
ATOM 6225 C CA . GLU B 1 203 ? -14.094 -2.824 21.484 1 97.19 203 GLU B CA 1
ATOM 6226 C C . GLU B 1 203 ? -13.422 -1.453 21.5 1 97.19 203 GLU B C 1
ATOM 6228 O O . GLU B 1 203 ? -14.039 -0.459 21.891 1 97.19 203 GLU B O 1
ATOM 6233 N N . ASP B 1 204 ? -12.172 -1.384 21.172 1 97.12 204 ASP B N 1
ATOM 6234 C CA . ASP B 1 204 ? -11.469 -0.108 21.094 1 97.12 204 ASP B CA 1
ATOM 6235 C C . ASP B 1 204 ? -12.102 0.813 20.047 1 97.12 204 ASP B C 1
ATOM 6237 O O . ASP B 1 204 ? -12.172 2.027 20.25 1 97.12 204 ASP B O 1
ATOM 6241 N N . VAL B 1 205 ? -12.539 0.191 18.953 1 97.81 205 VAL B N 1
ATOM 6242 C CA . VAL B 1 205 ? -13.203 0.958 17.906 1 97.81 205 VAL B CA 1
ATOM 6243 C C . VAL B 1 205 ? -14.523 1.52 18.438 1 97.81 205 VAL B C 1
ATOM 6245 O O . VAL B 1 205 ? -14.789 2.717 18.297 1 97.81 205 VAL B O 1
ATOM 6248 N N . ARG B 1 206 ? -15.32 0.663 19.016 1 97.88 206 ARG B N 1
ATOM 6249 C CA . ARG B 1 206 ? -16.594 1.087 19.578 1 97.88 206 ARG B CA 1
ATOM 6250 C C . ARG B 1 206 ? -16.406 2.203 20.594 1 97.88 206 ARG B C 1
ATOM 6252 O O . ARG B 1 206 ? -17.078 3.229 20.531 1 97.88 206 ARG B O 1
ATOM 6259 N N . TYR B 1 207 ? -15.484 2.025 21.484 1 95.75 207 TYR B N 1
ATOM 6260 C CA . TYR B 1 207 ? -15.203 3.008 22.516 1 95.75 207 TYR B CA 1
ATOM 6261 C C . TYR B 1 207 ? -14.812 4.352 21.922 1 95.75 207 TYR B C 1
ATOM 6263 O O . TYR B 1 207 ? -15.344 5.395 22.312 1 95.75 207 TYR B O 1
ATOM 6271 N N . SER B 1 208 ? -13.898 4.328 20.984 1 95.81 208 SER B N 1
ATOM 6272 C CA . SER B 1 208 ? -13.375 5.547 20.375 1 95.81 208 SER B CA 1
ATOM 6273 C C . SER B 1 208 ? -14.484 6.332 19.672 1 95.81 208 SER B C 1
ATOM 6275 O O . SER B 1 208 ? -14.555 7.559 19.797 1 95.81 208 SER B O 1
ATOM 6277 N N . LEU B 1 209 ? -15.352 5.641 18.969 1 96.88 209 LEU B N 1
ATOM 6278 C CA . LEU B 1 209 ? -16.422 6.316 18.266 1 96.88 209 LEU B CA 1
ATOM 6279 C C . LEU B 1 209 ? -17.469 6.871 19.234 1 96.88 209 LEU B C 1
ATOM 6281 O O . LEU B 1 209 ? -17.906 8.016 19.078 1 96.88 209 LEU B O 1
ATOM 6285 N N . LEU B 1 210 ? -17.812 6.184 20.203 1 95 210 LEU B N 1
ATOM 6286 C CA . LEU B 1 210 ? -18.828 6.617 21.156 1 95 210 LEU B CA 1
ATOM 6287 C C . LEU B 1 210 ? -18.328 7.781 22 1 95 210 LEU B C 1
ATOM 6289 O O . LEU B 1 210 ? -19.125 8.625 22.438 1 95 210 LEU B O 1
ATOM 6293 N N . LYS B 1 211 ? -17.094 7.855 22.203 1 92.88 211 LYS B N 1
ATOM 6294 C CA . LYS B 1 211 ? -16.5 8.945 22.984 1 92.88 211 LYS B CA 1
ATOM 6295 C C . LYS B 1 211 ? -16.719 10.289 22.281 1 92.88 211 LYS B C 1
ATOM 6297 O O . LYS B 1 211 ? -16.734 11.336 22.938 1 92.88 211 LYS B O 1
ATOM 6302 N N . LEU B 1 212 ? -16.875 10.242 21.047 1 95.44 212 LEU B N 1
ATOM 6303 C CA . LEU B 1 212 ? -17.016 11.477 20.266 1 95.44 212 LEU B CA 1
ATOM 6304 C C . LEU B 1 212 ? -18.344 12.156 20.578 1 95.44 212 LEU B C 1
ATOM 6306 O O . LEU B 1 212 ? -18.531 13.344 20.297 1 95.44 212 LEU B O 1
ATOM 6310 N N . LYS B 1 213 ? -19.344 11.477 21.125 1 94.25 213 LYS B N 1
ATOM 6311 C CA . LYS B 1 213 ? -20.672 12.008 21.375 1 94.25 213 LYS B CA 1
ATOM 6312 C C . LYS B 1 213 ? -20.609 13.25 22.266 1 94.25 213 LYS B C 1
ATOM 6314 O O . LYS B 1 213 ? -21.453 14.141 22.172 1 94.25 213 LYS B O 1
ATOM 6319 N N . ASN B 1 214 ? -19.578 13.367 23.016 1 89.25 214 ASN B N 1
ATOM 6320 C CA . ASN B 1 214 ? -19.469 14.453 23.984 1 89.25 214 ASN B CA 1
ATOM 6321 C C . ASN B 1 214 ? -18.391 15.461 23.578 1 89.25 214 ASN B C 1
ATOM 6323 O O . ASN B 1 214 ? -17.844 16.156 24.422 1 89.25 214 ASN B O 1
ATOM 6327 N N . THR B 1 215 ? -18.078 15.469 22.391 1 93.06 215 THR B N 1
ATOM 6328 C CA . THR B 1 215 ? -17.031 16.375 21.906 1 93.06 215 THR B CA 1
ATOM 6329 C C . THR B 1 215 ? -17.594 17.312 20.844 1 93.06 215 THR B C 1
ATOM 6331 O O . THR B 1 215 ? -18.766 17.266 20.516 1 93.06 215 THR B O 1
ATOM 6334 N N . ASN B 1 216 ? -16.719 18.188 20.344 1 92.19 216 ASN B N 1
ATOM 6335 C CA . ASN B 1 216 ? -17.109 19.125 19.281 1 92.19 216 ASN B CA 1
ATOM 6336 C C . ASN B 1 216 ? -17.359 18.406 17.969 1 92.19 216 ASN B C 1
ATOM 6338 O O . ASN B 1 216 ? -17.938 18.969 17.047 1 92.19 216 ASN B O 1
ATOM 6342 N N . PHE B 1 217 ? -17.031 17.094 17.922 1 94.62 217 PHE B N 1
ATOM 6343 C CA . PHE B 1 217 ? -17.141 16.312 16.703 1 94.62 217 PHE B CA 1
ATOM 6344 C C . PHE B 1 217 ? -18.312 15.344 16.797 1 94.62 217 PHE B C 1
ATOM 6346 O O . PHE B 1 217 ? -18.359 14.344 16.078 1 94.62 217 PHE B O 1
ATOM 6353 N N . SER B 1 218 ? -19.281 15.602 17.641 1 96.06 218 SER B N 1
ATOM 6354 C CA . SER B 1 218 ? -20.375 14.672 17.891 1 96.06 218 SER B CA 1
ATOM 6355 C C . SER B 1 218 ? -21.156 14.367 16.625 1 96.06 218 SER B C 1
ATOM 6357 O O . SER B 1 218 ? -21.719 13.273 16.469 1 96.06 218 SER B O 1
ATOM 6359 N N . TRP B 1 219 ? -21.156 15.273 15.672 1 94.81 219 TRP B N 1
ATOM 6360 C CA . TRP B 1 219 ? -21.938 15.109 14.445 1 94.81 219 TRP B CA 1
ATOM 6361 C C . TRP B 1 219 ? -21.484 13.867 13.68 1 94.81 219 TRP B C 1
ATOM 6363 O O . TRP B 1 219 ? -22.266 13.266 12.945 1 94.81 219 TRP B O 1
ATOM 6373 N N . VAL B 1 220 ? -20.234 13.422 13.805 1 95.81 220 VAL B N 1
ATOM 6374 C CA . VAL B 1 220 ? -19.672 12.273 13.102 1 95.81 220 VAL B CA 1
ATOM 6375 C C . VAL B 1 220 ? -20.391 11 13.531 1 95.81 220 VAL B C 1
ATOM 6377 O O . VAL B 1 220 ? -20.531 10.062 12.742 1 95.81 220 VAL B O 1
ATOM 6380 N N . VAL B 1 221 ? -20.906 10.992 14.781 1 96.94 221 VAL B N 1
ATOM 6381 C CA . VAL B 1 221 ? -21.453 9.75 15.328 1 96.94 221 VAL B CA 1
ATOM 6382 C C . VAL B 1 221 ? -22.938 9.93 15.648 1 96.94 221 VAL B C 1
ATOM 6384 O O . VAL B 1 221 ? -23.594 8.992 16.109 1 96.94 221 VAL B O 1
ATOM 6387 N N . ASP B 1 222 ? -23.469 11.078 15.43 1 94.88 222 ASP B N 1
ATOM 6388 C CA . ASP B 1 222 ? -24.859 11.367 15.766 1 94.88 222 ASP B CA 1
ATOM 6389 C C . ASP B 1 222 ? -25.797 10.414 15.031 1 94.88 222 ASP B C 1
ATOM 6391 O O . ASP B 1 222 ? -26.875 10.07 15.539 1 94.88 222 ASP B O 1
ATOM 6395 N N . GLU B 1 223 ? -25.375 9.984 13.867 1 94.62 223 GLU B N 1
ATOM 6396 C CA . GLU B 1 223 ? -26.234 9.133 13.039 1 94.62 223 GLU B CA 1
ATOM 6397 C C . GLU B 1 223 ? -26.141 7.672 13.461 1 94.62 223 GLU B C 1
ATOM 6399 O O . GLU B 1 223 ? -26.891 6.828 12.984 1 94.62 223 GLU B O 1
ATOM 6404 N N . ILE B 1 224 ? -25.266 7.281 14.344 1 97.94 224 ILE B N 1
ATOM 6405 C CA . ILE B 1 224 ? -25.031 5.887 14.711 1 97.94 224 ILE B CA 1
ATOM 6406 C C . ILE B 1 224 ? -26.125 5.426 15.68 1 97.94 224 ILE B C 1
ATOM 6408 O O . ILE B 1 224 ? -26.25 5.984 16.766 1 97.94 224 ILE B O 1
ATOM 6412 N N . LYS B 1 225 ? -26.844 4.469 15.234 1 98.06 225 LYS B N 1
ATOM 6413 C CA . LYS B 1 225 ? -27.875 3.846 16.062 1 98.06 225 LYS B CA 1
ATOM 6414 C C . LYS B 1 225 ? -27.266 2.844 17.047 1 98.06 225 LYS B C 1
ATOM 6416 O O . LYS B 1 225 ? -27.609 2.84 18.219 1 98.06 225 LYS B O 1
ATOM 6421 N N . SER B 1 226 ? -26.375 2.008 16.5 1 98.19 226 SER B N 1
ATOM 6422 C CA . SER B 1 226 ? -25.734 1.002 17.359 1 98.19 226 SER B CA 1
ATOM 6423 C C . SER B 1 226 ? -24.422 0.526 16.75 1 98.19 226 SER B C 1
ATOM 6425 O O . SER B 1 226 ? -24.188 0.668 15.547 1 98.19 226 SER B O 1
ATOM 6427 N N . ILE B 1 227 ? -23.562 0.078 17.609 1 98.38 227 ILE B N 1
ATOM 6428 C CA . ILE B 1 227 ? -22.328 -0.607 17.25 1 98.38 227 ILE B CA 1
ATOM 6429 C C . ILE B 1 227 ? -22.281 -1.981 17.906 1 98.38 227 ILE B C 1
ATOM 6431 O O . ILE B 1 227 ? -22.188 -2.084 19.141 1 98.38 227 ILE B O 1
ATOM 6435 N N . GLU B 1 228 ? -22.375 -2.994 17.109 1 98 228 GLU B N 1
ATOM 6436 C CA . GLU B 1 228 ? -22.375 -4.363 17.609 1 98 228 GLU B CA 1
ATOM 6437 C C . GLU B 1 228 ? -21.047 -5.059 17.344 1 98 228 GLU B C 1
ATOM 6439 O O . GLU B 1 228 ? -20.562 -5.059 16.203 1 98 228 GLU B O 1
ATOM 6444 N N . ILE B 1 229 ? -20.484 -5.633 18.359 1 96.69 229 ILE B N 1
ATOM 6445 C CA . ILE B 1 229 ? -19.25 -6.395 18.234 1 96.69 229 ILE B CA 1
ATOM 6446 C C . ILE B 1 229 ? -19.562 -7.863 17.984 1 96.69 229 ILE B C 1
ATOM 6448 O O . ILE B 1 229 ? -20.203 -8.523 18.812 1 96.69 229 ILE B O 1
ATOM 6452 N N . LEU B 1 230 ? -19.188 -8.344 16.891 1 92.75 230 LEU B N 1
ATOM 6453 C CA . LEU B 1 230 ? -19.406 -9.742 16.547 1 92.75 230 LEU B CA 1
ATOM 6454 C C . LEU B 1 230 ? -18.25 -10.617 17 1 92.75 230 LEU B C 1
ATOM 6456 O O . LEU B 1 230 ? -18.438 -11.758 17.422 1 92.75 230 LEU B O 1
ATOM 6460 N N . HIS B 1 231 ? -17.047 -10.047 16.75 1 89 231 HIS B N 1
ATOM 6461 C CA . HIS B 1 231 ? -15.758 -10.648 17.062 1 89 231 HIS B CA 1
ATOM 6462 C C . HIS B 1 231 ? -14.719 -9.586 17.406 1 89 231 HIS B C 1
ATOM 6464 O O . HIS B 1 231 ? -14.953 -8.391 17.203 1 89 231 HIS B O 1
ATOM 6470 N N . ASP B 1 232 ? -13.586 -10.055 17.984 1 92.44 232 ASP B N 1
ATOM 6471 C CA . ASP B 1 232 ? -12.516 -9.117 18.312 1 92.44 232 ASP B CA 1
ATOM 6472 C C . ASP B 1 232 ? -12.086 -8.328 17.078 1 92.44 232 ASP B C 1
ATOM 6474 O O . ASP B 1 232 ? -11.578 -7.211 17.203 1 92.44 232 ASP B O 1
ATOM 6478 N N . THR B 1 233 ? -12.297 -8.898 15.906 1 93.69 233 THR B N 1
ATOM 6479 C CA . THR B 1 233 ? -11.836 -8.234 14.695 1 93.69 233 THR B CA 1
ATOM 6480 C C . THR B 1 233 ? -13.008 -7.98 13.742 1 93.69 233 THR B C 1
ATOM 6482 O O . THR B 1 233 ? -12.812 -7.844 12.539 1 93.69 233 THR B O 1
ATOM 6485 N N . LYS B 1 234 ? -14.219 -7.98 14.242 1 94.19 234 LYS B N 1
ATOM 6486 C CA . LYS B 1 234 ? -15.391 -7.746 13.406 1 94.19 234 LYS B CA 1
ATOM 6487 C C . LYS B 1 234 ? -16.453 -6.957 14.164 1 94.19 234 LYS B C 1
ATOM 6489 O O . LYS B 1 234 ? -16.766 -7.277 15.312 1 94.19 234 LYS B O 1
ATOM 6494 N N . LEU B 1 235 ? -16.969 -5.953 13.555 1 97.12 235 LEU B N 1
ATOM 6495 C CA . LEU B 1 235 ? -18.047 -5.18 14.18 1 97.12 235 LEU B CA 1
ATOM 6496 C C . LEU B 1 235 ? -19.031 -4.66 13.133 1 97.12 235 LEU B C 1
ATOM 6498 O O . LEU B 1 235 ? -18.703 -4.617 11.945 1 97.12 235 LEU B O 1
ATOM 6502 N N . VAL B 1 236 ? -20.234 -4.355 13.555 1 97.75 236 VAL B N 1
ATOM 6503 C CA . VAL B 1 236 ? -21.312 -3.828 12.711 1 97.75 236 VAL B CA 1
ATOM 6504 C C . VAL B 1 236 ? -21.75 -2.461 13.234 1 97.75 236 VAL B C 1
ATOM 6506 O O . VAL B 1 236 ? -22.016 -2.301 14.422 1 97.75 236 VAL B O 1
ATOM 6509 N N . ILE B 1 237 ? -21.75 -1.473 12.43 1 98.44 237 ILE B N 1
ATOM 6510 C CA . ILE B 1 237 ? -22.297 -0.162 12.75 1 98.44 237 ILE B CA 1
ATOM 6511 C C . ILE B 1 237 ? -23.625 0.03 12.023 1 98.44 237 ILE B C 1
ATOM 6513 O O . ILE B 1 237 ? -23.703 -0.094 10.797 1 98.44 237 ILE B O 1
ATOM 6517 N N . GLN B 1 238 ? -24.625 0.265 12.781 1 98.5 238 GLN B N 1
ATOM 6518 C CA . GLN B 1 238 ? -25.969 0.534 12.258 1 98.5 238 GLN B CA 1
ATOM 6519 C C . GLN B 1 238 ? -26.328 2.008 12.406 1 98.5 238 GLN B C 1
ATOM 6521 O O . GLN B 1 238 ? -26.156 2.588 13.477 1 98.5 238 GLN B O 1
ATOM 6526 N N . LEU B 1 239 ? -26.781 2.646 11.328 1 98.31 239 LEU B N 1
ATOM 6527 C CA . LEU B 1 239 ? -27.172 4.051 11.336 1 98.31 239 LEU B CA 1
ATOM 6528 C C . LEU B 1 239 ? -28.688 4.184 11.43 1 98.31 239 LEU B C 1
ATOM 6530 O O . LEU B 1 239 ? -29.422 3.238 11.109 1 98.31 239 LEU B O 1
ATOM 6534 N N . PHE B 1 240 ? -29.203 5.367 11.852 1 97.25 240 PHE B N 1
ATOM 6535 C CA . PHE B 1 240 ? -30.625 5.672 11.914 1 97.25 240 PHE B CA 1
ATOM 6536 C C . PHE B 1 240 ? -31.203 5.844 10.516 1 97.25 240 PHE B C 1
ATOM 6538 O O . PHE B 1 240 ? -32.375 5.512 10.266 1 97.25 240 PHE B O 1
ATOM 6545 N N . ARG B 1 241 ? -30.406 6.328 9.594 1 96.44 241 ARG B N 1
ATOM 6546 C CA . ARG B 1 241 ? -30.797 6.602 8.211 1 96.44 241 ARG B CA 1
ATOM 6547 C C . ARG B 1 241 ? -29.625 6.414 7.254 1 96.44 241 ARG B C 1
ATOM 6549 O O . ARG B 1 241 ? -28.484 6.27 7.688 1 96.44 241 ARG B O 1
ATOM 6556 N N . SER B 1 242 ? -30 6.406 5.934 1 97.06 242 SER B N 1
ATOM 6557 C CA . SER B 1 242 ? -28.953 6.242 4.918 1 97.06 242 SER B CA 1
ATOM 6558 C C . SER B 1 242 ? -27.969 7.395 4.953 1 97.06 242 SER B C 1
ATOM 6560 O O . SER B 1 242 ? -28.359 8.555 5.078 1 97.06 242 SER B O 1
ATOM 6562 N N . ASN B 1 243 ? -26.703 7.121 4.973 1 97.12 243 ASN B N 1
ATOM 6563 C CA . ASN B 1 243 ? -25.625 8.109 4.914 1 97.12 243 ASN B CA 1
ATOM 6564 C C . ASN B 1 243 ? -24.516 7.676 3.959 1 97.12 243 ASN B C 1
ATOM 6566 O O . ASN B 1 243 ? -23.656 6.879 4.328 1 97.12 243 ASN B O 1
ATOM 6570 N N . TYR B 1 244 ? -24.469 8.266 2.789 1 96.56 244 TYR B N 1
ATOM 6571 C CA . TYR B 1 244 ? -23.531 7.883 1.743 1 96.56 244 TYR B CA 1
ATOM 6572 C C . TYR B 1 244 ? -22.172 8.523 1.973 1 96.56 244 TYR B C 1
ATOM 6574 O O . TYR B 1 244 ? -21.203 8.18 1.3 1 96.56 244 TYR B O 1
ATOM 6582 N N . SER B 1 245 ? -22.016 9.391 3.049 1 95.25 245 SER B N 1
ATOM 6583 C CA . SER B 1 245 ? -20.766 10.055 3.373 1 95.25 245 SER B CA 1
ATOM 6584 C C . SER B 1 245 ? -20.109 9.445 4.613 1 95.25 245 SER B C 1
ATOM 6586 O O . SER B 1 245 ? -19.031 9.852 5.02 1 95.25 245 SER B O 1
ATOM 6588 N N . PHE B 1 246 ? -20.766 8.414 5.164 1 96.31 246 PHE B N 1
ATOM 6589 C CA . PHE B 1 246 ? -20.375 7.922 6.48 1 96.31 246 PHE B CA 1
ATOM 6590 C C . PHE B 1 246 ? -18.938 7.406 6.461 1 96.31 246 PHE B C 1
ATOM 6592 O O . PHE B 1 246 ? -18.156 7.699 7.371 1 96.31 246 PHE B O 1
ATOM 6599 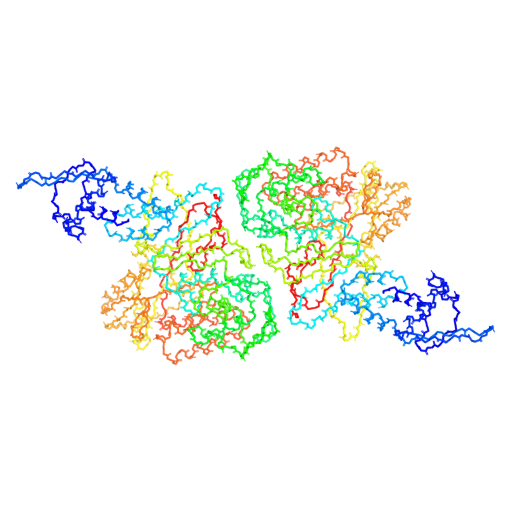N N . LEU B 1 247 ? -18.547 6.637 5.422 1 94.31 247 LEU B N 1
ATOM 6600 C CA . LEU B 1 247 ? -17.203 6.082 5.336 1 94.31 247 LEU B CA 1
ATOM 6601 C C . LEU B 1 247 ? -16.156 7.191 5.316 1 94.31 247 LEU B C 1
ATOM 6603 O O . LEU B 1 247 ? -15.094 7.066 5.941 1 94.31 247 LEU B O 1
ATOM 6607 N N . SER B 1 248 ? -16.438 8.258 4.59 1 93.31 248 SER B N 1
ATOM 6608 C CA . SER B 1 248 ? -15.5 9.367 4.531 1 93.31 248 SER B CA 1
ATOM 6609 C C . SER B 1 248 ? -15.336 10.031 5.895 1 93.31 248 SER B C 1
ATOM 6611 O O . SER B 1 248 ? -14.258 10.516 6.234 1 93.31 248 SER B O 1
ATOM 6613 N N . TRP B 1 249 ? -16.406 10.07 6.711 1 95.25 249 TRP B N 1
ATOM 6614 C CA . TRP B 1 249 ? -16.344 10.648 8.055 1 95.25 249 TRP B CA 1
ATOM 6615 C C . TRP B 1 249 ? -15.406 9.844 8.953 1 95.25 249 TRP B C 1
ATOM 6617 O O . TRP B 1 249 ? -14.734 10.414 9.812 1 95.25 249 TRP B O 1
ATOM 6627 N N . LEU B 1 250 ? -15.336 8.57 8.656 1 95.5 250 LEU B N 1
ATOM 6628 C CA . LEU B 1 250 ? -14.531 7.68 9.492 1 95.5 250 LEU B CA 1
ATOM 6629 C C . LEU B 1 250 ? -13.047 7.832 9.172 1 95.5 250 LEU B C 1
ATOM 6631 O O . LEU B 1 250 ? -12.203 7.199 9.805 1 95.5 250 LEU B O 1
ATOM 6635 N N . THR B 1 251 ? -12.672 8.656 8.211 1 94.31 251 THR B N 1
ATOM 6636 C CA . THR B 1 251 ? -11.273 8.93 7.887 1 94.31 251 THR B CA 1
ATOM 6637 C C . THR B 1 251 ? -10.781 10.164 8.633 1 94.31 251 THR B C 1
ATOM 6639 O O . THR B 1 251 ? -9.578 10.461 8.633 1 94.31 251 THR B O 1
ATOM 6642 N N . LEU B 1 252 ? -11.664 10.875 9.273 1 94.25 252 LEU B N 1
ATOM 6643 C CA . LEU B 1 252 ? -11.312 12.109 9.977 1 94.25 252 LEU B CA 1
ATOM 6644 C C . LEU B 1 252 ? -10.398 11.812 11.156 1 94.25 252 LEU B C 1
ATOM 6646 O O . LEU B 1 252 ? -10.602 10.836 11.875 1 94.25 252 LEU B O 1
ATOM 6650 N N . PRO B 1 253 ? -9.453 12.68 11.445 1 93.56 253 PRO B N 1
ATOM 6651 C CA . PRO B 1 253 ? -8.523 12.453 12.555 1 93.56 253 PRO B CA 1
ATOM 6652 C C . PRO B 1 253 ? -9.227 12.289 13.898 1 93.56 253 PRO B C 1
ATOM 6654 O O . PRO B 1 253 ? -8.766 11.523 14.75 1 93.56 253 PRO B O 1
ATOM 6657 N N . CYS B 1 254 ? -10.352 12.984 14.094 1 94.56 254 CYS B N 1
ATOM 6658 C CA . CYS B 1 254 ? -11.055 12.891 15.367 1 94.56 254 CYS B CA 1
ATOM 6659 C C . CYS B 1 254 ? -11.594 11.484 15.594 1 94.56 254 CYS B C 1
ATOM 6661 O O . CYS B 1 254 ? -11.938 11.125 16.719 1 94.56 254 CYS B O 1
ATOM 6663 N N . THR B 1 255 ? -11.648 10.664 14.539 1 95.88 255 THR B N 1
ATOM 6664 C CA . THR B 1 255 ? -12.172 9.305 14.656 1 95.88 255 THR B CA 1
ATOM 6665 C C . THR B 1 255 ? -11.039 8.305 14.875 1 95.88 255 THR B C 1
ATOM 6667 O O . THR B 1 255 ? -11.25 7.094 14.781 1 95.88 255 THR B O 1
ATOM 6670 N N . SER B 1 256 ? -9.852 8.789 15.148 1 96.25 256 SER B N 1
ATOM 6671 C CA . SER B 1 256 ? -8.719 7.914 15.438 1 96.25 256 SER B CA 1
ATOM 6672 C C . SER B 1 256 ? -9.047 6.953 16.578 1 96.25 256 SER B C 1
ATOM 6674 O O . SER B 1 256 ? -9.703 7.328 17.547 1 96.25 256 SER B O 1
ATOM 6676 N N . ILE B 1 257 ? -8.562 5.758 16.5 1 96.81 257 ILE B N 1
ATOM 6677 C CA . ILE B 1 257 ? -8.891 4.723 17.469 1 96.81 257 ILE B CA 1
ATOM 6678 C C . ILE B 1 257 ? -7.922 4.801 18.641 1 96.81 257 ILE B C 1
ATOM 6680 O O . ILE B 1 257 ? -6.703 4.801 18.453 1 96.81 257 ILE B O 1
ATOM 6684 N N . ILE B 1 258 ? -8.469 4.934 19.797 1 95.12 258 ILE B N 1
ATOM 6685 C CA . ILE B 1 258 ? -7.707 4.938 21.047 1 95.12 258 ILE B CA 1
ATOM 6686 C C . ILE B 1 258 ? -8.039 3.689 21.859 1 95.12 258 ILE B C 1
ATOM 6688 O O . ILE B 1 258 ? -9.07 3.049 21.625 1 95.12 258 ILE B O 1
ATOM 6692 N N . ALA B 1 259 ? -7.16 3.359 22.719 1 93.81 259 ALA B N 1
ATOM 6693 C CA . ALA B 1 259 ? -7.371 2.182 23.562 1 93.81 259 ALA B CA 1
ATOM 6694 C C . ALA B 1 259 ? -8.469 2.426 24.578 1 93.81 259 ALA B C 1
ATOM 6696 O O . ALA B 1 259 ? -8.492 3.465 25.25 1 93.81 259 ALA B O 1
ATOM 6697 N N . ALA B 1 260 ? -9.344 1.545 24.703 1 90.31 260 ALA B N 1
ATOM 6698 C CA . ALA B 1 260 ? -10.484 1.677 25.609 1 90.31 260 ALA B CA 1
ATOM 6699 C C . ALA B 1 260 ? -10.023 1.728 27.062 1 90.31 260 ALA B C 1
ATOM 6701 O O . ALA B 1 260 ? -10.664 2.373 27.891 1 90.31 260 ALA B O 1
ATOM 6702 N N . ASN B 1 261 ? -8.914 1.116 27.391 1 80.38 261 ASN B N 1
ATOM 6703 C CA . ASN B 1 261 ? -8.461 1.021 28.766 1 80.38 261 ASN B CA 1
ATOM 6704 C C . ASN B 1 261 ? -7.617 2.225 29.172 1 80.38 261 ASN B C 1
ATOM 6706 O O . ASN B 1 261 ? -7.242 2.367 30.344 1 80.38 261 ASN B O 1
ATOM 6710 N N . TYR B 1 262 ? -7.105 3.061 28.219 1 65.06 262 TYR B N 1
ATOM 6711 C CA . TYR B 1 262 ? -6.184 4.133 28.562 1 65.06 262 TYR B CA 1
ATOM 6712 C C . TYR B 1 262 ? -6.73 5.488 28.141 1 65.06 262 TYR B C 1
ATOM 6714 O O . TYR B 1 262 ? -6.859 5.762 26.938 1 65.06 262 TYR B O 1
ATOM 6722 N N . THR B 1 263 ? -7.152 6.246 29.125 1 63.59 263 THR B N 1
ATOM 6723 C CA . THR B 1 263 ? -7.793 7.477 28.672 1 63.59 263 THR B CA 1
ATOM 6724 C C . THR B 1 263 ? -6.797 8.633 28.656 1 63.59 263 THR B C 1
ATOM 6726 O O . THR B 1 263 ? -6.902 9.547 27.844 1 63.59 263 THR B O 1
ATOM 6729 N N . ASP B 1 264 ? -5.719 8.539 29.453 1 66.38 264 ASP B N 1
ATOM 6730 C CA . ASP B 1 264 ? -5 9.797 29.594 1 66.38 264 ASP B CA 1
ATOM 6731 C C . ASP B 1 264 ? -3.635 9.727 28.922 1 66.38 264 ASP B C 1
ATOM 6733 O O . ASP B 1 264 ? -2.805 10.625 29.094 1 66.38 264 ASP B O 1
ATOM 6737 N N . ARG B 1 265 ? -3.408 8.664 28.188 1 81 265 ARG B N 1
ATOM 6738 C CA . ARG B 1 265 ? -2.105 8.547 27.547 1 81 265 ARG B CA 1
ATOM 6739 C C . ARG B 1 265 ? -2.232 8.664 26.031 1 81 265 ARG B C 1
ATOM 6741 O O . ARG B 1 265 ? -3.26 8.297 25.453 1 81 265 ARG B O 1
ATOM 6748 N N . ILE B 1 266 ? -1.214 9.266 25.484 1 91.19 266 ILE B N 1
ATOM 6749 C CA . ILE B 1 266 ? -1.152 9.359 24.031 1 91.19 266 ILE B CA 1
ATOM 6750 C C . ILE B 1 266 ? -0.599 8.055 23.453 1 91.19 266 ILE B C 1
ATOM 6752 O O . ILE B 1 266 ? 0.606 7.934 23.219 1 91.19 266 ILE B O 1
ATOM 6756 N N . ILE B 1 267 ? -1.463 7.09 23.406 1 94.06 267 ILE B N 1
ATOM 6757 C CA . ILE B 1 267 ? -1.133 5.77 22.875 1 94.06 267 ILE B CA 1
ATOM 6758 C C . ILE B 1 267 ? -2.016 5.457 21.672 1 94.06 267 ILE B C 1
ATOM 6760 O O . ILE B 1 267 ? -3.232 5.309 21.812 1 94.06 267 ILE B O 1
ATOM 6764 N N . GLY B 1 268 ? -1.466 5.438 20.562 1 96.31 268 GLY B N 1
ATOM 6765 C CA . GLY B 1 268 ? -2.172 5.133 19.328 1 96.31 268 GLY B CA 1
ATOM 6766 C C . GLY B 1 268 ? -1.639 3.9 18.625 1 96.31 268 GLY B C 1
ATOM 6767 O O . GLY B 1 268 ? -1.029 3.035 19.25 1 96.31 268 GLY B O 1
ATOM 6768 N N . THR B 1 269 ? -2.033 3.746 17.406 1 97.12 269 THR B N 1
ATOM 6769 C CA . THR B 1 269 ? -1.613 2.621 16.578 1 97.12 269 THR B CA 1
ATOM 6770 C C . THR B 1 269 ? -0.871 3.109 15.344 1 97.12 269 THR B C 1
ATOM 6772 O O . THR B 1 269 ? -0.731 2.371 14.367 1 97.12 269 THR B O 1
ATOM 6775 N N . GLY B 1 270 ? -0.48 4.352 15.32 1 96.56 270 GLY B N 1
ATOM 6776 C CA . GLY B 1 270 ? 0.163 4.93 14.156 1 96.56 270 GLY B CA 1
ATOM 6777 C C . GLY B 1 270 ? 1.604 4.492 13.984 1 96.56 270 GLY B C 1
ATOM 6778 O O . GLY B 1 270 ? 2.129 3.736 14.805 1 96.56 270 GLY B O 1
ATOM 6779 N N . PRO B 1 271 ? 2.227 4.871 12.914 1 96.94 271 PRO B N 1
ATOM 6780 C CA . PRO B 1 271 ? 3.594 4.461 12.594 1 96.94 271 PRO B CA 1
ATOM 6781 C C . PRO B 1 271 ? 4.629 5.043 13.555 1 96.94 271 PRO B C 1
ATOM 6783 O O . PRO B 1 271 ? 5.75 4.535 13.641 1 96.94 271 PRO B O 1
ATOM 6786 N N . TYR B 1 272 ? 4.285 6.145 14.234 1 97.88 272 TYR B N 1
ATOM 6787 C CA . TYR B 1 272 ? 5.156 6.75 15.234 1 97.88 272 TYR B CA 1
ATOM 6788 C C . TYR B 1 272 ? 4.484 6.766 16.594 1 97.88 272 TYR B C 1
ATOM 6790 O O . TYR B 1 272 ? 3.256 6.805 16.688 1 97.88 272 TYR B O 1
ATOM 6798 N N . TYR B 1 273 ? 5.234 6.688 17.641 1 97.5 273 TYR B N 1
ATOM 6799 C CA . TYR B 1 273 ? 4.719 6.93 18.984 1 97.5 273 TYR B CA 1
ATOM 6800 C C . TYR B 1 273 ? 5.395 8.141 19.609 1 97.5 273 TYR B C 1
ATOM 6802 O O . TYR B 1 273 ? 6.473 8.555 19.172 1 97.5 273 TYR B O 1
ATOM 6810 N N . LEU B 1 274 ? 4.723 8.773 20.547 1 96.25 274 LEU B N 1
ATOM 6811 C CA . LEU B 1 274 ? 5.199 9.977 21.234 1 96.25 274 LEU B CA 1
ATOM 6812 C C . LEU B 1 274 ? 6.223 9.625 22.312 1 96.25 274 LEU B C 1
ATOM 6814 O O . LEU B 1 274 ? 5.883 8.984 23.297 1 96.25 274 LEU B O 1
ATOM 6818 N N . SER B 1 275 ? 7.43 10.031 22.062 1 94.31 275 SER B N 1
ATOM 6819 C CA . SER B 1 275 ? 8.492 9.742 23.031 1 94.31 275 SER B CA 1
ATOM 6820 C C . SER B 1 275 ? 8.656 10.883 24.031 1 94.31 275 SER B C 1
ATOM 6822 O O . SER B 1 275 ? 8.922 10.641 25.203 1 94.31 275 SER B O 1
ATOM 6824 N N . LYS B 1 276 ? 8.508 12.102 23.547 1 91 276 LYS B N 1
ATOM 6825 C CA . LYS B 1 276 ? 8.656 13.289 24.391 1 91 276 LYS B CA 1
ATOM 6826 C C . LYS B 1 276 ? 7.711 14.398 23.922 1 91 276 LYS B C 1
ATOM 6828 O O . LYS B 1 276 ? 7.508 14.586 22.719 1 91 276 LYS B O 1
ATOM 6833 N N . HIS B 1 277 ? 7.109 15.078 24.859 1 91.75 277 HIS B N 1
ATOM 6834 C CA . HIS B 1 277 ? 6.219 16.203 24.594 1 91.75 277 HIS B CA 1
ATOM 6835 C C . HIS B 1 277 ? 6.254 17.219 25.719 1 91.75 277 HIS B C 1
ATOM 6837 O O . HIS B 1 277 ? 5.707 16.969 26.797 1 91.75 277 HIS B O 1
ATOM 6843 N N . ASN B 1 278 ? 6.906 18.297 25.484 1 87.75 278 ASN B N 1
ATOM 6844 C CA . ASN B 1 278 ? 6.906 19.406 26.438 1 87.75 278 ASN B CA 1
ATOM 6845 C C . ASN B 1 278 ? 6.832 20.75 25.734 1 87.75 278 ASN B C 1
ATOM 6847 O O . ASN B 1 278 ? 6.492 20.828 24.547 1 87.75 278 ASN B O 1
ATOM 6851 N N . GLU B 1 279 ? 7.043 21.781 26.422 1 82.88 279 GLU B N 1
ATOM 6852 C CA . GLU B 1 279 ? 6.828 23.125 25.906 1 82.88 279 GLU B CA 1
ATOM 6853 C C . GLU B 1 279 ? 7.852 23.469 24.812 1 82.88 279 GLU B C 1
ATOM 6855 O O . GLU B 1 279 ? 7.625 24.359 24 1 82.88 279 GLU B O 1
ATOM 6860 N N . SER B 1 280 ? 8.914 22.688 24.719 1 76.06 280 SER B N 1
ATOM 6861 C CA . SER B 1 280 ? 10 23.109 23.844 1 76.06 280 SER B CA 1
ATOM 6862 C C . SER B 1 280 ? 10.234 22.109 22.719 1 76.06 280 SER B C 1
ATOM 6864 O O . SER B 1 280 ? 10.891 22.422 21.734 1 76.06 280 SER B O 1
ATOM 6866 N N . ILE B 1 281 ? 9.742 20.859 22.953 1 83.12 281 ILE B N 1
ATOM 6867 C CA . ILE B 1 281 ? 10.109 19.859 21.969 1 83.12 281 ILE B CA 1
ATOM 6868 C C . ILE B 1 281 ? 9.055 18.766 21.922 1 83.12 281 ILE B C 1
ATOM 6870 O O . ILE B 1 281 ? 8.438 18.438 22.938 1 83.12 281 ILE B O 1
ATOM 6874 N N . VAL B 1 282 ? 8.773 18.266 20.766 1 91.12 282 VAL B N 1
ATOM 6875 C CA . VAL B 1 282 ? 7.996 17.047 20.531 1 91.12 282 VAL B CA 1
ATOM 6876 C C . VAL B 1 282 ? 8.844 16.016 19.781 1 91.12 282 VAL B C 1
ATOM 6878 O O . VAL B 1 282 ? 9.414 16.328 18.734 1 91.12 282 VAL B O 1
ATOM 6881 N N . ILE B 1 283 ? 9.008 14.836 20.312 1 92.62 283 ILE B N 1
ATOM 6882 C CA . ILE B 1 283 ? 9.797 13.797 19.672 1 92.62 283 ILE B CA 1
ATOM 6883 C C . ILE B 1 283 ? 8.906 12.609 19.312 1 92.62 283 ILE B C 1
ATOM 6885 O O . ILE B 1 283 ? 8.242 12.047 20.188 1 92.62 283 ILE B O 1
ATOM 6889 N N . LEU B 1 284 ? 8.859 12.266 18.094 1 96.56 284 LEU B N 1
ATOM 6890 C CA . LEU B 1 284 ? 8.211 11.07 17.578 1 96.56 284 LEU B CA 1
ATOM 6891 C C . LEU B 1 284 ? 9.242 10 17.234 1 96.56 284 LEU B C 1
ATOM 6893 O O . LEU B 1 284 ? 10.266 10.297 16.609 1 96.56 284 LEU B O 1
ATOM 6897 N N . LYS B 1 285 ? 8.977 8.805 17.594 1 97.12 285 LYS B N 1
ATOM 6898 C CA . LYS B 1 285 ? 9.852 7.68 17.266 1 97.12 285 LYS B CA 1
ATOM 6899 C C . LYS B 1 285 ? 9.094 6.629 16.453 1 97.12 285 LYS B C 1
ATOM 6901 O O . LYS B 1 285 ? 7.926 6.352 16.719 1 97.12 285 LYS B O 1
ATOM 6906 N N . ALA B 1 286 ? 9.797 6.039 15.484 1 97.38 286 ALA B N 1
ATOM 6907 C CA . ALA B 1 286 ? 9.188 5.008 14.648 1 97.38 286 ALA B CA 1
ATOM 6908 C C . ALA B 1 286 ? 8.75 3.811 15.484 1 97.38 286 ALA B C 1
ATOM 6910 O O . ALA B 1 286 ? 9.492 3.357 16.359 1 97.38 286 ALA B O 1
ATOM 6911 N N . PHE B 1 287 ? 7.566 3.336 15.25 1 97.44 287 PHE B N 1
ATOM 6912 C CA . PHE B 1 287 ? 7.016 2.199 15.977 1 97.44 287 PHE B CA 1
ATOM 6913 C C . PHE B 1 287 ? 7.371 0.888 15.289 1 97.44 287 PHE B C 1
ATOM 6915 O O . PHE B 1 287 ? 6.832 0.577 14.219 1 97.44 287 PHE B O 1
ATOM 6922 N N . SER B 1 288 ? 8.133 0.081 15.852 1 95.44 288 SER B N 1
ATOM 6923 C CA . SER B 1 288 ? 8.656 -1.129 15.227 1 95.44 288 SER B CA 1
ATOM 6924 C C . SER B 1 288 ? 7.547 -2.148 14.984 1 95.44 288 SER B C 1
ATOM 6926 O O . SER B 1 288 ? 7.609 -2.924 14.031 1 95.44 288 SER B O 1
ATOM 6928 N N . ASN B 1 289 ? 6.535 -2.137 15.805 1 95.44 289 ASN B N 1
ATOM 6929 C CA . ASN B 1 289 ? 5.457 -3.109 15.688 1 95.44 289 ASN B CA 1
ATOM 6930 C C . ASN B 1 289 ? 4.246 -2.521 14.969 1 95.44 289 ASN B C 1
ATOM 6932 O O . ASN B 1 289 ? 3.119 -2.971 15.172 1 95.44 289 ASN B O 1
ATOM 6936 N N . TYR B 1 290 ? 4.508 -1.435 14.25 1 96.06 290 TYR B N 1
ATOM 6937 C CA . TYR B 1 290 ? 3.447 -0.856 13.43 1 96.06 290 TYR B CA 1
ATOM 6938 C C . TYR B 1 290 ? 2.824 -1.908 12.523 1 96.06 290 TYR B C 1
ATOM 6940 O O . TYR B 1 290 ? 3.531 -2.752 11.969 1 96.06 290 TYR B O 1
ATOM 6948 N N . PHE B 1 291 ? 1.55 -1.888 12.328 1 95.56 291 PHE B N 1
ATOM 6949 C CA . PHE B 1 291 ? 0.875 -2.951 11.594 1 95.56 291 PHE B CA 1
ATOM 6950 C C . PHE B 1 291 ? 1.099 -2.801 10.094 1 95.56 291 PHE B C 1
ATOM 6952 O O . PHE B 1 291 ? 0.819 -3.721 9.32 1 95.56 291 PHE B O 1
ATOM 6959 N N . GLY B 1 292 ? 1.533 -1.69 9.594 1 93.5 292 GLY B N 1
ATOM 6960 C CA . GLY B 1 292 ? 1.931 -1.471 8.211 1 93.5 292 GLY B CA 1
ATOM 6961 C C . GLY B 1 292 ? 3.436 -1.427 8.023 1 93.5 292 GLY B C 1
ATOM 6962 O O . GLY B 1 292 ? 4.18 -2.066 8.773 1 93.5 292 GLY B O 1
ATOM 6963 N N . TYR B 1 293 ? 3.906 -0.769 6.988 1 93.25 293 TYR B N 1
ATOM 6964 C CA . TYR B 1 293 ? 5.336 -0.626 6.754 1 93.25 293 TYR B CA 1
ATOM 6965 C C . TYR B 1 293 ? 5.957 0.354 7.742 1 93.25 293 TYR B C 1
ATOM 6967 O O . TYR B 1 293 ? 5.559 1.52 7.805 1 93.25 293 TYR B O 1
ATOM 6975 N N . ARG B 1 294 ? 6.867 -0.059 8.5 1 94.5 294 ARG B N 1
ATOM 6976 C CA . ARG B 1 294 ? 7.566 0.788 9.469 1 94.5 294 ARG B CA 1
ATOM 6977 C C . ARG B 1 294 ? 8.25 1.958 8.766 1 94.5 294 ARG B C 1
ATOM 6979 O O . ARG B 1 294 ? 8.906 1.777 7.738 1 94.5 294 ARG B O 1
ATOM 6986 N N . PRO B 1 295 ? 8.117 3.158 9.32 1 94.75 295 PRO B N 1
ATOM 6987 C CA . PRO B 1 295 ? 8.836 4.281 8.719 1 94.75 295 PRO B CA 1
ATOM 6988 C C . PRO B 1 295 ? 10.352 4.082 8.727 1 94.75 295 PRO B C 1
ATOM 6990 O O . PRO B 1 295 ? 10.906 3.533 9.68 1 94.75 295 PRO B O 1
ATOM 6993 N N . SER B 1 296 ? 10.961 4.605 7.691 1 92 296 SER B N 1
ATOM 6994 C CA . SER B 1 296 ? 12.414 4.527 7.582 1 92 296 SER B CA 1
ATOM 6995 C C . SER B 1 296 ? 13.094 5.516 8.523 1 92 296 SER B C 1
ATOM 6997 O O . SER B 1 296 ? 14.148 5.215 9.094 1 92 296 SER B O 1
ATOM 6999 N N . THR B 1 297 ? 12.547 6.715 8.625 1 93.06 297 THR B N 1
ATOM 7000 C CA . THR B 1 297 ? 13.07 7.711 9.547 1 93.06 297 THR B CA 1
ATOM 7001 C C . THR B 1 297 ? 12.773 7.32 10.992 1 93.06 297 THR B C 1
ATOM 7003 O O . THR B 1 297 ? 11.609 7.199 11.383 1 93.06 297 THR B O 1
ATOM 7006 N N . ASP B 1 298 ? 13.797 7.203 11.812 1 94.25 298 ASP B N 1
ATOM 7007 C CA . ASP B 1 298 ? 13.664 6.629 13.148 1 94.25 298 ASP B CA 1
ATOM 7008 C C . ASP B 1 298 ? 13.047 7.637 14.117 1 94.25 298 ASP B C 1
ATOM 7010 O O . ASP B 1 298 ? 12.305 7.254 15.023 1 94.25 298 ASP B O 1
ATOM 7014 N N . GLU B 1 299 ? 13.438 8.867 13.922 1 93.06 299 GLU B N 1
ATOM 7015 C CA . GLU B 1 299 ? 13.016 9.883 14.875 1 93.06 299 GLU B CA 1
ATOM 7016 C C . GLU B 1 299 ? 12.727 11.211 14.188 1 93.06 299 GLU B C 1
ATOM 7018 O O . GLU B 1 299 ? 13.461 11.617 13.289 1 93.06 299 GLU B O 1
ATOM 7023 N N . ILE B 1 300 ? 11.656 11.805 14.562 1 92.94 300 ILE B N 1
ATOM 7024 C CA . ILE B 1 300 ? 11.305 13.164 14.156 1 92.94 300 ILE B CA 1
ATOM 7025 C C . ILE B 1 300 ? 11.289 14.078 15.375 1 92.94 300 ILE B C 1
ATOM 7027 O O . ILE B 1 300 ? 10.602 13.805 16.359 1 92.94 300 ILE B O 1
ATOM 7031 N N . LYS B 1 301 ? 11.984 15.133 15.32 1 87.62 301 LYS B N 1
ATOM 7032 C CA . LYS B 1 301 ? 12.039 16.109 16.406 1 87.62 301 LYS B CA 1
ATOM 7033 C C . LYS B 1 301 ? 11.492 17.453 15.961 1 87.62 301 LYS B C 1
ATOM 7035 O O . LYS B 1 301 ? 12.031 18.094 15.055 1 87.62 301 LYS B O 1
ATOM 7040 N N . LEU B 1 302 ? 10.391 17.812 16.531 1 88.81 302 LEU B N 1
ATOM 7041 C CA . LEU B 1 302 ? 9.844 19.156 16.344 1 88.81 302 LEU B CA 1
ATOM 7042 C C . LEU B 1 302 ? 10.32 20.094 17.438 1 88.81 302 LEU B C 1
ATOM 7044 O O . LEU B 1 302 ? 9.953 19.938 18.609 1 88.81 302 LEU B O 1
ATOM 7048 N N . ILE B 1 303 ? 11.086 21.047 17.062 1 80.44 303 ILE B N 1
ATOM 7049 C CA . ILE B 1 303 ? 11.664 21.984 18.016 1 80.44 303 ILE B CA 1
ATOM 7050 C C . ILE B 1 303 ? 10.922 23.312 17.938 1 80.44 303 ILE B C 1
ATOM 7052 O O . ILE B 1 303 ? 10.812 23.922 16.875 1 80.44 303 ILE B O 1
ATOM 7056 N N . ILE B 1 304 ? 10.352 23.734 19.062 1 79.06 304 ILE B N 1
ATOM 7057 C CA . ILE B 1 304 ? 9.562 24.953 19.109 1 79.06 304 ILE B CA 1
ATOM 7058 C C . ILE B 1 304 ? 10.492 26.156 19.156 1 79.06 304 ILE B C 1
ATOM 7060 O O . ILE B 1 304 ? 11.234 26.344 20.125 1 79.06 304 ILE B O 1
ATOM 7064 N N . VAL B 1 305 ? 10.422 26.844 18.016 1 71.69 305 VAL B N 1
ATOM 7065 C CA . VAL B 1 305 ? 11.227 28.062 17.859 1 71.69 305 VAL B CA 1
ATOM 7066 C C . VAL B 1 305 ? 10.32 29.234 17.469 1 71.69 305 VAL B C 1
ATOM 7068 O O . VAL B 1 305 ? 10.203 29.562 16.297 1 71.69 305 VAL B O 1
ATOM 7071 N N . PRO B 1 306 ? 9.734 29.938 18.391 1 66.81 306 PRO B N 1
ATOM 7072 C CA . PRO B 1 306 ? 8.719 30.969 18.109 1 66.81 306 PRO B CA 1
ATOM 7073 C C . PRO B 1 306 ? 9.227 32.062 17.156 1 66.81 306 PRO B C 1
ATOM 7075 O O . PRO B 1 306 ? 8.438 32.625 16.391 1 66.81 306 PRO B O 1
ATOM 7078 N N . VAL B 1 307 ? 10.578 32.281 17.141 1 61.47 307 VAL B N 1
ATOM 7079 C CA . VAL B 1 307 ? 11.117 33.406 16.375 1 61.47 307 VAL B CA 1
ATOM 7080 C C . VAL B 1 307 ? 11.195 33.031 14.898 1 61.47 307 VAL B C 1
ATOM 7082 O O . VAL B 1 307 ? 11.32 33.906 14.039 1 61.47 307 VAL B O 1
ATOM 7085 N N . ILE B 1 308 ? 10.984 31.719 14.555 1 61.69 308 ILE B N 1
ATOM 7086 C CA . ILE B 1 308 ? 11.281 31.219 13.219 1 61.69 308 ILE B CA 1
ATOM 7087 C C . ILE B 1 308 ? 10.227 31.734 12.234 1 61.69 308 ILE B C 1
ATOM 7089 O O . ILE B 1 308 ? 10.5 31.859 11.039 1 61.69 308 ILE B O 1
ATOM 7093 N N . TYR B 1 309 ? 9.086 32 12.664 1 57.12 309 TYR B N 1
ATOM 7094 C CA . TYR B 1 309 ? 8.055 32.406 11.719 1 57.12 309 TYR B CA 1
ATOM 7095 C C . TYR B 1 309 ? 8.523 33.594 10.883 1 57.12 309 TYR B C 1
ATOM 7097 O O . TYR B 1 309 ? 8.328 33.625 9.672 1 57.12 309 TYR B O 1
ATOM 7105 N N . LYS B 1 310 ? 9.117 34.5 11.547 1 53.91 310 LYS B N 1
ATOM 7106 C CA . LYS B 1 310 ? 9.594 35.688 10.859 1 53.91 310 LYS B CA 1
ATOM 7107 C C . LYS B 1 310 ? 10.742 35.375 9.906 1 53.91 310 LYS B C 1
ATOM 7109 O O . LYS B 1 310 ? 10.859 35.969 8.836 1 53.91 310 LYS B O 1
ATOM 7114 N N . GLN B 1 311 ? 11.508 34.375 10.242 1 51.28 311 GLN B N 1
ATOM 7115 C CA . GLN B 1 311 ? 12.719 34.062 9.484 1 51.28 311 GLN B CA 1
ATOM 7116 C C . GLN B 1 311 ? 12.398 33.188 8.273 1 51.28 311 GLN B C 1
ATOM 7118 O O . GLN B 1 311 ? 13.055 33.281 7.234 1 51.28 311 GLN B O 1
ATOM 7123 N N . TYR B 1 312 ? 11.578 32.125 8.414 1 51.81 312 TYR B N 1
ATOM 7124 C CA . TYR B 1 312 ? 11.273 31.203 7.336 1 51.81 312 TYR B CA 1
ATOM 7125 C C . TYR B 1 312 ? 10.695 31.938 6.133 1 51.81 312 TYR B C 1
ATOM 7127 O O . TYR B 1 312 ? 10.945 31.562 4.984 1 51.81 312 TYR B O 1
ATOM 7135 N N . PHE B 1 313 ? 9.859 32.906 6.352 1 44.5 313 PHE B N 1
ATOM 7136 C CA . PHE B 1 313 ? 9.188 33.531 5.215 1 44.5 313 PHE B CA 1
ATOM 7137 C C . PHE B 1 313 ? 9.969 34.75 4.73 1 44.5 313 PHE B C 1
ATOM 7139 O O . PHE B 1 313 ? 9.648 35.344 3.689 1 44.5 313 PHE B O 1
ATOM 7146 N N . ASP B 1 314 ? 10.922 35.062 5.531 1 41.59 314 ASP B N 1
ATOM 7147 C CA . ASP B 1 314 ? 11.727 36.156 4.969 1 41.59 314 ASP B CA 1
ATOM 7148 C C . ASP B 1 314 ? 12.703 35.625 3.92 1 41.59 314 ASP B C 1
ATOM 7150 O O . ASP B 1 314 ? 13.391 34.625 4.152 1 41.59 314 ASP B O 1
ATOM 7154 N N . GLY B 1 315 ? 12.234 35.312 2.76 1 41.09 315 GLY B N 1
ATOM 7155 C CA . GLY B 1 315 ? 12.891 35.062 1.483 1 41.09 315 GLY B CA 1
ATOM 7156 C C . GLY B 1 315 ? 14.398 35.156 1.557 1 41.09 315 GLY B C 1
ATOM 7157 O O . GLY B 1 315 ? 15.078 35.219 0.526 1 41.09 315 GLY B O 1
ATOM 7158 N N . GLN B 1 316 ? 14.898 35.562 2.555 1 38.19 316 GLN B N 1
ATOM 7159 C CA . GLN B 1 316 ? 16.328 35.875 2.396 1 38.19 316 GLN B CA 1
ATOM 7160 C C . GLN B 1 316 ? 17.141 34.594 2.309 1 38.19 316 GLN B C 1
ATOM 7162 O O . GLN B 1 316 ? 17.125 33.75 3.23 1 38.19 316 GLN B O 1
ATOM 7167 N N . GLU B 1 317 ? 17.188 34.094 1.092 1 40.19 317 GLU B N 1
ATOM 7168 C CA . GLU B 1 317 ? 18.219 33.125 0.722 1 40.19 317 GLU B CA 1
ATOM 7169 C C . GLU B 1 317 ? 19.516 33.375 1.467 1 40.19 317 GLU B C 1
ATOM 7171 O O . GLU B 1 317 ? 20.125 34.438 1.328 1 40.19 317 GLU B O 1
ATOM 7176 N N . VAL B 1 318 ? 19.641 33 2.605 1 36.88 318 VAL B N 1
ATOM 7177 C CA . VAL B 1 318 ? 21.047 33.094 3.006 1 36.88 318 VAL B CA 1
ATOM 7178 C C . VAL B 1 318 ? 21.906 32.312 2.01 1 36.88 318 VAL B C 1
ATOM 7180 O O . VAL B 1 318 ? 21.781 31.109 1.883 1 36.88 318 VAL B O 1
ATOM 7183 N N . GLN B 1 319 ? 22.297 32.906 0.901 1 35.69 319 GLN B N 1
ATOM 7184 C CA . GLN B 1 319 ? 23.422 32.438 0.094 1 35.69 319 GLN B CA 1
ATOM 7185 C C . GLN B 1 319 ? 24.609 32.031 0.973 1 35.69 319 GLN B C 1
ATOM 7187 O O . GLN B 1 319 ? 25.406 32.875 1.371 1 35.69 319 GLN B O 1
ATOM 7192 N N . ASN B 1 320 ? 24.391 31.281 1.96 1 35.03 320 ASN B N 1
ATOM 7193 C CA . ASN B 1 320 ? 25.625 30.922 2.635 1 35.03 320 ASN B CA 1
ATOM 7194 C C . ASN B 1 320 ? 26.547 30.094 1.736 1 35.03 320 ASN B C 1
ATOM 7196 O O . ASN B 1 320 ? 26.141 29.031 1.245 1 35.03 320 ASN B O 1
ATOM 7200 N N . ASN B 1 321 ? 27.516 30.672 1.108 1 35.34 321 ASN B N 1
ATOM 7201 C CA . ASN B 1 321 ? 28.703 30.156 0.435 1 35.34 321 ASN B CA 1
ATOM 7202 C C . ASN B 1 321 ? 29.406 29.094 1.274 1 35.34 321 ASN B C 1
ATOM 7204 O O . ASN B 1 321 ? 30.547 28.734 0.979 1 35.34 321 ASN B O 1
ATOM 7208 N N . ASN B 1 322 ? 29.125 29 2.57 1 36.97 322 ASN B N 1
ATOM 7209 C CA . ASN B 1 322 ? 30.047 28.125 3.295 1 36.97 322 ASN B CA 1
ATOM 7210 C C . ASN B 1 322 ? 29.703 26.656 3.094 1 36.97 322 ASN B C 1
ATOM 7212 O O . ASN B 1 322 ? 28.531 26.281 3.104 1 36.97 322 ASN B O 1
ATOM 7216 N N . SER B 1 323 ? 30.641 25.812 2.736 1 41.56 323 SER B N 1
ATOM 7217 C CA . SER B 1 323 ? 30.812 24.406 2.363 1 41.56 323 SER B CA 1
ATOM 7218 C C . SER B 1 323 ? 30.094 23.484 3.344 1 41.56 323 SER B C 1
ATOM 7220 O O . SER B 1 323 ? 29.828 22.312 3.031 1 41.56 323 SER B O 1
ATOM 7222 N N . ASP B 1 324 ? 29.953 23.875 4.672 1 40.72 324 ASP B N 1
ATOM 7223 C CA . ASP B 1 324 ? 29.531 22.906 5.68 1 40.72 324 ASP B CA 1
ATOM 7224 C C . ASP B 1 324 ? 28.016 22.953 5.898 1 40.72 324 ASP B C 1
ATOM 7226 O O . ASP B 1 324 ? 27.5 22.359 6.844 1 40.72 324 ASP B O 1
ATOM 7230 N N . VAL B 1 325 ? 27.297 23.828 5.336 1 46.72 325 VAL B N 1
ATOM 7231 C CA . VAL B 1 325 ? 25.859 23.969 5.547 1 46.72 325 VAL B CA 1
ATOM 7232 C C . VAL B 1 325 ? 25.109 22.906 4.73 1 46.72 325 VAL B C 1
ATOM 7234 O O . VAL B 1 325 ? 25.359 22.75 3.535 1 46.72 325 VAL B O 1
ATOM 7237 N N . ILE B 1 326 ? 24.422 22 5.387 1 55.88 326 ILE B N 1
ATOM 7238 C CA . ILE B 1 326 ? 23.609 20.984 4.734 1 55.88 326 ILE B CA 1
ATOM 7239 C C . ILE B 1 326 ? 22.688 21.641 3.695 1 55.88 326 ILE B C 1
ATOM 7241 O O . ILE B 1 326 ? 21.953 22.578 4.008 1 55.88 326 ILE B O 1
ATOM 7245 N N . GLU B 1 327 ? 22.891 21.359 2.533 1 66.88 327 GLU B N 1
ATOM 7246 C CA . GLU B 1 327 ? 22.047 21.781 1.427 1 66.88 327 GLU B CA 1
ATOM 7247 C C . GLU B 1 327 ? 20.594 21.359 1.646 1 66.88 327 GLU B C 1
ATOM 7249 O O . GLU B 1 327 ? 20.328 20.266 2.137 1 66.88 327 GLU B O 1
ATOM 7254 N N . LYS B 1 328 ? 19.672 22.359 1.678 1 78.38 328 LYS B N 1
ATOM 7255 C CA . LYS B 1 328 ? 18.25 22.094 1.849 1 78.38 328 LYS B CA 1
ATOM 7256 C C . LYS B 1 328 ? 17.516 22.141 0.512 1 78.38 328 LYS B C 1
ATOM 7258 O O . LYS B 1 328 ? 17.984 22.766 -0.439 1 78.38 328 LYS B O 1
ATOM 7263 N N . GLN B 1 329 ? 16.562 21.328 0.577 1 85.81 329 GLN B N 1
ATOM 7264 C CA . GLN B 1 329 ? 15.609 21.391 -0.523 1 85.81 329 GLN B CA 1
ATOM 7265 C C . GLN B 1 329 ? 14.234 21.844 -0.035 1 85.81 329 GLN B C 1
ATOM 7267 O O . GLN B 1 329 ? 13.906 21.703 1.144 1 85.81 329 GLN B O 1
ATOM 7272 N N . VAL B 1 330 ? 13.531 22.562 -0.917 1 86.5 330 VAL B N 1
ATOM 7273 C CA . VAL B 1 330 ? 12.234 23.141 -0.571 1 86.5 330 VAL B CA 1
ATOM 7274 C C . VAL B 1 330 ? 11.125 22.344 -1.254 1 86.5 330 VAL B C 1
ATOM 7276 O O . VAL B 1 330 ? 11.211 22.047 -2.445 1 86.5 330 VAL B O 1
ATOM 7279 N N . VAL B 1 331 ? 10.227 21.969 -0.431 1 90.25 331 VAL B N 1
ATOM 7280 C CA . VAL B 1 331 ? 8.984 21.391 -0.943 1 90.25 331 VAL B CA 1
ATOM 7281 C C . VAL B 1 331 ? 7.816 22.312 -0.632 1 90.25 331 VAL B C 1
ATOM 7283 O O . VAL B 1 331 ? 7.703 22.828 0.483 1 90.25 331 VAL B O 1
ATOM 7286 N N . SER B 1 332 ? 7.008 22.625 -1.644 1 91.31 332 SER B N 1
ATOM 7287 C CA . SER B 1 332 ? 5.914 23.562 -1.41 1 91.31 332 SER B CA 1
ATOM 7288 C C . SER B 1 332 ? 4.656 23.141 -2.156 1 91.31 332 SER B C 1
ATOM 7290 O O . SER B 1 332 ? 4.719 22.312 -3.078 1 91.31 332 SER B O 1
ATOM 7292 N N . GLN B 1 333 ? 3.604 23.578 -1.651 1 92.5 333 GLN B N 1
ATOM 7293 C CA . GLN B 1 333 ? 2.309 23.391 -2.299 1 92.5 333 GLN B CA 1
ATOM 7294 C C . GLN B 1 333 ? 1.333 24.5 -1.899 1 92.5 333 GLN B C 1
ATOM 7296 O O . GLN B 1 333 ? 1.454 25.078 -0.819 1 92.5 333 GLN B O 1
ATOM 7301 N N . ILE B 1 334 ? 0.432 24.781 -2.766 1 92.56 334 ILE B N 1
ATOM 7302 C CA . ILE B 1 334 ? -0.612 25.75 -2.436 1 92.56 334 ILE B CA 1
ATOM 7303 C C . ILE B 1 334 ? -1.681 25.078 -1.576 1 92.56 334 ILE B C 1
ATOM 7305 O O . ILE B 1 334 ? -2.143 23.984 -1.894 1 92.56 334 ILE B O 1
ATOM 7309 N N . ASP B 1 335 ? -2.033 25.703 -0.529 1 91.62 335 ASP B N 1
ATOM 7310 C CA . ASP B 1 335 ? -3.053 25.172 0.376 1 91.62 335 ASP B CA 1
ATOM 7311 C C . ASP B 1 335 ? -4.391 25.016 -0.343 1 91.62 335 ASP B C 1
ATOM 7313 O O . ASP B 1 335 ? -4.781 25.859 -1.144 1 91.62 335 ASP B O 1
ATOM 7317 N N . VAL B 1 336 ? -5.02 23.938 -0.008 1 91.62 336 VAL B N 1
ATOM 7318 C CA . VAL B 1 336 ? -6.359 23.719 -0.538 1 91.62 336 VAL B CA 1
ATOM 7319 C C . VAL B 1 336 ? -7.344 24.672 0.14 1 91.62 336 VAL B C 1
ATOM 7321 O O . VAL B 1 336 ? -8.312 25.125 -0.481 1 91.62 336 VAL B O 1
ATOM 7324 N N . GLY B 1 337 ? -7.125 24.922 1.422 1 94 337 GLY B N 1
ATOM 7325 C CA . GLY B 1 337 ? -7.926 25.891 2.164 1 94 337 GLY B CA 1
ATOM 7326 C C . GLY B 1 337 ? -7.504 27.328 1.928 1 94 337 GLY B C 1
ATOM 7327 O O . GLY B 1 337 ? -6.859 27.625 0.922 1 94 337 GLY B O 1
ATOM 7328 N N . CYS B 1 338 ? -8.023 28.281 2.754 1 95.12 338 CYS B N 1
ATOM 7329 C CA . CYS B 1 338 ? -7.707 29.688 2.543 1 95.12 338 CYS B CA 1
ATOM 7330 C C . CYS B 1 338 ? -7.867 30.469 3.832 1 95.12 338 CYS B C 1
ATOM 7332 O O . CYS B 1 338 ? -8.391 29.969 4.82 1 95.12 338 CYS B O 1
ATOM 7334 N N . LYS B 1 339 ? -7.242 31.578 3.795 1 96.31 339 LYS B N 1
ATOM 7335 C CA . LYS B 1 339 ? -7.586 32.625 4.766 1 96.31 339 LYS B CA 1
ATOM 7336 C C . LYS B 1 339 ? -8.953 33.219 4.461 1 96.31 339 LYS B C 1
ATOM 7338 O O . LYS B 1 339 ? -9.289 33.438 3.297 1 96.31 339 LYS B O 1
ATOM 7343 N N . TYR B 1 340 ? -9.734 33.469 5.543 1 97 340 TYR B N 1
ATOM 7344 C CA . TYR B 1 340 ? -11.07 34 5.301 1 97 340 TYR B CA 1
ATOM 7345 C C . TYR B 1 340 ? -11.547 34.844 6.484 1 97 340 TYR B C 1
ATOM 7347 O O . TYR B 1 340 ? -10.945 34.781 7.562 1 97 340 TYR B O 1
ATOM 7355 N N . ILE B 1 341 ? -12.555 35.594 6.238 1 97.75 341 ILE B N 1
ATOM 7356 C CA . ILE B 1 341 ? -13.227 36.312 7.336 1 97.75 341 ILE B CA 1
ATOM 7357 C C . ILE B 1 341 ? -14.688 35.875 7.398 1 97.75 341 ILE B C 1
ATOM 7359 O O . ILE B 1 341 ? -15.273 35.5 6.383 1 97.75 341 ILE B O 1
ATOM 7363 N N . LEU B 1 342 ? -15.188 35.875 8.57 1 97.31 342 LEU B N 1
ATOM 7364 C CA . LEU B 1 342 ? -16.609 35.656 8.844 1 97.31 342 LEU B CA 1
ATOM 7365 C C . LEU B 1 342 ? -17.234 36.906 9.445 1 97.31 342 LEU B C 1
ATOM 7367 O O . LEU B 1 342 ? -16.656 37.531 10.328 1 97.31 342 LEU B O 1
ATOM 7371 N N . LEU B 1 343 ? -18.375 37.281 8.891 1 97.56 343 LEU B N 1
ATOM 7372 C CA . LEU B 1 343 ? -19.094 38.438 9.391 1 97.56 343 LEU B CA 1
ATOM 7373 C C . LEU B 1 343 ? -20.359 38.031 10.141 1 97.56 343 LEU B C 1
ATOM 7375 O O . LEU B 1 343 ? -21.141 37.219 9.641 1 97.56 343 LEU B O 1
ATOM 7379 N N . HIS B 1 344 ? -20.5 38.594 11.32 1 95.44 344 HIS B N 1
ATOM 7380 C CA . HIS B 1 344 ? -21.578 38.25 12.234 1 95.44 344 HIS B CA 1
ATOM 7381 C C . HIS B 1 344 ? -22.922 38.781 11.734 1 95.44 344 HIS B C 1
ATOM 7383 O O . HIS B 1 344 ? -23.078 39.969 11.531 1 95.44 344 HIS B O 1
ATOM 7389 N N . THR B 1 345 ? -23.906 37.938 11.703 1 94.31 345 THR B N 1
ATOM 7390 C CA . THR B 1 345 ? -25.172 38.281 11.086 1 94.31 345 THR B CA 1
ATOM 7391 C C . THR B 1 345 ? -26.047 39.062 12.07 1 94.31 345 THR B C 1
ATOM 7393 O O . THR B 1 345 ? -26.953 39.812 11.656 1 94.31 345 THR B O 1
ATOM 7396 N N . ALA B 1 346 ? -25.844 38.875 13.336 1 91.19 346 ALA B N 1
ATOM 7397 C CA . ALA B 1 346 ? -26.641 39.625 14.328 1 91.19 346 ALA B CA 1
ATOM 7398 C C . ALA B 1 346 ? -26.078 41.031 14.539 1 91.19 346 ALA B C 1
ATOM 7400 O O . ALA B 1 346 ? -26.844 41.938 14.852 1 91.19 346 ALA B O 1
ATOM 7401 N N . ALA B 1 347 ? -24.812 41.188 14.336 1 91.12 347 ALA B N 1
ATOM 7402 C CA . ALA B 1 347 ? -24.156 42.469 14.609 1 91.12 347 ALA B CA 1
ATOM 7403 C C . ALA B 1 347 ? -24.203 43.375 13.391 1 91.12 347 ALA B C 1
ATOM 7405 O O . ALA B 1 347 ? -24.172 44.594 13.523 1 91.12 347 ALA B O 1
ATOM 7406 N N . LEU B 1 348 ? -24.219 42.781 12.219 1 95.06 348 LEU B N 1
ATOM 7407 C CA . LEU B 1 348 ? -24.188 43.531 10.969 1 95.06 348 LEU B CA 1
ATOM 7408 C C . LEU B 1 348 ? -25.344 43.125 10.055 1 95.06 348 LEU B C 1
ATOM 7410 O O . LEU B 1 348 ? -25.594 41.938 9.867 1 95.06 348 LEU B O 1
ATOM 7414 N N . SER B 1 349 ? -26.016 44.156 9.484 1 94.5 349 SER B N 1
ATOM 7415 C CA . SER B 1 349 ? -27.016 43.844 8.469 1 94.5 349 SER B CA 1
ATOM 7416 C C . SER B 1 349 ? -26.359 43.312 7.191 1 94.5 349 SER B C 1
ATOM 7418 O O . SER B 1 349 ? -25.156 43.469 7 1 94.5 349 SER B O 1
ATOM 7420 N N . LYS B 1 350 ? -27.125 42.656 6.391 1 94.19 350 LYS B N 1
ATOM 7421 C CA . LYS B 1 350 ? -26.609 42.156 5.129 1 94.19 350 LYS B CA 1
ATOM 7422 C C . LYS B 1 350 ? -25.984 43.25 4.293 1 94.19 350 LYS B C 1
ATOM 7424 O O . LYS B 1 350 ? -24.922 43.094 3.691 1 94.19 350 LYS B O 1
ATOM 7429 N N . GLU B 1 351 ? -26.609 44.406 4.277 1 94.56 351 GLU B N 1
ATOM 7430 C CA . GLU B 1 351 ? -26.109 45.562 3.514 1 94.56 351 GLU B CA 1
ATOM 7431 C C . GLU B 1 351 ? -24.781 46.031 4.059 1 94.56 351 GLU B C 1
ATOM 7433 O O . GLU B 1 351 ? -23.875 46.406 3.289 1 94.56 351 GLU B O 1
ATOM 7438 N N . GLU B 1 352 ? -24.688 46.062 5.352 1 96.19 352 GLU B N 1
ATOM 7439 C CA . GLU B 1 352 ? -23.438 46.469 5.977 1 96.19 352 GLU B CA 1
ATOM 7440 C C . GLU B 1 352 ? -22.312 45.5 5.656 1 96.19 352 GLU B C 1
ATOM 7442 O O . GLU B 1 352 ? -21.203 45.906 5.348 1 96.19 352 GLU B O 1
ATOM 7447 N N . ARG B 1 353 ? -22.625 44.219 5.73 1 96.31 353 ARG B N 1
ATOM 7448 C CA . ARG B 1 353 ? -21.625 43.188 5.43 1 96.31 353 ARG B CA 1
ATOM 7449 C C . ARG B 1 353 ? -21.141 43.312 3.992 1 96.31 353 ARG B C 1
ATOM 7451 O O . ARG B 1 353 ? -19.938 43.344 3.746 1 96.31 353 ARG B O 1
ATOM 7458 N N . LEU B 1 354 ? -22.047 43.406 3.082 1 94.31 354 LEU B N 1
ATOM 7459 C CA . LEU B 1 354 ? -21.703 43.5 1.668 1 94.31 354 LEU B CA 1
ATOM 7460 C C . LEU B 1 354 ? -20.906 44.781 1.381 1 94.31 354 LEU B C 1
ATOM 7462 O O . LEU B 1 354 ? -20 44.781 0.539 1 94.31 354 LEU B O 1
ATOM 7466 N N . SER B 1 355 ? -21.234 45.844 2.082 1 95.31 355 SER B N 1
ATOM 7467 C CA . SER B 1 355 ? -20.5 47.094 1.917 1 95.31 355 SER B CA 1
ATOM 7468 C C . SER B 1 355 ? -19.062 46.969 2.414 1 95.31 355 SER B C 1
ATOM 7470 O O . SER B 1 355 ? -18.141 47.469 1.786 1 95.31 355 SER B O 1
ATOM 7472 N N . LEU B 1 356 ? -18.938 46.344 3.547 1 96 356 LEU B N 1
ATOM 7473 C CA . LEU B 1 356 ? -17.594 46.125 4.074 1 96 356 LEU B CA 1
ATOM 7474 C C . LEU B 1 356 ? -16.766 45.281 3.105 1 96 356 LEU B C 1
ATOM 7476 O O . LEU B 1 356 ? -15.586 45.562 2.873 1 96 356 LEU B O 1
ATOM 7480 N N . ILE B 1 357 ? -17.359 44.25 2.533 1 95.12 357 ILE B N 1
ATOM 7481 C CA . ILE B 1 357 ? -16.688 43.312 1.625 1 95.12 357 ILE B CA 1
ATOM 7482 C C . ILE B 1 357 ? -16.25 44.031 0.365 1 95.12 357 ILE B C 1
ATOM 7484 O O . ILE B 1 357 ? -15.156 43.781 -0.157 1 95.12 357 ILE B O 1
ATOM 7488 N N . GLN B 1 358 ? -17 44.906 -0.086 1 93.12 358 GLN B N 1
ATOM 7489 C CA . GLN B 1 358 ? -16.719 45.656 -1.301 1 93.12 358 GLN B CA 1
ATOM 7490 C C . GLN B 1 358 ? -15.445 46.5 -1.148 1 93.12 358 GLN B C 1
ATOM 7492 O O . GLN B 1 358 ? -14.773 46.781 -2.137 1 93.12 358 GLN B O 1
ATOM 7497 N N . LYS B 1 359 ? -15.148 46.844 0.062 1 94.5 359 LYS B N 1
ATOM 7498 C CA . LYS B 1 359 ? -13.992 47.719 0.31 1 94.5 359 LYS B CA 1
ATOM 7499 C C . LYS B 1 359 ? -12.703 46.906 0.361 1 94.5 359 LYS B C 1
ATOM 7501 O O . LYS B 1 359 ? -11.609 47.469 0.442 1 94.5 359 LYS B O 1
ATOM 7506 N N . ILE B 1 360 ? -12.789 45.625 0.284 1 94.75 360 ILE B N 1
ATOM 7507 C CA . ILE B 1 360 ? -11.617 44.75 0.384 1 94.75 360 ILE B CA 1
ATOM 7508 C C . ILE B 1 360 ? -11.094 44.438 -1.015 1 94.75 360 ILE B C 1
ATOM 7510 O O . ILE B 1 360 ? -11.773 43.75 -1.786 1 94.75 360 ILE B O 1
ATOM 7514 N N . ASN B 1 361 ? -9.906 44.875 -1.369 1 95.19 361 ASN B N 1
ATOM 7515 C CA . ASN B 1 361 ? -9.211 44.5 -2.602 1 95.19 361 ASN B CA 1
ATOM 7516 C C . ASN B 1 361 ? -8.156 43.438 -2.359 1 95.19 361 ASN B C 1
ATOM 7518 O O . ASN B 1 361 ? -7 43.75 -2.082 1 95.19 361 ASN B O 1
ATOM 7522 N N . ILE B 1 362 ? -8.547 42.25 -2.627 1 95.69 362 ILE B N 1
ATOM 7523 C CA . ILE B 1 362 ? -7.742 41.094 -2.236 1 95.69 362 ILE B CA 1
ATOM 7524 C C . ILE B 1 362 ? -6.465 41.062 -3.072 1 95.69 362 ILE B C 1
ATOM 7526 O O . ILE B 1 362 ? -5.371 40.844 -2.539 1 95.69 362 ILE B O 1
ATOM 7530 N N . PRO B 1 363 ? -6.535 41.25 -4.422 1 96.38 363 PRO B N 1
ATOM 7531 C CA . PRO B 1 363 ? -5.289 41.312 -5.195 1 96.38 363 PRO B CA 1
ATOM 7532 C C . PRO B 1 363 ? -4.301 42.344 -4.656 1 96.38 363 PRO B C 1
ATOM 7534 O O . PRO B 1 363 ? -3.1 42.062 -4.586 1 96.38 363 PRO B O 1
ATOM 7537 N N . GLN B 1 364 ? -4.773 43.438 -4.27 1 96.69 364 GLN B N 1
ATOM 7538 C CA . GLN B 1 364 ? -3.916 44.469 -3.693 1 96.69 364 GLN B CA 1
ATOM 7539 C C . GLN B 1 364 ? -3.346 44 -2.35 1 96.69 364 GLN B C 1
ATOM 7541 O O . GLN B 1 364 ? -2.201 44.344 -2.02 1 96.69 364 GLN B O 1
ATOM 7546 N N . MET B 1 365 ? -4.164 43.375 -1.566 1 96.62 365 MET B N 1
ATOM 7547 C CA . MET B 1 365 ? -3.709 42.844 -0.288 1 96.62 365 MET B CA 1
ATOM 7548 C C . MET B 1 365 ? -2.512 41.938 -0.483 1 96.62 365 MET B C 1
ATOM 7550 O O . MET B 1 365 ? -1.494 42.062 0.198 1 96.62 365 MET B O 1
ATOM 7554 N N . ILE B 1 366 ? -2.629 40.969 -1.418 1 96.44 366 ILE B N 1
ATOM 7555 C CA . ILE B 1 366 ? -1.578 40 -1.704 1 96.44 366 ILE B CA 1
ATOM 7556 C C . ILE B 1 366 ? -0.326 40.719 -2.193 1 96.44 366 ILE B C 1
ATOM 7558 O O . ILE B 1 366 ? 0.785 40.438 -1.744 1 96.44 366 ILE B O 1
ATOM 7562 N N . ALA B 1 367 ? -0.49 41.719 -3.047 1 95.69 367 ALA B N 1
ATOM 7563 C CA . ALA B 1 367 ? 0.624 42.469 -3.617 1 95.69 367 ALA B CA 1
ATOM 7564 C C . ALA B 1 367 ? 1.335 43.281 -2.547 1 95.69 367 ALA B C 1
ATOM 7566 O O . ALA B 1 367 ? 2.555 43.469 -2.596 1 95.69 367 ALA B O 1
ATOM 7567 N N . SER B 1 368 ? 0.588 43.812 -1.633 1 95.12 368 SER B N 1
ATOM 7568 C CA . SER B 1 368 ? 1.129 44.688 -0.602 1 95.12 368 SER B CA 1
ATOM 7569 C C . SER B 1 368 ? 1.835 43.906 0.49 1 95.12 368 SER B C 1
ATOM 7571 O O . SER B 1 368 ? 2.91 44.281 0.954 1 95.12 368 SER B O 1
ATOM 7573 N N . LEU B 1 369 ? 1.172 42.844 0.916 1 93.62 369 LEU B N 1
ATOM 7574 C CA . LEU B 1 369 ? 1.685 42.125 2.064 1 93.62 369 LEU B CA 1
ATOM 7575 C C . LEU B 1 369 ? 2.701 41.062 1.628 1 93.62 369 LEU B C 1
ATOM 7577 O O . LEU B 1 369 ? 3.654 40.781 2.355 1 93.62 369 LEU B O 1
ATOM 7581 N N . LYS B 1 370 ? 2.562 40.375 0.419 1 91.5 370 LYS B N 1
ATOM 7582 C CA . LYS B 1 370 ? 3.475 39.438 -0.201 1 91.5 370 LYS B CA 1
ATOM 7583 C C . LYS B 1 370 ? 3.686 38.219 0.692 1 91.5 370 LYS B C 1
ATOM 7585 O O . LYS B 1 370 ? 2.721 37.531 1.085 1 91.5 370 LYS B O 1
ATOM 7590 N N . GLU B 1 371 ? 4.969 37.781 0.958 1 87.06 371 GLU B N 1
ATOM 7591 C CA . GLU B 1 371 ? 5.297 36.594 1.738 1 87.06 371 GLU B CA 1
ATOM 7592 C C . GLU B 1 371 ? 4.684 35.344 1.123 1 87.06 371 GLU B C 1
ATOM 7594 O O . GLU B 1 371 ? 4.824 35.094 -0.076 1 87.06 371 GLU B O 1
ATOM 7599 N N . ASN B 1 372 ? 4.012 34.469 1.876 1 88.06 372 ASN B N 1
ATOM 7600 C CA . ASN B 1 372 ? 3.551 33.219 1.327 1 88.06 372 ASN B CA 1
ATOM 7601 C C . ASN B 1 372 ? 2.115 33.312 0.818 1 88.06 372 ASN B C 1
ATOM 7603 O O . ASN B 1 372 ? 1.485 32.281 0.529 1 88.06 372 ASN B O 1
ATOM 7607 N N . ARG B 1 373 ? 1.6 34.594 0.793 1 94.12 373 ARG B N 1
ATOM 7608 C CA . ARG B 1 373 ? 0.289 34.812 0.186 1 94.12 373 ARG B CA 1
ATOM 7609 C C . ARG B 1 373 ? 0.353 34.625 -1.327 1 94.12 373 ARG B C 1
ATOM 7611 O O . ARG B 1 373 ? 1.038 35.406 -2.018 1 94.12 373 ARG B O 1
ATOM 7618 N N . GLN B 1 374 ? -0.329 33.656 -1.881 1 91.69 374 GLN B N 1
ATOM 7619 C CA . GLN B 1 374 ? -0.003 33.219 -3.238 1 91.69 374 GLN B CA 1
ATOM 7620 C C . GLN B 1 374 ? -1.137 33.562 -4.203 1 91.69 374 GLN B C 1
ATOM 7622 O O . GLN B 1 374 ? -0.9 34.094 -5.285 1 91.69 374 GLN B O 1
ATOM 7627 N N . GLU B 1 375 ? -2.359 33.156 -3.826 1 94.19 375 GLU B N 1
ATOM 7628 C CA . GLU B 1 375 ? -3.443 33.281 -4.801 1 94.19 375 GLU B CA 1
ATOM 7629 C C . GLU B 1 375 ? -4.719 33.781 -4.148 1 94.19 375 GLU B C 1
ATOM 7631 O O . GLU B 1 375 ? -5.008 33.469 -2.99 1 94.19 375 GLU B O 1
ATOM 7636 N N . VAL B 1 376 ? -5.477 34.531 -4.98 1 95.5 376 VAL B N 1
ATOM 7637 C CA . VAL B 1 376 ? -6.793 34.969 -4.547 1 95.5 376 VAL B CA 1
ATOM 7638 C C . VAL B 1 376 ? -7.727 33.781 -4.371 1 95.5 376 VAL B C 1
ATOM 7640 O O . VAL B 1 376 ? -7.762 32.906 -5.219 1 95.5 376 VAL B O 1
ATOM 7643 N N . ALA B 1 377 ? -8.406 33.781 -3.262 1 95.38 377 ALA B N 1
ATOM 7644 C CA . ALA B 1 377 ? -9.398 32.719 -3.016 1 95.38 377 ALA B CA 1
ATOM 7645 C C . ALA B 1 377 ? -10.812 33.25 -3.23 1 95.38 377 ALA B C 1
ATOM 7647 O O . ALA B 1 377 ? -11.203 34.25 -2.633 1 95.38 377 ALA B O 1
ATOM 7648 N N . THR B 1 378 ? -11.562 32.562 -4.098 1 93.31 378 THR B N 1
ATOM 7649 C CA . THR B 1 378 ? -12.953 32.969 -4.309 1 93.31 378 THR B CA 1
ATOM 7650 C C . THR B 1 378 ? -13.891 31.984 -3.588 1 93.31 378 THR B C 1
ATOM 7652 O O . THR B 1 378 ? -15.078 32.281 -3.432 1 93.31 378 THR B O 1
ATOM 7655 N N . THR B 1 379 ? -13.32 30.891 -3.223 1 94.94 379 THR B N 1
ATOM 7656 C CA . THR B 1 379 ? -14.039 29.875 -2.457 1 94.94 379 THR B CA 1
ATOM 7657 C C . THR B 1 379 ? -13.219 29.438 -1.247 1 94.94 379 THR B C 1
ATOM 7659 O O . THR B 1 379 ? -12.016 29.656 -1.19 1 94.94 379 THR B O 1
ATOM 7662 N N . LEU B 1 380 ? -13.93 28.891 -0.316 1 95.38 380 LEU B N 1
ATOM 7663 C CA . LEU B 1 380 ? -13.289 28.438 0.912 1 95.38 380 LEU B CA 1
ATOM 7664 C C . LEU B 1 380 ? -12.242 27.359 0.614 1 95.38 380 LEU B C 1
ATOM 7666 O O . LEU B 1 380 ? -11.18 27.344 1.235 1 95.38 380 LEU B O 1
ATOM 7670 N N . LEU B 1 381 ? -12.586 26.438 -0.272 1 94.62 381 LEU B N 1
ATOM 7671 C CA . LEU B 1 381 ? -11.703 25.344 -0.679 1 94.62 381 LEU B CA 1
ATOM 7672 C C . LEU B 1 381 ? -11.477 25.359 -2.188 1 94.62 381 LEU B C 1
ATOM 7674 O O . LEU B 1 381 ? -12.406 25.641 -2.955 1 94.62 381 LEU B O 1
ATOM 7678 N N . ARG B 1 382 ? -10.195 24.938 -2.502 1 88.94 382 ARG B N 1
ATOM 7679 C CA . ARG B 1 382 ? -9.906 24.766 -3.924 1 88.94 382 ARG B CA 1
ATOM 7680 C C . ARG B 1 382 ? -10.719 23.625 -4.52 1 88.94 382 ARG B C 1
ATOM 7682 O O . ARG B 1 382 ? -10.805 22.547 -3.93 1 88.94 382 ARG B O 1
ATOM 7689 N N . GLY B 1 383 ? -11.391 23.859 -5.59 1 82.5 383 GLY B N 1
ATOM 7690 C CA . GLY B 1 383 ? -12.164 22.781 -6.195 1 82.5 383 GLY B CA 1
ATOM 7691 C C . GLY B 1 383 ? -13.664 23.031 -6.137 1 82.5 383 GLY B C 1
ATOM 7692 O O . GLY B 1 383 ? -14.43 22.344 -6.824 1 82.5 383 GLY B O 1
ATOM 7693 N N . ILE B 1 384 ? -14.039 23.953 -5.195 1 87.88 384 ILE B N 1
ATOM 7694 C CA . ILE B 1 384 ? -15.453 24.312 -5.188 1 87.88 384 ILE B CA 1
ATOM 7695 C C . ILE B 1 384 ? -15.758 25.25 -6.359 1 87.88 384 ILE B C 1
ATOM 7697 O O . ILE B 1 384 ? -14.992 26.172 -6.633 1 87.88 384 ILE B O 1
ATOM 7701 N N . ASN B 1 385 ? -16.766 24.938 -7.027 1 77.12 385 ASN B N 1
ATOM 7702 C CA . ASN B 1 385 ? -17.203 25.812 -8.109 1 77.12 385 ASN B CA 1
ATOM 7703 C C . ASN B 1 385 ? -18.125 26.922 -7.609 1 77.12 385 ASN B C 1
ATOM 7705 O O . ASN B 1 385 ? -19.094 26.641 -6.887 1 77.12 385 ASN B O 1
ATOM 7709 N N . HIS B 1 386 ? -17.656 28.141 -7.727 1 77.44 386 HIS B N 1
ATOM 7710 C CA . HIS B 1 386 ? -18.516 29.266 -7.359 1 77.44 386 HIS B CA 1
ATOM 7711 C C . HIS B 1 386 ? -18.484 30.359 -8.438 1 77.44 386 HIS B C 1
ATOM 7713 O O . HIS B 1 386 ? -17.422 30.781 -8.867 1 77.44 386 HIS B O 1
ATOM 7719 N N . SER B 1 387 ? -19.641 30.547 -9.086 1 65.69 387 SER B N 1
ATOM 7720 C CA . SER B 1 387 ? -19.766 31.672 -10.008 1 65.69 387 SER B CA 1
ATOM 7721 C C . SER B 1 387 ? -20.234 32.938 -9.281 1 65.69 387 SER B C 1
ATOM 7723 O O . SER B 1 387 ? -21.297 32.938 -8.664 1 65.69 387 SER B O 1
ATOM 7725 N N . LEU B 1 388 ? -19.312 33.844 -9.023 1 61.12 388 LEU B N 1
ATOM 7726 C CA . LEU B 1 388 ? -19.688 35.094 -8.375 1 61.12 388 LEU B CA 1
ATOM 7727 C C . LEU B 1 388 ? -20.734 35.844 -9.203 1 61.12 388 LEU B C 1
ATOM 7729 O O . LEU B 1 388 ? -20.594 35.969 -10.422 1 61.12 388 LEU B O 1
ATOM 7733 N N . THR B 1 389 ? -21.922 35.938 -8.641 1 59.31 389 THR B N 1
ATOM 7734 C CA . THR B 1 389 ? -22.922 36.781 -9.289 1 59.31 389 THR B CA 1
ATOM 7735 C C . THR B 1 389 ? -22.609 38.25 -9.094 1 59.31 389 THR B C 1
ATOM 7737 O O . THR B 1 389 ? -22.078 38.656 -8.055 1 59.31 389 THR B O 1
ATOM 7740 N N . ASP B 1 390 ? -22.609 39.062 -10.141 1 60.81 390 ASP B N 1
ATOM 7741 C CA . ASP B 1 390 ? -22.5 40.5 -10.086 1 60.81 390 ASP B CA 1
ATOM 7742 C C . ASP B 1 390 ? -23.531 41.094 -9.125 1 60.81 390 ASP B C 1
ATOM 7744 O O . ASP B 1 390 ? -24.734 41 -9.352 1 60.81 390 ASP B O 1
ATOM 7748 N N . GLN B 1 391 ? -23.234 41.156 -7.879 1 62.06 391 GLN B N 1
ATOM 7749 C CA . GLN B 1 391 ? -24.203 41.719 -6.945 1 62.06 391 GLN B CA 1
ATOM 7750 C C . GLN B 1 391 ? -23.953 43.219 -6.766 1 62.06 391 GLN B C 1
ATOM 7752 O O . GLN B 1 391 ? -22.812 43.688 -6.789 1 62.06 391 GLN B O 1
ATOM 7757 N N . ALA B 1 392 ? -25 44.031 -6.895 1 65.31 392 ALA B N 1
ATOM 7758 C CA . ALA B 1 392 ? -24.969 45.438 -6.551 1 65.31 392 ALA B CA 1
ATOM 7759 C C . ALA B 1 392 ? -24.562 45.656 -5.098 1 65.31 392 ALA B C 1
ATOM 7761 O O . ALA B 1 392 ? -25.031 44.938 -4.207 1 65.31 392 ALA B O 1
ATOM 7762 N N . PHE B 1 393 ? -23.422 46.344 -4.809 1 71.19 393 PHE B N 1
ATOM 7763 C CA . PHE B 1 393 ? -22.984 46.625 -3.443 1 71.19 393 PHE B CA 1
ATOM 7764 C C . PHE B 1 393 ? -23.641 47.875 -2.904 1 71.19 393 PHE B C 1
ATOM 7766 O O . PHE B 1 393 ? -23.516 48.969 -3.508 1 71.19 393 PHE B O 1
ATOM 7773 N N . PRO B 1 394 ? -24.422 47.625 -1.83 1 78.19 394 PRO B N 1
ATOM 7774 C CA . PRO B 1 394 ? -24.953 48.844 -1.191 1 78.19 394 PRO B CA 1
ATOM 7775 C C . PRO B 1 394 ? -23.859 49.719 -0.587 1 78.19 394 PRO B C 1
ATOM 7777 O O . PRO B 1 394 ? -22.75 49.219 -0.316 1 78.19 394 PRO B O 1
ATOM 7780 N N . ASN B 1 395 ? -24.031 50.938 -0.596 1 85.06 395 ASN B N 1
ATOM 7781 C CA . ASN B 1 395 ? -23.141 51.844 0.113 1 85.06 395 ASN B CA 1
ATOM 7782 C C . ASN B 1 395 ? -23.656 52.188 1.51 1 85.06 395 ASN B C 1
ATOM 7784 O O . ASN B 1 395 ? -24.125 53.281 1.765 1 85.06 395 ASN B O 1
ATOM 7788 N N . CYS B 1 396 ? -23.625 51.156 2.459 1 93.31 396 CYS B N 1
ATOM 7789 C CA . CYS B 1 396 ? -24.125 51.219 3.828 1 93.31 396 CYS B CA 1
ATOM 7790 C C . CYS B 1 396 ? -23.062 50.75 4.816 1 93.31 396 CYS B C 1
ATOM 7792 O O . CYS B 1 396 ? -23.266 49.781 5.531 1 93.31 396 CYS B O 1
ATOM 7794 N N . LEU B 1 397 ? -22.016 51.562 4.914 1 95.75 397 LEU B N 1
ATOM 7795 C CA . LEU B 1 397 ? -20.938 51.188 5.824 1 95.75 397 LEU B CA 1
ATOM 7796 C C . LEU B 1 397 ? -21.344 51.438 7.27 1 95.75 397 LEU B C 1
ATOM 7798 O O . LEU B 1 397 ? -21.969 52.469 7.57 1 95.75 397 LEU B O 1
ATOM 7802 N N . PRO B 1 398 ? -21.031 50.562 8.156 1 96.38 398 PRO B N 1
ATOM 7803 C CA . PRO B 1 398 ? -21.266 50.844 9.57 1 96.38 398 PRO B CA 1
ATOM 7804 C C . PRO B 1 398 ? -20.328 51.906 10.125 1 96.38 398 PRO B C 1
ATOM 7806 O O . PRO B 1 398 ? -19.266 52.156 9.562 1 96.38 398 PRO B O 1
ATOM 7809 N N . SER B 1 399 ? -20.75 52.531 11.211 1 95.88 399 SER B N 1
ATOM 7810 C CA . SER B 1 399 ? -19.922 53.562 11.836 1 95.88 399 SER B CA 1
ATOM 7811 C C . SER B 1 399 ? -18.703 52.938 12.508 1 95.88 399 SER B C 1
ATOM 7813 O O . SER B 1 399 ? -17.609 53.5 12.5 1 95.88 399 SER B O 1
ATOM 7815 N N . THR B 1 400 ? -18.953 51.812 13.133 1 96.88 400 THR B N 1
ATOM 7816 C CA . THR B 1 400 ? -17.891 51.094 13.828 1 96.88 400 THR B CA 1
ATOM 7817 C C . THR B 1 400 ? -17.938 49.625 13.492 1 96.88 400 THR B C 1
ATOM 7819 O O . THR B 1 400 ? -19.016 49.062 13.258 1 96.88 400 THR B O 1
ATOM 7822 N N . VAL B 1 401 ? -16.812 49.031 13.43 1 97.5 401 VAL B N 1
ATOM 7823 C CA . VAL B 1 401 ? -16.719 47.562 13.219 1 97.5 401 VAL B CA 1
ATOM 7824 C C . VAL B 1 401 ? -15.602 47 14.078 1 97.5 401 VAL B C 1
ATOM 7826 O O . VAL B 1 401 ? -14.539 47.594 14.211 1 97.5 401 VAL B O 1
ATOM 7829 N N . SER B 1 402 ? -15.836 45.875 14.773 1 97.69 402 SER B N 1
ATOM 7830 C CA . SER B 1 402 ? -14.805 45.156 15.508 1 97.69 402 SER B CA 1
ATOM 7831 C C . SER B 1 402 ? -14.32 43.938 14.727 1 97.69 402 SER B C 1
ATOM 7833 O O . SER B 1 402 ? -15.102 43.281 14.039 1 97.69 402 SER B O 1
ATOM 7835 N N . ILE B 1 403 ? -13.016 43.719 14.758 1 97.69 403 ILE B N 1
ATOM 7836 C CA . ILE B 1 403 ? -12.43 42.562 14.109 1 97.69 403 ILE B CA 1
ATOM 7837 C C . ILE B 1 403 ? -11.445 41.875 15.062 1 97.69 403 ILE B C 1
ATOM 7839 O O . ILE B 1 403 ? -10.734 42.531 15.812 1 97.69 403 ILE B O 1
ATOM 7843 N N . ARG B 1 404 ? -11.445 40.562 15.109 1 96.06 404 ARG B N 1
ATOM 7844 C CA . ARG B 1 404 ? -10.5 39.812 15.953 1 96.06 404 ARG B CA 1
ATOM 7845 C C . ARG B 1 404 ? -9.836 38.688 15.172 1 96.06 404 ARG B C 1
ATOM 7847 O O . ARG B 1 404 ? -10.422 38.156 14.234 1 96.06 404 ARG B O 1
ATOM 7854 N N . THR B 1 405 ? -8.633 38.344 15.492 1 96.62 405 THR B N 1
ATOM 7855 C CA . THR B 1 405 ? -7.863 37.219 15 1 96.62 405 THR B CA 1
ATOM 7856 C C . THR B 1 405 ? -6.883 36.719 16.062 1 96.62 405 THR B C 1
ATOM 7858 O O . THR B 1 405 ? -6.949 37.156 17.219 1 96.62 405 THR B O 1
ATOM 7861 N N . TYR B 1 406 ? -6.145 35.719 15.766 1 91.94 406 TYR B N 1
ATOM 7862 C CA . TYR B 1 406 ? -5.223 35.156 16.75 1 91.94 406 TYR B CA 1
ATOM 7863 C C . TYR B 1 406 ? -3.775 35.438 16.359 1 91.94 406 TYR B C 1
ATOM 7865 O O . TYR B 1 406 ? -3.486 35.719 15.195 1 91.94 406 TYR B O 1
ATOM 7873 N N . LYS B 1 407 ? -2.932 35.281 17.312 1 85.81 407 LYS B N 1
ATOM 7874 C CA . LYS B 1 407 ? -1.513 35.562 17.141 1 85.81 407 LYS B CA 1
ATOM 7875 C C . LYS B 1 407 ? -0.842 34.531 16.234 1 85.81 407 LYS B C 1
ATOM 7877 O O . LYS B 1 407 ? -1.099 33.344 16.359 1 85.81 407 LYS B O 1
ATOM 7882 N N . GLY B 1 408 ? 0.005 35.062 15.367 1 79.69 408 GLY B N 1
ATOM 7883 C CA . GLY B 1 408 ? 0.784 34.188 14.508 1 79.69 408 GLY B CA 1
ATOM 7884 C C . GLY B 1 408 ? 0.151 33.969 13.148 1 79.69 408 GLY B C 1
ATOM 7885 O O . GLY B 1 408 ? -0.836 34.625 12.805 1 79.69 408 GLY B O 1
ATOM 7886 N N . ALA B 1 409 ? 0.822 33.312 12.305 1 81.56 409 ALA B N 1
ATOM 7887 C CA . ALA B 1 409 ? 0.351 32.875 10.992 1 81.56 409 ALA B CA 1
ATOM 7888 C C . ALA B 1 409 ? 0.118 34.062 10.078 1 81.56 409 ALA B C 1
ATOM 7890 O O . ALA B 1 409 ? -0.775 34.062 9.227 1 81.56 409 ALA B O 1
ATOM 7891 N N . GLY B 1 410 ? 0.749 35.156 10.383 1 86 410 GLY B N 1
ATOM 7892 C CA . GLY B 1 410 ? 0.611 36.312 9.547 1 86 410 GLY B CA 1
ATOM 7893 C C . GLY B 1 410 ? -0.661 37.094 9.82 1 86 410 GLY B C 1
ATOM 7894 O O . GLY B 1 410 ? -0.938 38.094 9.148 1 86 410 GLY B O 1
ATOM 7895 N N . ASN B 1 411 ? -1.385 36.75 10.828 1 92.94 411 ASN B N 1
ATOM 7896 C CA . ASN B 1 411 ? -2.697 37.312 11.094 1 92.94 411 ASN B CA 1
ATOM 7897 C C . ASN B 1 411 ? -2.59 38.781 11.469 1 92.94 411 ASN B C 1
ATOM 7899 O O . ASN B 1 411 ? -3.484 39.594 11.164 1 92.94 411 ASN B O 1
ATOM 7903 N N . GLU B 1 412 ? -1.477 39.156 12.086 1 92.75 412 GLU B N 1
ATOM 7904 C CA . GLU B 1 412 ? -1.273 40.531 12.484 1 92.75 412 GLU B CA 1
ATOM 7905 C C . GLU B 1 412 ? -1.273 41.469 11.273 1 92.75 412 GLU B C 1
ATOM 7907 O O . GLU B 1 412 ? -1.974 42.469 11.258 1 92.75 412 GLU B O 1
ATOM 7912 N N . LYS B 1 413 ? -0.548 41.031 10.297 1 93.94 413 LYS B N 1
ATOM 7913 C CA . LYS B 1 413 ? -0.457 41.844 9.078 1 93.94 413 LYS B CA 1
ATOM 7914 C C . LYS B 1 413 ? -1.775 41.812 8.312 1 93.94 413 LYS B C 1
ATOM 7916 O O . LYS B 1 413 ? -2.189 42.844 7.758 1 93.94 413 LYS B O 1
ATOM 7921 N N . ASP B 1 414 ? -2.391 40.719 8.281 1 96.69 414 ASP B N 1
ATOM 7922 C CA . ASP B 1 414 ? -3.662 40.562 7.57 1 96.69 414 ASP B CA 1
ATOM 7923 C C . ASP B 1 414 ? -4.723 41.5 8.188 1 96.69 414 ASP B C 1
ATOM 7925 O O . ASP B 1 414 ? -5.398 42.219 7.473 1 96.69 414 ASP B O 1
ATOM 7929 N N . MET B 1 415 ? -4.871 41.375 9.461 1 97.81 415 MET B N 1
ATOM 7930 C CA . MET B 1 415 ? -5.855 42.188 10.148 1 97.81 415 MET B CA 1
ATOM 7931 C C . MET B 1 415 ? -5.527 43.656 10 1 97.81 415 MET B C 1
ATOM 7933 O O . MET B 1 415 ? -6.422 44.5 9.789 1 97.81 415 MET B O 1
ATOM 7937 N N . GLY B 1 416 ? -4.242 44 10.148 1 97.44 416 GLY B N 1
ATOM 7938 C CA . GLY B 1 416 ? -3.832 45.406 9.969 1 97.44 416 GLY B CA 1
ATOM 7939 C C . GLY B 1 416 ? -4.234 45.969 8.625 1 97.44 416 GLY B C 1
ATOM 7940 O O . GLY B 1 416 ? -4.703 47.094 8.539 1 97.44 416 GLY B O 1
ATOM 7941 N N . TRP B 1 417 ? -4.039 45.219 7.621 1 97.75 417 TRP B N 1
ATOM 7942 C CA . TRP B 1 417 ? -4.391 45.656 6.273 1 97.75 417 TRP B CA 1
ATOM 7943 C C . TRP B 1 417 ? -5.895 45.875 6.152 1 97.75 417 TRP B C 1
ATOM 7945 O O . TRP B 1 417 ? -6.332 46.875 5.586 1 97.75 417 TRP B O 1
ATOM 7955 N N . LEU B 1 418 ? -6.734 45.031 6.633 1 98.12 418 LEU B N 1
ATOM 7956 C CA . LEU B 1 418 ? -8.188 45.125 6.586 1 98.12 418 LEU B CA 1
ATOM 7957 C C . LEU B 1 418 ? -8.648 46.375 7.352 1 98.12 418 LEU B C 1
ATOM 7959 O O . LEU B 1 418 ? -9.516 47.125 6.875 1 98.12 418 LEU B O 1
ATOM 7963 N N . CYS B 1 419 ? -8.078 46.562 8.539 1 97.88 419 CYS B N 1
ATOM 7964 C CA . CYS B 1 419 ? -8.422 47.719 9.352 1 97.88 419 CYS B CA 1
ATOM 7965 C C . CYS B 1 419 ? -8.133 49 8.602 1 97.88 419 CYS B C 1
ATOM 7967 O O . CYS B 1 419 ? -8.969 49.906 8.57 1 97.88 419 CYS B O 1
ATOM 7969 N N . LYS B 1 420 ? -6.992 49.031 8.008 1 97.31 420 LYS B N 1
ATOM 7970 C CA . LYS B 1 420 ? -6.602 50.219 7.258 1 97.31 420 LYS B CA 1
ATOM 7971 C C . LYS B 1 420 ? -7.578 50.5 6.117 1 97.31 420 LYS B C 1
ATOM 7973 O O . LYS B 1 420 ? -7.961 51.625 5.883 1 97.31 420 LYS B O 1
ATOM 7978 N N . GLN B 1 421 ? -7.945 49.5 5.402 1 96 421 GLN B N 1
ATOM 7979 C CA . GLN B 1 421 ? -8.875 49.656 4.289 1 96 421 GLN B CA 1
ATOM 7980 C C . GLN B 1 421 ? -10.219 50.219 4.758 1 96 421 GLN B C 1
ATOM 7982 O O . GLN B 1 421 ? -10.781 51.094 4.117 1 96 421 GLN B O 1
ATOM 7987 N N . TRP B 1 422 ? -10.758 49.688 5.848 1 97.38 422 TRP B N 1
ATOM 7988 C CA . TRP B 1 422 ? -12.047 50.125 6.359 1 97.38 422 TRP B CA 1
ATOM 7989 C C . TRP B 1 422 ? -11.953 51.531 6.965 1 97.38 422 TRP B C 1
ATOM 7991 O O . TRP B 1 422 ? -12.859 52.344 6.801 1 97.38 422 TRP B O 1
ATOM 8001 N N . GLU B 1 423 ? -10.836 51.812 7.578 1 97.56 423 GLU B N 1
ATOM 8002 C CA . GLU B 1 423 ? -10.633 53.156 8.148 1 97.56 423 GLU B CA 1
ATOM 8003 C C . GLU B 1 423 ? -10.555 54.219 7.059 1 97.56 423 GLU B C 1
ATOM 8005 O O . GLU B 1 423 ? -11.094 55.312 7.215 1 97.56 423 GLU B O 1
ATOM 8010 N N . GLU B 1 424 ? -9.898 53.875 6.031 1 96.06 424 GLU B N 1
ATOM 8011 C CA . GLU B 1 424 ? -9.797 54.781 4.898 1 96.06 424 GLU B CA 1
ATOM 8012 C C . GLU B 1 424 ? -11.164 55.062 4.281 1 96.06 424 GLU B C 1
ATOM 8014 O O . GLU B 1 424 ? -11.352 56.094 3.623 1 96.06 424 GLU B O 1
ATOM 8019 N N . SER B 1 425 ? -12.047 54.188 4.512 1 94.5 425 SER B N 1
ATOM 8020 C CA . SER B 1 425 ? -13.398 54.344 3.98 1 94.5 425 SER B CA 1
ATOM 8021 C C . SER B 1 425 ? -14.312 55.031 4.992 1 94.5 425 SER B C 1
ATOM 8023 O O . SER B 1 425 ? -15.523 55.094 4.781 1 94.5 425 SER B O 1
ATOM 8025 N N . GLY B 1 426 ? -13.781 55.375 6.168 1 94.81 426 GLY B N 1
ATOM 8026 C CA . GLY B 1 426 ? -14.539 56.125 7.141 1 94.81 426 GLY B CA 1
ATOM 8027 C C . GLY B 1 426 ? -15.117 55.281 8.258 1 94.81 426 GLY B C 1
ATOM 8028 O O . GLY B 1 426 ? -15.953 55.75 9.031 1 94.81 426 GLY B O 1
ATOM 8029 N N . VAL B 1 427 ? -14.789 54.094 8.344 1 97.12 427 VAL B N 1
ATOM 8030 C CA . VAL B 1 427 ? -15.281 53.188 9.383 1 97.12 427 VAL B CA 1
ATOM 8031 C C . VAL B 1 427 ? -14.305 53.188 10.562 1 97.12 427 VAL B C 1
ATOM 8033 O O . VAL B 1 427 ? -13.094 53.062 10.367 1 97.12 427 VAL B O 1
ATOM 8036 N N . ARG B 1 428 ? -14.773 53.375 11.781 1 97.62 428 ARG B N 1
ATOM 8037 C CA . ARG B 1 428 ? -13.93 53.156 12.953 1 97.62 428 ARG B CA 1
ATOM 8038 C C . ARG B 1 428 ? -13.758 51.688 13.25 1 97.62 428 ARG B C 1
ATOM 8040 O O . ARG B 1 428 ? -14.742 50.969 13.453 1 97.62 428 ARG B O 1
ATOM 8047 N N . VAL B 1 429 ? -12.531 51.25 13.289 1 97.94 429 VAL B N 1
ATOM 8048 C CA . VAL B 1 429 ? -12.297 49.812 13.406 1 97.94 429 VAL B CA 1
ATOM 8049 C C . VAL B 1 429 ? -11.617 49.5 14.742 1 97.94 429 VAL B C 1
ATOM 8051 O O . VAL B 1 429 ? -10.664 50.188 15.133 1 97.94 429 VAL B O 1
ATOM 8054 N N . ASN B 1 430 ? -12.062 48.594 15.508 1 97.06 430 ASN B N 1
ATOM 8055 C CA . ASN B 1 430 ? -11.469 48.031 16.719 1 97.06 430 ASN B CA 1
ATOM 8056 C C . ASN B 1 430 ? -10.883 46.656 16.5 1 97.06 430 ASN B C 1
ATOM 8058 O O . ASN B 1 430 ? -11.609 45.656 16.547 1 97.06 430 ASN B O 1
ATOM 8062 N N . GLY B 1 431 ? -9.578 46.625 16.234 1 96.75 431 GLY B N 1
ATOM 8063 C CA . GLY B 1 431 ? -8.898 45.375 16 1 96.75 431 GLY B CA 1
ATOM 8064 C C . GLY B 1 431 ? -8.32 44.75 17.266 1 96.75 431 GLY B C 1
ATOM 8065 O O . GLY B 1 431 ? -7.73 45.469 18.094 1 96.75 431 GLY B O 1
ATOM 8066 N N . THR B 1 432 ? -8.523 43.438 17.469 1 96.62 432 THR B N 1
ATOM 8067 C CA . THR B 1 432 ? -8.016 42.75 18.641 1 96.62 432 THR B CA 1
ATOM 8068 C C . THR B 1 432 ? -7.25 41.5 18.25 1 96.62 432 THR B C 1
ATOM 8070 O O . THR B 1 432 ? -7.723 40.688 17.438 1 96.62 432 THR B O 1
ATOM 8073 N N . LEU B 1 433 ? -6.094 41.375 18.781 1 95.12 433 LEU B N 1
ATOM 8074 C CA . LEU B 1 433 ? -5.273 40.156 18.656 1 95.12 433 LEU B CA 1
ATOM 8075 C C . LEU B 1 433 ? -5.352 39.312 19.922 1 95.12 433 LEU B C 1
ATOM 8077 O O . LEU B 1 433 ? -5.129 39.812 21.031 1 95.12 433 LEU B O 1
ATOM 8081 N N . VAL B 1 434 ? -5.727 38.031 19.734 1 94.31 434 VAL B N 1
ATOM 8082 C CA . VAL B 1 434 ? -5.922 37.188 20.922 1 94.31 434 VAL B CA 1
ATOM 8083 C C . VAL B 1 434 ? -5.188 35.875 20.734 1 94.31 434 VAL B C 1
ATOM 8085 O O . VAL B 1 434 ? -4.609 35.625 19.672 1 94.31 434 VAL B O 1
ATOM 8088 N N . ASP B 1 435 ? -5.164 35.062 21.828 1 89.06 435 ASP B N 1
ATOM 8089 C CA . ASP B 1 435 ? -4.746 33.656 21.688 1 89.06 435 ASP B CA 1
ATOM 8090 C C . ASP B 1 435 ? -5.805 32.844 20.953 1 89.06 435 ASP B C 1
ATOM 8092 O O . ASP B 1 435 ? -7 33.156 21.047 1 89.06 435 ASP B O 1
ATOM 8096 N N . TYR B 1 436 ? -5.332 31.828 20.344 1 87.38 436 TYR B N 1
ATOM 8097 C CA . TYR B 1 436 ? -6.238 31.031 19.531 1 87.38 436 TYR B CA 1
ATOM 8098 C C . TYR B 1 436 ? -7.426 30.531 20.344 1 87.38 436 TYR B C 1
ATOM 8100 O O . TYR B 1 436 ? -8.555 30.5 19.859 1 87.38 436 TYR B O 1
ATOM 8108 N N . SER B 1 437 ? -7.242 30.203 21.578 1 84.06 437 SER B N 1
ATOM 8109 C CA . SER B 1 437 ? -8.289 29.656 22.438 1 84.06 437 SER B CA 1
ATOM 8110 C C . SER B 1 437 ? -9.367 30.688 22.734 1 84.06 437 SER B C 1
ATOM 8112 O O . SER B 1 437 ? -10.477 30.344 23.141 1 84.06 437 SER B O 1
ATOM 8114 N N . GLN B 1 438 ? -9.062 31.906 22.406 1 88.44 438 GLN B N 1
ATOM 8115 C CA . GLN B 1 438 ? -9.984 33 22.734 1 88.44 438 GLN B CA 1
ATOM 8116 C C . GLN B 1 438 ? -10.562 33.625 21.469 1 88.44 438 GLN B C 1
ATOM 8118 O O . GLN B 1 438 ? -11.234 34.656 21.516 1 88.44 438 GLN B O 1
ATOM 8123 N N . LEU B 1 439 ? -10.273 33.062 20.422 1 89.81 439 LEU B N 1
ATOM 8124 C CA . LEU B 1 439 ? -10.609 33.656 19.141 1 89.81 439 LEU B CA 1
ATOM 8125 C C . LEU B 1 439 ? -12.117 33.844 18.984 1 89.81 439 LEU B C 1
ATOM 8127 O O . LEU B 1 439 ? -12.586 34.875 18.547 1 89.81 439 LEU B O 1
ATOM 8131 N N . TYR B 1 440 ? -12.867 32.844 19.453 1 86.62 440 TYR B N 1
ATOM 8132 C CA . TYR B 1 440 ? -14.305 32.844 19.219 1 86.62 440 TYR B CA 1
ATOM 8133 C C . TYR B 1 440 ? -15.07 33.281 20.453 1 86.62 440 TYR B C 1
ATOM 8135 O O . TYR B 1 440 ? -15.281 32.5 21.375 1 86.62 440 TYR B O 1
ATOM 8143 N N . ASP B 1 441 ? -15.547 34.531 20.469 1 84 441 ASP B N 1
ATOM 8144 C CA . ASP B 1 441 ? -16.188 35.094 21.656 1 84 441 ASP B CA 1
ATOM 8145 C C . ASP B 1 441 ? -17.688 35.25 21.422 1 84 441 ASP B C 1
ATOM 8147 O O . ASP B 1 441 ? -18.438 35.562 22.344 1 84 441 ASP B O 1
ATOM 8151 N N . GLY B 1 442 ? -18.172 35.156 20.25 1 84.06 442 GLY B N 1
ATOM 8152 C CA . GLY B 1 442 ? -19.578 35.25 19.938 1 84.06 442 GLY B CA 1
ATOM 8153 C C . GLY B 1 442 ? -20.078 36.688 19.859 1 84.06 442 GLY B C 1
ATOM 8154 O O . GLY B 1 442 ? -21.266 36.938 19.578 1 84.06 442 GLY B O 1
ATOM 8155 N N . LYS B 1 443 ? -19.203 37.688 19.906 1 88 443 LYS B N 1
ATOM 8156 C CA . LYS B 1 443 ? -19.625 39.062 20 1 88 443 LYS B CA 1
ATOM 8157 C C . LYS B 1 443 ? -18.984 39.906 18.906 1 88 443 LYS B C 1
ATOM 8159 O O . LYS B 1 443 ? -19.594 40.875 18.391 1 88 443 LYS B O 1
ATOM 8164 N N . THR B 1 444 ? -17.844 39.594 18.531 1 93.06 444 THR B N 1
ATOM 8165 C CA . THR B 1 444 ? -17.094 40.375 17.578 1 93.06 444 THR B CA 1
ATOM 8166 C C . THR B 1 444 ? -17.75 40.344 16.203 1 93.06 444 THR B C 1
ATOM 8168 O O . THR B 1 444 ? -18.25 39.312 15.773 1 93.06 444 THR B O 1
ATOM 8171 N N . ASP B 1 445 ? -17.688 41.5 15.516 1 96.44 445 ASP B N 1
ATOM 8172 C CA . ASP B 1 445 ? -18.375 41.656 14.242 1 96.44 445 ASP B CA 1
ATOM 8173 C C . ASP B 1 445 ? -17.734 40.781 13.156 1 96.44 445 ASP B C 1
ATOM 8175 O O . ASP B 1 445 ? -18.438 40.188 12.336 1 96.44 445 ASP B O 1
ATOM 8179 N N . VAL B 1 446 ? -16.422 40.844 13.117 1 97.38 446 VAL B N 1
ATOM 8180 C CA . VAL B 1 446 ? -15.68 40.156 12.07 1 97.38 446 VAL B CA 1
ATOM 8181 C C . VAL B 1 446 ? -14.602 39.25 12.695 1 97.38 446 VAL B C 1
ATOM 8183 O O . VAL B 1 446 ? -13.867 39.719 13.586 1 97.38 446 VAL B O 1
ATOM 8186 N N . ILE B 1 447 ? -14.539 38.031 12.25 1 97 447 ILE B N 1
ATOM 8187 C CA . ILE B 1 447 ? -13.492 37.125 12.672 1 97 447 ILE B CA 1
ATOM 8188 C C . ILE B 1 447 ? -12.586 36.781 11.484 1 97 447 ILE B C 1
ATOM 8190 O O . ILE B 1 447 ? -13.07 36.406 10.406 1 97 447 ILE B O 1
ATOM 8194 N N . LEU B 1 448 ? -11.273 37 11.633 1 97.69 448 LEU B N 1
ATOM 8195 C CA . LEU B 1 448 ? -10.273 36.625 10.641 1 97.69 448 LEU B CA 1
ATOM 8196 C C . LEU B 1 448 ? -9.578 35.344 11.039 1 97.69 448 LEU B C 1
ATOM 8198 O O . LEU B 1 448 ? -8.992 35.25 12.117 1 97.69 448 LEU B O 1
ATOM 8202 N N . THR B 1 449 ? -9.688 34.312 10.234 1 95.31 449 THR B N 1
ATOM 8203 C CA . THR B 1 449 ? -9.102 33 10.523 1 95.31 449 THR B CA 1
ATOM 8204 C C . THR B 1 449 ? -8.797 32.25 9.234 1 95.31 449 THR B C 1
ATOM 8206 O O . THR B 1 449 ? -8.672 32.844 8.172 1 95.31 449 THR B O 1
ATOM 8209 N N . GLU B 1 450 ? -8.445 30.969 9.367 1 93.75 450 GLU B N 1
ATOM 8210 C CA . GLU B 1 450 ? -8.07 30.156 8.211 1 93.75 450 GLU B CA 1
ATOM 8211 C C . GLU B 1 450 ? -8.68 28.766 8.305 1 93.75 450 GLU B C 1
ATOM 8213 O O . GLU B 1 450 ? -9.141 28.344 9.375 1 93.75 450 GLU B O 1
ATOM 8218 N N . ILE B 1 451 ? -8.789 28.125 7.16 1 92.44 451 ILE B N 1
ATOM 8219 C CA . ILE B 1 451 ? -9.211 26.734 7.098 1 92.44 451 ILE B CA 1
ATOM 8220 C C . ILE B 1 451 ? -8.18 25.906 6.336 1 92.44 451 ILE B C 1
ATOM 8222 O O . ILE B 1 451 ? -7.613 26.375 5.344 1 92.44 451 ILE B O 1
ATOM 8226 N N . SER B 1 452 ? -7.871 24.781 6.965 1 84.31 452 SER B N 1
ATOM 8227 C CA . SER B 1 452 ? -7.008 23.828 6.273 1 84.31 452 SER B CA 1
ATOM 8228 C C . SER B 1 452 ? -7.82 22.703 5.652 1 84.31 452 SER B C 1
ATOM 8230 O O . SER B 1 452 ? -8.805 22.25 6.23 1 84.31 452 SER B O 1
ATOM 8232 N N . GLY B 1 453 ? -7.402 22.359 4.52 1 78.62 453 GLY B N 1
ATOM 8233 C CA . GLY B 1 453 ? -8.094 21.234 3.885 1 78.62 453 GLY B CA 1
ATOM 8234 C C . GLY B 1 453 ? -7.758 19.906 4.512 1 78.62 453 GLY B C 1
ATOM 8235 O O . GLY B 1 453 ? -6.621 19.672 4.922 1 78.62 453 GLY B O 1
ATOM 8236 N N . GLU B 1 454 ? -8.734 19.141 4.742 1 77.25 454 GLU B N 1
ATOM 8237 C CA . GLU B 1 454 ? -8.523 17.719 5.004 1 77.25 454 GLU B CA 1
ATOM 8238 C C . GLU B 1 454 ? -8.164 16.969 3.723 1 77.25 454 GLU B C 1
ATOM 8240 O O . GLU B 1 454 ? -7.859 17.578 2.701 1 77.25 454 GLU B O 1
ATOM 8245 N N . ASP B 1 455 ? -8.078 15.68 3.867 1 78.38 455 ASP B N 1
ATOM 8246 C CA . ASP B 1 455 ? -7.738 14.875 2.697 1 78.38 455 ASP B CA 1
ATOM 8247 C C . ASP B 1 455 ? -8.891 14.852 1.694 1 78.38 455 ASP B C 1
ATOM 8249 O O . ASP B 1 455 ? -8.672 14.695 0.492 1 78.38 455 ASP B O 1
ATOM 8253 N N . SER B 1 456 ? -10.078 15.125 2.223 1 86.62 456 SER B N 1
ATOM 8254 C CA . SER B 1 456 ? -11.258 15.188 1.365 1 86.62 456 SER B CA 1
ATOM 8255 C C . SER B 1 456 ? -11.938 16.547 1.46 1 86.62 456 SER B C 1
ATOM 8257 O O . SER B 1 456 ? -12.109 17.078 2.557 1 86.62 456 SER B O 1
ATOM 8259 N N . LEU B 1 457 ? -12.305 17.078 0.289 1 90 457 LEU B N 1
ATOM 8260 C CA . LEU B 1 457 ? -13.031 18.344 0.26 1 90 457 LEU B CA 1
ATOM 8261 C C . LEU B 1 457 ? -14.375 18.203 0.968 1 90 457 LEU B C 1
ATOM 8263 O O . LEU B 1 457 ? -14.781 19.094 1.72 1 90 457 LEU B O 1
ATOM 8267 N N . GLU B 1 458 ? -14.945 17.109 0.744 1 91.5 458 GLU B N 1
ATOM 8268 C CA . GLU B 1 458 ? -16.266 16.859 1.336 1 91.5 458 GLU B CA 1
ATOM 8269 C C . GLU B 1 458 ? -16.188 16.859 2.859 1 91.5 458 GLU B C 1
ATOM 8271 O O . GLU B 1 458 ? -16.953 17.547 3.527 1 91.5 458 GLU B O 1
ATOM 8276 N N . THR B 1 459 ? -15.234 16.109 3.379 1 91.5 459 THR B N 1
ATOM 8277 C CA . THR B 1 459 ? -15.117 16.016 4.832 1 91.5 459 THR B CA 1
ATOM 8278 C C . THR B 1 459 ? -14.695 17.344 5.426 1 91.5 459 THR B C 1
ATOM 8280 O O . THR B 1 459 ? -15.102 17.703 6.535 1 91.5 459 THR B O 1
ATOM 8283 N N . THR B 1 460 ? -13.922 18.094 4.699 1 93 460 THR B N 1
ATOM 8284 C CA . THR B 1 460 ? -13.539 19.422 5.156 1 93 460 THR B CA 1
ATOM 8285 C C . THR B 1 460 ? -14.758 20.328 5.301 1 93 460 THR B C 1
ATOM 8287 O O . THR B 1 460 ? -14.922 21 6.316 1 93 460 THR B O 1
ATOM 8290 N N . LEU B 1 461 ? -15.656 20.312 4.332 1 94 461 LEU B N 1
ATOM 8291 C CA . LEU B 1 461 ? -16.844 21.156 4.371 1 94 461 LEU B CA 1
ATOM 8292 C C . LEU B 1 461 ? -17.797 20.703 5.477 1 94 461 LEU B C 1
ATOM 8294 O O . LEU B 1 461 ? -18.391 21.531 6.168 1 94 461 LEU B O 1
ATOM 8298 N N . PHE B 1 462 ? -17.953 19.391 5.629 1 94.12 462 PHE B N 1
ATOM 8299 C CA . PHE B 1 462 ? -18.781 18.906 6.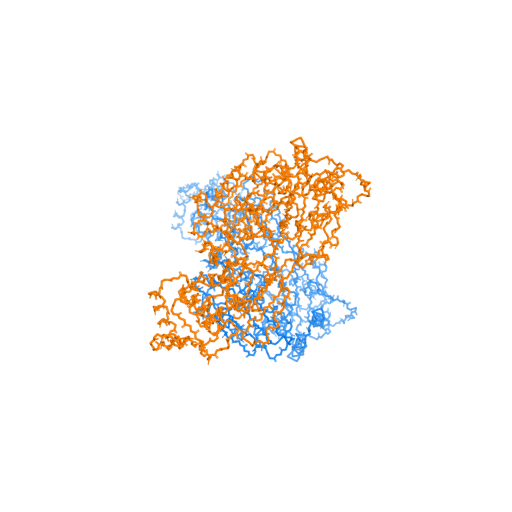723 1 94.12 462 PHE B CA 1
ATOM 8300 C C . PHE B 1 462 ? -18.25 19.391 8.062 1 94.12 462 PHE B C 1
ATOM 8302 O O . PHE B 1 462 ? -19.016 19.875 8.906 1 94.12 462 PHE B O 1
ATOM 8309 N N . SER B 1 463 ? -16.969 19.266 8.234 1 92.94 463 SER B N 1
ATOM 8310 C CA . SER B 1 463 ? -16.359 19.703 9.484 1 92.94 463 SER B CA 1
ATOM 8311 C C . SER B 1 463 ? -16.562 21.203 9.695 1 92.94 463 SER B C 1
ATOM 8313 O O . SER B 1 463 ? -16.875 21.641 10.805 1 92.94 463 SER B O 1
ATOM 8315 N N . PHE B 1 464 ? -16.406 21.969 8.633 1 93.94 464 PHE B N 1
ATOM 8316 C CA . PHE B 1 464 ? -16.562 23.406 8.688 1 93.94 464 PHE B CA 1
ATOM 8317 C C . PHE B 1 464 ? -18 23.781 9.086 1 93.94 464 PHE B C 1
ATOM 8319 O O . PHE B 1 464 ? -18.203 24.719 9.844 1 93.94 464 PHE B O 1
ATOM 8326 N N . ILE B 1 465 ? -18.938 23.031 8.656 1 93.94 465 ILE B N 1
ATOM 8327 C CA . ILE B 1 465 ? -20.359 23.375 8.82 1 93.94 465 ILE B CA 1
ATOM 8328 C C . ILE B 1 465 ? -20.859 22.812 10.148 1 93.94 465 ILE B C 1
ATOM 8330 O O . ILE B 1 465 ? -21.625 23.469 10.859 1 93.94 465 ILE B O 1
ATOM 8334 N N . LEU B 1 466 ? -20.359 21.609 10.492 1 93.5 466 LEU B N 1
ATOM 8335 C CA . LEU B 1 466 ? -21.109 20.875 11.5 1 93.5 466 LEU B CA 1
ATOM 8336 C C . LEU B 1 466 ? -20.359 20.859 12.828 1 93.5 466 LEU B C 1
ATOM 8338 O O . LEU B 1 466 ? -20.953 20.578 13.875 1 93.5 466 LEU B O 1
ATOM 8342 N N . ASN B 1 467 ? -19.078 21.062 12.844 1 93.31 467 ASN B N 1
ATOM 8343 C CA . ASN B 1 467 ? -18.375 21.062 14.117 1 93.31 467 ASN B CA 1
ATOM 8344 C C . ASN B 1 467 ? -18.953 22.078 15.094 1 93.31 467 ASN B C 1
ATOM 8346 O O . ASN B 1 467 ? -19.266 23.203 14.711 1 93.31 467 ASN B O 1
ATOM 8350 N N . LYS B 1 468 ? -19.016 21.688 16.328 1 90.25 468 LYS B N 1
ATOM 8351 C CA . LYS B 1 468 ? -19.609 22.562 17.328 1 90.25 468 LYS B CA 1
ATOM 8352 C C . LYS B 1 468 ? -18.703 23.766 17.609 1 90.25 468 LYS B C 1
ATOM 8354 O O . LYS B 1 468 ? -19.188 24.812 18.031 1 90.25 468 LYS B O 1
ATOM 8359 N N . ASP B 1 469 ? -17.453 23.578 17.344 1 86.44 469 ASP B N 1
ATOM 8360 C CA . ASP B 1 469 ? -16.516 24.672 17.609 1 86.44 469 ASP B CA 1
ATOM 8361 C C . ASP B 1 469 ? -16.25 25.469 16.344 1 86.44 469 ASP B C 1
ATOM 8363 O O . ASP B 1 469 ? -15.359 26.328 16.328 1 86.44 469 ASP B O 1
ATOM 8367 N N . SER B 1 470 ? -16.969 25.188 15.312 1 89.69 470 SER B N 1
ATOM 8368 C CA . SER B 1 470 ? -16.844 25.984 14.094 1 89.69 470 SER B CA 1
ATOM 8369 C C . SER B 1 470 ? -17.234 27.438 14.344 1 89.69 470 SER B C 1
ATOM 8371 O O . SER B 1 470 ? -18.203 27.703 15.062 1 89.69 470 SER B O 1
ATOM 8373 N N . PRO B 1 471 ? -16.469 28.328 13.727 1 88.75 471 PRO B N 1
ATOM 8374 C CA . PRO B 1 471 ? -16.844 29.734 13.875 1 88.75 471 PRO B CA 1
ATOM 8375 C C . PRO B 1 471 ? -18.219 30.047 13.281 1 88.75 471 PRO B C 1
ATOM 8377 O O . PRO B 1 471 ? -18.844 31.047 13.656 1 88.75 471 PRO B O 1
ATOM 8380 N N . LEU B 1 472 ? -18.734 29.25 12.43 1 91.38 472 LEU B N 1
ATOM 8381 C CA . LEU B 1 472 ? -20.047 29.453 11.828 1 91.38 472 LEU B CA 1
ATOM 8382 C C . LEU B 1 472 ? -21.141 29.422 12.891 1 91.38 472 LEU B C 1
ATOM 8384 O O . LEU B 1 472 ? -22.156 30.094 12.75 1 91.38 472 LEU B O 1
ATOM 8388 N N . GLN B 1 473 ? -20.906 28.641 13.906 1 91.12 473 GLN B N 1
ATOM 8389 C CA . GLN B 1 473 ? -21.875 28.5 14.984 1 91.12 473 GLN B CA 1
ATOM 8390 C C . GLN B 1 473 ? -22.078 29.828 15.719 1 91.12 473 GLN B C 1
ATOM 8392 O O . GLN B 1 473 ? -23.109 30.047 16.344 1 91.12 473 GLN B O 1
ATOM 8397 N N . LEU B 1 474 ? -21.109 30.656 15.609 1 89.62 474 LEU B N 1
ATOM 8398 C CA . LEU B 1 474 ? -21.125 31.891 16.391 1 89.62 474 LEU B CA 1
ATOM 8399 C C . LEU B 1 474 ? -21.656 33.031 15.555 1 89.62 474 LEU B C 1
ATOM 8401 O O . LEU B 1 474 ? -22.156 34.031 16.109 1 89.62 474 LEU B O 1
ATOM 8405 N N . VAL B 1 475 ? -21.609 32.938 14.266 1 94.06 475 VAL B N 1
ATOM 8406 C CA . VAL B 1 475 ? -21.906 34.125 13.445 1 94.06 475 VAL B CA 1
ATOM 8407 C C . VAL B 1 475 ? -23.297 33.969 12.82 1 94.06 475 VAL B C 1
ATOM 8409 O O . VAL B 1 475 ? -23.859 34.969 12.352 1 94.06 475 VAL B O 1
ATOM 8412 N N . LEU B 1 476 ? -23.812 32.844 12.812 1 95 476 LEU B N 1
ATOM 8413 C CA . LEU B 1 476 ? -25.141 32.594 12.219 1 95 476 LEU B CA 1
ATOM 8414 C C . LEU B 1 476 ? -26.219 32.531 13.297 1 95 476 LEU B C 1
ATOM 8416 O O . LEU B 1 476 ? -25.938 32.188 14.438 1 95 476 LEU B O 1
ATOM 8420 N N . SER B 1 477 ? -27.438 32.844 12.875 1 92.94 477 SER B N 1
ATOM 8421 C CA . SER B 1 477 ? -28.578 32.688 13.773 1 92.94 477 SER B CA 1
ATOM 8422 C C . SER B 1 477 ? -28.938 31.234 13.984 1 92.94 477 SER B C 1
ATOM 8424 O O . SER B 1 477 ? -28.656 30.391 13.117 1 92.94 477 SER B O 1
ATOM 8426 N N . PRO B 1 478 ? -29.531 30.953 15.125 1 93 478 PRO B N 1
ATOM 8427 C CA . PRO B 1 478 ? -29.969 29.578 15.367 1 93 478 PRO B CA 1
ATOM 8428 C C . PRO B 1 478 ? -30.906 29.062 14.281 1 93 478 PRO B C 1
ATOM 8430 O O . PRO B 1 478 ? -30.844 27.875 13.922 1 93 478 PRO B O 1
ATOM 8433 N N . LYS B 1 479 ? -31.703 29.922 13.828 1 95.75 479 LYS B N 1
ATOM 8434 C CA . LYS B 1 479 ? -32.625 29.531 12.766 1 95.75 479 LYS B CA 1
ATOM 8435 C C . LYS B 1 479 ? -31.891 29.141 11.5 1 95.75 479 LYS B C 1
ATOM 8437 O O . LYS B 1 479 ? -32.188 28.109 10.891 1 95.75 479 LYS B O 1
ATOM 8442 N N . ARG B 1 480 ? -30.953 29.969 11.102 1 95.62 480 ARG B N 1
ATOM 8443 C CA . ARG B 1 480 ? -30.188 29.688 9.891 1 95.62 480 ARG B CA 1
ATOM 8444 C C . ARG B 1 480 ? -29.359 28.422 10.047 1 95.62 480 ARG B C 1
ATOM 8446 O O . ARG B 1 480 ? -29.234 27.625 9.109 1 95.62 480 ARG B O 1
ATOM 8453 N N . LEU B 1 481 ? -28.859 28.219 11.219 1 95.62 481 LEU B N 1
ATOM 8454 C CA . LEU B 1 481 ? -28.078 27.016 11.508 1 95.62 481 LEU B CA 1
ATOM 8455 C C . LEU B 1 481 ? -28.953 25.766 11.375 1 95.62 481 LEU B C 1
ATOM 8457 O O . LEU B 1 481 ? -28.516 24.75 10.828 1 95.62 481 LEU B O 1
ATOM 8461 N N . LYS B 1 482 ? -30.125 25.844 11.883 1 96.12 482 LYS B N 1
ATOM 8462 C CA . LYS B 1 482 ? -31.062 24.734 11.773 1 96.12 482 LYS B CA 1
ATOM 8463 C C . LYS B 1 482 ? -31.375 24.406 10.32 1 96.12 482 LYS B C 1
ATOM 8465 O O . LYS B 1 482 ? -31.438 23.234 9.93 1 96.12 482 LYS B O 1
ATOM 8470 N N . GLU B 1 483 ? -31.531 25.438 9.539 1 96.69 483 GLU B N 1
ATOM 8471 C CA . GLU B 1 483 ? -31.781 25.266 8.109 1 96.69 483 GLU B CA 1
ATOM 8472 C C . GLU B 1 483 ? -30.625 24.547 7.43 1 96.69 483 GLU B C 1
ATOM 8474 O O . GLU B 1 483 ? -30.844 23.625 6.637 1 96.69 483 GLU B O 1
ATOM 8479 N N . ILE B 1 484 ? -29.484 24.969 7.742 1 96.38 484 ILE B N 1
ATOM 8480 C CA . ILE B 1 484 ? -28.297 24.391 7.148 1 96.38 484 ILE B CA 1
ATOM 8481 C C . ILE B 1 484 ? -28.188 22.922 7.559 1 96.38 484 ILE B C 1
ATOM 8483 O O . ILE B 1 484 ? -27.875 22.062 6.73 1 96.38 484 ILE B O 1
ATOM 8487 N N . ARG B 1 485 ? -28.438 22.609 8.758 1 94.88 485 ARG B N 1
ATOM 8488 C CA . ARG B 1 485 ? -28.375 21.234 9.25 1 94.88 485 ARG B CA 1
ATOM 8489 C C . ARG B 1 485 ? -29.375 20.344 8.523 1 94.88 485 ARG B C 1
ATOM 8491 O O . ARG B 1 485 ? -29.094 19.188 8.227 1 94.88 485 ARG B O 1
ATOM 8498 N N . GLU B 1 486 ? -30.5 20.906 8.289 1 96 486 GLU B N 1
ATOM 8499 C CA . GLU B 1 486 ? -31.516 20.156 7.551 1 96 486 GLU B CA 1
ATOM 8500 C C . GLU B 1 486 ? -31.047 19.875 6.125 1 96 486 GLU B C 1
ATOM 8502 O O . GLU B 1 486 ? -31.25 18.766 5.617 1 96 486 GLU B O 1
ATOM 8507 N N . ILE B 1 487 ? -30.5 20.844 5.555 1 96.5 487 ILE B N 1
ATOM 8508 C CA . ILE B 1 487 ? -29.969 20.672 4.203 1 96.5 487 ILE B CA 1
ATOM 8509 C C . ILE B 1 487 ? -28.906 19.578 4.203 1 96.5 487 ILE B C 1
ATOM 8511 O O . ILE B 1 487 ? -28.938 18.672 3.365 1 96.5 487 ILE B O 1
ATOM 8515 N N . VAL B 1 488 ? -28 19.609 5.16 1 95.62 488 VAL B N 1
ATOM 8516 C CA . VAL B 1 488 ? -26.922 18.641 5.254 1 95.62 488 VAL B CA 1
ATOM 8517 C C . VAL B 1 488 ? -27.5 17.25 5.5 1 95.62 488 VAL B C 1
ATOM 8519 O O . VAL B 1 488 ? -27.016 16.25 4.934 1 95.62 488 VAL B O 1
ATOM 8522 N N . GLY B 1 489 ? -28.531 17.172 6.324 1 95.56 489 GLY B N 1
ATOM 8523 C CA . GLY B 1 489 ? -29.219 15.914 6.57 1 95.56 489 GLY B CA 1
ATOM 8524 C C . GLY B 1 489 ? -29.75 15.266 5.309 1 95.56 489 GLY B C 1
ATOM 8525 O O . GLY B 1 489 ? -29.734 14.047 5.172 1 95.56 489 GLY B O 1
ATOM 8526 N N . ASN B 1 490 ? -30.156 16.078 4.41 1 96.69 490 ASN B N 1
ATOM 8527 C CA . ASN B 1 490 ? -30.641 15.586 3.125 1 96.69 490 ASN B CA 1
ATOM 8528 C C . ASN B 1 490 ? -29.5 15.227 2.191 1 96.69 490 ASN B C 1
ATOM 8530 O O . ASN B 1 490 ? -29.578 14.242 1.454 1 96.69 490 ASN B O 1
ATOM 8534 N N . VAL B 1 491 ? -28.484 15.977 2.213 1 96.75 491 VAL B N 1
ATOM 8535 C CA . VAL B 1 491 ? -27.344 15.82 1.324 1 96.75 491 VAL B CA 1
ATOM 8536 C C . VAL B 1 491 ? -26.688 14.453 1.549 1 96.75 491 VAL B C 1
ATOM 8538 O O . VAL B 1 491 ? -26.344 13.758 0.59 1 96.75 491 VAL B O 1
ATOM 8541 N N . ILE B 1 492 ? -26.562 13.969 2.748 1 96.75 492 ILE B N 1
ATOM 8542 C CA . ILE B 1 492 ? -25.844 12.742 3.053 1 96.75 492 ILE B CA 1
ATOM 8543 C C . ILE B 1 492 ? -26.625 11.539 2.545 1 96.75 492 ILE B C 1
ATOM 8545 O O . ILE B 1 492 ? -26.094 10.43 2.48 1 96.75 492 ILE B O 1
ATOM 8549 N N . GLN B 1 493 ? -27.906 11.734 2.178 1 96.94 493 GLN B N 1
ATOM 8550 C CA . GLN B 1 493 ? -28.75 10.641 1.703 1 96.94 493 GLN B CA 1
ATOM 8551 C C . GLN B 1 493 ? -28.734 10.555 0.179 1 96.94 493 GLN B C 1
ATOM 8553 O O . GLN B 1 493 ? -29.406 9.703 -0.406 1 96.94 493 GLN B O 1
ATOM 8558 N N . ILE B 1 494 ? -27.906 11.375 -0.433 1 96.62 494 ILE B N 1
ATOM 8559 C CA . ILE B 1 494 ? -27.781 11.352 -1.887 1 96.62 494 ILE B CA 1
ATOM 8560 C C . ILE B 1 494 ? -26.719 10.336 -2.295 1 96.62 494 ILE B C 1
ATOM 8562 O O . ILE B 1 494 ? -25.547 10.477 -1.931 1 96.62 494 ILE B O 1
ATOM 8566 N N . ASN B 1 495 ? -27.047 9.383 -3.078 1 94.69 495 ASN B N 1
ATOM 8567 C CA . ASN B 1 495 ? -26.156 8.289 -3.477 1 94.69 495 ASN B CA 1
ATOM 8568 C C . ASN B 1 495 ? -25.109 8.766 -4.477 1 94.69 495 ASN B C 1
ATOM 8570 O O . ASN B 1 495 ? -23.938 8.398 -4.371 1 94.69 495 ASN B O 1
ATOM 8574 N N . ASP B 1 496 ? -25.516 9.648 -5.363 1 95.38 496 ASP B N 1
ATOM 8575 C CA . ASP B 1 496 ? -24.594 10.141 -6.387 1 95.38 496 ASP B CA 1
ATOM 8576 C C . ASP B 1 496 ? -23.578 11.102 -5.785 1 95.38 496 ASP B C 1
ATOM 8578 O O . ASP B 1 496 ? -23.938 12.156 -5.266 1 95.38 496 ASP B O 1
ATOM 8582 N N . GLN B 1 497 ? -22.375 10.781 -5.879 1 93.25 497 GLN B N 1
ATOM 8583 C CA . GLN B 1 497 ? -21.297 11.531 -5.238 1 93.25 497 GLN B CA 1
ATOM 8584 C C . GLN B 1 497 ? -21.203 12.945 -5.805 1 93.25 497 GLN B C 1
ATOM 8586 O O . GLN B 1 497 ? -21.016 13.914 -5.059 1 93.25 497 GLN B O 1
ATOM 8591 N N . GLU B 1 498 ? -21.281 13.078 -7.109 1 93.38 498 GLU B N 1
ATOM 8592 C CA . GLU B 1 498 ? -21.188 14.391 -7.746 1 93.38 498 GLU B CA 1
ATOM 8593 C C . GLU B 1 498 ? -22.359 15.289 -7.324 1 93.38 498 GLU B C 1
ATOM 8595 O O . GLU B 1 498 ? -22.156 16.469 -7.027 1 93.38 498 GLU B O 1
ATOM 8600 N N . LYS B 1 499 ? -23.547 14.742 -7.293 1 95.62 499 LYS B N 1
ATOM 8601 C CA . LYS B 1 499 ? -24.719 15.5 -6.867 1 95.62 499 LYS B CA 1
ATOM 8602 C C . LYS B 1 499 ? -24.609 15.891 -5.395 1 95.62 499 LYS B C 1
ATOM 8604 O O . LYS B 1 499 ? -25 17 -5.012 1 95.62 499 LYS B O 1
ATOM 8609 N N . ARG B 1 500 ? -24.141 14.977 -4.566 1 94.94 500 ARG B N 1
ATOM 8610 C CA . ARG B 1 500 ? -23.938 15.25 -3.148 1 94.94 500 ARG B CA 1
ATOM 8611 C C . ARG B 1 500 ? -22.984 16.422 -2.943 1 94.94 500 ARG B C 1
ATOM 8613 O O . ARG B 1 500 ? -23.281 17.328 -2.158 1 94.94 500 ARG B O 1
ATOM 8620 N N . TRP B 1 501 ? -21.938 16.422 -3.682 1 94.06 501 TRP B N 1
ATOM 8621 C CA . TRP B 1 501 ? -20.953 17.484 -3.611 1 94.06 501 TRP B CA 1
ATOM 8622 C C . TRP B 1 501 ? -21.547 18.812 -4.082 1 94.06 501 TRP B C 1
ATOM 8624 O O . TRP B 1 501 ? -21.328 19.859 -3.463 1 94.06 501 TRP B O 1
ATOM 8634 N N . GLU B 1 502 ? -22.312 18.766 -5.109 1 93.56 502 GLU B N 1
ATOM 8635 C CA . GLU B 1 502 ? -22.953 19.969 -5.637 1 93.56 502 GLU B CA 1
ATOM 8636 C C . GLU B 1 502 ? -23.906 20.578 -4.609 1 93.56 502 GLU B C 1
ATOM 8638 O O . GLU B 1 502 ? -23.875 21.797 -4.379 1 93.56 502 GLU B O 1
ATOM 8643 N N . GLU B 1 503 ? -24.703 19.812 -4 1 94.5 503 GLU B N 1
ATOM 8644 C CA . GLU B 1 503 ? -25.656 20.297 -3.016 1 94.5 503 GLU B CA 1
ATOM 8645 C C . GLU B 1 503 ? -24.953 20.844 -1.782 1 94.5 503 GLU B C 1
ATOM 8647 O O . GLU B 1 503 ? -25.375 21.859 -1.225 1 94.5 503 GLU B O 1
ATOM 8652 N N . LEU B 1 504 ? -23.953 20.156 -1.401 1 94.31 504 LEU B N 1
ATOM 8653 C CA . LEU B 1 504 ? -23.188 20.641 -0.262 1 94.31 504 LEU B CA 1
ATOM 8654 C C . LEU B 1 504 ? -22.5 21.969 -0.588 1 94.31 504 LEU B C 1
ATOM 8656 O O . LEU B 1 504 ? -22.469 22.875 0.247 1 94.31 504 LEU B O 1
ATOM 8660 N N . SER B 1 505 ? -22.016 22.094 -1.765 1 94.06 505 SER B N 1
ATOM 8661 C CA . SER B 1 505 ? -21.344 23.312 -2.211 1 94.06 505 SER B CA 1
ATOM 8662 C C . SER B 1 505 ? -22.312 24.5 -2.246 1 94.06 505 SER B C 1
ATOM 8664 O O . SER B 1 505 ? -21.891 25.641 -2.059 1 94.06 505 SER B O 1
ATOM 8666 N N . HIS B 1 506 ? -23.578 24.25 -2.428 1 93.69 506 HIS B N 1
ATOM 8667 C CA . HIS B 1 506 ? -24.562 25.312 -2.43 1 93.69 506 HIS B CA 1
ATOM 8668 C C . HIS B 1 506 ? -24.656 25.984 -1.065 1 93.69 506 HIS B C 1
ATOM 8670 O O . HIS B 1 506 ? -24.891 27.188 -0.981 1 93.69 506 HIS B O 1
ATOM 8676 N N . VAL B 1 507 ? -24.5 25.188 -0.059 1 94.12 507 VAL B N 1
ATOM 8677 C CA . VAL B 1 507 ? -24.5 25.766 1.28 1 94.12 507 VAL B CA 1
ATOM 8678 C C . VAL B 1 507 ? -23.344 26.766 1.411 1 94.12 507 VAL B C 1
ATOM 8680 O O . VAL B 1 507 ? -23.547 27.875 1.897 1 94.12 507 VAL B O 1
ATOM 8683 N N . HIS B 1 508 ? -22.203 26.344 0.958 1 94.94 508 HIS B N 1
ATOM 8684 C CA . HIS B 1 508 ? -21.031 27.188 0.925 1 94.94 508 HIS B CA 1
ATOM 8685 C C . HIS B 1 508 ? -21.281 28.453 0.108 1 94.94 508 HIS B C 1
ATOM 8687 O O . HIS B 1 508 ? -21.016 29.562 0.573 1 94.94 508 HIS B O 1
ATOM 8693 N N . ASN B 1 509 ? -21.812 28.297 -1.025 1 94.75 509 ASN B N 1
ATOM 8694 C CA . ASN B 1 509 ? -22.062 29.422 -1.921 1 94.75 509 ASN B CA 1
ATOM 8695 C C . ASN B 1 509 ? -23.078 30.406 -1.333 1 94.75 509 ASN B C 1
ATOM 8697 O O . ASN B 1 509 ? -22.938 31.625 -1.493 1 94.75 509 ASN B O 1
ATOM 8701 N N . ASP B 1 510 ? -24.047 29.891 -0.702 1 94.19 510 ASP B N 1
ATOM 8702 C CA . ASP B 1 510 ? -25.062 30.719 -0.059 1 94.19 510 ASP B CA 1
ATOM 8703 C C . ASP B 1 510 ? -24.422 31.609 1.012 1 94.19 510 ASP B C 1
ATOM 8705 O O . ASP B 1 510 ? -24.797 32.781 1.149 1 94.19 510 ASP B O 1
ATOM 8709 N N . LEU B 1 511 ? -23.562 31.031 1.748 1 95.62 511 LEU B N 1
ATOM 8710 C CA . LEU B 1 511 ? -22.906 31.797 2.814 1 95.62 511 LEU B CA 1
ATOM 8711 C C . LEU B 1 511 ? -22.078 32.938 2.242 1 95.62 511 LEU B C 1
ATOM 8713 O O . LEU B 1 511 ? -22 34 2.852 1 95.62 511 LEU B O 1
ATOM 8717 N N . ILE B 1 512 ? -21.484 32.719 1.131 1 94.94 512 ILE B N 1
ATOM 8718 C CA . ILE B 1 512 ? -20.734 33.781 0.452 1 94.94 512 ILE B CA 1
ATOM 8719 C C . ILE B 1 512 ? -21.688 34.875 -0.044 1 94.94 512 ILE B C 1
ATOM 8721 O O . ILE B 1 512 ? -21.469 36.062 0.179 1 94.94 512 ILE B O 1
ATOM 8725 N N . GLU B 1 513 ? -22.781 34.5 -0.618 1 92.5 513 GLU B N 1
ATOM 8726 C CA . GLU B 1 513 ? -23.766 35.406 -1.163 1 92.5 513 GLU B CA 1
ATOM 8727 C C . GLU B 1 513 ? -24.422 36.25 -0.056 1 92.5 513 GLU B C 1
ATOM 8729 O O . GLU B 1 513 ? -24.766 37.406 -0.262 1 92.5 513 GLU B O 1
ATOM 8734 N N . GLU B 1 514 ? -24.531 35.594 1.051 1 92.75 514 GLU B N 1
ATOM 8735 C CA . GLU B 1 514 ? -25.125 36.25 2.205 1 92.75 514 GLU B CA 1
ATOM 8736 C C . GLU B 1 514 ? -24.156 37.25 2.832 1 92.75 514 GLU B C 1
ATOM 8738 O O . GLU B 1 514 ? -24.547 38.031 3.703 1 92.75 514 GLU B O 1
ATOM 8743 N N . GLY B 1 515 ? -22.891 37.219 2.404 1 94.06 515 GLY B N 1
ATOM 8744 C CA . GLY B 1 515 ? -21.875 38.094 2.969 1 94.06 515 GLY B CA 1
ATOM 8745 C C . GLY B 1 515 ? -21.391 37.625 4.332 1 94.06 515 GLY B C 1
ATOM 8746 O O . GLY B 1 515 ? -20.906 38.438 5.133 1 94.06 515 GLY B O 1
ATOM 8747 N N . VAL B 1 516 ? -21.641 36.438 4.648 1 96.38 516 VAL B N 1
ATOM 8748 C CA . VAL B 1 516 ? -21.234 35.875 5.934 1 96.38 516 VAL B CA 1
ATOM 8749 C C . VAL B 1 516 ? -19.797 35.344 5.836 1 96.38 516 VAL B C 1
ATOM 8751 O O . VAL B 1 516 ? -19 35.531 6.746 1 96.38 516 VAL B O 1
ATOM 8754 N N . LEU B 1 517 ? -19.469 34.656 4.742 1 96.88 517 LEU B N 1
ATOM 8755 C CA . LEU B 1 517 ? -18.188 34.031 4.48 1 96.88 517 LEU B CA 1
ATOM 8756 C C . LEU B 1 517 ? -17.453 34.719 3.34 1 96.88 517 LEU B C 1
ATOM 8758 O O . LEU B 1 517 ? -18 34.844 2.242 1 96.88 517 LEU B O 1
ATOM 8762 N N . VAL B 1 518 ? -16.203 35.125 3.629 1 96.56 518 VAL B N 1
ATOM 8763 C CA . VAL B 1 518 ? -15.438 35.812 2.604 1 96.56 518 VAL B CA 1
ATOM 8764 C C . VAL B 1 518 ? -14.039 35.219 2.504 1 96.56 518 VAL B C 1
ATOM 8766 O O . VAL B 1 518 ? -13.133 35.594 3.246 1 96.56 518 VAL B O 1
ATOM 8769 N N . PRO B 1 519 ? -13.836 34.344 1.529 1 96.69 519 PRO B N 1
ATOM 8770 C CA . PRO B 1 519 ? -12.469 33.875 1.279 1 96.69 519 PRO B CA 1
ATOM 8771 C C . PRO B 1 519 ? -11.547 35 0.833 1 96.69 519 PRO B C 1
ATOM 8773 O O . PRO B 1 519 ? -11.969 35.906 0.085 1 96.69 519 PRO B O 1
ATOM 8776 N N . LEU B 1 520 ? -10.375 35 1.304 1 97.19 520 LEU B N 1
ATOM 8777 C CA . LEU B 1 520 ? -9.445 36.062 0.972 1 97.19 520 LEU B CA 1
ATOM 8778 C C . LEU B 1 520 ? -8.352 35.562 0.03 1 97.19 520 LEU B C 1
ATOM 8780 O O . LEU B 1 520 ? -8.367 35.875 -1.164 1 97.19 520 LEU B O 1
ATOM 8784 N N . PHE B 1 521 ? -7.461 34.75 0.528 1 96.81 521 PHE B N 1
ATOM 8785 C CA . PHE B 1 521 ? -6.359 34.25 -0.3 1 96.81 521 PHE B CA 1
ATOM 8786 C C . PHE B 1 521 ? -5.895 32.875 0.164 1 96.81 521 PHE B C 1
ATOM 8788 O O . PHE B 1 521 ? -6.266 32.438 1.249 1 96.81 521 PHE B O 1
ATOM 8795 N N . ARG B 1 522 ? -5.141 32.188 -0.673 1 95.19 522 ARG B N 1
ATOM 8796 C CA . ARG B 1 522 ? -4.496 30.906 -0.357 1 95.19 522 ARG B CA 1
ATOM 8797 C C . ARG B 1 522 ? -2.988 31.078 -0.211 1 95.19 522 ARG B C 1
ATOM 8799 O O . ARG B 1 522 ? -2.367 31.828 -0.967 1 95.19 522 ARG B O 1
ATOM 8806 N N . TRP B 1 523 ? -2.518 30.344 0.717 1 90.62 523 TRP B N 1
ATOM 8807 C CA . TRP B 1 523 ? -1.091 30.484 0.985 1 90.62 523 TRP B CA 1
ATOM 8808 C C . TRP B 1 523 ? -0.299 29.344 0.358 1 90.62 523 TRP B C 1
ATOM 8810 O O . TRP B 1 523 ? -0.841 28.266 0.121 1 90.62 523 TRP B O 1
ATOM 8820 N N . ASN B 1 524 ? 0.978 29.641 0.133 1 90.88 524 ASN B N 1
ATOM 8821 C CA . ASN B 1 524 ? 1.95 28.609 -0.236 1 90.88 524 ASN B CA 1
ATOM 8822 C C . ASN B 1 524 ? 2.57 27.953 0.996 1 90.88 524 ASN B C 1
ATOM 8824 O O . ASN B 1 524 ? 3.203 28.641 1.81 1 90.88 524 ASN B O 1
ATOM 8828 N N . GLN B 1 525 ? 2.299 26.703 1.188 1 88.75 525 GLN B N 1
ATOM 8829 C CA . GLN B 1 525 ? 2.91 25.938 2.268 1 88.75 525 GLN B CA 1
ATOM 8830 C C . GLN B 1 525 ? 4.328 25.5 1.902 1 88.75 525 GLN B C 1
ATOM 8832 O O . GLN B 1 525 ? 4.547 24.906 0.846 1 88.75 525 GLN B O 1
ATOM 8837 N N . ILE B 1 526 ? 5.262 25.812 2.717 1 86.06 526 ILE B N 1
ATOM 8838 C CA . ILE B 1 526 ? 6.668 25.594 2.406 1 86.06 526 ILE B CA 1
ATOM 8839 C C . ILE B 1 526 ? 7.332 24.828 3.549 1 86.06 526 ILE B C 1
ATOM 8841 O O . ILE B 1 526 ? 7.168 25.172 4.719 1 86.06 526 ILE B O 1
ATOM 8845 N N . VAL B 1 527 ? 8.008 23.781 3.189 1 85.56 527 VAL B N 1
ATOM 8846 C CA . VAL B 1 527 ? 8.812 23.031 4.148 1 85.56 527 VAL B CA 1
ATOM 8847 C C . VAL B 1 527 ? 10.242 22.891 3.617 1 85.56 527 VAL B C 1
ATOM 8849 O O . VAL B 1 527 ? 10.438 22.531 2.453 1 85.56 527 VAL B O 1
ATOM 8852 N N . LYS B 1 528 ? 11.148 23.203 4.418 1 82 528 LYS B N 1
ATOM 8853 C CA . LYS B 1 528 ? 12.562 23 4.086 1 82 528 LYS B CA 1
ATOM 8854 C C . LYS B 1 528 ? 13.109 21.734 4.742 1 82 528 LYS B C 1
ATOM 8856 O O . LYS B 1 528 ? 12.914 21.516 5.941 1 82 528 LYS B O 1
ATOM 8861 N N . VAL B 1 529 ? 13.734 20.922 3.998 1 83.88 529 VAL B N 1
ATOM 8862 C CA . VAL B 1 529 ? 14.234 19.641 4.484 1 83.88 529 VAL B CA 1
ATOM 8863 C C . VAL B 1 529 ? 15.625 19.391 3.926 1 83.88 529 VAL B C 1
ATOM 8865 O O . VAL B 1 529 ? 15.945 19.812 2.811 1 83.88 529 VAL B O 1
ATOM 8868 N N . PRO B 1 530 ? 16.484 18.688 4.699 1 80.5 530 PRO B N 1
ATOM 8869 C CA . PRO B 1 530 ? 17.812 18.344 4.18 1 80.5 530 PRO B CA 1
ATOM 8870 C C . PRO B 1 530 ? 17.75 17.578 2.855 1 80.5 530 PRO B C 1
ATOM 8872 O O . PRO B 1 530 ? 16.859 16.766 2.658 1 80.5 530 PRO B O 1
ATOM 8875 N N . THR B 1 531 ? 18.766 17.766 1.972 1 86 531 THR B N 1
ATOM 8876 C CA . THR B 1 531 ? 18.781 17.188 0.633 1 86 531 THR B CA 1
ATOM 8877 C C . THR B 1 531 ? 18.969 15.68 0.703 1 86 531 THR B C 1
ATOM 8879 O O . THR B 1 531 ? 18.719 14.969 -0.274 1 86 531 THR B O 1
ATOM 8882 N N . SER B 1 532 ? 19.391 15.188 1.839 1 85.12 532 SER B N 1
ATOM 8883 C CA . SER B 1 532 ? 19.609 13.758 1.993 1 85.12 532 SER B CA 1
ATOM 8884 C C . SER B 1 532 ? 18.281 13 2.066 1 85.12 532 SER B C 1
ATOM 8886 O O . SER B 1 532 ? 18.25 11.773 1.925 1 85.12 532 SER B O 1
ATOM 8888 N N . PHE B 1 533 ? 17.25 13.727 2.346 1 88.88 533 PHE B N 1
ATOM 8889 C CA . PHE B 1 533 ? 15.961 13.07 2.445 1 88.88 533 PHE B CA 1
ATOM 8890 C C . PHE B 1 533 ? 15.281 12.992 1.081 1 88.88 533 PHE B C 1
ATOM 8892 O O . PHE B 1 533 ? 15.359 13.938 0.291 1 88.88 533 PHE B O 1
ATOM 8899 N N . ALA B 1 534 ? 14.695 11.828 0.904 1 91.69 534 ALA B N 1
ATOM 8900 C CA . ALA B 1 534 ? 13.977 11.578 -0.345 1 91.69 534 ALA B CA 1
ATOM 8901 C C . ALA B 1 534 ? 12.523 11.203 -0.079 1 91.69 534 ALA B C 1
ATOM 8903 O O . ALA B 1 534 ? 12.102 11.102 1.076 1 91.69 534 ALA B O 1
ATOM 8904 N N . LYS B 1 535 ? 11.688 11.062 -1.205 1 91.5 535 LYS B N 1
ATOM 8905 C CA . LYS B 1 535 ? 10.258 10.766 -1.162 1 91.5 535 LYS B CA 1
ATOM 8906 C C . LYS B 1 535 ? 9.492 11.859 -0.429 1 91.5 535 LYS B C 1
ATOM 8908 O O . LYS B 1 535 ? 8.695 11.578 0.469 1 91.5 535 LYS B O 1
ATOM 8913 N N . LEU B 1 536 ? 9.852 13.039 -0.861 1 92.19 536 LEU B N 1
ATOM 8914 C CA . LEU B 1 536 ? 9.25 14.211 -0.224 1 92.19 536 LEU B CA 1
ATOM 8915 C C . LEU B 1 536 ? 7.863 14.484 -0.788 1 92.19 536 LEU B C 1
ATOM 8917 O O . LEU B 1 536 ? 7.668 14.453 -2.004 1 92.19 536 LEU B O 1
ATOM 8921 N N . SER B 1 537 ? 6.949 14.539 0.081 1 91.44 537 SER B N 1
ATOM 8922 C CA . SER B 1 537 ? 5.594 14.953 -0.27 1 91.44 537 SER B CA 1
ATOM 8923 C C . SER B 1 537 ? 4.902 15.633 0.906 1 91.44 537 SER B C 1
ATOM 8925 O O . SER B 1 537 ? 5.137 15.273 2.062 1 91.44 537 SER B O 1
ATOM 8927 N N . LEU B 1 538 ? 4.133 16.594 0.557 1 92.62 538 LEU B N 1
ATOM 8928 C CA . LEU B 1 538 ? 3.365 17.266 1.598 1 92.62 538 LEU B CA 1
ATOM 8929 C C . LEU B 1 538 ? 1.941 16.734 1.658 1 92.62 538 LEU B C 1
ATOM 8931 O O . LEU B 1 538 ? 1.338 16.438 0.622 1 92.62 538 LEU B O 1
ATOM 8935 N N . ASN B 1 539 ? 1.426 16.562 2.82 1 90.88 539 ASN B N 1
ATOM 8936 C CA . ASN B 1 539 ? 0.025 16.188 2.977 1 90.88 539 ASN B CA 1
ATOM 8937 C C . ASN B 1 539 ? -0.886 17.406 2.979 1 90.88 539 ASN B C 1
ATOM 8939 O O . ASN B 1 539 ? -0.433 18.531 2.717 1 90.88 539 ASN B O 1
ATOM 8943 N N . SER B 1 540 ? -2.152 17.188 3.244 1 87.81 540 SER B N 1
ATOM 8944 C CA . SER B 1 540 ? -3.15 18.25 3.129 1 87.81 540 SER B CA 1
ATOM 8945 C C . SER B 1 540 ? -2.939 19.328 4.191 1 87.81 540 SER B C 1
ATOM 8947 O O . SER B 1 540 ? -3.398 20.453 4.035 1 87.81 540 SER B O 1
ATOM 8949 N N . TYR B 1 541 ? -2.234 19.031 5.246 1 90.12 541 TYR B N 1
ATOM 8950 C CA . TYR B 1 541 ? -1.979 19.984 6.32 1 90.12 541 TYR B CA 1
ATOM 8951 C C . TYR B 1 541 ? -0.704 20.781 6.055 1 90.12 541 TYR B C 1
ATOM 8953 O O . TYR B 1 541 ? -0.316 21.641 6.859 1 90.12 541 TYR B O 1
ATOM 8961 N N . GLY B 1 542 ? 0.005 20.438 4.945 1 90.69 542 GLY B N 1
ATOM 8962 C CA . GLY B 1 542 ? 1.206 21.172 4.566 1 90.69 542 GLY B CA 1
ATOM 8963 C C . GLY B 1 542 ? 2.463 20.625 5.219 1 90.69 542 GLY B C 1
ATOM 8964 O O . GLY B 1 542 ? 3.486 21.312 5.273 1 90.69 542 GLY B O 1
ATOM 8965 N N . TRP B 1 543 ? 2.359 19.484 5.773 1 92.38 543 TRP B N 1
ATOM 8966 C CA . TRP B 1 543 ? 3.502 18.844 6.418 1 92.38 543 TRP B CA 1
ATOM 8967 C C . TRP B 1 543 ? 4.023 17.688 5.582 1 92.38 543 TRP B C 1
ATOM 8969 O O . TRP B 1 543 ? 3.273 17.078 4.805 1 92.38 543 TRP B O 1
ATOM 8979 N N . LEU B 1 544 ? 5.285 17.438 5.828 1 93.56 544 LEU B N 1
ATOM 8980 C CA . LEU B 1 544 ? 5.871 16.25 5.215 1 93.56 544 LEU B CA 1
ATOM 8981 C C . LEU B 1 544 ? 5.195 14.992 5.73 1 93.56 544 LEU B C 1
ATOM 8983 O O . LEU B 1 544 ? 4.891 14.891 6.922 1 93.56 544 LEU B O 1
ATOM 8987 N N . ASN B 1 545 ? 4.98 14.062 4.797 1 93.69 545 ASN B N 1
ATOM 8988 C CA . ASN B 1 545 ? 4.559 12.75 5.258 1 93.69 545 ASN B CA 1
ATOM 8989 C C . ASN B 1 545 ? 5.699 12 5.934 1 93.69 545 ASN B C 1
ATOM 8991 O O . ASN B 1 545 ? 6.496 11.336 5.266 1 93.69 545 ASN B O 1
ATOM 8995 N N . PHE B 1 546 ? 5.734 12.07 7.215 1 95.38 546 PHE B N 1
ATOM 8996 C CA . PHE B 1 546 ? 6.867 11.57 7.984 1 95.38 546 PHE B CA 1
ATOM 8997 C C . PHE B 1 546 ? 7.102 10.094 7.707 1 95.38 546 PHE B C 1
ATOM 8999 O O . PHE B 1 546 ? 8.242 9.633 7.66 1 95.38 546 PHE B O 1
ATOM 9006 N N . SER B 1 547 ? 6.031 9.391 7.512 1 93.06 547 SER B N 1
ATOM 9007 C CA . SER B 1 547 ? 6.125 7.938 7.422 1 93.06 547 SER B CA 1
ATOM 9008 C C . SER B 1 547 ? 6.715 7.504 6.082 1 93.06 547 SER B C 1
ATOM 9010 O O . SER B 1 547 ? 7.102 6.348 5.91 1 93.06 547 SER B O 1
ATOM 9012 N N . GLU B 1 548 ? 6.871 8.375 5.141 1 91.94 548 GLU B N 1
ATOM 9013 C CA . GLU B 1 548 ? 7.34 8.016 3.805 1 91.94 548 GLU B CA 1
ATOM 9014 C C . GLU B 1 548 ? 8.766 8.5 3.572 1 91.94 548 GLU B C 1
ATOM 9016 O O . GLU B 1 548 ? 9.43 8.078 2.623 1 91.94 548 GLU B O 1
ATOM 9021 N N . LEU B 1 549 ? 9.273 9.336 4.453 1 93.25 549 LEU B N 1
ATOM 9022 C CA . LEU B 1 549 ? 10.586 9.953 4.293 1 93.25 549 LEU B CA 1
ATOM 9023 C C . LEU B 1 549 ? 11.695 8.914 4.387 1 93.25 549 LEU B C 1
ATOM 9025 O O . LEU B 1 549 ? 11.641 8.016 5.234 1 93.25 549 LEU B O 1
ATOM 9029 N N . VAL B 1 550 ? 12.547 9.023 3.453 1 92.38 550 VAL B N 1
ATOM 9030 C CA . VAL B 1 550 ? 13.688 8.117 3.439 1 92.38 550 VAL B CA 1
ATOM 9031 C C . VAL B 1 550 ? 14.984 8.922 3.424 1 92.38 550 VAL B C 1
ATOM 9033 O O . VAL B 1 550 ? 15.133 9.859 2.637 1 92.38 550 VAL B O 1
ATOM 9036 N N . ASN B 1 551 ? 15.891 8.695 4.301 1 88.56 551 ASN B N 1
ATOM 9037 C CA . ASN B 1 551 ? 17.219 9.289 4.289 1 88.56 551 ASN B CA 1
ATOM 9038 C C . ASN B 1 551 ? 18.188 8.508 3.4 1 88.56 551 ASN B C 1
ATOM 9040 O O . ASN B 1 551 ? 18.469 7.336 3.672 1 88.56 551 ASN B O 1
ATOM 9044 N N . GLU B 1 552 ? 18.672 9.078 2.377 1 85.12 552 GLU B N 1
ATOM 9045 C CA . GLU B 1 552 ? 19.516 8.398 1.396 1 85.12 552 GLU B CA 1
ATOM 9046 C C . GLU B 1 552 ? 20.969 8.336 1.866 1 85.12 552 GLU B C 1
ATOM 9048 O O . GLU B 1 552 ? 21.812 7.684 1.232 1 85.12 552 GLU B O 1
ATOM 9053 N N . MET B 1 553 ? 21.312 9.062 2.898 1 74.5 553 MET B N 1
ATOM 9054 C CA . MET B 1 553 ? 22.703 9.07 3.352 1 74.5 553 MET B CA 1
ATOM 9055 C C . MET B 1 553 ? 22.969 7.879 4.27 1 74.5 553 MET B C 1
ATOM 9057 O O . MET B 1 553 ? 22.062 7.383 4.938 1 74.5 553 MET B O 1
#

Organism: NCBI:txid33932

InterPro domains:
  IPR000914 Solute-binding protein family 5 domain [PF00496] (170-306)
  IPR025370 Transcriptional regulator SgrR, N-terminal HTH domain [PF12793] (19-106)
  IPR039424 Solute-binding protein family 5 [PTHR30290] (127-547)

Solvent-accessible surface area (backbone atoms only — not comparable to full-atom values): 59977 Å² total; per-residue (Å²): 108,66,64,59,52,51,48,46,52,56,47,48,78,47,66,87,55,63,68,71,44,76,38,80,44,49,65,67,57,50,12,62,72,69,70,49,52,57,72,55,42,56,54,53,51,50,52,37,41,73,70,56,40,35,48,78,46,79,40,75,66,94,91,40,63,19,32,44,19,42,61,53,52,69,65,59,50,48,51,55,51,47,52,54,34,54,73,65,69,40,62,65,59,53,42,56,55,64,66,37,81,59,51,46,68,70,54,41,49,51,49,49,48,51,68,43,58,57,78,72,62,83,53,81,86,54,77,42,68,48,46,40,81,33,46,59,72,76,86,59,75,48,44,68,74,48,84,46,53,68,42,48,52,48,37,60,37,28,22,35,19,49,34,23,89,78,50,75,69,16,46,28,75,44,72,49,68,45,96,68,40,30,40,38,39,37,34,38,52,64,81,31,27,31,71,86,64,50,70,65,37,33,62,19,47,52,45,33,50,58,58,31,64,79,39,49,54,20,68,78,47,66,52,53,66,45,76,47,72,80,32,58,43,22,34,34,42,31,37,77,53,50,36,69,50,52,68,62,51,35,42,36,62,55,43,28,36,37,50,69,88,50,85,89,58,81,48,21,43,16,43,25,38,73,75,44,77,50,82,50,38,37,31,35,30,45,25,86,64,25,46,42,65,46,29,57,37,36,29,41,35,40,36,39,36,61,73,44,59,66,54,72,57,43,74,66,71,74,77,66,84,58,88,83,61,78,56,67,38,79,50,72,47,70,46,43,17,20,36,29,37,38,36,18,53,88,76,34,54,59,49,27,35,37,23,55,54,68,61,60,57,53,70,56,48,39,70,71,68,37,71,50,49,69,41,80,26,87,40,62,40,72,86,60,87,74,84,84,69,92,67,87,68,48,92,42,68,53,68,61,48,38,35,36,27,31,73,55,94,60,37,63,61,53,51,51,52,53,44,50,47,43,40,75,72,66,23,46,63,50,78,45,80,34,53,69,92,58,51,81,73,67,69,62,34,27,40,49,51,71,48,73,31,48,93,39,73,66,56,34,50,48,46,52,71,58,28,64,77,24,70,56,67,52,28,47,52,71,68,57,49,50,50,50,50,52,51,51,64,54,36,33,55,38,77,53,62,69,60,28,50,50,56,53,46,48,57,56,49,48,36,38,76,56,34,32,42,42,42,40,31,18,38,48,34,70,43,78,42,57,59,49,51,38,70,82,49,66,46,56,63,51,41,68,46,63,63,57,29,35,66,77,112,107,66,63,59,52,51,47,47,52,56,45,47,77,47,67,87,55,63,70,70,44,75,38,79,43,49,65,66,59,51,12,61,74,69,70,50,53,58,72,54,41,55,54,54,51,49,53,36,40,73,70,57,39,36,47,78,45,81,41,76,67,94,93,39,63,19,32,44,20,41,60,54,54,70,65,60,50,47,51,56,51,48,53,55,34,54,75,66,68,40,61,63,58,54,41,56,55,64,66,36,80,59,50,46,68,71,53,41,50,51,48,49,48,50,67,43,55,56,78,73,62,84,54,81,85,52,77,43,66,48,46,40,81,33,46,58,72,76,87,58,76,49,44,68,72,49,82,47,53,68,42,48,54,48,38,61,36,29,21,36,19,49,35,22,90,78,52,75,68,17,46,28,74,45,71,48,68,47,95,68,39,29,39,39,39,38,34,39,51,66,82,33,28,32,71,83,65,48,71,64,37,33,63,19,48,52,44,32,49,60,58,31,64,80,40,49,54,19,68,79,46,66,53,53,67,46,74,47,73,78,33,59,43,23,34,35,42,33,37,77,51,50,36,70,50,51,69,62,53,35,42,36,62,55,43,28,37,36,50,70,88,49,84,88,57,81,46,22,42,18,43,25,38,73,74,43,78,51,83,48,37,36,31,35,31,44,26,86,67,26,46,43,66,47,29,58,37,36,30,39,36,40,36,39,35,62,72,43,59,65,53,74,56,42,74,69,70,73,79,66,84,58,89,84,59,78,56,66,38,79,50,71,46,69,47,43,16,21,35,30,36,38,36,19,54,87,77,34,53,58,49,28,35,36,22,55,55,69,62,59,56,53,72,57,49,38,69,70,68,38,71,50,50,68,41,80,26,88,40,63,39,72,85,61,87,73,79,84,71,91,66,86,68,49,92,42,69,52,68,63,48,37,38,36,28,32,72,57,94,59,36,64,60,53,51,50,52,53,44,51,46,42,40,75,72,66,23,46,65,49,77,46,80,34,55,69,92,58,51,80,73,68,70,64,35,27,41,49,49,71,49,73,32,45,94,38,70,66,55,33,51,49,46,54,71,58,27,64,75,25,71,57,66,51,28,48,51,72,67,58,50,52,51,49,49,51,51,50,62,52,35,32,54,38,78,52,63,69,60,27,52,51,56,53,47,47,57,56,50,48,35,39,74,55,36,31,43,43,41,40,32,18,38,49,35,70,43,78,41,58,60,50,51,38,68,82,47,66,48,56,65,48,40,69,46,64,64,57,28,35,69,76,112

Sequence (1106 aa):
MNTLIQFLILRSKWNNIEENQPIPVTLTEIAEILNCSVRNVKYILKSFISNDWIIWIPGMGRGNPSKITFRQSNRDIIEEEVKKIMKENKAEKLMVLLQLEELQEKERKYLLDILLYREKNNDTYSKDTLHLPVYRQIHQLSPSLVTRRTELHLIRHLYSTLIGIDSERGIAEHWRIESDYKRFTFVLRKGVKFHDDSTLTAEDVRYSLLKLKNTNFSWVVDEIKSIEILHDTKLVIQLFRSNYSFLSWLTLPCTSIIAANYTDRIIGTGPYYLSKHNESIVILKAFSNYFGYRPSTDEIKLIIVPVIYKQYFDGQEVQNNNSDVIEKQVVSQIDVGCKYILLHTAALSKEERLSLIQKINIPQMIASLKENRQEVATTLLRGINHSLTDQAFPNCLPSTVSIRTYKGAGNEKDMGWLCKQWEESGVRVNGTLVDYSQLYDGKTDVILTEISGEDSLETTLFSFILNKDSPLQLVLSPKRLKEIREIVGNVIQINDQEKRWEELSHVHNDLIEEGVLVPLFRWNQIVKVPTSFAKLSLNSYGWLNFSELVNEMMNTLIQFLILRSKWNNIEENQPIPVTLTEIAEILNCSVRNVKYILKSFISNDWIIWIPGMGRGNPSKITFRQSNRDIIEEEVKKIMKENKAEKLMVLLQLEELQEKERKYLLDILLYREKNNDTYSKDTLHLPVYRQIHQLSPSLVTRRTELHLIRHLYSTLIGIDSERGIAEHWRIESDYKRFTFVLRKGVKFHDDSTLTAEDVRYSLLKLKNTNFSWVVDEIKSIEILHDTKLVIQLFRSNYSFLSWLTLPCTSIIAANYTDRIIGTGPYYLSKHNESIVILKAFSNYFGYRPSTDEIKLIIVPVIYKQYFDGQEVQNNNSDVIEKQVVSQIDVGCKYILLHTAALSKEERLSLIQKINIPQMIASLKENRQEVATTLLRGINHSLTDQAFPNCLPSTVSIRTYKGAGNEKDMGWLCKQWEESGVRVNGTLVDYSQLYDGKTDVILTEISGEDSLETTLFSFILNKDSPLQLVLSPKRLKEIREIVGNVIQINDQEKRWEELSHVHNDLIEEGVLVPLFRWNQIVKVPTSFAKLSLNSYGWLNFSELVNEM

Radius of gyration: 38.79 Å; Cα contacts (8 Å, |Δi|>4): 2033; chains: 2; bounding box: 78×133×92 Å

pLDDT: mean 87.07, std 13.47, range [35.03, 98.5]

Foldseek 3Di:
DVLLLLVLQQCLVPVVDDAQDKDFDALVRSCVSSVHDSVVSVVSVVVCVVVVQWDWACFDDPPGGIIIGGHDDNQVVLVVVLVVCVVVVNVVVLLVVLPRPSDDPVSNVSSVLCQQDPPPVVDPVDFFEGEFEDQAADDDQQLQADDALVSQLVLQQLFFFQAALVRCQHQFNDWDADPQQFKIKTFGDFLQAKLVRDGQFLVLLVQLLVVNCPGLNVVLCVQWPDWAHPTRGMIMTGGPGHFLCNSVSRNGSSSTGDGNVDDPDSIHRGQWHWPDHDRFKTKTAGRPSRVDDRFQRGMYMYGHRNVCQVVVQPPPPPPPPDPPRQDKDKDKDWAQFFKKKFFAPVVDPLLQLLQLQVLDDQVVLCVVLPGQFDFFDAFRGPPQDEDDDPDDRHNDHDQEAEEEEEPDPCVVVVVVVSCVSSVVVNHHYHYDYHHPVPQADLPHRMYIDMAFDDSDPVSSLCCCLRRNPHSCVSRDDPVVSVVLVVQLVVLSSDNDPVVSSNSSSVVRNVCVVSSRMGGRTIGMQMDMTGPQKDPFDAHRSSDTPSRHIHGND/DLLLLLVLQQCLVPVVDDAQDKDFDALVRSCVSSVHDSVVSVVSVVVCVVVVQWDWACFDDPPGGIIIGGHDDNQVVLVVVLVVCVVVVNVVVLLVVLPRPSDDPVSNVSSVLCQQDPPPPVDPVDFFEGEFEDQAADDDQQLQADDALVSQLVLQQLFFFQAALVRCQHQFNDWDADPQQFKIKTFGDFLQAKLVRDGQFVVLLVQLLVVNCPGLNVVLCVQWPDWAHPTRGMIMTGGPGHFLCNSVSRNGSSSTGDGNVDDPDSIHRGQWHWPDHDRFKTKTAGRPSRVDDRFQRGMYMYGHRNVCQVVVQPPPPPPPPDPPRFDKDKDKDWAQFFKKKFFAPVVDPLLQLLQLQVLDDLVVLCVVVPGQFDFFDAFRGPPQDADDDPDDRHNDHDQEAEEEEEDDPCVVVVQVVSCVSSVVVNHHYHYYYHHPVPQADLPHRMYIDMAFDDSDPVSSLCCCLRRNPHSCVSRDDPVVSVVLVVQLVVLSSDNDPVVSSNSSSVVRNVCVVSSRMGGRTIGMQMDMTGPQKDPFDAHRSSDTPSRRIHGND

Secondary structure (DSSP, 8-state):
-HHHHHHHHHHHTTTTSPTT-EEEE-HHHHHHHHTS-HHHHHHHHHHHHHTTSEEEE---STT--EEEEE-S-HHHHHHHHHHHHHHTT-HHHHHHHHT-TTS-HHHHHHHHHHHHH------TT---EEEEEESS------TTT--SHHHHHHHHHH---SSBTTBTTSSEEEEEE-TTSSEEEEEEPTT-B-TTSPBP-HHHHHHHHHHGGGSTTGGGTTTEEEEEEEETTEEEEEESS--TTHHHHTTSGGG----TT-SSS----SSEEEEEESSSEEEEEE-TT-SSPPPS--EEEEEE-TTHHHHHSS--------TTS--EEEEEEE-SSEEEEEE-TTTS-HHHHHHHHHT--HHHHHHHH-TTEEEE-SSSSTT-------PPPP----SEEEEEEESSTTHHHHHHHHHHHHHHTT-EEEEEEE-GGGS--S--SEEEEEE---S-HHHHHHHHHH-TT-THHHHS-HHHHHHHHHHHHHHTT---HHHHHHHHHHHHHHHHHTTSEEEEEEEEEEEEEETTEES--B-TTS-B-GGG-EE--/-HHHHHHHHHHHTTTTSPTT-EEEE-HHHHHHHHTS-HHHHHHHHHHHHHTTSEEEE---STT--EEEEE-S-HHHHHHHHHHHHHHTT-HHHHHHHHT-TTS-HHHHHHHHHHHHH------TT---EEEEEESS------TTT--SHHHHHHHHHH---SSBTTBTTSSEEEEEE-TTSSEEEEEEPTT-B-TTSPBP-HHHHHHHHHHGGGSTTGGGTTTEEEEEEEETTEEEEEESS--TTHHHHTTSGGG----TT-SSS----SSEEEEEESSSEEEEEE-TT-SSPPPS--EEEEEE-TTHHHHHSS--------TTS--EEEEEEE-SSEEEEEE-TTTS-HHHHHHHHHT--HHHHHHHH-TTEEEE-SSSSTT-------PPPP----SEEEEEEESSTTHHHHHHHHHHHHHHTT-EEEEEEE-GGGS--S--SEEEEEE---S-HHHHHHHHHH-TT-THHHHS-HHHHHHHHHHHHHHTT---HHHHHHHHHHHHHHHHHTTSEEEEEEEEEEEEEETTEES--B-TTS-B-GGG-EE--

Nearest PDB structures (foldseek):
  8efz-assembly2_B  TM=8.212E-01  e=4.041E-26  Clostridium carboxidivorans P7
  4xkp-assembly1_A  TM=8.204E-01  e=7.238E-25  Staphylococcus aureus USA300-ISMMS1
  3t66-assembly1_A  TM=6.520E-01  e=5.022E-23  Halalkalibacterium halodurans C-125
  6wm7-assembly1_A  TM=7.702E-01  e=4.183E-22  Chelativorans sp. BNC1
  4ofo-assembly1_A  TM=7.108E-01  e=5.956E-22  Yersinia pestis